Protein 1VYN (pdb70)

Secondary structure (DSSP, 8-state):
-EEHHHHIIIIIISS--SSSS-HHHHHHHSHHHHTTEEEEE---TTS----EEEEEEEEEEEETTT-EEESSS-EEEHHHHHHHTT---SSTTSEEEEEE-SSSEEEEEGGGEEE--

Solvent-accessible surface area: 7132 Å² total; per-residue (Å²): 94,56,70,1,24,72,44,0,36,139,95,25,36,158,67,125,12,59,37,125,30,103,0,24,145,14,1,132,123,7,55,89,118,2,113,39,35,75,0,20,19,62,19,16,173,48,49,168,65,78,86,156,89,55,135,0,81,0,11,9,232,19,32,0,44,76,29,70,42,130,108,133,59,147,151,65,31,1,18,68,58,3,115,84,98,118,59,85,15,135,6,26,104,7,9,0,0,28,0,43,44,116,172,133,41,49,30,5,1,3,20,3,3,6,38,125,172

CATH classification: 2.170.260.10

InterPro domains:
  IPR003100 PAZ domain [PF02170] (621-733)
  IPR003100 PAZ domain [PS50821] (603-717)
  IPR003165 Piwi domain [PF02171] (890-1181)
  IPR003165 Piwi domain [PS50822] (885-1176)
  IPR003165 Piwi domain [SM00950] (885-1184)
  IPR012337 Ribonuclease H-like superfamily [SSF53098] (871-1182)
  IPR014811 Argonaute, linker 1 domain [PF08699] (551-598)
  IPR014811 Argonaute, linker 1 domain [SM01163] (549-601)
  IPR032472 Argonaute linker 2 domain [PF16488] (743-789)
  IPR032473 Protein argonaute, Mid domain [PF16487] (796-880)
  IPR032474 Protein argonaute, N-terminal [PF16486] (415-540)
  IPR036085 PAZ domain superfamily [SSF101690] (595-758)
  IPR036397 Ribonuclease H superfamily [G3DSA:3.30.420.10] (954-1214)
  IPR045246 Argonaute-like, PIWI domain [cd04657] (761-1183)

Structure (mmCIF, N/CA/C/O backbone):
data_1VYN
#
_entry.id   1VYN
#
_cell.length_a   1.000
_cell.length_b   1.000
_cell.length_c   1.000
_cell.angle_alpha   90.00
_cell.angle_beta   90.00
_cell.angle_gamma   90.00
#
_symmetry.space_group_name_H-M   'P 1'
#
loop_
_atom_site.group_PDB
_atom_site.id
_atom_site.type_symbol
_atom_site.label_atom_id
_atom_site.label_alt_id
_atom_site.label_comp_id
_atom_site.label_asym_id
_atom_site.label_entity_id
_atom_site.label_seq_id
_atom_site.pdbx_PDB_ins_code
_atom_site.Cartn_x
_atom_site.Cartn_y
_atom_site.Cartn_z
_atom_site.occupancy
_atom_site.B_iso_or_equiv
_atom_site.auth_seq_id
_atom_site.auth_comp_id
_atom_site.auth_asym_id
_atom_site.auth_atom_id
_atom_site.pdbx_PDB_model_num
ATOM 1 N N . ALA A 1 4 ? 4.182 10.621 -8.237 1.00 0.61 4 ALA A N 1
ATOM 2 C CA . ALA A 1 4 ? 3.665 9.416 -7.609 1.00 0.53 4 ALA A CA 1
ATOM 3 C C . ALA A 1 4 ? 3.973 8.178 -8.442 1.00 0.44 4 ALA A C 1
ATOM 4 O O . ALA A 1 4 ? 3.521 8.052 -9.583 1.00 0.54 4 ALA A O 1
ATOM 11 N N . MET A 1 5 ? 4.759 7.277 -7.871 1.00 0.39 5 MET A N 1
ATOM 12 C CA . MET A 1 5 ? 5.081 6.019 -8.525 1.00 0.37 5 MET A CA 1
ATOM 13 C C . MET A 1 5 ? 4.122 4.947 -8.036 1.00 0.30 5 MET A C 1
ATOM 14 O O . MET A 1 5 ? 4.124 4.619 -6.855 1.00 0.29 5 MET A O 1
ATOM 28 N N . PRO A 1 6 ? 3.278 4.402 -8.922 1.00 0.30 6 PRO A N 1
ATOM 29 C CA . PRO A 1 6 ? 2.320 3.356 -8.556 1.00 0.28 6 PRO A CA 1
ATOM 30 C C . PRO A 1 6 ? 2.976 2.259 -7.726 1.00 0.27 6 PRO A C 1
ATOM 31 O O . PRO A 1 6 ? 3.972 1.669 -8.142 1.00 0.30 6 PRO A O 1
ATOM 42 N N . MET A 1 7 ? 2.432 2.012 -6.541 1.00 0.24 7 MET A N 1
ATOM 43 C CA . MET A 1 7 ? 3.006 1.029 -5.632 1.00 0.24 7 MET A CA 1
ATOM 44 C C . MET A 1 7 ? 2.922 -0.363 -6.248 1.00 0.28 7 MET A C 1
ATOM 45 O O . MET A 1 7 ? 3.741 -1.232 -5.966 1.00 0.32 7 MET A O 1
ATOM 59 N N . ILE A 1 8 ? 1.927 -0.553 -7.110 1.00 0.29 8 ILE A N 1
ATOM 60 C CA . ILE A 1 8 ? 1.790 -1.784 -7.881 1.00 0.33 8 ILE A CA 1
ATOM 61 C C . ILE A 1 8 ? 2.978 -1.957 -8.825 1.00 0.36 8 ILE A C 1
ATOM 62 O O . ILE A 1 8 ? 3.502 -3.060 -8.998 1.00 0.39 8 ILE A O 1
ATOM 78 N N . GLU A 1 9 ? 3.412 -0.849 -9.410 1.00 0.38 9 GLU A N 1
ATOM 79 C CA . GLU A 1 9 ? 4.570 -0.838 -10.292 1.00 0.42 9 GLU A CA 1
ATOM 80 C C . GLU A 1 9 ? 5.811 -1.253 -9.504 1.00 0.39 9 GLU A C 1
ATOM 81 O O . GLU A 1 9 ? 6.637 -2.035 -9.976 1.00 0.39 9 GLU A O 1
ATOM 93 N N . TYR A 1 10 ? 5.918 -0.726 -8.286 1.00 0.41 10 TYR A N 1
ATOM 94 C CA . TYR A 1 10 ? 7.014 -1.063 -7.385 1.00 0.42 10 TYR A CA 1
ATOM 95 C C . TYR A 1 10 ? 6.997 -2.555 -7.069 1.00 0.43 10 TYR A C 1
ATOM 96 O O . TYR A 1 10 ? 8.035 -3.218 -7.092 1.00 0.45 10 TYR A O 1
ATOM 114 N N . LEU A 1 11 ? 5.810 -3.079 -6.790 1.00 0.43 11 LEU A N 1
ATOM 115 C CA . LEU A 1 11 ? 5.654 -4.491 -6.471 1.00 0.46 11 LEU A CA 1
ATOM 116 C C . LEU A 1 11 ? 6.099 -5.368 -7.631 1.00 0.44 11 LEU A C 1
ATOM 117 O O . LEU A 1 11 ? 6.873 -6.301 -7.442 1.00 0.48 11 LEU A O 1
ATOM 133 N N . GLU A 1 12 ? 5.638 -5.052 -8.831 1.00 0.40 12 GLU A N 1
ATOM 134 C CA . GLU A 1 12 ? 5.971 -5.851 -10.001 1.00 0.40 12 GLU A CA 1
ATOM 135 C C . GLU A 1 12 ? 7.476 -5.874 -10.236 1.00 0.44 12 GLU A C 1
ATOM 136 O O . GLU A 1 12 ? 8.087 -6.943 -10.321 1.00 0.49 12 GLU A O 1
ATOM 148 N N . ARG A 1 13 ? 8.064 -4.690 -10.295 1.00 0.45 13 ARG A N 1
ATOM 149 C CA . ARG A 1 13 ? 9.477 -4.545 -10.608 1.00 0.52 13 ARG A CA 1
ATOM 150 C C . ARG A 1 13 ? 10.368 -5.088 -9.494 1.00 0.58 13 ARG A C 1
ATOM 151 O O . ARG A 1 13 ? 11.332 -5.803 -9.758 1.00 0.62 13 ARG A O 1
ATOM 172 N N . PHE A 1 14 ? 10.044 -4.758 -8.253 1.00 0.60 14 PHE A N 1
ATOM 173 C CA . PHE A 1 14 ? 10.952 -5.034 -7.147 1.00 0.69 14 PHE A CA 1
ATOM 174 C C . PHE A 1 14 ? 10.523 -6.229 -6.296 1.00 0.71 14 PHE A C 1
ATOM 175 O O . PHE A 1 14 ? 11.364 -7.026 -5.891 1.00 0.83 14 PHE A O 1
ATOM 192 N N . SER A 1 15 ? 9.232 -6.370 -6.033 1.00 0.63 15 SER A N 1
ATOM 193 C CA . SER A 1 15 ? 8.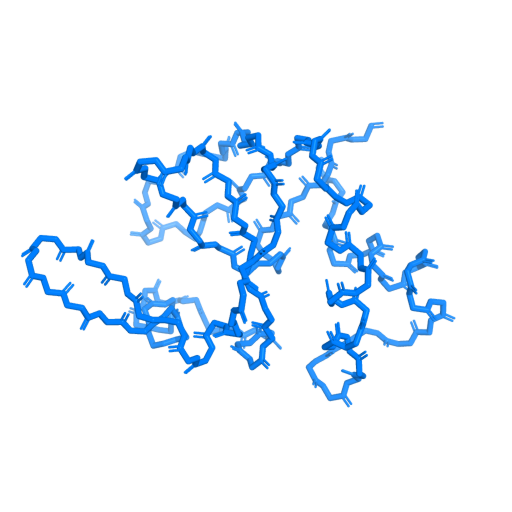776 -7.360 -5.064 1.00 0.67 15 SER A CA 1
ATOM 194 C C . SER A 1 15 ? 8.572 -8.733 -5.708 1.00 0.69 15 SER A C 1
ATOM 195 O O . SER A 1 15 ? 8.892 -9.757 -5.102 1.00 0.78 15 SER A O 1
ATOM 203 N N . LEU A 1 16 ? 8.020 -8.763 -6.916 1.00 0.63 16 LEU A N 1
ATOM 204 C CA . LEU A 1 16 ? 7.794 -10.029 -7.606 1.00 0.68 16 LEU A CA 1
ATOM 205 C C . LEU A 1 16 ? 8.947 -10.393 -8.535 1.00 0.79 16 LEU A C 1
ATOM 206 O O . LEU A 1 16 ? 9.291 -11.567 -8.673 1.00 0.89 16 LEU A O 1
ATOM 222 N N . LYS A 1 17 ? 9.522 -9.370 -9.178 1.00 0.83 17 LYS A N 1
ATOM 223 C CA . LYS A 1 17 ? 10.568 -9.551 -10.194 1.00 0.97 17 LYS A CA 1
ATOM 224 C C . LYS A 1 17 ? 9.985 -10.200 -11.449 1.00 1.01 17 LYS A C 1
ATOM 225 O O . LYS A 1 17 ? 10.717 -10.698 -12.306 1.00 1.15 17 LYS A O 1
ATOM 244 N N . ALA A 1 18 ? 8.663 -10.174 -11.559 1.00 0.95 18 ALA A N 1
ATOM 245 C CA . ALA A 1 18 ? 7.970 -10.846 -12.648 1.00 1.03 18 ALA A CA 1
ATOM 246 C C . ALA A 1 18 ? 6.725 -10.064 -13.058 1.00 1.02 18 ALA A C 1
ATOM 247 O O . ALA A 1 18 ? 6.721 -8.838 -13.013 1.00 1.34 18 ALA A O 1
ATOM 254 N N . LYS A 1 19 ? 5.680 -10.772 -13.467 1.00 0.80 19 LYS A N 1
ATOM 255 C CA . LYS A 1 19 ? 4.430 -10.137 -13.868 1.00 0.77 19 LYS A CA 1
ATOM 256 C C . LYS A 1 19 ? 3.564 -9.882 -12.643 1.00 0.64 19 LYS A C 1
ATOM 257 O O . LYS A 1 19 ? 3.476 -10.730 -11.759 1.00 0.74 19 LYS A O 1
ATOM 276 N N . ILE A 1 20 ? 2.953 -8.711 -12.574 1.00 0.57 20 ILE A N 1
ATOM 277 C CA . ILE A 1 20 ? 2.024 -8.416 -11.501 1.00 0.52 20 ILE A CA 1
ATOM 278 C C . ILE A 1 20 ? 0.578 -8.457 -12.007 1.00 0.54 20 ILE A C 1
ATOM 279 O O . ILE A 1 20 ? 0.288 -8.013 -13.127 1.00 0.64 20 ILE A O 1
ATOM 295 N N . ASN A 1 21 ? -0.294 -9.044 -11.189 1.00 0.58 21 ASN A N 1
ATOM 296 C CA . ASN A 1 21 ? -1.738 -9.081 -11.423 1.00 0.72 21 ASN A CA 1
ATOM 297 C C . ASN A 1 21 ? -2.380 -9.878 -10.288 1.00 0.78 21 ASN A C 1
ATOM 298 O O . ASN A 1 21 ? -1.671 -10.358 -9.404 1.00 0.77 21 ASN A O 1
ATOM 309 N N . ASN A 1 22 ? -3.693 -10.029 -10.282 1.00 0.97 22 ASN A N 1
ATOM 310 C CA . ASN A 1 22 ? -4.341 -10.834 -9.253 1.00 1.09 22 ASN A CA 1
ATOM 311 C C . ASN A 1 22 ? -4.161 -12.316 -9.584 1.00 1.03 22 ASN A C 1
ATOM 312 O O . ASN A 1 22 ? -4.265 -13.181 -8.715 1.00 1.07 22 ASN A O 1
ATOM 323 N N . THR A 1 23 ? -3.851 -12.596 -10.844 1.00 1.00 23 THR A N 1
ATOM 324 C CA . THR A 1 23 ? -3.628 -13.963 -11.289 1.00 1.05 23 THR A CA 1
ATOM 325 C C . THR A 1 23 ? -2.218 -14.417 -10.927 1.00 1.02 23 THR A C 1
ATOM 326 O O . THR A 1 23 ? -1.898 -15.607 -10.969 1.00 1.21 23 THR A O 1
ATOM 337 N N . THR A 1 24 ? -1.379 -13.454 -10.568 1.00 0.87 24 THR A N 1
ATOM 338 C CA . THR A 1 24 ? -0.052 -13.746 -10.067 1.00 0.91 24 THR A CA 1
ATOM 339 C C . THR A 1 24 ? -0.105 -13.835 -8.547 1.00 0.98 24 THR A C 1
ATOM 340 O O . THR A 1 24 ? -0.968 -13.219 -7.919 1.00 1.91 24 THR A O 1
ATOM 351 N N . ASN A 1 25 ? 0.806 -14.591 -7.955 1.00 0.72 25 ASN A N 1
ATOM 352 C CA . ASN A 1 25 ? 0.743 -14.865 -6.522 1.00 0.79 25 ASN A CA 1
ATOM 353 C C . ASN A 1 25 ? 1.301 -13.712 -5.704 1.00 0.73 25 ASN A C 1
ATOM 354 O O . ASN A 1 25 ? 2.257 -13.869 -4.946 1.00 0.72 25 ASN A O 1
ATOM 365 N N . LEU A 1 26 ? 0.670 -12.557 -5.851 1.00 0.82 26 LEU A N 1
ATOM 366 C CA . LEU A 1 26 ? 1.004 -11.383 -5.064 1.00 0.88 26 LEU A CA 1
ATOM 367 C C . LEU A 1 26 ? 0.499 -11.553 -3.633 1.00 0.83 26 LEU A C 1
ATOM 368 O O . LEU A 1 26 ? 0.881 -10.807 -2.738 1.00 0.86 26 LEU A O 1
ATOM 384 N N . ASP A 1 27 ? -0.364 -12.543 -3.437 1.00 0.81 27 ASP A N 1
ATOM 385 C CA . ASP A 1 27 ? -0.884 -12.881 -2.112 1.00 0.84 27 ASP A CA 1
ATOM 386 C C . ASP A 1 27 ? 0.255 -13.186 -1.145 1.00 0.70 27 ASP A C 1
ATOM 387 O O . ASP A 1 27 ? 0.337 -12.609 -0.062 1.00 0.67 27 ASP A O 1
ATOM 396 N N . TYR A 1 28 ? 1.154 -14.068 -1.561 1.00 0.69 28 TYR A N 1
ATOM 397 C CA . TYR A 1 28 ? 2.280 -14.455 -0.725 1.00 0.70 28 TYR A CA 1
ATOM 398 C C . TYR A 1 28 ? 3.254 -13.295 -0.579 1.00 0.63 28 TYR A C 1
ATOM 399 O O . TYR A 1 28 ? 3.885 -13.128 0.467 1.00 0.68 28 TYR A O 1
ATOM 417 N N . SER A 1 29 ? 3.367 -12.490 -1.629 1.00 0.59 29 SER A N 1
ATOM 418 C CA . SER A 1 29 ? 4.175 -11.284 -1.577 1.00 0.62 29 SER A CA 1
ATOM 419 C C . SER A 1 29 ? 3.580 -10.296 -0.582 1.00 0.51 29 SER A C 1
ATOM 420 O O . SER A 1 29 ? 4.299 -9.615 0.142 1.00 0.53 29 SER A O 1
ATOM 428 N N . ARG A 1 30 ? 2.257 -10.232 -0.555 1.00 0.48 30 ARG A N 1
ATOM 429 C CA . ARG A 1 30 ? 1.546 -9.350 0.351 1.00 0.45 30 ARG A CA 1
ATOM 430 C C . ARG A 1 30 ? 1.829 -9.740 1.800 1.00 0.46 30 ARG A C 1
ATOM 431 O O . ARG A 1 30 ? 2.129 -8.892 2.629 1.00 0.56 30 ARG A O 1
ATOM 452 N N . ARG A 1 31 ? 1.778 -11.032 2.083 1.00 0.45 31 ARG A N 1
ATOM 453 C CA . ARG A 1 31 ? 1.946 -11.517 3.449 1.00 0.47 31 ARG A CA 1
ATOM 454 C C . ARG A 1 31 ? 3.384 -11.335 3.946 1.00 0.45 31 ARG A C 1
ATOM 455 O O . ARG A 1 31 ? 3.605 -11.015 5.112 1.00 0.50 31 ARG A O 1
ATOM 476 N N . PHE A 1 32 ? 4.363 -11.522 3.065 1.00 0.45 32 PHE A N 1
ATOM 477 C CA . PHE A 1 32 ? 5.765 -11.447 3.473 1.00 0.53 32 PHE A CA 1
ATOM 478 C C . PHE A 1 32 ? 6.272 -10.003 3.457 1.00 0.53 32 PHE A C 1
ATOM 479 O O . PHE A 1 32 ? 7.263 -9.677 4.111 1.00 0.57 32 PHE A O 1
ATOM 496 N N . LEU A 1 33 ? 5.580 -9.141 2.725 1.00 0.51 33 LEU A N 1
ATOM 497 C CA . LEU A 1 33 ? 5.972 -7.741 2.612 1.00 0.53 33 LEU A CA 1
ATOM 498 C C . LEU A 1 33 ? 5.400 -6.926 3.766 1.00 0.45 33 LEU A C 1
ATOM 499 O O . LEU A 1 33 ? 5.698 -5.744 3.903 1.00 0.44 33 LEU A O 1
ATOM 515 N N . GLU A 1 34 ? 4.553 -7.564 4.572 1.00 0.39 34 GLU A N 1
ATOM 516 C CA . GLU A 1 34 ? 3.883 -6.892 5.687 1.00 0.35 34 GLU A CA 1
ATOM 517 C C . GLU A 1 34 ? 4.894 -6.156 6.586 1.00 0.35 34 GLU A C 1
ATOM 518 O O . GLU A 1 34 ? 4.763 -4.948 6.794 1.00 0.30 34 GLU A O 1
ATOM 530 N N . PRO A 1 35 ? 5.929 -6.852 7.122 1.00 0.43 35 PRO A N 1
ATOM 531 C CA . PRO A 1 35 ? 6.950 -6.206 7.960 1.00 0.48 35 PRO A CA 1
ATOM 532 C C . PRO A 1 35 ? 7.802 -5.214 7.171 1.00 0.45 35 PRO A C 1
ATOM 533 O O . PRO A 1 35 ? 8.370 -4.278 7.731 1.00 0.47 35 PRO A O 1
ATOM 544 N N . PHE A 1 36 ? 7.861 -5.423 5.866 1.00 0.44 36 PHE A N 1
ATOM 545 C CA . PHE A 1 36 ? 8.653 -4.585 4.977 1.00 0.49 36 PHE A CA 1
ATOM 546 C C . PHE A 1 36 ? 7.982 -3.231 4.786 1.00 0.39 36 PHE A C 1
ATOM 547 O O . PHE A 1 36 ? 8.647 -2.198 4.702 1.00 0.43 36 PHE A O 1
ATOM 564 N N . LEU A 1 37 ? 6.663 -3.250 4.728 1.00 0.30 37 LEU A N 1
ATOM 565 C CA . LEU A 1 37 ? 5.880 -2.042 4.527 1.00 0.29 37 LEU A CA 1
ATOM 566 C C . LEU A 1 37 ? 5.497 -1.401 5.858 1.00 0.24 37 LEU A C 1
ATOM 567 O O . LEU A 1 37 ? 5.119 -0.234 5.902 1.00 0.27 37 LEU A O 1
ATOM 583 N N . ARG A 1 38 ? 5.569 -2.181 6.932 1.00 0.24 38 ARG A N 1
ATOM 584 C CA . ARG A 1 38 ? 5.275 -1.685 8.271 1.00 0.31 38 ARG A CA 1
ATOM 585 C C . ARG A 1 38 ? 6.168 -0.496 8.630 1.00 0.30 38 ARG A C 1
ATOM 586 O O . ARG A 1 38 ? 7.327 -0.662 9.011 1.00 0.41 38 ARG A O 1
ATOM 607 N N . GLY A 1 39 ? 5.616 0.701 8.483 1.00 0.28 39 GLY A N 1
ATOM 608 C CA . GLY A 1 39 ? 6.350 1.911 8.789 1.00 0.31 39 GLY A CA 1
ATOM 609 C C . GLY A 1 39 ? 6.750 2.680 7.544 1.00 0.28 39 GLY A C 1
ATOM 610 O O . GLY A 1 39 ? 7.855 3.219 7.470 1.00 0.35 39 GLY A O 1
ATOM 614 N N . ILE A 1 40 ? 5.856 2.741 6.563 1.00 0.24 40 ILE A N 1
ATOM 615 C CA . ILE A 1 40 ? 6.126 3.498 5.333 1.00 0.22 40 ILE A CA 1
ATOM 616 C C . ILE A 1 40 ? 5.055 4.558 5.134 1.00 0.21 40 ILE A C 1
ATOM 617 O O . ILE A 1 40 ? 4.103 4.625 5.903 1.00 0.21 40 ILE A O 1
ATOM 633 N N . ASN A 1 41 ? 5.216 5.393 4.118 1.00 0.21 41 ASN A N 1
ATOM 634 C CA . ASN A 1 41 ? 4.193 6.377 3.781 1.00 0.20 41 ASN A CA 1
ATOM 635 C C . ASN A 1 41 ? 3.829 6.226 2.314 1.00 0.16 41 ASN A C 1
ATOM 636 O O . ASN A 1 41 ? 4.711 6.109 1.462 1.00 0.18 41 ASN A O 1
ATOM 647 N N . VAL A 1 42 ? 2.540 6.227 2.021 1.00 0.13 42 VAL A N 1
ATOM 648 C CA . VAL A 1 42 ? 2.069 6.076 0.652 1.00 0.14 42 VAL A CA 1
ATOM 649 C C . VAL A 1 42 ? 1.031 7.134 0.326 1.00 0.15 42 VAL A C 1
ATOM 650 O O . VAL A 1 42 ? 0.264 7.562 1.191 1.00 0.18 42 VAL A O 1
ATOM 663 N N . VAL A 1 43 ? 1.021 7.562 -0.918 1.00 0.18 43 VAL A N 1
ATOM 664 C CA . VAL A 1 43 ? 0.019 8.487 -1.400 1.00 0.22 43 VAL A CA 1
ATOM 665 C C . VAL A 1 43 ? -1.146 7.695 -1.974 1.00 0.20 43 VAL A C 1
ATOM 666 O O . VAL A 1 43 ? -0.993 6.981 -2.965 1.00 0.20 43 VAL A O 1
ATOM 679 N N . TYR A 1 44 ? -2.299 7.800 -1.346 1.00 0.21 44 TYR A N 1
ATOM 680 C CA . TYR A 1 44 ? -3.469 7.077 -1.801 1.00 0.22 44 TYR A CA 1
ATOM 681 C C . TYR A 1 44 ? -4.216 7.907 -2.826 1.00 0.22 44 TYR A C 1
ATOM 682 O O . TYR A 1 44 ? -4.699 9.001 -2.522 1.00 0.24 44 TYR A O 1
ATOM 700 N N . THR A 1 45 ? -4.274 7.398 -4.045 1.00 0.24 45 THR A N 1
ATOM 701 C CA . THR A 1 45 ? -5.000 8.055 -5.108 1.00 0.28 45 THR A CA 1
ATOM 702 C C . THR A 1 45 ? -6.443 7.573 -5.116 1.00 0.28 45 THR A C 1
ATOM 703 O O . THR A 1 45 ? -6.729 6.442 -5.517 1.00 0.30 45 THR A O 1
ATOM 714 N N . PRO A 1 46 ? -7.365 8.417 -4.649 1.00 0.31 46 PRO A N 1
ATOM 715 C CA . PRO A 1 46 ? -8.765 8.061 -4.507 1.00 0.35 46 PRO A CA 1
ATOM 716 C C . PRO A 1 46 ? -9.524 8.182 -5.816 1.00 0.38 46 PRO A C 1
ATOM 717 O O . PRO A 1 46 ? -9.339 9.141 -6.569 1.00 0.38 46 PRO A O 1
ATOM 728 N N . PRO A 1 47 ? -10.366 7.189 -6.117 1.00 0.45 47 PRO A N 1
ATOM 729 C CA . PRO A 1 47 ? -11.328 7.290 -7.208 1.00 0.56 47 PRO A CA 1
ATOM 730 C C . PRO A 1 47 ? -12.191 8.531 -7.026 1.00 0.59 47 PRO A C 1
ATOM 731 O O . PRO A 1 47 ? -12.601 8.845 -5.908 1.00 0.56 47 PRO A O 1
ATOM 742 N N . GLN A 1 48 ? -12.466 9.237 -8.110 1.00 0.70 48 GLN A N 1
ATOM 743 C CA . GLN A 1 48 ? -13.109 10.543 -8.024 1.00 0.79 48 GLN A CA 1
ATOM 744 C C . GLN A 1 48 ? -14.558 10.446 -7.543 1.00 0.77 48 GLN A C 1
ATOM 745 O O . GLN A 1 48 ? -15.189 11.462 -7.261 1.00 0.83 48 GLN A O 1
ATOM 759 N N . SER A 1 49 ? -15.073 9.226 -7.430 1.00 0.72 49 SER A N 1
ATOM 760 C CA . SER A 1 49 ? -16.372 8.999 -6.809 1.00 0.74 49 SER A CA 1
ATOM 761 C C . SER A 1 49 ? -16.288 9.289 -5.305 1.00 0.71 49 SER A C 1
ATOM 762 O O . SER A 1 49 ? -17.290 9.598 -4.659 1.00 0.78 49 SER A O 1
ATOM 770 N N . PHE A 1 50 ? -15.076 9.195 -4.760 1.00 0.65 50 PHE A N 1
ATOM 771 C CA . PHE A 1 50 ? -14.851 9.461 -3.344 1.00 0.64 50 PHE A CA 1
ATOM 772 C C . PHE A 1 50 ? -14.835 10.954 -3.056 1.00 0.71 50 PHE A C 1
ATOM 773 O O . PHE A 1 50 ? -15.148 11.376 -1.942 1.00 0.77 50 PHE A O 1
ATOM 790 N N . GLN A 1 51 ? -14.433 11.743 -4.057 1.00 0.72 51 GLN A N 1
ATOM 791 C CA . GLN A 1 51 ? -14.403 13.203 -3.947 1.00 0.79 51 GLN A CA 1
ATOM 792 C C . GLN A 1 51 ? -13.342 13.639 -2.945 1.00 0.66 51 GLN A C 1
ATOM 793 O O . GLN A 1 51 ? -13.487 14.653 -2.263 1.00 0.83 51 GLN A O 1
ATOM 807 N N . SER A 1 52 ? -12.264 12.872 -2.885 1.00 0.53 52 SER A N 1
ATOM 808 C CA . SER A 1 52 ? -11.206 13.106 -1.917 1.00 0.50 52 SER A CA 1
ATOM 809 C C . SER A 1 52 ? -9.886 13.385 -2.630 1.00 0.42 52 SER A C 1
ATOM 810 O O . SER A 1 52 ? -9.661 12.910 -3.746 1.00 0.44 52 SER A O 1
ATOM 818 N N . ALA A 1 53 ? -9.032 14.163 -1.986 1.00 0.48 53 ALA A N 1
ATOM 819 C CA . ALA A 1 53 ? -7.734 14.517 -2.542 1.00 0.52 53 ALA A CA 1
ATOM 820 C C . ALA A 1 53 ? -6.693 13.463 -2.180 1.00 0.41 53 ALA A C 1
ATOM 821 O O . ALA A 1 53 ? -6.742 12.905 -1.083 1.00 0.44 53 ALA A O 1
ATOM 828 N N . PRO A 1 54 ? -5.759 13.160 -3.112 1.00 0.39 54 PRO A N 1
ATOM 829 C CA . PRO A 1 54 ? -4.676 12.192 -2.884 1.00 0.32 54 PRO A CA 1
ATOM 830 C C . PRO A 1 54 ? -4.003 12.396 -1.531 1.00 0.29 54 PRO A C 1
ATOM 831 O O . PRO A 1 54 ? -3.260 13.359 -1.326 1.00 0.36 54 PRO A O 1
ATOM 842 N N . ARG A 1 55 ? -4.269 11.479 -0.614 1.00 0.26 55 ARG A N 1
ATOM 843 C CA . ARG A 1 55 ? -3.872 11.642 0.775 1.00 0.31 55 ARG A CA 1
ATOM 844 C C . ARG A 1 55 ? -2.699 10.732 1.114 1.00 0.24 55 ARG A C 1
ATOM 845 O O . ARG A 1 55 ? -2.692 9.560 0.745 1.00 0.20 55 ARG A O 1
ATOM 866 N N . VAL A 1 56 ? -1.711 11.276 1.810 1.00 0.26 56 VAL A N 1
ATOM 867 C CA . VAL A 1 56 ? -0.572 10.490 2.252 1.00 0.24 56 VAL A CA 1
ATOM 868 C C . VAL A 1 56 ? -0.891 9.801 3.571 1.00 0.22 56 VAL A C 1
ATOM 869 O O . VAL A 1 56 ? -1.092 10.457 4.596 1.00 0.25 56 VAL A O 1
ATOM 882 N N . TYR A 1 57 ? -0.948 8.481 3.533 1.00 0.22 57 TYR A N 1
ATOM 883 C CA . TYR A 1 57 ? -1.268 7.696 4.712 1.00 0.25 57 TYR A CA 1
ATOM 884 C C . TYR A 1 57 ? -0.031 6.978 5.232 1.00 0.25 57 TYR A C 1
ATOM 885 O O . TYR A 1 57 ? 0.805 6.505 4.455 1.00 0.27 57 TYR A O 1
ATOM 903 N N . ARG A 1 58 ? 0.080 6.911 6.547 1.00 0.27 58 ARG A N 1
ATOM 904 C CA . ARG A 1 58 ? 1.183 6.226 7.191 1.00 0.31 58 ARG A CA 1
ATOM 905 C C . ARG A 1 58 ? 0.832 4.758 7.386 1.00 0.27 58 ARG A C 1
ATOM 906 O O . ARG A 1 58 ? -0.130 4.415 8.079 1.00 0.31 58 ARG A O 1
ATOM 927 N N . VAL A 1 59 ? 1.615 3.909 6.751 1.00 0.25 59 VAL A N 1
ATOM 928 C CA . VAL A 1 59 ? 1.373 2.481 6.746 1.00 0.25 59 VAL A CA 1
ATOM 929 C C . VAL A 1 59 ? 1.890 1.820 8.010 1.00 0.25 59 VAL A C 1
ATOM 930 O O . VAL A 1 59 ? 3.107 1.772 8.244 1.00 0.26 59 VAL A O 1
ATOM 943 N N . ASN A 1 60 ? 0.953 1.322 8.813 1.00 0.28 60 ASN A N 1
ATOM 944 C CA . ASN A 1 60 ? 1.280 0.481 9.952 1.00 0.32 60 ASN A CA 1
ATOM 945 C C . ASN A 1 60 ? 1.625 -0.913 9.457 1.00 0.32 60 ASN A C 1
ATOM 946 O O . ASN A 1 60 ? 2.445 -1.609 10.047 1.00 0.37 60 ASN A O 1
ATOM 957 N N . GLY A 1 61 ? 0.995 -1.311 8.360 1.00 0.40 61 GLY A N 1
ATOM 958 C CA . GLY A 1 61 ? 1.290 -2.591 7.758 1.00 0.47 61 GLY A CA 1
ATOM 959 C C . GLY A 1 61 ? 0.204 -3.042 6.808 1.00 0.43 61 GLY A C 1
ATOM 960 O O . GLY A 1 61 ? -0.407 -2.223 6.122 1.00 0.43 61 GLY A O 1
ATOM 964 N N . LEU A 1 62 ? -0.046 -4.340 6.768 1.00 0.41 62 LEU A N 1
ATOM 965 C CA . LEU A 1 62 ? -1.048 -4.903 5.881 1.00 0.38 62 LEU A CA 1
ATOM 966 C C . LEU A 1 62 ? -2.086 -5.662 6.694 1.00 0.38 62 LEU A C 1
ATOM 967 O O . LEU A 1 62 ? -1.804 -6.107 7.808 1.00 0.42 62 LEU A O 1
ATOM 983 N N . SER A 1 63 ? -3.287 -5.787 6.145 1.00 0.36 63 SER A N 1
ATOM 984 C CA . SER A 1 63 ? -4.389 -6.411 6.859 1.00 0.40 63 SER A CA 1
ATOM 985 C C . SER A 1 63 ? -4.239 -7.929 6.916 1.00 0.46 63 SER A C 1
ATOM 986 O O . SER A 1 63 ? -3.749 -8.564 5.981 1.00 0.62 63 SER A O 1
ATOM 994 N N . ARG A 1 64 ? -4.665 -8.471 8.054 1.00 0.73 64 ARG A N 1
ATOM 995 C CA . ARG A 1 64 ? -4.654 -9.910 8.331 1.00 0.94 64 ARG A CA 1
ATOM 996 C C . ARG A 1 64 ? -5.501 -10.710 7.336 1.00 0.65 64 ARG A C 1
ATOM 997 O O . ARG A 1 64 ? -5.439 -11.943 7.310 1.00 0.72 64 ARG A O 1
ATOM 1018 N N . ALA A 1 65 ? -6.301 -10.020 6.540 1.00 0.45 65 ALA A N 1
ATOM 1019 C CA . ALA A 1 65 ? -7.180 -10.681 5.591 1.00 0.32 65 ALA A CA 1
ATOM 1020 C C . ALA A 1 65 ? -7.213 -9.934 4.262 1.00 0.30 65 ALA A C 1
ATOM 1021 O O . ALA A 1 65 ? -7.033 -8.716 4.217 1.00 0.33 65 ALA A O 1
ATOM 1028 N N . PRO A 1 66 ? -7.407 -10.670 3.157 1.00 0.27 66 PRO A N 1
ATOM 1029 C CA . PRO A 1 66 ? -7.579 -10.080 1.825 1.00 0.29 66 PRO A CA 1
ATOM 1030 C C . PRO A 1 66 ? -8.848 -9.235 1.740 1.00 0.27 66 PRO A C 1
ATOM 1031 O O . PRO A 1 66 ? -9.833 -9.506 2.428 1.00 0.26 66 PRO A O 1
ATOM 1042 N N . ALA A 1 67 ? -8.825 -8.229 0.866 1.00 0.29 67 ALA A N 1
ATOM 1043 C CA . ALA A 1 67 ? -9.925 -7.272 0.736 1.00 0.28 67 ALA A CA 1
ATOM 1044 C C . ALA A 1 67 ? -11.207 -7.943 0.250 1.00 0.26 67 ALA A C 1
ATOM 1045 O O . ALA A 1 67 ? -12.286 -7.350 0.294 1.00 0.27 67 ALA A O 1
ATOM 1052 N N . SER A 1 68 ? -11.074 -9.179 -0.215 1.00 0.30 68 SER A N 1
ATOM 1053 C CA . SER A 1 68 ? -12.214 -9.976 -0.639 1.00 0.35 68 SER A CA 1
ATOM 1054 C C . SER A 1 68 ? -12.964 -10.526 0.576 1.00 0.31 68 SER A C 1
ATOM 1055 O O . SER A 1 68 ? -14.138 -10.885 0.487 1.00 0.40 68 SER A O 1
ATOM 1063 N N . SER A 1 69 ? -12.284 -10.574 1.715 1.00 0.28 69 SER A N 1
ATOM 1064 C CA . SER A 1 69 ? -12.867 -11.135 2.923 1.00 0.37 69 SER A CA 1
ATOM 1065 C C . SER A 1 69 ? -13.003 -10.064 4.005 1.00 0.33 69 SER A C 1
ATOM 1066 O O . SER A 1 69 ? -13.733 -10.242 4.981 1.00 0.42 69 SER A O 1
ATOM 1074 N N . GLU A 1 70 ? -12.318 -8.944 3.818 1.00 0.28 70 GLU A N 1
ATOM 1075 C CA . GLU A 1 70 ? -12.268 -7.906 4.831 1.00 0.35 70 GLU A CA 1
ATOM 1076 C C . GLU A 1 70 ? -13.515 -7.038 4.819 1.00 0.37 70 GLU A C 1
ATOM 1077 O O . GLU A 1 70 ? -13.769 -6.295 3.866 1.00 0.37 70 GLU A O 1
ATOM 1089 N N . THR A 1 71 ? -14.291 -7.150 5.880 1.00 0.44 71 THR A N 1
ATOM 1090 C CA . THR A 1 71 ? -15.428 -6.283 6.093 1.00 0.48 71 THR A CA 1
ATOM 1091 C C . THR A 1 71 ? -15.032 -5.163 7.040 1.00 0.58 71 THR A C 1
ATOM 1092 O O . THR A 1 71 ? -14.130 -5.333 7.860 1.00 0.85 71 THR A O 1
ATOM 1103 N N . PHE A 1 72 ? -15.703 -4.033 6.945 1.00 0.51 72 PHE A N 1
ATOM 1104 C CA . PHE A 1 72 ? -15.374 -2.898 7.786 1.00 0.59 72 PHE A CA 1
ATOM 1105 C C . PHE A 1 72 ? -16.640 -2.150 8.154 1.00 0.68 72 PHE A C 1
ATOM 1106 O O . PHE A 1 72 ? -17.620 -2.161 7.398 1.00 0.64 72 PHE A O 1
ATOM 1123 N N . GLU A 1 73 ? -16.621 -1.527 9.320 1.00 0.83 73 GLU A N 1
ATOM 1124 C CA . GLU A 1 73 ? -17.772 -0.805 9.827 1.00 0.94 73 GLU A CA 1
ATOM 1125 C C . GLU A 1 73 ? -17.810 0.606 9.255 1.00 0.99 73 GLU A C 1
ATOM 1126 O O . GLU A 1 73 ? -16.920 1.423 9.509 1.00 1.09 73 GLU A O 1
ATOM 1138 N N . HIS A 1 74 ? -18.837 0.883 8.477 1.00 0.97 74 HIS A N 1
ATOM 1139 C CA . HIS A 1 74 ? -19.041 2.204 7.927 1.00 1.06 74 HIS A CA 1
ATOM 1140 C C . HIS A 1 74 ? -20.452 2.666 8.255 1.00 1.17 74 HIS A C 1
ATOM 1141 O O . HIS A 1 74 ? -21.408 2.285 7.579 1.00 1.05 74 HIS A O 1
ATOM 1155 N N . ASP A 1 75 ? -20.569 3.443 9.332 1.00 1.43 75 ASP A N 1
ATOM 1156 C CA . ASP A 1 75 ? -21.854 3.977 9.791 1.00 1.59 75 ASP A CA 1
ATOM 1157 C C . ASP A 1 75 ? -22.736 2.869 10.356 1.00 1.49 75 ASP A C 1
ATOM 1158 O O . ASP A 1 75 ? -23.945 2.831 10.121 1.00 1.50 75 ASP A O 1
ATOM 1167 N N . GLY A 1 76 ? -22.115 1.964 11.103 1.00 1.43 76 GLY A N 1
ATOM 1168 C CA . GLY A 1 76 ? -22.850 0.894 11.750 1.00 1.41 76 GLY A CA 1
ATOM 1169 C C . GLY A 1 76 ? -23.177 -0.249 10.809 1.00 1.19 76 GLY A C 1
ATOM 1170 O O . GLY A 1 76 ? -23.920 -1.163 11.166 1.00 1.18 76 GLY A O 1
ATOM 1174 N N . LYS A 1 77 ? -22.620 -0.205 9.609 1.00 1.06 77 LYS A N 1
ATOM 1175 C CA . LYS A 1 77 ? -22.869 -1.233 8.611 1.00 0.89 77 LYS A CA 1
ATOM 1176 C C . LYS A 1 77 ? -21.552 -1.809 8.126 1.00 0.77 77 LYS A C 1
ATOM 1177 O O . LYS A 1 77 ? -20.600 -1.068 7.888 1.00 0.74 77 LYS A O 1
ATOM 1196 N N . LYS A 1 78 ? -21.486 -3.120 8.004 1.00 0.76 78 LYS A N 1
ATOM 1197 C CA . LYS A 1 78 ? -20.282 -3.765 7.521 1.00 0.71 78 LYS A CA 1
ATOM 1198 C C . LYS A 1 78 ? -20.436 -4.179 6.070 1.00 0.61 78 LYS A C 1
ATOM 1199 O O . LYS A 1 78 ? -21.397 -4.855 5.702 1.00 0.70 78 LYS A O 1
ATOM 1218 N N . VAL A 1 79 ? -19.486 -3.768 5.252 1.00 0.51 79 VAL A N 1
ATOM 1219 C CA . VAL A 1 79 ? -19.436 -4.184 3.860 1.00 0.42 79 VAL A CA 1
ATOM 1220 C C . VAL A 1 79 ? -18.030 -4.676 3.546 1.00 0.37 79 VAL A C 1
ATOM 1221 O O . VAL A 1 79 ? -17.125 -4.512 4.365 1.00 0.38 79 VAL A O 1
ATOM 1234 N N . THR A 1 80 ? -17.837 -5.260 2.375 1.00 0.34 80 THR A N 1
ATOM 1235 C CA . THR A 1 80 ? -16.534 -5.787 2.007 1.00 0.30 80 THR A CA 1
ATOM 1236 C C . THR A 1 80 ? -15.878 -4.834 1.018 1.00 0.23 80 THR A C 1
ATOM 1237 O O . THR A 1 80 ? -16.542 -4.297 0.137 1.00 0.21 80 THR A O 1
ATOM 1248 N N . ILE A 1 81 ? -14.565 -4.657 1.160 1.00 0.24 81 ILE A N 1
ATOM 1249 C CA . ILE A 1 81 ? -13.819 -3.654 0.393 1.00 0.23 81 ILE A CA 1
ATOM 1250 C C . ILE A 1 81 ? -13.876 -3.920 -1.112 1.00 0.20 81 ILE A C 1
ATOM 1251 O O . ILE A 1 81 ? -13.861 -2.984 -1.913 1.00 0.22 81 ILE A O 1
ATOM 1267 N N . ALA A 1 82 ? -13.948 -5.190 -1.493 1.00 0.17 82 ALA A N 1
ATOM 1268 C CA . ALA A 1 82 ? -14.051 -5.558 -2.901 1.00 0.17 82 ALA A CA 1
ATOM 1269 C C . ALA A 1 82 ? -15.326 -4.991 -3.529 1.00 0.18 82 ALA A C 1
ATOM 1270 O O . ALA A 1 82 ? -15.281 -4.352 -4.581 1.00 0.21 82 ALA A O 1
ATOM 1277 N N . SER A 1 83 ? -16.458 -5.211 -2.867 1.00 0.18 83 SER A N 1
ATOM 1278 C CA . SER A 1 83 ? -17.742 -4.712 -3.347 1.00 0.20 83 SER A CA 1
ATOM 1279 C C . SER A 1 83 ? -17.818 -3.200 -3.149 1.00 0.21 83 SER A C 1
ATOM 1280 O O . SER A 1 83 ? -18.428 -2.474 -3.936 1.00 0.25 83 SER A O 1
ATOM 1288 N N . TYR A 1 84 ? -17.167 -2.756 -2.088 1.00 0.21 84 TYR A N 1
ATOM 1289 C CA . TYR A 1 84 ? -17.134 -1.360 -1.678 1.00 0.24 84 TYR A CA 1
ATOM 1290 C C . TYR A 1 84 ? -16.530 -0.466 -2.761 1.00 0.25 84 TYR A C 1
ATOM 1291 O O . TYR A 1 84 ? -17.101 0.568 -3.107 1.00 0.30 84 TYR A O 1
ATOM 1309 N N . PHE A 1 85 ? -15.392 -0.869 -3.308 1.00 0.22 85 PHE A N 1
ATOM 1310 C CA . PHE A 1 85 ? -14.774 -0.116 -4.392 1.00 0.23 85 PHE A CA 1
ATOM 1311 C C . PHE A 1 85 ? -15.523 -0.322 -5.702 1.00 0.25 85 PHE A C 1
ATOM 1312 O O . PHE A 1 85 ? -15.669 0.608 -6.495 1.00 0.28 85 PHE A O 1
ATOM 1329 N N . HIS A 1 86 ? -16.012 -1.539 -5.914 1.00 0.24 86 HIS A N 1
ATOM 1330 C CA . HIS A 1 86 ? -16.674 -1.895 -7.165 1.00 0.29 86 HIS A CA 1
ATOM 1331 C C . HIS A 1 86 ? -17.933 -1.052 -7.377 1.00 0.31 86 HIS A C 1
ATOM 1332 O O . HIS A 1 86 ? -18.208 -0.595 -8.489 1.00 0.36 86 HIS A O 1
ATOM 1346 N N . SER A 1 87 ? -18.689 -0.835 -6.304 1.00 0.33 87 SER A N 1
ATOM 1347 C CA . SER A 1 87 ? -19.898 -0.019 -6.369 1.00 0.37 87 SER A CA 1
ATOM 1348 C C . SER A 1 87 ? -19.529 1.465 -6.417 1.00 0.36 87 SER A C 1
ATOM 1349 O O . SER A 1 87 ? -20.299 2.300 -6.896 1.00 0.44 87 SER A O 1
ATOM 1357 N N . ARG A 1 88 ? -18.337 1.775 -5.923 1.00 0.32 88 ARG A N 1
ATOM 1358 C CA . ARG A 1 88 ? -17.827 3.142 -5.923 1.00 0.36 88 ARG A CA 1
ATOM 1359 C C . ARG A 1 88 ? -17.215 3.489 -7.286 1.00 0.38 88 ARG A C 1
ATOM 1360 O O . ARG A 1 88 ? -16.478 4.466 -7.422 1.00 0.47 88 ARG A O 1
ATOM 1381 N N . ASN A 1 89 ? -17.516 2.652 -8.280 1.00 0.37 89 ASN A N 1
ATOM 1382 C CA . ASN A 1 89 ? -17.098 2.866 -9.668 1.00 0.44 89 ASN A CA 1
ATOM 1383 C C . ASN A 1 89 ? -15.598 2.668 -9.841 1.00 0.48 89 ASN A C 1
ATOM 1384 O O . ASN A 1 89 ? -14.983 3.246 -10.738 1.00 0.66 89 ASN A O 1
ATOM 1395 N N . TYR A 1 90 ? -15.012 1.852 -8.983 1.00 0.36 90 TYR A N 1
ATOM 1396 C CA . TYR A 1 90 ? -13.617 1.480 -9.133 1.00 0.36 90 TYR A CA 1
ATOM 1397 C C . TYR A 1 90 ? -13.484 -0.034 -9.069 1.00 0.33 90 TYR A C 1
ATOM 1398 O O . TYR A 1 90 ? -13.299 -0.603 -7.994 1.00 0.30 90 TYR A O 1
ATOM 1416 N N . PRO A 1 91 ? -13.610 -0.714 -10.216 1.00 0.38 91 PRO A N 1
ATOM 1417 C CA . PRO A 1 91 ? -13.414 -2.157 -10.282 1.00 0.38 91 PRO A CA 1
ATOM 1418 C C . PRO A 1 91 ? -11.979 -2.519 -9.932 1.00 0.36 91 PRO A C 1
ATOM 1419 O O . PRO A 1 91 ? -11.036 -2.101 -10.611 1.00 0.45 91 PRO A O 1
ATOM 1430 N N . LEU A 1 92 ? -11.814 -3.276 -8.864 1.00 0.32 92 LEU A N 1
ATOM 1431 C CA . LEU A 1 92 ? -10.491 -3.602 -8.368 1.00 0.32 92 LEU A CA 1
ATOM 1432 C C . LEU A 1 92 ? -9.821 -4.633 -9.256 1.00 0.30 92 LEU A C 1
ATOM 1433 O O . LEU A 1 92 ? -10.447 -5.597 -9.707 1.00 0.30 92 LEU A O 1
ATOM 1449 N N . LYS A 1 93 ? -8.555 -4.400 -9.527 1.00 0.30 93 LYS A N 1
ATOM 1450 C CA . LYS A 1 93 ? -7.742 -5.345 -10.256 1.00 0.30 93 LYS A CA 1
ATOM 1451 C C . LYS A 1 93 ? -7.066 -6.313 -9.303 1.00 0.31 93 LYS A C 1
ATOM 1452 O O . LYS A 1 93 ? -6.616 -7.386 -9.705 1.00 0.36 93 LYS A O 1
ATOM 1471 N N . PHE A 1 94 ? -6.996 -5.927 -8.034 1.00 0.35 94 PHE A N 1
ATOM 1472 C CA . PHE A 1 94 ? -6.446 -6.793 -6.997 1.00 0.44 94 PHE A CA 1
ATOM 1473 C C . PHE A 1 94 ? -7.425 -6.930 -5.817 1.00 0.44 94 PHE A C 1
ATOM 1474 O O . PHE A 1 94 ? -7.053 -6.685 -4.667 1.00 0.48 94 PHE A O 1
ATOM 1491 N N . PRO A 1 95 ? -8.695 -7.332 -6.075 1.00 0.45 95 PRO A N 1
ATOM 1492 C CA . PRO A 1 95 ? -9.713 -7.443 -5.026 1.00 0.52 95 PRO A CA 1
ATOM 1493 C C . PRO A 1 95 ? -9.474 -8.637 -4.115 1.00 0.51 95 PRO A C 1
ATOM 1494 O O . PRO A 1 95 ? -9.818 -8.619 -2.935 1.00 0.55 95 PRO A O 1
ATOM 1505 N N . GLN A 1 96 ? -8.872 -9.673 -4.675 1.00 0.56 96 GLN A N 1
ATOM 1506 C CA . GLN A 1 96 ? -8.724 -10.942 -3.983 1.00 0.70 96 GLN A CA 1
ATOM 1507 C C . GLN A 1 96 ? -7.409 -10.996 -3.219 1.00 0.75 96 GLN A C 1
ATOM 1508 O O . GLN A 1 96 ? -6.924 -12.071 -2.879 1.00 0.96 96 GLN A O 1
ATOM 1522 N N . LEU A 1 97 ? -6.838 -9.831 -2.953 1.00 0.67 97 LEU A N 1
ATOM 1523 C CA . LEU A 1 97 ? -5.557 -9.752 -2.274 1.00 0.81 97 LEU A CA 1
ATOM 1524 C C . LEU A 1 97 ? -5.666 -8.878 -1.032 1.00 0.61 97 LEU A C 1
ATOM 1525 O O . LEU A 1 97 ? -6.675 -8.196 -0.831 1.00 0.55 97 LEU A O 1
ATOM 1541 N N . HIS A 1 98 ? -4.636 -8.919 -0.197 1.00 0.58 98 HIS A N 1
ATOM 1542 C CA . HIS A 1 98 ? -4.633 -8.206 1.077 1.00 0.51 98 HIS A CA 1
ATOM 1543 C C . HIS A 1 98 ? -4.697 -6.696 0.889 1.00 0.54 98 HIS A C 1
ATOM 1544 O O . HIS A 1 98 ? -4.199 -6.144 -0.098 1.00 0.68 98 HIS A O 1
ATOM 1558 N N . CYS A 1 99 ? -5.301 -6.039 1.860 1.00 0.46 99 CYS A N 1
ATOM 1559 C CA . CYS A 1 99 ? -5.464 -4.601 1.830 1.00 0.52 99 CYS A CA 1
ATOM 1560 C C . CYS A 1 99 ? -4.441 -3.929 2.735 1.00 0.45 99 CYS A C 1
ATOM 1561 O O . CYS A 1 99 ? -3.995 -4.502 3.733 1.00 0.53 99 CYS A O 1
ATOM 1569 N N . LEU A 1 100 ? -4.056 -2.727 2.356 1.00 0.34 100 LEU A N 1
ATOM 1570 C CA . LEU A 1 100 ? -3.123 -1.931 3.125 1.00 0.30 100 LEU A CA 1
ATOM 1571 C C . LEU A 1 100 ? -3.799 -1.406 4.378 1.00 0.29 100 LEU A C 1
ATOM 1572 O O . LEU A 1 100 ? -4.944 -0.954 4.324 1.00 0.28 100 LEU A O 1
ATOM 1588 N N . ASN A 1 101 ? -3.101 -1.478 5.499 1.00 0.30 101 ASN A N 1
ATOM 1589 C CA . ASN A 1 101 ? -3.640 -0.998 6.756 1.00 0.32 101 ASN A CA 1
ATOM 1590 C C . ASN A 1 101 ? -2.886 0.252 7.185 1.00 0.30 101 ASN A C 1
ATOM 1591 O O . ASN A 1 101 ? -1.732 0.182 7.624 1.00 0.35 101 ASN A O 1
ATOM 1602 N N . VAL A 1 102 ? -3.530 1.392 7.031 1.00 0.26 102 VAL A N 1
ATOM 1603 C CA . VAL A 1 102 ? -2.925 2.663 7.389 1.00 0.25 102 VAL A CA 1
ATOM 1604 C C . VAL A 1 102 ? -3.738 3.364 8.468 1.00 0.32 102 VAL A C 1
ATOM 1605 O O . VAL A 1 102 ? -4.883 3.000 8.732 1.00 0.36 102 VAL A O 1
ATOM 1618 N N . GLY A 1 103 ? -3.142 4.357 9.100 1.00 0.38 103 GLY A N 1
ATOM 1619 C CA . GLY A 1 103 ? -3.854 5.120 10.100 1.00 0.50 103 GLY A CA 1
ATOM 1620 C C . GLY A 1 103 ? -3.472 4.734 11.510 1.00 0.65 103 GLY A C 1
ATOM 1621 O O . GLY A 1 103 ? -2.385 5.070 11.981 1.00 0.90 103 GLY A O 1
ATOM 1625 N N . SER A 1 104 ? -4.355 4.015 12.186 1.00 0.67 104 SER A N 1
ATOM 1626 C CA . SER A 1 104 ? -4.139 3.681 13.581 1.00 0.79 104 SER A CA 1
ATOM 1627 C C . SER A 1 104 ? -4.709 2.308 13.917 1.00 0.79 104 SER A C 1
ATOM 1628 O O . SER A 1 104 ? -5.349 1.671 13.078 1.00 0.74 104 SER A O 1
ATOM 1636 N N . SER A 1 105 ? -4.470 1.851 15.139 1.00 0.95 105 SER A N 1
ATOM 1637 C CA . SER A 1 105 ? -5.044 0.598 15.599 1.00 1.05 105 SER A CA 1
ATOM 1638 C C . SER A 1 105 ? -6.520 0.792 15.939 1.00 1.13 105 SER A C 1
ATOM 1639 O O . SER A 1 105 ? -7.340 -0.106 15.736 1.00 1.21 105 SER A O 1
ATOM 1647 N N . ILE A 1 106 ? -6.853 1.976 16.445 1.00 1.17 106 ILE A N 1
ATOM 1648 C CA . ILE A 1 106 ? -8.224 2.281 16.843 1.00 1.29 106 ILE A CA 1
ATOM 1649 C C . ILE A 1 106 ? -9.123 2.444 15.623 1.00 1.21 106 ILE A C 1
ATOM 1650 O O . ILE A 1 106 ? -10.295 2.062 15.644 1.00 1.34 106 ILE A O 1
ATOM 1666 N N . LYS A 1 107 ? -8.567 3.013 14.564 1.00 1.03 107 LYS A N 1
ATOM 1667 C CA . LYS A 1 107 ? -9.255 3.089 13.291 1.00 0.98 107 LYS A CA 1
ATOM 1668 C C . LYS A 1 107 ? -8.269 2.744 12.188 1.00 0.82 107 LYS A C 1
ATOM 1669 O O . LYS A 1 107 ? -7.384 3.537 11.855 1.00 0.77 107 LYS A O 1
ATOM 1688 N N . SER A 1 108 ? -8.420 1.557 11.636 1.00 0.80 108 SER A N 1
ATOM 1689 C CA . SER A 1 108 ? -7.548 1.093 10.578 1.00 0.69 108 SER A CA 1
ATOM 1690 C C . SER A 1 108 ? -8.175 1.355 9.220 1.00 0.60 108 SER A C 1
ATOM 1691 O O . SER A 1 108 ? -9.252 0.840 8.908 1.00 0.74 108 SER A O 1
ATOM 1699 N N . ILE A 1 109 ? -7.514 2.180 8.432 1.00 0.44 109 ILE A N 1
ATOM 1700 C CA . ILE A 1 109 ? -7.951 2.456 7.079 1.00 0.39 109 ILE A CA 1
ATOM 1701 C C . ILE A 1 109 ? -7.461 1.339 6.182 1.00 0.35 109 ILE A C 1
ATOM 1702 O O . ILE A 1 109 ? -6.253 1.170 6.006 1.00 0.34 109 ILE A O 1
ATOM 1718 N N . LEU A 1 110 ? -8.375 0.566 5.635 1.00 0.36 110 LEU A N 1
ATOM 1719 C CA . LEU A 1 110 ? -7.991 -0.573 4.826 1.00 0.31 110 LEU A CA 1
ATOM 1720 C C . LEU A 1 110 ? -8.224 -0.292 3.349 1.00 0.31 110 LEU A C 1
ATOM 1721 O O . LEU A 1 110 ? -9.356 -0.088 2.911 1.00 0.37 110 LEU A O 1
ATOM 1737 N N . LEU A 1 111 ? -7.139 -0.284 2.594 1.00 0.28 111 LEU A N 1
ATOM 1738 C CA . LEU A 1 111 ? -7.188 0.034 1.168 1.00 0.30 111 LEU A CA 1
ATOM 1739 C C . LEU A 1 111 ? -6.195 -0.818 0.390 1.00 0.30 111 LEU A C 1
ATOM 1740 O O . LEU A 1 111 ? -5.014 -0.811 0.689 1.00 0.61 111 LEU A O 1
ATOM 1756 N N . PRO A 1 112 ? -6.663 -1.572 -0.615 1.00 0.34 112 PRO A N 1
ATOM 1757 C CA . PRO A 1 112 ? -5.783 -2.366 -1.481 1.00 0.33 112 PRO A CA 1
ATOM 1758 C C . PRO A 1 112 ? -4.641 -1.516 -2.030 1.00 0.32 112 PRO A C 1
ATOM 1759 O O . PRO A 1 112 ? -4.853 -0.377 -2.457 1.00 0.33 112 PRO A O 1
ATOM 1770 N N . ILE A 1 113 ? -3.435 -2.081 -2.024 1.00 0.33 113 ILE A N 1
ATOM 1771 C CA . ILE A 1 113 ? -2.232 -1.352 -2.433 1.00 0.29 113 ILE A CA 1
ATOM 1772 C C . ILE A 1 113 ? -2.313 -0.930 -3.912 1.00 0.30 113 ILE A C 1
ATOM 1773 O O . ILE A 1 113 ? -1.498 -0.146 -4.397 1.00 0.28 113 ILE A O 1
ATOM 1789 N N . GLU A 1 114 ? -3.324 -1.451 -4.608 1.00 0.36 114 GLU A N 1
ATOM 1790 C CA . GLU A 1 114 ? -3.594 -1.093 -5.996 1.00 0.42 114 GLU A CA 1
ATOM 1791 C C . GLU A 1 114 ? -3.800 0.416 -6.154 1.00 0.33 114 GLU A C 1
ATOM 1792 O O . GLU A 1 114 ? -3.405 1.005 -7.165 1.00 0.41 114 GLU A O 1
ATOM 1804 N N . LEU A 1 115 ? -4.373 1.043 -5.136 1.00 0.24 115 LEU A N 1
ATOM 1805 C CA . LEU A 1 115 ? -4.716 2.458 -5.216 1.00 0.24 115 LEU A CA 1
ATOM 1806 C C . LEU A 1 115 ? -3.678 3.316 -4.505 1.00 0.21 115 LEU A C 1
ATOM 1807 O O . LEU A 1 115 ? -3.908 4.497 -4.241 1.00 0.29 115 LEU A O 1
ATOM 1823 N N . CYS A 1 116 ? -2.537 2.727 -4.198 1.00 0.24 116 CYS A N 1
ATOM 1824 C CA . CYS A 1 116 ? -1.492 3.441 -3.489 1.00 0.23 116 CYS A CA 1
ATOM 1825 C C . CYS A 1 116 ? -0.326 3.730 -4.412 1.00 0.22 116 CYS A C 1
ATOM 1826 O O . CYS A 1 116 ? 0.011 2.934 -5.290 1.00 0.25 116 CYS A O 1
ATOM 1834 N N . SER A 1 117 ? 0.268 4.884 -4.222 1.00 0.24 117 SER A N 1
ATOM 1835 C CA . SER A 1 117 ? 1.463 5.248 -4.938 1.00 0.24 117 SER A CA 1
ATOM 1836 C C . SER A 1 117 ? 2.546 5.624 -3.947 1.00 0.24 117 SER A C 1
ATOM 1837 O O . SER A 1 117 ? 2.271 6.220 -2.912 1.00 0.25 117 SER A O 1
ATOM 1845 N N . ILE A 1 118 ? 3.763 5.254 -4.253 1.00 0.26 118 ILE A N 1
ATOM 1846 C CA . ILE A 1 118 ? 4.868 5.522 -3.371 1.00 0.28 118 ILE A CA 1
ATOM 1847 C C . ILE A 1 118 ? 5.578 6.799 -3.822 1.00 0.34 118 ILE A C 1
ATOM 1848 O O . ILE A 1 118 ? 5.838 6.998 -5.013 1.00 0.36 118 ILE A O 1
ATOM 1864 N N . GLU A 1 119 ? 5.828 7.688 -2.872 1.00 0.41 119 GLU A N 1
ATOM 1865 C CA . GLU A 1 119 ? 6.414 8.985 -3.173 1.00 0.50 119 GLU A CA 1
ATOM 1866 C C . GLU A 1 119 ? 7.897 8.809 -3.474 1.00 0.55 119 GLU A C 1
ATOM 1867 O O . GLU A 1 119 ? 8.674 8.399 -2.607 1.00 0.56 119 GLU A O 1
ATOM 1879 N N . GLU A 1 120 ? 8.279 9.115 -4.711 1.00 0.68 120 GLU A N 1
ATOM 1880 C CA . GLU A 1 120 ? 9.612 8.799 -5.221 1.00 0.84 120 GLU A CA 1
ATOM 1881 C C . GLU A 1 120 ? 10.719 9.496 -4.437 1.00 0.98 120 GLU A C 1
ATOM 1882 O O . GLU A 1 120 ? 11.854 9.023 -4.412 1.00 1.08 120 GLU A O 1
ATOM 1894 N N . ALA A 1 4 ? 5.161 10.551 -7.031 1.00 0.61 4 ALA A N 2
ATOM 1895 C CA . ALA A 1 4 ? 4.369 9.364 -6.776 1.00 0.53 4 ALA A CA 2
ATOM 1896 C C . ALA A 1 4 ? 4.575 8.302 -7.844 1.00 0.44 4 ALA A C 2
ATOM 1897 O O . ALA A 1 4 ? 4.168 8.464 -8.996 1.00 0.54 4 ALA A O 2
ATOM 1904 N N . MET A 1 5 ? 5.221 7.222 -7.450 1.00 0.39 5 MET A N 2
ATOM 1905 C CA . MET A 1 5 ? 5.374 6.053 -8.297 1.00 0.37 5 MET A CA 2
ATOM 1906 C C . MET A 1 5 ? 4.382 4.991 -7.866 1.00 0.30 5 MET A C 2
ATOM 1907 O O . MET A 1 5 ? 4.372 4.595 -6.709 1.00 0.29 5 MET A O 2
ATOM 1921 N N . PRO A 1 6 ? 3.540 4.509 -8.783 1.00 0.30 6 PRO A N 2
ATOM 1922 C CA . PRO A 1 6 ? 2.484 3.549 -8.449 1.00 0.28 6 PRO A CA 2
ATOM 1923 C C . PRO A 1 6 ? 3.046 2.334 -7.721 1.00 0.27 6 PRO A C 2
ATOM 1924 O O . PRO A 1 6 ? 3.974 1.687 -8.204 1.00 0.30 6 PRO A O 2
ATOM 1935 N N . MET A 1 7 ? 2.499 2.037 -6.545 1.00 0.24 7 MET A N 2
ATOM 1936 C CA . MET A 1 7 ? 3.018 0.948 -5.723 1.00 0.24 7 MET A CA 2
ATOM 1937 C C . MET A 1 7 ? 2.794 -0.403 -6.390 1.00 0.28 7 MET A C 2
ATOM 1938 O O . MET A 1 7 ? 3.495 -1.361 -6.092 1.00 0.32 7 MET A O 2
ATOM 1952 N N . ILE A 1 8 ? 1.820 -0.477 -7.292 1.00 0.29 8 ILE A N 2
ATOM 1953 C CA . ILE A 1 8 ? 1.627 -1.674 -8.106 1.00 0.33 8 ILE A CA 2
ATOM 1954 C C . ILE A 1 8 ? 2.799 -1.830 -9.071 1.00 0.36 8 ILE A C 2
ATOM 1955 O O . ILE A 1 8 ? 3.358 -2.917 -9.227 1.00 0.39 8 ILE A O 2
ATOM 1971 N N . GLU A 1 9 ? 3.170 -0.721 -9.700 1.00 0.38 9 GLU A N 2
ATOM 1972 C CA . GLU A 1 9 ? 4.354 -0.665 -10.543 1.00 0.42 9 GLU A CA 2
ATOM 1973 C C . GLU A 1 9 ? 5.593 -1.020 -9.715 1.00 0.39 9 GLU A C 2
ATOM 1974 O O . GLU A 1 9 ? 6.525 -1.666 -10.199 1.00 0.39 9 GLU A O 2
ATOM 1986 N N . TYR A 1 10 ? 5.581 -0.596 -8.455 1.00 0.41 10 TYR A N 2
ATOM 1987 C CA . TYR A 1 10 ? 6.645 -0.917 -7.513 1.00 0.42 10 TYR A CA 2
ATOM 1988 C C . TYR A 1 10 ? 6.671 -2.421 -7.231 1.00 0.43 10 TYR A C 2
ATOM 1989 O O . TYR A 1 10 ? 7.739 -3.030 -7.144 1.00 0.45 10 TYR A O 2
ATOM 2007 N N . LEU A 1 11 ? 5.487 -3.017 -7.102 1.00 0.43 11 LEU A N 2
ATOM 2008 C CA . LEU A 1 11 ? 5.369 -4.457 -6.886 1.00 0.46 11 LEU A CA 2
ATOM 2009 C C . LEU A 1 11 ? 5.967 -5.213 -8.060 1.00 0.44 11 LEU A C 2
ATOM 2010 O O . LEU A 1 11 ? 6.772 -6.127 -7.879 1.00 0.48 11 LEU A O 2
ATOM 2026 N N . GLU A 1 12 ? 5.584 -4.802 -9.259 1.00 0.40 12 GLU A N 2
ATOM 2027 C CA . GLU A 1 12 ? 6.008 -5.467 -10.479 1.00 0.40 12 GLU A CA 2
ATOM 2028 C C . GLU A 1 12 ? 7.526 -5.407 -10.641 1.00 0.44 12 GLU A C 2
ATOM 2029 O O . GLU A 1 12 ? 8.184 -6.436 -10.813 1.00 0.49 12 GLU A O 2
ATOM 2041 N N . ARG A 1 13 ? 8.082 -4.209 -10.548 1.00 0.45 13 ARG A N 2
ATOM 2042 C CA . ARG A 1 13 ? 9.506 -4.010 -10.800 1.00 0.52 13 ARG A CA 2
ATOM 2043 C C . ARG A 1 13 ? 10.365 -4.426 -9.611 1.00 0.58 13 ARG A C 2
ATOM 2044 O O . ARG A 1 13 ? 11.301 -5.207 -9.760 1.00 0.62 13 ARG A O 2
ATOM 2065 N N . PHE A 1 14 ? 10.033 -3.919 -8.432 1.00 0.60 14 PHE A N 2
ATOM 2066 C CA . PHE A 1 14 ? 10.936 -4.004 -7.290 1.00 0.69 14 PHE A CA 2
ATOM 2067 C C . PHE A 1 14 ? 10.674 -5.229 -6.419 1.00 0.71 14 PHE A C 2
ATOM 2068 O O . PHE A 1 14 ? 11.609 -5.803 -5.869 1.00 0.83 14 PHE A O 2
ATOM 2085 N N . SER A 1 15 ? 9.418 -5.628 -6.274 1.00 0.63 15 SER A N 2
ATOM 2086 C CA . SER A 1 15 ? 9.095 -6.709 -5.355 1.00 0.67 15 SER A CA 2
ATOM 2087 C C . SER A 1 15 ? 9.085 -8.071 -6.049 1.00 0.69 15 SER A C 2
ATOM 2088 O O . SER A 1 15 ? 9.579 -9.056 -5.502 1.00 0.78 15 SER A O 2
ATOM 2096 N N . LEU A 1 16 ? 8.527 -8.129 -7.247 1.00 0.63 16 LEU A N 2
ATOM 2097 C CA . LEU A 1 16 ? 8.454 -9.382 -7.984 1.00 0.68 16 LEU A CA 2
ATOM 2098 C C . LEU A 1 16 ? 9.631 -9.549 -8.933 1.00 0.79 16 LEU A C 2
ATOM 2099 O O . LEU A 1 16 ? 10.156 -10.651 -9.090 1.00 0.89 16 LEU A O 2
ATOM 2115 N N . LYS A 1 17 ? 10.040 -8.444 -9.559 1.00 0.83 17 LYS A N 2
ATOM 2116 C CA . LYS A 1 17 ? 10.981 -8.486 -10.678 1.00 0.97 17 LYS A CA 2
ATOM 2117 C C . LYS A 1 17 ? 10.391 -9.332 -11.801 1.00 1.01 17 LYS A C 2
ATOM 2118 O O . LYS A 1 17 ? 11.100 -10.039 -12.520 1.00 1.15 17 LYS A O 2
ATOM 2137 N N . ALA A 1 18 ? 9.076 -9.239 -11.941 1.00 0.95 18 ALA A N 2
ATOM 2138 C CA . ALA A 1 18 ? 8.329 -10.039 -12.898 1.00 1.03 18 ALA A CA 2
ATOM 2139 C C . ALA A 1 18 ? 7.115 -9.256 -13.379 1.00 1.02 18 ALA A C 2
ATOM 2140 O O . ALA A 1 18 ? 7.095 -8.032 -13.285 1.00 1.34 18 ALA A O 2
ATOM 2147 N N . LYS A 1 19 ? 6.120 -9.950 -13.905 1.00 0.80 19 LYS A N 2
ATOM 2148 C CA . LYS A 1 19 ? 4.880 -9.308 -14.317 1.00 0.77 19 LYS A CA 2
ATOM 2149 C C . LYS A 1 19 ? 3.852 -9.351 -13.189 1.00 0.64 19 LYS A C 2
ATOM 2150 O O . LYS A 1 19 ? 3.592 -10.404 -12.605 1.00 0.74 19 LYS A O 2
ATOM 2169 N N . ILE A 1 20 ? 3.283 -8.195 -12.879 1.00 0.57 20 ILE A N 2
ATOM 2170 C CA . ILE A 1 20 ? 2.260 -8.103 -11.851 1.00 0.52 20 ILE A CA 2
ATOM 2171 C C . ILE A 1 20 ? 0.875 -8.289 -12.471 1.00 0.54 20 ILE A C 2
ATOM 2172 O O . ILE A 1 20 ? 0.609 -7.811 -13.577 1.00 0.64 20 ILE A O 2
ATOM 2188 N N . ASN A 1 21 ? 0.010 -9.004 -11.761 1.00 0.58 21 ASN A N 2
ATOM 2189 C CA . ASN A 1 21 ? -1.354 -9.241 -12.214 1.00 0.72 21 ASN A CA 2
ATOM 2190 C C . ASN A 1 21 ? -2.152 -9.884 -11.083 1.00 0.78 21 ASN A C 2
ATOM 2191 O O . ASN A 1 21 ? -1.597 -10.183 -10.030 1.00 0.77 21 ASN A O 2
ATOM 2202 N N . ASN A 1 22 ? -3.438 -10.112 -11.301 1.00 0.97 22 ASN A N 2
ATOM 2203 C CA . ASN A 1 22 ? -4.290 -10.744 -10.297 1.00 1.09 22 ASN A CA 2
ATOM 2204 C C . ASN A 1 22 ? -3.962 -12.233 -10.187 1.00 1.03 22 ASN A C 2
ATOM 2205 O O . ASN A 1 22 ? -4.272 -12.886 -9.195 1.00 1.07 22 ASN A O 2
ATOM 2216 N N . THR A 1 23 ? -3.307 -12.754 -11.212 1.00 1.00 23 THR A N 2
ATOM 2217 C CA . THR A 1 23 ? -3.023 -14.177 -11.300 1.00 1.05 23 THR A CA 2
ATOM 2218 C C . THR A 1 23 ? -1.692 -14.544 -10.643 1.00 1.02 23 THR A C 2
ATOM 2219 O O . THR A 1 23 ? -1.270 -15.700 -10.679 1.00 1.21 23 THR A O 2
ATOM 2230 N N . THR A 1 24 ? -1.031 -13.562 -10.044 1.00 0.87 24 THR A N 2
ATOM 2231 C CA . THR A 1 24 ? 0.223 -13.812 -9.349 1.00 0.91 24 THR A CA 2
ATOM 2232 C C . THR A 1 24 ? -0.064 -14.197 -7.895 1.00 0.98 24 THR A C 2
ATOM 2233 O O . THR A 1 24 ? -1.206 -14.103 -7.436 1.00 1.91 24 THR A O 2
ATOM 2244 N N . ASN A 1 25 ? 0.962 -14.630 -7.171 1.00 0.72 25 ASN A N 2
ATOM 2245 C CA . ASN A 1 25 ? 0.800 -15.047 -5.778 1.00 0.79 25 ASN A CA 2
ATOM 2246 C C . ASN A 1 25 ? 0.731 -13.832 -4.854 1.00 0.73 25 ASN A C 2
ATOM 2247 O O . ASN A 1 25 ? 1.442 -13.758 -3.850 1.00 0.72 25 ASN A O 2
ATOM 2258 N N . LEU A 1 26 ? -0.163 -12.901 -5.189 1.00 0.82 26 LEU A N 2
ATOM 2259 C CA . LEU A 1 26 ? -0.297 -11.637 -4.466 1.00 0.88 26 LEU A CA 2
ATOM 2260 C C . LEU A 1 26 ? -0.689 -11.856 -3.007 1.00 0.83 26 LEU A C 2
ATOM 2261 O O . LEU A 1 26 ? -0.425 -11.005 -2.156 1.00 0.86 26 LEU A O 2
ATOM 2277 N N . ASP A 1 27 ? -1.309 -12.998 -2.729 1.00 0.81 27 ASP A N 2
ATOM 2278 C CA . ASP A 1 27 ? -1.668 -13.367 -1.364 1.00 0.84 27 ASP A CA 2
ATOM 2279 C C . ASP A 1 27 ? -0.413 -13.442 -0.506 1.00 0.70 27 ASP A C 2
ATOM 2280 O O . ASP A 1 27 ? -0.307 -12.789 0.533 1.00 0.67 27 ASP A O 2
ATOM 2289 N N . TYR A 1 28 ? 0.561 -14.200 -0.984 1.00 0.69 28 TYR A N 2
ATOM 2290 C CA . TYR A 1 28 ? 1.818 -14.369 -0.277 1.00 0.70 28 TYR A CA 2
ATOM 2291 C C . TYR A 1 28 ? 2.662 -13.108 -0.389 1.00 0.63 28 TYR A C 2
ATOM 2292 O O . TYR A 1 28 ? 3.409 -12.765 0.528 1.00 0.68 28 TYR A O 2
ATOM 2310 N N . SER A 1 29 ? 2.516 -12.406 -1.508 1.00 0.59 29 SER A N 2
ATOM 2311 C CA . SER A 1 29 ? 3.256 -11.175 -1.735 1.00 0.62 29 SER A CA 2
ATOM 2312 C C . SER A 1 29 ? 2.892 -10.122 -0.696 1.00 0.51 29 SER A C 2
ATOM 2313 O O . SER A 1 29 ? 3.738 -9.335 -0.291 1.00 0.53 29 SER A O 2
ATOM 2321 N N . ARG A 1 30 ? 1.627 -10.079 -0.287 1.00 0.48 30 ARG A N 2
ATOM 2322 C CA . ARG A 1 30 ? 1.218 -9.147 0.753 1.00 0.45 30 ARG A CA 2
ATOM 2323 C C . ARG A 1 30 ? 1.649 -9.647 2.114 1.00 0.46 30 ARG A C 2
ATOM 2324 O O . ARG A 1 30 ? 2.283 -8.923 2.873 1.00 0.56 30 ARG A O 2
ATOM 2345 N N . ARG A 1 31 ? 1.332 -10.897 2.402 1.00 0.45 31 ARG A N 2
ATOM 2346 C CA . ARG A 1 31 ? 1.580 -11.460 3.718 1.00 0.47 31 ARG A CA 2
ATOM 2347 C C . ARG A 1 31 ? 3.059 -11.364 4.107 1.00 0.45 31 ARG A C 2
ATOM 2348 O O . ARG A 1 31 ? 3.388 -11.061 5.256 1.00 0.50 31 ARG A O 2
ATOM 2369 N N . PHE A 1 32 ? 3.944 -11.601 3.142 1.00 0.45 32 PHE A N 2
ATOM 2370 C CA . PHE A 1 32 ? 5.383 -11.539 3.381 1.00 0.53 32 PHE A CA 2
ATOM 2371 C C . PHE A 1 32 ? 5.868 -10.086 3.411 1.00 0.53 32 PHE A C 2
ATOM 2372 O O . PHE A 1 32 ? 6.880 -9.763 4.037 1.00 0.57 32 PHE A O 2
ATOM 2389 N N . LEU A 1 33 ? 5.113 -9.217 2.762 1.00 0.51 33 LEU A N 2
ATOM 2390 C CA . LEU A 1 33 ? 5.488 -7.817 2.611 1.00 0.53 33 LEU A CA 2
ATOM 2391 C C . LEU A 1 33 ? 5.006 -6.998 3.805 1.00 0.45 33 LEU A C 2
ATOM 2392 O O . LEU A 1 33 ? 5.355 -5.827 3.945 1.00 0.44 33 LEU A O 2
ATOM 2408 N N . GLU A 1 34 ? 4.200 -7.630 4.658 1.00 0.39 34 GLU A N 2
ATOM 2409 C CA . GLU A 1 34 ? 3.563 -6.948 5.786 1.00 0.35 34 GLU A CA 2
ATOM 2410 C C . GLU A 1 34 ? 4.590 -6.194 6.652 1.00 0.35 34 GLU A C 2
ATOM 2411 O O . GLU A 1 34 ? 4.464 -4.983 6.833 1.00 0.30 34 GLU A O 2
ATOM 2423 N N . PRO A 1 35 ? 5.636 -6.877 7.181 1.00 0.43 35 PRO A N 2
ATOM 2424 C CA . PRO A 1 35 ? 6.658 -6.217 8.003 1.00 0.48 35 PRO A CA 2
ATOM 2425 C C . PRO A 1 35 ? 7.514 -5.240 7.199 1.00 0.45 35 PRO A C 2
ATOM 2426 O O . PRO A 1 35 ? 8.130 -4.335 7.758 1.00 0.47 35 PRO A O 2
ATOM 2437 N N . PHE A 1 36 ? 7.547 -5.430 5.886 1.00 0.44 36 PHE A N 2
ATOM 2438 C CA . PHE A 1 36 ? 8.333 -4.572 5.010 1.00 0.49 36 PHE A CA 2
ATOM 2439 C C . PHE A 1 36 ? 7.657 -3.221 4.835 1.00 0.39 36 PHE A C 2
ATOM 2440 O O . PHE A 1 36 ? 8.317 -2.187 4.745 1.00 0.43 36 PHE A O 2
ATOM 2457 N N . LEU A 1 37 ? 6.336 -3.243 4.807 1.00 0.30 37 LEU A N 2
ATOM 2458 C CA . LEU A 1 37 ? 5.553 -2.034 4.606 1.00 0.29 37 LEU A CA 2
ATOM 2459 C C . LEU A 1 37 ? 5.257 -1.351 5.932 1.00 0.24 37 LEU A C 2
ATOM 2460 O O . LEU A 1 37 ? 4.928 -0.167 5.974 1.00 0.27 37 LEU A O 2
ATOM 2476 N N . ARG A 1 38 ? 5.356 -2.111 7.009 1.00 0.24 38 ARG A N 2
ATOM 2477 C CA . ARG A 1 38 ? 5.143 -1.595 8.352 1.00 0.31 38 ARG A CA 2
ATOM 2478 C C . ARG A 1 38 ? 6.117 -0.457 8.669 1.00 0.30 38 ARG A C 2
ATOM 2479 O O . ARG A 1 38 ? 7.273 -0.696 9.019 1.00 0.41 38 ARG A O 2
ATOM 2500 N N . GLY A 1 39 ? 5.646 0.775 8.529 1.00 0.28 39 GLY A N 2
ATOM 2501 C CA . GLY A 1 39 ? 6.468 1.923 8.848 1.00 0.31 39 GLY A CA 2
ATOM 2502 C C . GLY A 1 39 ? 6.829 2.747 7.626 1.00 0.28 39 GLY A C 2
ATOM 2503 O O . GLY A 1 39 ? 7.839 3.455 7.626 1.00 0.35 39 GLY A O 2
ATOM 2507 N N . ILE A 1 40 ? 6.006 2.672 6.584 1.00 0.24 40 ILE A N 2
ATOM 2508 C CA . ILE A 1 40 ? 6.254 3.446 5.365 1.00 0.22 40 ILE A CA 2
ATOM 2509 C C . ILE A 1 40 ? 5.134 4.456 5.153 1.00 0.21 40 ILE A C 2
ATOM 2510 O O . ILE A 1 40 ? 4.191 4.509 5.933 1.00 0.21 40 ILE A O 2
ATOM 2526 N N . ASN A 1 41 ? 5.253 5.277 4.126 1.00 0.21 41 ASN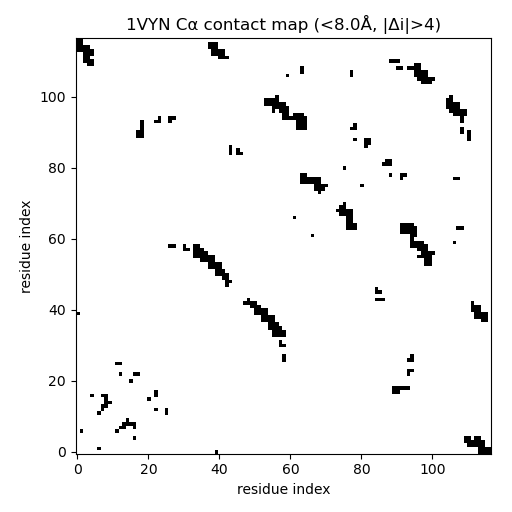 A N 2
ATOM 2527 C CA . ASN A 1 41 ? 4.203 6.228 3.786 1.00 0.20 41 ASN A CA 2
ATOM 2528 C C . ASN A 1 41 ? 3.940 6.210 2.282 1.00 0.16 41 ASN A C 2
ATOM 2529 O O . ASN A 1 41 ? 4.869 6.177 1.474 1.00 0.18 41 ASN A O 2
ATOM 2540 N N . VAL A 1 42 ? 2.666 6.222 1.919 1.00 0.13 42 VAL A N 2
ATOM 2541 C CA . VAL A 1 42 ? 2.259 6.134 0.521 1.00 0.14 42 VAL A CA 2
ATOM 2542 C C . VAL A 1 42 ? 1.178 7.163 0.217 1.00 0.15 42 VAL A C 2
ATOM 2543 O O . VAL A 1 42 ? 0.360 7.484 1.077 1.00 0.18 42 VAL A O 2
ATOM 2556 N N . VAL A 1 43 ? 1.186 7.687 -0.995 1.00 0.18 43 VAL A N 2
ATOM 2557 C CA . VAL A 1 43 ? 0.173 8.636 -1.416 1.00 0.22 43 VAL A CA 2
ATOM 2558 C C . VAL A 1 43 ? -0.982 7.917 -2.102 1.00 0.20 43 VAL A C 2
ATOM 2559 O O . VAL A 1 43 ? -0.822 7.311 -3.160 1.00 0.20 43 VAL A O 2
ATOM 2572 N N . TYR A 1 44 ? -2.141 7.981 -1.483 1.00 0.21 44 TYR A N 2
ATOM 2573 C CA . TYR A 1 44 ? -3.328 7.323 -1.993 1.00 0.22 44 TYR A CA 2
ATOM 2574 C C . TYR A 1 44 ? -4.074 8.253 -2.938 1.00 0.22 44 TYR A C 2
ATOM 2575 O O . TYR A 1 44 ? -4.573 9.304 -2.528 1.00 0.24 44 TYR A O 2
ATOM 2593 N N . THR A 1 45 ? -4.124 7.868 -4.201 1.00 0.24 45 THR A N 2
ATOM 2594 C CA . THR A 1 45 ? -4.824 8.639 -5.209 1.00 0.28 45 THR A CA 2
ATOM 2595 C C . THR A 1 45 ? -6.217 8.064 -5.439 1.00 0.28 45 THR A C 2
ATOM 2596 O O . THR A 1 45 ? -6.363 6.983 -6.014 1.00 0.30 45 THR A O 2
ATOM 2607 N N . PRO A 1 46 ? -7.253 8.765 -4.966 1.00 0.31 46 PRO A N 2
ATOM 2608 C CA . PRO A 1 46 ? -8.637 8.321 -5.098 1.00 0.35 46 PRO A CA 2
ATOM 2609 C C . PRO A 1 46 ? -9.141 8.433 -6.533 1.00 0.38 46 PRO A C 2
ATOM 2610 O O . PRO A 1 46 ? -8.972 9.468 -7.181 1.00 0.38 46 PRO A O 2
ATOM 2621 N N . PRO A 1 47 ? -9.748 7.348 -7.044 1.00 0.45 47 PRO A N 2
ATOM 2622 C CA . PRO A 1 47 ? -10.363 7.327 -8.373 1.00 0.56 47 PRO A CA 2
ATOM 2623 C C . PRO A 1 47 ? -11.409 8.427 -8.529 1.00 0.59 47 PRO A C 2
ATOM 2624 O O . PRO A 1 47 ? -11.926 8.960 -7.544 1.00 0.56 47 PRO A O 2
ATOM 2635 N N . GLN A 1 48 ? -11.718 8.746 -9.782 1.00 0.70 48 GLN A N 2
ATOM 2636 C CA . GLN A 1 48 ? -12.554 9.896 -10.124 1.00 0.79 48 GLN A CA 2
ATOM 2637 C C . GLN A 1 48 ? -13.959 9.765 -9.547 1.00 0.77 48 GLN A C 2
ATOM 2638 O O . GLN A 1 48 ? -14.693 10.748 -9.452 1.00 0.83 48 GLN A O 2
ATOM 2652 N N . SER A 1 49 ? -14.324 8.550 -9.169 1.00 0.72 49 SER A N 2
ATOM 2653 C CA . SER A 1 49 ? -15.620 8.283 -8.575 1.00 0.74 49 SER A CA 2
ATOM 2654 C C . SER A 1 49 ? -15.648 8.700 -7.104 1.00 0.71 49 SER A C 2
ATOM 2655 O O . SER A 1 49 ? -16.696 9.062 -6.568 1.00 0.78 49 SER A O 2
ATOM 2663 N N . PHE A 1 50 ? -14.488 8.663 -6.464 1.00 0.65 50 PHE A N 2
ATOM 2664 C CA . PHE A 1 50 ? -14.380 9.031 -5.059 1.00 0.64 50 PHE A CA 2
ATOM 2665 C C . PHE A 1 50 ? -14.209 10.531 -4.898 1.00 0.71 50 PHE A C 2
ATOM 2666 O O . PHE A 1 50 ? -14.664 11.087 -3.899 1.00 0.77 50 PHE A O 2
ATOM 2683 N N . GLN A 1 51 ? -13.543 11.175 -5.870 1.00 0.72 51 GLN A N 2
ATOM 2684 C CA . GLN A 1 51 ? -13.375 12.638 -5.905 1.00 0.79 51 GLN A CA 2
ATOM 2685 C C . GLN A 1 51 ? -13.014 13.215 -4.540 1.00 0.66 51 GLN A C 2
ATOM 2686 O O . GLN A 1 51 ? -13.652 14.147 -4.043 1.00 0.83 51 GLN A O 2
ATOM 2700 N N . SER A 1 52 ? -11.986 12.634 -3.946 1.00 0.53 52 SER A N 2
ATOM 2701 C CA . SER A 1 52 ? -11.448 13.111 -2.690 1.00 0.50 52 SER A CA 2
ATOM 2702 C C . SER A 1 52 ? -9.977 13.458 -2.886 1.00 0.42 52 SER A C 2
ATOM 2703 O O . SER A 1 52 ? -9.348 12.994 -3.842 1.00 0.44 52 SER A O 2
ATOM 2711 N N . ALA A 1 53 ? -9.439 14.280 -1.996 1.00 0.48 53 ALA A N 2
ATOM 2712 C CA . ALA A 1 53 ? -8.053 14.713 -2.088 1.00 0.52 53 ALA A CA 2
ATOM 2713 C C . ALA A 1 53 ? -7.100 13.547 -1.855 1.00 0.41 53 ALA A C 2
ATOM 2714 O O . ALA A 1 53 ? -7.326 12.722 -0.969 1.00 0.44 53 ALA A O 2
ATOM 2721 N N . PRO A 1 54 ? -6.031 13.459 -2.664 1.00 0.39 54 PRO A N 2
ATOM 2722 C CA . PRO A 1 54 ? -5.002 12.428 -2.506 1.00 0.32 54 PRO A CA 2
ATOM 2723 C C . PRO A 1 54 ? -4.342 12.517 -1.136 1.00 0.29 54 PRO A C 2
ATOM 2724 O O . PRO A 1 54 ? -3.699 13.518 -0.809 1.00 0.36 54 PRO A O 2
ATOM 2735 N N . ARG A 1 55 ? -4.497 11.474 -0.342 1.00 0.26 55 ARG A N 2
ATOM 2736 C CA . ARG A 1 55 ? -4.028 11.497 1.035 1.00 0.31 55 ARG A CA 2
ATOM 2737 C C . ARG A 1 55 ? -2.780 10.654 1.186 1.00 0.24 55 ARG A C 2
ATOM 2738 O O . ARG A 1 55 ? -2.724 9.531 0.696 1.00 0.20 55 ARG A O 2
ATOM 2759 N N . VAL A 1 56 ? -1.785 11.188 1.868 1.00 0.26 56 VAL A N 2
ATOM 2760 C CA . VAL A 1 56 ? -0.598 10.418 2.170 1.00 0.24 56 VAL A CA 2
ATOM 2761 C C . VAL A 1 56 ? -0.814 9.672 3.481 1.00 0.22 56 VAL A C 2
ATOM 2762 O O . VAL A 1 56 ? -0.952 10.272 4.549 1.00 0.25 56 VAL A O 2
ATOM 2775 N N . TYR A 1 57 ? -0.881 8.358 3.387 1.00 0.22 57 TYR A N 2
ATOM 2776 C CA . TYR A 1 57 ? -1.190 7.535 4.532 1.00 0.25 57 TYR A CA 2
ATOM 2777 C C . TYR A 1 57 ? 0.054 6.828 5.030 1.00 0.25 57 TYR A C 2
ATOM 2778 O O . TYR A 1 57 ? 0.866 6.335 4.243 1.00 0.27 57 TYR A O 2
ATOM 2796 N N . ARG A 1 58 ? 0.199 6.791 6.340 1.00 0.27 58 ARG A N 2
ATOM 2797 C CA . ARG A 1 58 ? 1.316 6.114 6.966 1.00 0.31 58 ARG A CA 2
ATOM 2798 C C . ARG A 1 58 ? 0.971 4.639 7.127 1.00 0.27 58 ARG A C 2
ATOM 2799 O O . ARG A 1 58 ? 0.096 4.278 7.913 1.00 0.31 58 ARG A O 2
ATOM 2820 N N . VAL A 1 59 ? 1.645 3.803 6.363 1.00 0.25 59 VAL A N 2
ATOM 2821 C CA . VAL A 1 59 ? 1.403 2.374 6.379 1.00 0.25 59 VAL A CA 2
ATOM 2822 C C . VAL A 1 59 ? 1.912 1.754 7.671 1.00 0.25 59 VAL A C 2
ATOM 2823 O O . VAL A 1 59 ? 3.120 1.749 7.942 1.00 0.26 59 VAL A O 2
ATOM 2836 N N . ASN A 1 60 ? 0.974 1.239 8.454 1.00 0.28 60 ASN A N 2
ATOM 2837 C CA . ASN A 1 60 ? 1.277 0.585 9.715 1.00 0.32 60 ASN A CA 2
ATOM 2838 C C . ASN A 1 60 ? 1.524 -0.899 9.472 1.00 0.32 60 ASN A C 2
ATOM 2839 O O . ASN A 1 60 ? 2.162 -1.578 10.272 1.00 0.37 60 ASN A O 2
ATOM 2850 N N . GLY A 1 61 ? 1.006 -1.391 8.354 1.00 0.40 61 GLY A N 2
ATOM 2851 C CA . GLY A 1 61 ? 1.202 -2.775 7.977 1.00 0.47 61 GLY A CA 2
ATOM 2852 C C . GLY A 1 61 ? 0.139 -3.238 7.006 1.00 0.43 61 GLY A C 2
ATOM 2853 O O . GLY A 1 61 ? -0.385 -2.438 6.228 1.00 0.43 61 GLY A O 2
ATOM 2857 N N . LEU A 1 62 ? -0.193 -4.519 7.051 1.00 0.41 62 LEU A N 2
ATOM 2858 C CA . LEU A 1 62 ? -1.213 -5.080 6.181 1.00 0.38 62 LEU A CA 2
ATOM 2859 C C . LEU A 1 62 ? -2.213 -5.880 6.999 1.00 0.38 62 LEU A C 2
ATOM 2860 O O . LEU A 1 62 ? -1.894 -6.357 8.089 1.00 0.42 62 LEU A O 2
ATOM 2876 N N . SER A 1 63 ? -3.425 -6.013 6.485 1.00 0.36 63 SER A N 2
ATOM 2877 C CA . SER A 1 63 ? -4.444 -6.780 7.168 1.00 0.40 63 SER A CA 2
ATOM 2878 C C . SER A 1 63 ? -4.403 -8.229 6.699 1.00 0.46 63 SER A C 2
ATOM 2879 O O . SER A 1 63 ? -4.363 -8.504 5.499 1.00 0.62 63 SER A O 2
ATOM 2887 N N . ARG A 1 64 ? -4.375 -9.133 7.671 1.00 0.73 64 ARG A N 2
ATOM 2888 C CA . ARG A 1 64 ? -4.311 -10.581 7.438 1.00 0.94 64 ARG A CA 2
ATOM 2889 C C . ARG A 1 64 ? -5.397 -11.105 6.491 1.00 0.65 64 ARG A C 2
ATOM 2890 O O . ARG A 1 64 ? -5.306 -12.240 6.017 1.00 0.72 64 ARG A O 2
ATOM 2911 N N . ALA A 1 65 ? -6.422 -10.307 6.230 1.00 0.45 65 ALA A N 2
ATOM 2912 C CA . ALA A 1 65 ? -7.509 -10.729 5.359 1.00 0.32 65 ALA A CA 2
ATOM 2913 C C . ALA A 1 65 ? -7.550 -9.903 4.075 1.00 0.30 65 ALA A C 2
ATOM 2914 O O . ALA A 1 65 ? -7.430 -8.675 4.104 1.00 0.33 65 ALA A O 2
ATOM 2921 N N . PRO A 1 66 ? -7.701 -10.584 2.926 1.00 0.27 66 PRO A N 2
ATOM 2922 C CA . PRO A 1 66 ? -7.854 -9.935 1.618 1.00 0.29 66 PRO A CA 2
ATOM 2923 C C . PRO A 1 66 ? -9.133 -9.110 1.539 1.00 0.27 66 PRO A C 2
ATOM 2924 O O . PRO A 1 66 ? -10.140 -9.439 2.164 1.00 0.26 66 PRO A O 2
ATOM 2935 N N . ALA A 1 67 ? -9.080 -8.047 0.740 1.00 0.29 67 ALA A N 2
ATOM 2936 C CA . ALA A 1 67 ? -10.167 -7.075 0.627 1.00 0.28 67 ALA A CA 2
ATOM 2937 C C . ALA A 1 67 ? -11.483 -7.707 0.178 1.00 0.26 67 ALA A C 2
ATOM 2938 O O . ALA A 1 67 ? -12.550 -7.110 0.335 1.00 0.27 67 ALA A O 2
ATOM 2945 N N . SER A 1 68 ? -11.405 -8.906 -0.382 1.00 0.30 68 SER A N 2
ATOM 2946 C CA . SER A 1 68 ? -12.592 -9.607 -0.845 1.00 0.35 68 SER A CA 2
ATOM 2947 C C . SER A 1 68 ? -13.400 -10.163 0.332 1.00 0.31 68 SER A C 2
ATOM 2948 O O . SER A 1 68 ? -14.621 -10.293 0.249 1.00 0.40 68 SER A O 2
ATOM 2956 N N . SER A 1 69 ? -12.729 -10.477 1.436 1.00 0.28 69 SER A N 2
ATOM 2957 C CA . SER A 1 69 ? -13.407 -11.059 2.586 1.00 0.37 69 SER A CA 2
ATOM 2958 C C . SER A 1 69 ? -13.224 -10.212 3.847 1.00 0.33 69 SER A C 2
ATOM 2959 O O . SER A 1 69 ? -13.862 -10.461 4.870 1.00 0.42 69 SER A O 2
ATOM 2967 N N . GLU A 1 70 ? -12.362 -9.206 3.770 1.00 0.28 70 GLU A N 2
ATOM 2968 C CA . GLU A 1 70 ? -12.095 -8.346 4.914 1.00 0.35 70 GLU A CA 2
ATOM 2969 C C . GLU A 1 70 ? -13.180 -7.288 5.056 1.00 0.37 70 GLU A C 2
ATOM 2970 O O . GLU A 1 70 ? -13.535 -6.614 4.086 1.00 0.37 70 GLU A O 2
ATOM 2982 N N . THR A 1 71 ? -13.707 -7.154 6.262 1.00 0.44 71 THR A N 2
ATOM 2983 C CA . THR A 1 71 ? -14.774 -6.205 6.522 1.00 0.48 71 THR A CA 2
ATOM 2984 C C . THR A 1 71 ? -14.260 -4.960 7.234 1.00 0.58 71 THR A C 2
ATOM 2985 O O . THR A 1 71 ? -13.311 -5.020 8.017 1.00 0.85 71 THR A O 2
ATOM 2996 N N . PHE A 1 72 ? -14.905 -3.840 6.960 1.00 0.51 72 PHE A N 2
ATOM 2997 C CA . PHE A 1 72 ? -14.589 -2.581 7.610 1.00 0.59 72 PHE A CA 2
ATOM 2998 C C . PHE A 1 72 ? -15.866 -1.758 7.693 1.00 0.68 72 PHE A C 2
ATOM 2999 O O . PHE A 1 72 ? -16.780 -1.948 6.885 1.00 0.64 72 PHE A O 2
ATOM 3016 N N . GLU A 1 73 ? -15.947 -0.877 8.673 1.00 0.83 73 GLU A N 2
ATOM 3017 C CA . GLU A 1 73 ? -17.158 -0.107 8.886 1.00 0.94 73 GLU A CA 2
ATOM 3018 C C . GLU A 1 73 ? -17.131 1.188 8.084 1.00 0.99 73 GLU A C 2
ATOM 3019 O O . GLU A 1 73 ? -16.273 2.051 8.288 1.00 1.09 73 GLU A O 2
ATOM 3031 N N . HIS A 1 74 ? -18.073 1.299 7.165 1.00 0.97 74 HIS A N 2
ATOM 3032 C CA . HIS A 1 74 ? -18.245 2.487 6.354 1.00 1.06 74 HIS A CA 2
ATOM 3033 C C . HIS A 1 74 ? -19.732 2.802 6.268 1.00 1.17 74 HIS A C 2
ATOM 3034 O O . HIS A 1 74 ? -20.534 1.922 5.954 1.00 1.05 74 HIS A O 2
ATOM 3048 N N . ASP A 1 75 ? -20.093 4.043 6.585 1.00 1.43 75 ASP A N 2
ATOM 3049 C CA . ASP A 1 75 ? -21.494 4.476 6.593 1.00 1.59 75 ASP A CA 2
ATOM 3050 C C . ASP A 1 75 ? -22.305 3.637 7.590 1.00 1.49 75 ASP A C 2
ATOM 3051 O O . ASP A 1 75 ? -23.477 3.330 7.377 1.00 1.50 75 ASP A O 2
ATOM 3060 N N . GLY A 1 76 ? -21.656 3.256 8.686 1.00 1.43 76 GLY A N 2
ATOM 3061 C CA . GLY A 1 76 ? -22.326 2.496 9.724 1.00 1.41 76 GLY A CA 2
ATOM 3062 C C . GLY A 1 76 ? -22.512 1.028 9.374 1.00 1.19 76 GLY A C 2
ATOM 3063 O O . GLY A 1 76 ? -23.136 0.279 10.125 1.00 1.18 76 GLY A O 2
ATOM 3067 N N . LYS A 1 77 ? -21.976 0.618 8.235 1.00 1.06 77 LYS A N 2
ATOM 3068 C CA . LYS A 1 77 ? -22.090 -0.763 7.786 1.00 0.89 77 LYS A CA 2
ATOM 3069 C C . LYS A 1 77 ? -20.714 -1.391 7.679 1.00 0.77 77 LYS A C 2
ATOM 3070 O O . LYS A 1 77 ? -19.767 -0.740 7.255 1.00 0.74 77 LYS A O 2
ATOM 3089 N N . LYS A 1 78 ? -20.599 -2.650 8.055 1.00 0.76 78 LYS A N 2
ATOM 3090 C CA . LYS A 1 78 ? -19.361 -3.372 7.843 1.00 0.71 78 LYS A CA 2
ATOM 3091 C C . LYS A 1 78 ? -19.464 -4.184 6.568 1.00 0.61 78 LYS A C 2
ATOM 3092 O O . LYS A 1 78 ? -20.213 -5.159 6.489 1.00 0.70 78 LYS A O 2
ATOM 3111 N N . VAL A 1 79 ? -18.710 -3.762 5.573 1.00 0.51 79 VAL A N 2
ATOM 3112 C CA . VAL A 1 79 ? -18.770 -4.339 4.242 1.00 0.42 79 VAL A CA 2
ATOM 3113 C C . VAL A 1 79 ? -17.382 -4.803 3.848 1.00 0.37 79 VAL A C 2
ATOM 3114 O O . VAL A 1 79 ? -16.446 -4.681 4.638 1.00 0.38 79 VAL A O 2
ATOM 3127 N N . THR A 1 80 ? -17.234 -5.313 2.642 1.00 0.34 80 THR A N 2
ATOM 3128 C CA . THR A 1 80 ? -15.939 -5.765 2.181 1.00 0.30 80 THR A CA 2
ATOM 3129 C C . THR A 1 80 ? -15.448 -4.822 1.093 1.00 0.23 80 THR A C 2
ATOM 3130 O O . THR A 1 80 ? -16.231 -4.351 0.267 1.00 0.21 80 THR A O 2
ATOM 3141 N N . ILE A 1 81 ? -14.147 -4.562 1.098 1.00 0.24 81 ILE A N 2
ATOM 3142 C CA . ILE A 1 81 ? -13.549 -3.538 0.248 1.00 0.23 81 ILE A CA 2
ATOM 3143 C C . ILE A 1 81 ? -13.698 -3.865 -1.240 1.00 0.20 81 ILE A C 2
ATOM 3144 O O . IL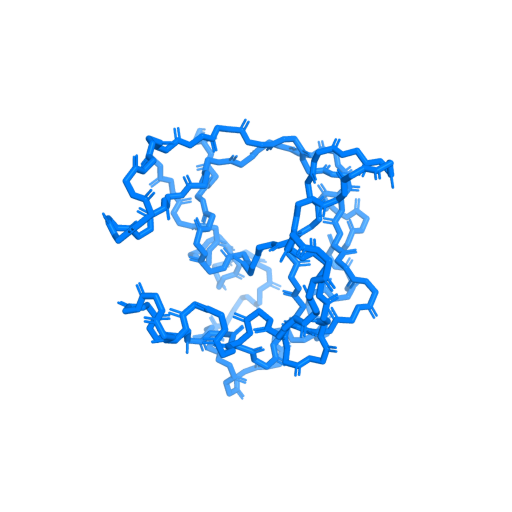E A 1 81 ? -13.796 -2.962 -2.069 1.00 0.22 81 ILE A O 2
ATOM 3160 N N . ALA A 1 82 ? -13.741 -5.149 -1.573 1.00 0.17 82 ALA A N 2
ATOM 3161 C CA . ALA A 1 82 ? -13.881 -5.560 -2.966 1.00 0.17 82 ALA A CA 2
ATOM 3162 C C . ALA A 1 82 ? -15.213 -5.092 -3.555 1.00 0.18 82 ALA A C 2
ATOM 3163 O O . ALA A 1 82 ? -15.246 -4.455 -4.607 1.00 0.21 82 ALA A O 2
ATOM 3170 N N . SER A 1 83 ? -16.304 -5.387 -2.860 1.00 0.18 83 SER A N 2
ATOM 3171 C CA . SER A 1 83 ? -17.629 -4.979 -3.312 1.00 0.20 83 SER A CA 2
ATOM 3172 C C . SER A 1 83 ? -17.823 -3.483 -3.093 1.00 0.21 83 SER A C 2
ATOM 3173 O O . SER A 1 83 ? -18.550 -2.812 -3.832 1.00 0.25 83 SER A O 2
ATOM 3181 N N . TYR A 1 84 ? -17.152 -2.977 -2.069 1.00 0.21 84 TYR A N 2
ATOM 3182 C CA . TYR A 1 84 ? -17.200 -1.571 -1.711 1.00 0.24 84 TYR A CA 2
ATOM 3183 C C . TYR A 1 84 ? -16.658 -0.690 -2.838 1.00 0.25 84 TYR A C 2
ATOM 3184 O O . TYR A 1 84 ? -17.309 0.274 -3.237 1.00 0.30 84 TYR A O 2
ATOM 3202 N N . PHE A 1 85 ? -15.490 -1.035 -3.373 1.00 0.22 85 PHE A N 2
ATOM 3203 C CA . PHE A 1 85 ? -14.928 -0.288 -4.493 1.00 0.23 85 PHE A CA 2
ATOM 3204 C C . PHE A 1 85 ? -15.676 -0.602 -5.779 1.00 0.25 85 PHE A C 2
ATOM 3205 O O . PHE A 1 85 ? -15.839 0.265 -6.634 1.00 0.28 85 PHE A O 2
ATOM 3222 N N . HIS A 1 86 ? -16.147 -1.836 -5.903 1.00 0.24 86 HIS A N 2
ATOM 3223 C CA . HIS A 1 86 ? -16.894 -2.259 -7.083 1.00 0.29 86 HIS A CA 2
ATOM 3224 C C . HIS A 1 86 ? -18.141 -1.394 -7.269 1.00 0.31 86 HIS A C 2
ATOM 3225 O O . HIS A 1 86 ? -18.425 -0.922 -8.371 1.00 0.36 86 HIS A O 2
ATOM 3239 N N . SER A 1 87 ? -18.867 -1.163 -6.184 1.00 0.33 87 SER A N 2
ATOM 3240 C CA . SER A 1 87 ? -20.051 -0.318 -6.230 1.00 0.37 87 SER A CA 2
ATOM 3241 C C . SER A 1 87 ? -19.647 1.146 -6.394 1.00 0.36 87 SER A C 2
ATOM 3242 O O . SER A 1 87 ? -20.346 1.936 -7.027 1.00 0.44 87 SER A O 2
ATOM 3250 N N . ARG A 1 88 ? -18.488 1.480 -5.839 1.00 0.32 88 ARG A N 2
ATOM 3251 C CA . ARG A 1 88 ? -17.952 2.838 -5.899 1.00 0.36 88 ARG A CA 2
ATOM 3252 C C . ARG A 1 88 ? -17.251 3.110 -7.232 1.00 0.38 88 ARG A C 2
ATOM 3253 O O . ARG A 1 88 ? -16.469 4.054 -7.345 1.00 0.47 88 ARG A O 2
ATOM 3274 N N . ASN A 1 89 ? -17.502 2.242 -8.213 1.00 0.37 89 ASN A N 2
ATOM 3275 C CA . ASN A 1 89 ? -17.079 2.454 -9.603 1.00 0.44 89 ASN A CA 2
ATOM 3276 C C . ASN A 1 89 ? -15.590 2.222 -9.813 1.00 0.48 89 ASN A C 2
ATOM 3277 O O . ASN A 1 89 ? -14.990 2.806 -10.716 1.00 0.66 89 ASN A O 2
ATOM 3288 N N . TYR A 1 90 ? -14.987 1.378 -8.995 1.00 0.36 90 TYR A N 2
ATOM 3289 C CA . TYR A 1 90 ? -13.622 0.958 -9.248 1.00 0.36 90 TYR A CA 2
ATOM 3290 C C . TYR A 1 90 ? -13.472 -0.540 -9.029 1.00 0.33 90 TYR A C 2
ATOM 3291 O O . TYR A 1 90 ? -13.274 -1.002 -7.907 1.00 0.30 90 TYR A O 2
ATOM 3309 N N . PRO A 1 91 ? -13.577 -1.321 -10.107 1.00 0.38 91 PRO A N 2
ATOM 3310 C CA . PRO A 1 91 ? -13.347 -2.760 -10.052 1.00 0.38 91 PRO A CA 2
ATOM 3311 C C . PRO A 1 91 ? -11.861 -3.074 -9.879 1.00 0.36 91 PRO A C 2
ATOM 3312 O O . PRO A 1 91 ? -11.062 -2.889 -10.801 1.00 0.45 91 PRO A O 2
ATOM 3323 N N . LEU A 1 92 ? -11.500 -3.515 -8.680 1.00 0.32 92 LEU A N 2
ATOM 3324 C CA . LEU A 1 92 ? -10.108 -3.788 -8.330 1.00 0.32 92 LEU A CA 2
ATOM 3325 C C . LEU A 1 92 ? -9.474 -4.792 -9.285 1.00 0.30 92 LEU A C 2
ATOM 3326 O O . LEU A 1 92 ? -10.083 -5.801 -9.640 1.00 0.30 92 LEU A O 2
ATOM 3342 N N . LYS A 1 93 ? -8.246 -4.494 -9.701 1.00 0.30 93 LYS A N 2
ATOM 3343 C CA . LYS A 1 93 ? -7.482 -5.397 -10.552 1.00 0.30 93 LYS A CA 2
ATOM 3344 C C . LYS A 1 93 ? -7.077 -6.632 -9.761 1.00 0.31 93 LYS A C 2
ATOM 3345 O O . LYS A 1 93 ? -6.884 -7.710 -10.315 1.00 0.36 93 LYS A O 2
ATOM 3364 N N . PHE A 1 94 ? -6.958 -6.447 -8.454 1.00 0.35 94 PHE A N 2
ATOM 3365 C CA . PHE A 1 94 ? -6.555 -7.504 -7.543 1.00 0.44 94 PHE A CA 2
ATOM 3366 C C . PHE A 1 94 ? -7.566 -7.582 -6.398 1.00 0.44 94 PHE A C 2
ATOM 3367 O O . PHE A 1 94 ? -7.267 -7.173 -5.275 1.00 0.48 94 PHE A O 2
ATOM 3384 N N . PRO A 1 95 ? -8.787 -8.071 -6.674 1.00 0.45 95 PRO A N 2
ATOM 3385 C CA . PRO A 1 95 ? -9.849 -8.193 -5.666 1.00 0.52 95 PRO A CA 2
ATOM 3386 C C . PRO A 1 95 ? -9.411 -8.950 -4.413 1.00 0.51 95 PRO A C 2
ATOM 3387 O O . PRO A 1 95 ? -9.986 -8.779 -3.337 1.00 0.55 95 PRO A O 2
ATOM 3398 N N . GLN A 1 96 ? -8.383 -9.774 -4.552 1.00 0.56 96 GLN A N 2
ATOM 3399 C CA . GLN A 1 96 ? -7.942 -10.628 -3.461 1.00 0.70 96 GLN A CA 2
ATOM 3400 C C . GLN A 1 96 ? -6.683 -10.085 -2.784 1.00 0.75 96 GLN A C 2
ATOM 3401 O O . GLN A 1 96 ? -5.979 -10.818 -2.093 1.00 0.96 96 GLN A O 2
ATOM 3415 N N . LEU A 1 97 ? -6.403 -8.799 -2.979 1.00 0.67 97 LEU A N 2
ATOM 3416 C CA . LEU A 1 97 ? -5.291 -8.154 -2.286 1.00 0.81 97 LEU A CA 2
ATOM 3417 C C . LEU A 1 97 ? -5.616 -7.954 -0.819 1.00 0.61 97 LEU A C 2
ATOM 3418 O O . LEU A 1 97 ? -6.715 -7.519 -0.472 1.00 0.55 97 LEU A O 2
ATOM 3434 N N . HIS A 1 98 ? -4.662 -8.288 0.035 1.00 0.58 98 HIS A N 2
ATOM 3435 C CA . HIS A 1 98 ? -4.769 -7.991 1.452 1.00 0.51 98 HIS A CA 2
ATOM 3436 C C . HIS A 1 98 ? -4.880 -6.492 1.659 1.00 0.54 98 HIS A C 2
ATOM 3437 O O . HIS A 1 98 ? -4.188 -5.705 1.007 1.00 0.68 98 HIS A O 2
ATOM 3451 N N . CYS A 1 99 ? -5.761 -6.111 2.563 1.00 0.46 99 CYS A N 2
ATOM 3452 C CA . CYS A 1 99 ? -6.049 -4.710 2.809 1.00 0.52 99 CYS A CA 2
ATOM 3453 C C . CYS A 1 99 ? -4.847 -4.012 3.424 1.00 0.45 99 CYS A C 2
ATOM 3454 O O . CYS A 1 99 ? -4.314 -4.460 4.440 1.00 0.53 99 CYS A O 2
ATOM 3462 N N . LEU A 1 100 ? -4.417 -2.931 2.795 1.00 0.34 100 LEU A N 2
ATOM 3463 C CA . LEU A 1 100 ? -3.346 -2.116 3.337 1.00 0.30 100 LEU A CA 2
ATOM 3464 C C . LEU A 1 100 ? -3.839 -1.431 4.591 1.00 0.29 100 LEU A C 2
ATOM 3465 O O . LEU A 1 100 ? -4.919 -0.841 4.602 1.00 0.28 100 LEU A O 2
ATOM 3481 N N . ASN A 1 101 ? -3.057 -1.522 5.647 1.00 0.30 101 ASN A N 2
ATOM 3482 C CA . ASN A 1 101 ? -3.456 -0.971 6.921 1.00 0.32 101 ASN A CA 2
ATOM 3483 C C . ASN A 1 101 ? -2.664 0.292 7.187 1.00 0.30 101 ASN A C 2
ATOM 3484 O O . ASN A 1 101 ? -1.481 0.243 7.531 1.00 0.35 101 ASN A O 2
ATOM 3495 N N . VAL A 1 102 ? -3.306 1.421 6.991 1.00 0.26 102 VAL A N 2
ATOM 3496 C CA . VAL A 1 102 ? -2.640 2.698 7.150 1.00 0.25 102 VAL A CA 2
ATOM 3497 C C . VAL A 1 102 ? -3.249 3.502 8.286 1.00 0.32 102 VAL A C 2
ATOM 3498 O O . VAL A 1 102 ? -4.347 3.205 8.752 1.00 0.36 102 VAL A O 2
ATOM 3511 N N . GLY A 1 103 ? -2.520 4.506 8.735 1.00 0.38 103 GLY A N 2
ATOM 3512 C CA . GLY A 1 103 ? -2.992 5.344 9.810 1.00 0.50 103 GLY A CA 2
ATOM 3513 C C . GLY A 1 103 ? -2.259 5.062 11.098 1.00 0.65 103 GLY A C 2
ATOM 3514 O O . GLY A 1 103 ? -1.041 5.231 11.177 1.00 0.90 103 GLY A O 2
ATOM 3518 N N . SER A 1 104 ? -2.995 4.618 12.101 1.00 0.67 104 SER A N 2
ATOM 3519 C CA . SER A 1 104 ? -2.417 4.322 13.396 1.00 0.79 104 SER A CA 2
ATOM 3520 C C . SER A 1 104 ? -3.181 3.202 14.091 1.00 0.79 104 SER A C 2
ATOM 3521 O O . SER A 1 104 ? -4.171 2.697 13.560 1.00 0.74 104 SER A O 2
ATOM 3529 N N . SER A 1 105 ? -2.712 2.798 15.260 1.00 0.95 105 SER A N 2
ATOM 3530 C CA . SER A 1 105 ? -3.402 1.787 16.047 1.00 1.05 105 SER A CA 2
ATOM 3531 C C . SER A 1 105 ? -4.807 2.261 16.435 1.00 1.13 105 SER A C 2
ATOM 3532 O O . SER A 1 105 ? -5.748 1.467 16.497 1.00 1.21 105 SER A O 2
ATOM 3540 N N . ILE A 1 106 ? -4.949 3.565 16.670 1.00 1.17 106 ILE A N 2
ATOM 3541 C CA . ILE A 1 106 ? -6.217 4.124 17.128 1.00 1.29 106 ILE A CA 2
ATOM 3542 C C . ILE A 1 106 ? -7.225 4.230 15.987 1.00 1.21 106 ILE A C 2
ATOM 3543 O O . ILE A 1 106 ? -8.433 4.124 16.205 1.00 1.34 106 ILE A O 2
ATOM 3559 N N . LYS A 1 107 ? -6.732 4.437 14.774 1.00 1.03 107 LYS A N 2
ATOM 3560 C CA . LYS A 1 107 ? -7.589 4.432 13.599 1.00 0.98 107 LYS A CA 2
ATOM 3561 C C . LYS A 1 107 ? -6.898 3.676 12.476 1.00 0.82 107 LYS A C 2
ATOM 3562 O O . LYS A 1 107 ? -5.948 4.171 11.867 1.00 0.77 107 LYS A O 2
ATOM 3581 N N . SER A 1 108 ? -7.382 2.479 12.206 1.00 0.80 108 SER A N 2
ATOM 3582 C CA . SER A 1 108 ? -6.779 1.622 11.203 1.00 0.69 108 SER A CA 2
ATOM 3583 C C . SER A 1 108 ? -7.554 1.694 9.894 1.00 0.60 108 SER A C 2
ATOM 3584 O O . SER A 1 108 ? -8.647 1.140 9.774 1.00 0.74 108 SER A O 2
ATOM 3592 N N . ILE A 1 109 ? -6.988 2.394 8.926 1.00 0.44 109 ILE A N 2
ATOM 3593 C CA . ILE A 1 109 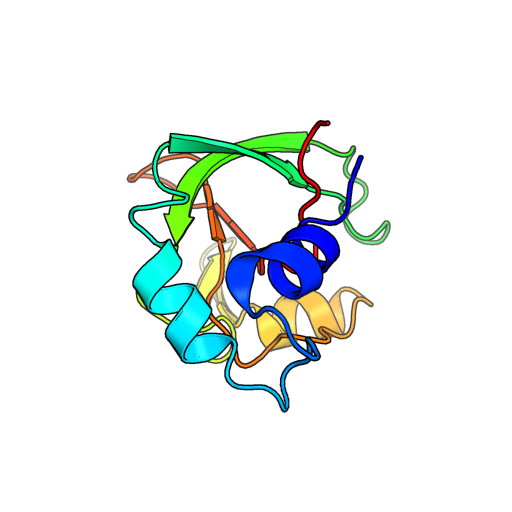? -7.599 2.527 7.615 1.00 0.39 109 ILE A CA 2
ATOM 3594 C C . ILE A 1 109 ? -7.248 1.312 6.772 1.00 0.35 109 ILE A C 2
ATOM 3595 O O . ILE A 1 109 ? -6.082 0.923 6.701 1.00 0.34 109 ILE A O 2
ATOM 3611 N N . LEU A 1 110 ? -8.242 0.710 6.146 1.00 0.36 110 LEU A N 2
ATOM 3612 C CA . LEU A 1 110 ? -8.000 -0.428 5.281 1.00 0.31 110 LEU A CA 2
ATOM 3613 C C . LEU A 1 110 ? -8.336 -0.079 3.840 1.00 0.31 110 LEU A C 2
ATOM 3614 O O . LEU A 1 110 ? -9.482 0.230 3.516 1.00 0.37 110 LEU A O 2
ATOM 3630 N N . LEU A 1 111 ? -7.323 -0.108 2.991 1.00 0.28 111 LEU A N 2
ATOM 3631 C CA . LEU A 1 111 ? -7.510 0.133 1.557 1.00 0.30 111 LEU A CA 2
ATOM 3632 C C . LEU A 1 111 ? -6.471 -0.632 0.743 1.00 0.30 111 LEU A C 2
ATOM 3633 O O . LEU A 1 111 ? -5.378 -0.861 1.212 1.00 0.61 111 LEU A O 2
ATOM 3649 N N . PRO A 1 112 ? -6.812 -1.072 -0.481 1.00 0.34 112 PRO A N 2
ATOM 3650 C CA . PRO A 1 112 ? -5.889 -1.847 -1.325 1.00 0.33 112 PRO A CA 2
ATOM 3651 C C . PRO A 1 112 ? -4.731 -0.991 -1.838 1.00 0.32 112 PRO A C 2
ATOM 3652 O O . PRO A 1 112 ? -4.919 0.168 -2.216 1.00 0.33 112 PRO A O 2
ATOM 3663 N N . ILE A 1 113 ? -3.538 -1.584 -1.869 1.00 0.33 113 ILE A N 2
ATOM 3664 C CA . ILE A 1 113 ? -2.314 -0.875 -2.244 1.00 0.29 113 ILE A CA 2
ATOM 3665 C C . ILE A 1 113 ? -2.323 -0.462 -3.729 1.00 0.30 113 ILE A C 2
ATOM 3666 O O . ILE A 1 113 ? -1.483 0.321 -4.171 1.00 0.28 113 ILE A O 2
ATOM 3682 N N . GLU A 1 114 ? -3.291 -0.982 -4.485 1.00 0.36 114 GLU A N 2
ATOM 3683 C CA . GLU A 1 114 ? -3.461 -0.635 -5.901 1.00 0.42 114 GLU A CA 2
ATOM 3684 C C . GLU A 1 114 ? -3.549 0.881 -6.094 1.00 0.33 114 GLU A C 2
ATOM 3685 O O . GLU A 1 114 ? -2.961 1.439 -7.016 1.00 0.41 114 GLU A O 2
ATOM 3697 N N . LEU A 1 115 ? -4.247 1.544 -5.189 1.00 0.24 115 LEU A N 2
ATOM 3698 C CA . LEU A 1 115 ? -4.534 2.963 -5.349 1.00 0.24 115 LEU A CA 2
ATOM 3699 C C . LEU A 1 115 ? -3.553 3.819 -4.558 1.00 0.21 115 LEU A C 2
ATOM 3700 O O . LEU A 1 115 ? -3.797 5.000 -4.310 1.00 0.29 115 LEU A O 2
ATOM 3716 N N . CYS A 1 116 ? -2.437 3.220 -4.182 1.00 0.24 116 CYS A N 2
ATOM 3717 C CA . CYS A 1 116 ? -1.414 3.921 -3.432 1.00 0.23 116 CYS A CA 2
ATOM 3718 C C . CYS A 1 116 ? -0.142 4.017 -4.256 1.00 0.22 116 CYS A C 2
ATOM 3719 O O . CYS A 1 116 ? 0.208 3.097 -4.995 1.00 0.25 116 CYS A O 2
ATOM 3727 N N . SER A 1 117 ? 0.529 5.143 -4.155 1.00 0.24 117 SER A N 2
ATOM 3728 C CA . SER A 1 117 ? 1.788 5.338 -4.837 1.00 0.24 117 SER A CA 2
ATOM 3729 C C . SER A 1 117 ? 2.886 5.619 -3.821 1.00 0.24 117 SER A C 2
ATOM 3730 O O . SER A 1 117 ? 2.646 6.230 -2.786 1.00 0.25 117 SER A O 2
ATOM 3738 N N . ILE A 1 118 ? 4.075 5.145 -4.109 1.00 0.26 118 ILE A N 2
ATOM 3739 C CA . ILE A 1 118 ? 5.215 5.351 -3.244 1.00 0.28 118 ILE A CA 2
ATOM 3740 C C . ILE A 1 118 ? 6.065 6.509 -3.777 1.00 0.34 118 ILE A C 2
ATOM 3741 O O . ILE A 1 118 ? 6.285 6.624 -4.984 1.00 0.36 118 ILE A O 2
ATOM 3757 N N . GLU A 1 119 ? 6.508 7.386 -2.887 1.00 0.41 119 GLU A N 2
ATOM 3758 C CA . GLU A 1 119 ? 7.315 8.533 -3.287 1.00 0.50 119 GLU A CA 2
ATOM 3759 C C . GLU A 1 119 ? 8.702 8.082 -3.730 1.00 0.55 119 GLU A C 2
ATOM 3760 O O . GLU A 1 119 ? 9.469 7.531 -2.938 1.00 0.56 119 GLU A O 2
ATOM 3772 N N . GLU A 1 120 ? 9.018 8.331 -5.000 1.00 0.68 120 GLU A N 2
ATOM 3773 C CA . GLU A 1 120 ? 10.284 7.905 -5.583 1.00 0.84 120 GLU A CA 2
ATOM 3774 C C . GLU A 1 120 ? 11.465 8.592 -4.901 1.00 0.98 120 GLU A C 2
ATOM 3775 O O . GLU A 1 120 ? 12.580 8.081 -4.908 1.00 1.08 120 GLU A O 2
ATOM 3787 N N . ALA A 1 4 ? 5.346 10.815 -7.569 1.00 0.61 4 ALA A N 3
ATOM 3788 C CA . ALA A 1 4 ? 4.813 9.608 -6.964 1.00 0.53 4 ALA A CA 3
ATOM 3789 C C . ALA A 1 4 ? 4.847 8.457 -7.964 1.00 0.44 4 ALA A C 3
ATOM 3790 O O . ALA A 1 4 ? 4.388 8.587 -9.103 1.00 0.54 4 ALA A O 3
ATOM 3797 N N . MET A 1 5 ? 5.394 7.338 -7.528 1.00 0.39 5 MET A N 3
ATOM 3798 C CA . MET A 1 5 ? 5.596 6.180 -8.382 1.00 0.37 5 MET A CA 3
ATOM 3799 C C . MET A 1 5 ? 4.672 5.044 -7.946 1.00 0.30 5 MET A C 3
ATOM 3800 O O . MET A 1 5 ? 4.782 4.568 -6.826 1.00 0.29 5 MET A O 3
ATOM 3814 N N . PRO A 1 6 ? 3.753 4.602 -8.823 1.00 0.30 6 PRO A N 3
ATOM 3815 C CA . PRO A 1 6 ? 2.770 3.552 -8.498 1.00 0.28 6 PRO A CA 3
ATOM 3816 C C . PRO A 1 6 ? 3.373 2.390 -7.712 1.00 0.27 6 PRO A C 3
ATOM 3817 O O . PRO A 1 6 ? 4.357 1.779 -8.137 1.00 0.30 6 PRO A O 3
ATOM 3828 N N . MET A 1 7 ? 2.774 2.084 -6.563 1.00 0.24 7 MET A N 3
ATOM 3829 C CA . MET A 1 7 ? 3.314 1.072 -5.662 1.00 0.24 7 MET A CA 3
ATOM 3830 C C . MET A 1 7 ? 3.271 -0.320 -6.284 1.00 0.28 7 MET A C 3
ATOM 3831 O O . MET A 1 7 ? 4.122 -1.152 -5.991 1.00 0.32 7 MET A O 3
ATOM 3845 N N . ILE A 1 8 ? 2.284 -0.575 -7.138 1.00 0.29 8 ILE A N 3
ATOM 3846 C CA . ILE A 1 8 ? 2.214 -1.849 -7.848 1.00 0.33 8 ILE A CA 3
ATOM 3847 C C . ILE A 1 8 ? 3.378 -1.967 -8.828 1.00 0.36 8 ILE A C 3
ATOM 3848 O O . ILE A 1 8 ? 3.967 -3.034 -8.978 1.00 0.39 8 ILE A O 3
ATOM 3864 N N . GLU A 1 9 ? 3.722 -0.850 -9.461 1.00 0.38 9 GLU A N 3
ATOM 3865 C CA . GLU A 1 9 ? 4.887 -0.781 -10.339 1.00 0.42 9 GLU A CA 3
ATOM 3866 C C . GLU A 1 9 ? 6.151 -1.088 -9.535 1.00 0.39 9 GLU A C 3
ATOM 3867 O O . GLU A 1 9 ? 7.046 -1.800 -9.993 1.00 0.39 9 GLU A O 3
ATOM 3879 N N . TYR A 1 10 ? 6.200 -0.554 -8.320 1.00 0.41 10 TYR A N 3
ATOM 3880 C CA . TYR A 1 10 ? 7.309 -0.798 -7.408 1.00 0.42 10 TYR A CA 3
ATOM 3881 C C . TYR A 1 10 ? 7.379 -2.277 -7.034 1.00 0.43 10 TYR A C 3
ATOM 3882 O O . TYR A 1 10 ? 8.442 -2.894 -7.095 1.00 0.45 10 TYR A O 3
ATOM 3900 N N . LEU A 1 11 ? 6.239 -2.839 -6.659 1.00 0.43 11 LEU A N 3
ATOM 3901 C CA . LEU A 1 11 ? 6.156 -4.246 -6.282 1.00 0.46 11 LEU A CA 3
ATOM 3902 C C . LEU A 1 11 ? 6.552 -5.138 -7.450 1.00 0.44 11 LEU A C 3
ATOM 3903 O O . LEU A 1 11 ? 7.270 -6.122 -7.281 1.00 0.48 11 LEU A O 3
ATOM 3919 N N . GLU A 1 12 ? 6.087 -4.776 -8.634 1.00 0.40 12 GLU A N 3
ATOM 3920 C CA . GLU A 1 12 ? 6.374 -5.528 -9.845 1.00 0.40 12 GLU A CA 3
ATOM 3921 C C . GLU A 1 12 ? 7.874 -5.533 -10.142 1.00 0.44 12 GLU A C 3
ATOM 3922 O O . GLU A 1 12 ? 8.487 -6.592 -10.288 1.00 0.49 12 GLU A O 3
ATOM 3934 N N . ARG A 1 13 ? 8.458 -4.345 -10.187 1.00 0.45 13 ARG A N 3
ATOM 3935 C CA . ARG A 1 13 ? 9.858 -4.187 -10.568 1.00 0.52 13 ARG A CA 3
ATOM 3936 C C . ARG A 1 13 ? 10.814 -4.648 -9.473 1.00 0.58 13 ARG A C 3
ATOM 3937 O O . ARG A 1 13 ? 11.756 -5.394 -9.735 1.00 0.62 13 ARG A O 3
ATOM 3958 N N . PHE A 1 14 ? 10.563 -4.217 -8.246 1.00 0.60 14 PHE A N 3
ATOM 3959 C CA . PHE A 1 14 ? 11.545 -4.367 -7.182 1.00 0.69 14 PHE A CA 3
ATOM 3960 C C . PHE A 1 14 ? 11.255 -5.562 -6.278 1.00 0.71 14 PHE A C 3
ATOM 3961 O O . PHE A 1 14 ? 12.170 -6.285 -5.896 1.00 0.83 14 PHE A O 3
ATOM 3978 N N . SER A 1 15 ? 9.993 -5.779 -5.932 1.00 0.63 15 SER A N 3
ATOM 3979 C CA . SER A 1 15 ? 9.661 -6.812 -4.959 1.00 0.67 15 SER A CA 3
ATOM 3980 C C . SER A 1 15 ? 9.570 -8.190 -5.611 1.00 0.69 15 SER A C 3
ATOM 3981 O O . SER A 1 15 ? 10.051 -9.181 -5.059 1.00 0.78 15 SER A O 3
ATOM 3989 N N . LEU A 1 16 ? 8.970 -8.250 -6.789 1.00 0.63 16 LEU A N 3
ATOM 3990 C CA . LEU A 1 16 ? 8.823 -9.512 -7.500 1.00 0.68 16 LEU A CA 3
ATOM 3991 C C . LEU A 1 16 ? 9.970 -9.755 -8.467 1.00 0.79 16 LEU A C 3
ATOM 3992 O O . LEU A 1 16 ? 10.299 -10.904 -8.776 1.00 0.89 16 LEU A O 3
ATOM 4008 N N . LYS A 1 17 ? 10.565 -8.658 -8.945 1.00 0.83 17 LYS A N 3
ATOM 4009 C CA . LYS A 1 17 ? 11.618 -8.709 -9.962 1.00 0.97 17 LYS A CA 3
ATOM 4010 C C . LYS A 1 17 ? 11.070 -9.313 -11.253 1.00 1.01 17 LYS A C 3
ATOM 4011 O O . LYS A 1 17 ? 11.815 -9.869 -12.062 1.00 1.15 17 LYS A O 3
ATOM 4030 N N . ALA A 1 18 ? 9.763 -9.174 -11.441 1.00 0.95 18 ALA A N 3
ATOM 4031 C CA . ALA A 1 18 ? 9.069 -9.780 -12.569 1.00 1.03 18 ALA A CA 3
ATOM 4032 C C . ALA A 1 18 ? 7.875 -8.918 -12.971 1.00 1.02 18 ALA A C 3
ATOM 4033 O O . ALA A 1 18 ? 7.945 -7.695 -12.902 1.00 1.34 18 ALA A O 3
ATOM 4040 N N . LYS A 1 19 ? 6.798 -9.553 -13.415 1.00 0.80 19 LYS A N 3
ATOM 4041 C CA . LYS A 1 19 ? 5.577 -8.839 -13.762 1.00 0.77 19 LYS A CA 3
ATOM 4042 C C . LYS A 1 19 ? 4.451 -9.186 -12.790 1.00 0.64 19 LYS A C 3
ATOM 4043 O O . LYS A 1 19 ? 4.289 -10.342 -12.401 1.00 0.74 19 LYS A O 3
ATOM 4062 N N . ILE A 1 20 ? 3.681 -8.174 -12.410 1.00 0.57 20 ILE A N 3
ATOM 4063 C CA . ILE A 1 20 ? 2.577 -8.342 -11.474 1.00 0.52 20 ILE A CA 3
ATOM 4064 C C . ILE A 1 20 ? 1.317 -8.792 -12.198 1.00 0.54 20 ILE A C 3
ATOM 4065 O O . ILE A 1 20 ? 0.987 -8.276 -13.271 1.00 0.64 20 ILE A O 3
ATOM 4081 N N . ASN A 1 21 ? 0.636 -9.770 -11.618 1.00 0.58 21 ASN A N 3
ATOM 4082 C CA . ASN A 1 21 ? -0.650 -10.218 -12.124 1.00 0.72 21 ASN A CA 3
ATOM 4083 C C . ASN A 1 21 ? -1.282 -11.149 -11.103 1.00 0.78 21 ASN A C 3
ATOM 4084 O O . ASN A 1 21 ? -0.597 -11.618 -10.197 1.00 0.77 21 ASN A O 3
ATOM 4095 N N . ASN A 1 22 ? -2.565 -11.452 -11.249 1.00 0.97 22 ASN A N 3
ATOM 4096 C CA . ASN A 1 22 ? -3.256 -12.300 -10.277 1.00 1.09 22 ASN A CA 3
ATOM 4097 C C . ASN A 1 22 ? -2.686 -13.720 -10.287 1.00 1.03 22 ASN A C 3
ATOM 4098 O O . ASN A 1 22 ? -2.882 -14.486 -9.343 1.00 1.07 22 ASN A O 3
ATOM 4109 N N . THR A 1 23 ? -1.941 -14.040 -11.336 1.00 1.00 23 THR A N 3
ATOM 4110 C CA . THR A 1 23 ? -1.329 -15.349 -11.485 1.00 1.05 23 THR A CA 3
ATOM 4111 C C . THR A 1 23 ? -0.031 -15.449 -10.688 1.00 1.02 23 THR A C 3
ATOM 4112 O O . THR A 1 23 ? 0.537 -16.533 -10.552 1.00 1.21 23 THR A O 3
ATOM 4123 N N . THR A 1 24 ? 0.435 -14.318 -10.159 1.00 0.87 24 THR A N 3
ATOM 4124 C CA . THR A 1 24 ? 1.652 -14.307 -9.355 1.00 0.91 24 THR A CA 3
ATOM 4125 C C . THR A 1 24 ? 1.324 -14.459 -7.871 1.00 0.98 24 THR A C 3
ATOM 4126 O O . THR A 1 24 ? 2.217 -14.527 -7.024 1.00 1.91 24 THR A O 3
ATOM 4137 N N . ASN A 1 25 ? 0.017 -14.516 -7.587 1.00 0.72 25 ASN A N 3
ATOM 4138 C CA . ASN A 1 25 ? -0.505 -14.712 -6.236 1.00 0.79 25 ASN A CA 3
ATOM 4139 C C . ASN A 1 25 ? -0.142 -13.535 -5.337 1.00 0.73 25 ASN A C 3
ATOM 4140 O O . ASN A 1 25 ? 0.691 -13.662 -4.438 1.00 0.72 25 ASN A O 3
ATOM 4151 N N . LEU A 1 26 ? -0.791 -12.395 -5.567 1.00 0.82 26 LEU A N 3
ATOM 4152 C CA . LEU A 1 26 ? -0.526 -11.187 -4.781 1.00 0.88 26 LEU A CA 3
ATOM 4153 C C . LEU A 1 26 ? -0.877 -11.419 -3.323 1.00 0.83 26 LEU A C 3
ATOM 4154 O O . LEU A 1 26 ? -0.398 -10.714 -2.439 1.00 0.86 26 LEU A O 3
ATOM 4170 N N . ASP A 1 27 ? -1.725 -12.409 -3.097 1.00 0.81 27 ASP A N 3
ATOM 4171 C CA . ASP A 1 27 ? -2.107 -12.833 -1.760 1.00 0.84 27 ASP A CA 3
ATOM 4172 C C . ASP A 1 27 ? -0.867 -13.171 -0.954 1.00 0.70 27 ASP A C 3
ATOM 4173 O O . ASP A 1 27 ? -0.683 -12.700 0.169 1.00 0.67 27 ASP A O 3
ATOM 4182 N N . TYR A 1 28 ? 0.003 -13.966 -1.561 1.00 0.69 28 TYR A N 3
ATOM 4183 C CA . TYR A 1 28 ? 1.225 -14.393 -0.912 1.00 0.70 28 TYR A CA 3
ATOM 4184 C C . TYR A 1 28 ? 2.177 -13.216 -0.765 1.00 0.63 28 TYR A C 3
ATOM 4185 O O . TYR A 1 28 ? 2.841 -13.066 0.261 1.00 0.68 28 TYR A O 3
ATOM 4203 N N . SER A 1 29 ? 2.228 -12.372 -1.790 1.00 0.59 29 SER A N 3
ATOM 4204 C CA . SER A 1 29 ? 3.109 -11.218 -1.768 1.00 0.62 29 SER A CA 3
ATOM 4205 C C . SER A 1 29 ? 2.674 -10.227 -0.694 1.00 0.51 29 SER A C 3
ATOM 4206 O O . SER A 1 29 ? 3.505 -9.589 -0.074 1.00 0.53 29 SER A O 3
ATOM 4214 N N . ARG A 1 30 ? 1.367 -10.096 -0.477 1.00 0.48 30 ARG A N 3
ATOM 4215 C CA . ARG A 1 30 ? 0.857 -9.194 0.555 1.00 0.45 30 ARG A CA 3
ATOM 4216 C C . ARG A 1 30 ? 1.295 -9.666 1.938 1.00 0.46 30 ARG A C 3
ATOM 4217 O O . ARG A 1 30 ? 1.652 -8.860 2.791 1.00 0.56 30 ARG A O 3
ATOM 4238 N N . ARG A 1 31 ? 1.296 -10.977 2.144 1.00 0.45 31 ARG A N 3
ATOM 4239 C CA . ARG A 1 31 ? 1.747 -11.550 3.409 1.00 0.47 31 ARG A CA 3
ATOM 4240 C C . ARG A 1 31 ? 3.236 -11.264 3.621 1.00 0.45 31 ARG A C 3
ATOM 4241 O O . ARG A 1 31 ? 3.677 -10.974 4.730 1.00 0.50 31 ARG A O 3
ATOM 4262 N N . PHE A 1 32 ? 3.995 -11.348 2.537 1.00 0.45 32 PHE A N 3
ATOM 4263 C CA . PHE A 1 32 ? 5.440 -11.143 2.569 1.00 0.53 32 PHE A CA 3
ATOM 4264 C C . PHE A 1 32 ? 5.799 -9.648 2.578 1.00 0.53 32 PHE A C 3
ATOM 4265 O O . PHE A 1 32 ? 6.830 -9.247 3.116 1.00 0.57 32 PHE A O 3
ATOM 4282 N N . LEU A 1 33 ? 4.929 -8.831 2.001 1.00 0.51 33 LEU A N 3
ATOM 4283 C CA . LEU A 1 33 ? 5.137 -7.385 1.932 1.00 0.53 33 LEU A CA 3
ATOM 4284 C C . LEU A 1 33 ? 4.760 -6.700 3.244 1.00 0.45 33 LEU A C 3
ATOM 4285 O O . LEU A 1 33 ? 5.051 -5.520 3.436 1.00 0.44 33 LEU A O 3
ATOM 4301 N N . GLU A 1 34 ? 4.120 -7.447 4.139 1.00 0.39 34 GLU A N 3
ATOM 4302 C CA . GLU A 1 34 ? 3.596 -6.886 5.385 1.00 0.35 34 GLU A CA 3
ATOM 4303 C C . GLU A 1 34 ? 4.704 -6.207 6.215 1.00 0.35 34 GLU A C 3
ATOM 4304 O O . GLU A 1 34 ? 4.596 -5.019 6.535 1.00 0.30 34 GLU A O 3
ATOM 4316 N N . PRO A 1 35 ? 5.799 -6.928 6.558 1.00 0.43 35 PRO A N 3
ATOM 4317 C CA . PRO A 1 35 ? 6.887 -6.356 7.362 1.00 0.48 35 PRO A CA 3
ATOM 4318 C C . PRO A 1 35 ? 7.648 -5.261 6.619 1.00 0.45 35 PRO A C 3
ATOM 4319 O O . PRO A 1 35 ? 8.251 -4.383 7.237 1.00 0.47 35 PRO A O 3
ATOM 4330 N N . PHE A 1 36 ? 7.614 -5.319 5.294 1.00 0.44 36 PHE A N 3
ATOM 4331 C CA . PHE A 1 36 ? 8.300 -4.340 4.464 1.00 0.49 36 PHE A CA 3
ATOM 4332 C C . PHE A 1 36 ? 7.558 -3.010 4.483 1.00 0.39 36 PHE A C 3
ATOM 4333 O O . PHE A 1 36 ? 8.171 -1.942 4.493 1.00 0.43 36 PHE A O 3
ATOM 4350 N N . LEU A 1 37 ? 6.236 -3.090 4.508 1.00 0.30 37 LEU A N 3
ATOM 4351 C CA . LEU A 1 37 ? 5.391 -1.905 4.476 1.00 0.29 37 LEU A CA 3
ATOM 4352 C C . LEU A 1 37 ? 5.247 -1.286 5.862 1.00 0.24 37 LEU A C 3
ATOM 4353 O O . LEU A 1 37 ? 4.833 -0.135 5.993 1.00 0.27 37 LEU A O 3
ATOM 4369 N N . ARG A 1 38 ? 5.567 -2.062 6.891 1.00 0.24 38 ARG A N 3
ATOM 4370 C CA . ARG A 1 38 ? 5.553 -1.571 8.266 1.00 0.31 38 ARG A CA 3
ATOM 4371 C C . ARG A 1 38 ? 6.361 -0.279 8.417 1.00 0.30 38 ARG A C 3
ATOM 4372 O O . ARG A 1 38 ? 7.591 -0.293 8.357 1.00 0.41 38 ARG A O 3
ATOM 4393 N N . GLY A 1 39 ? 5.655 0.831 8.597 1.00 0.28 39 GLY A N 3
ATOM 4394 C CA . GLY A 1 39 ? 6.304 2.094 8.885 1.00 0.31 39 GLY A CA 3
ATOM 4395 C C . GLY A 1 39 ? 6.692 2.866 7.641 1.00 0.28 39 GLY A C 3
ATOM 4396 O O . GLY A 1 39 ? 7.692 3.584 7.643 1.00 0.35 39 GLY A O 3
ATOM 4400 N N . ILE A 1 40 ? 5.904 2.742 6.580 1.00 0.24 40 ILE A N 3
ATOM 4401 C CA . ILE A 1 40 ? 6.202 3.473 5.347 1.00 0.22 40 ILE A CA 3
ATOM 4402 C C . ILE A 1 40 ? 5.146 4.538 5.098 1.00 0.21 40 ILE A C 3
ATOM 4403 O O . ILE A 1 40 ? 4.161 4.621 5.823 1.00 0.21 40 ILE A O 3
ATOM 4419 N N . ASN A 1 41 ? 5.356 5.356 4.080 1.00 0.21 41 ASN A N 3
ATOM 4420 C CA . ASN A 1 41 ? 4.376 6.365 3.707 1.00 0.20 41 ASN A CA 3
ATOM 4421 C C . ASN A 1 41 ? 4.062 6.234 2.231 1.00 0.16 41 ASN A C 3
ATOM 4422 O O . ASN A 1 41 ? 4.970 6.119 1.406 1.00 0.18 41 ASN A O 3
ATOM 4433 N N . VAL A 1 42 ? 2.785 6.256 1.900 1.00 0.13 42 VAL A N 3
ATOM 4434 C CA . VAL A 1 42 ? 2.358 6.130 0.519 1.00 0.14 42 VAL A CA 3
ATOM 4435 C C . VAL A 1 42 ? 1.325 7.192 0.181 1.00 0.15 42 VAL A C 3
ATOM 4436 O O . VAL A 1 42 ? 0.545 7.616 1.032 1.00 0.18 42 VAL A O 3
ATOM 4449 N N . VAL A 1 43 ? 1.337 7.620 -1.062 1.00 0.18 43 VAL A N 3
ATOM 4450 C CA . VAL A 1 43 ? 0.370 8.575 -1.551 1.00 0.22 43 VAL A CA 3
ATOM 4451 C C . VAL A 1 43 ? -0.841 7.825 -2.083 1.00 0.20 43 VAL A C 3
ATOM 4452 O O . VAL A 1 43 ? -0.779 7.205 -3.146 1.00 0.20 43 VAL A O 3
ATOM 4465 N N . TYR A 1 44 ? -1.931 7.868 -1.338 1.00 0.21 44 TYR A N 3
ATOM 4466 C CA . TYR A 1 44 ? -3.139 7.162 -1.726 1.00 0.22 44 TYR A CA 3
ATOM 4467 C C . TYR A 1 44 ? -4.000 8.044 -2.607 1.00 0.22 44 TYR A C 3
ATOM 4468 O O . TYR A 1 44 ? -4.462 9.104 -2.186 1.00 0.24 44 TYR A O 3
ATOM 4486 N N . THR A 1 45 ? -4.189 7.610 -3.838 1.00 0.24 45 THR A N 3
ATOM 4487 C CA . THR A 1 45 ? -5.020 8.331 -4.773 1.00 0.28 45 THR A CA 3
ATOM 4488 C C . THR A 1 45 ? -6.384 7.662 -4.862 1.00 0.28 45 THR A C 3
ATOM 4489 O O . THR A 1 45 ? -6.519 6.586 -5.444 1.00 0.30 45 THR A O 3
ATOM 4500 N N . PRO A 1 46 ? -7.406 8.276 -4.259 1.00 0.31 46 PRO A N 3
ATOM 4501 C CA . PRO A 1 46 ? -8.766 7.753 -4.301 1.00 0.35 46 PRO A CA 3
ATOM 4502 C C . PRO A 1 46 ? -9.346 7.862 -5.701 1.00 0.38 46 PRO A C 3
ATOM 4503 O O . PRO A 1 46 ? -9.239 8.913 -6.336 1.00 0.38 46 PRO A O 3
ATOM 4514 N N . PRO A 1 47 ? -9.940 6.765 -6.205 1.00 0.45 47 PRO A N 3
ATOM 4515 C CA . PRO A 1 47 ? -10.595 6.742 -7.514 1.00 0.56 47 PRO A CA 3
ATOM 4516 C C . PRO A 1 47 ? -11.503 7.949 -7.707 1.00 0.59 47 PRO A C 3
ATOM 4517 O O . PRO A 1 47 ? -12.118 8.433 -6.757 1.00 0.56 47 PRO A O 3
ATOM 4528 N N . GLN A 1 48 ? -11.571 8.427 -8.943 1.00 0.70 48 GLN A N 3
ATOM 4529 C CA . GLN A 1 48 ? -12.258 9.675 -9.269 1.00 0.79 48 GLN A CA 3
ATOM 4530 C C . GLN A 1 48 ? -13.726 9.674 -8.843 1.00 0.77 48 GLN A C 3
ATOM 4531 O O . GLN A 1 48 ? -14.320 10.734 -8.668 1.00 0.83 48 GLN A O 3
ATOM 4545 N N . SER A 1 49 ? -14.309 8.493 -8.681 1.00 0.72 49 SER A N 3
ATOM 4546 C CA . SER A 1 49 ? -15.694 8.385 -8.243 1.00 0.74 49 SER A CA 3
ATOM 4547 C C . SER A 1 49 ? -15.812 8.652 -6.738 1.00 0.71 49 SER A C 3
ATOM 4548 O O . SER A 1 49 ? -16.893 8.945 -6.228 1.00 0.78 49 SER A O 3
ATOM 4556 N N . PHE A 1 50 ? -14.689 8.561 -6.031 1.00 0.65 50 PHE A N 3
ATOM 4557 C CA . PHE A 1 50 ? -14.653 8.872 -4.608 1.00 0.64 50 PHE A CA 3
ATOM 4558 C C . PHE A 1 50 ? -14.756 10.371 -4.388 1.00 0.71 50 PHE A C 3
ATOM 4559 O O . PHE A 1 50 ? -15.357 10.818 -3.412 1.00 0.77 50 PHE A O 3
ATOM 4576 N N . GLN A 1 51 ? -14.152 11.136 -5.298 1.00 0.72 51 GLN A N 3
ATOM 4577 C CA . GLN A 1 51 ? -14.104 12.590 -5.189 1.00 0.79 51 GLN A CA 3
ATOM 4578 C C . GLN A 1 51 ? -13.412 12.994 -3.894 1.00 0.66 51 GLN A C 3
ATOM 4579 O O . GLN A 1 51 ? -13.860 13.888 -3.174 1.00 0.83 51 GLN A O 3
ATOM 4593 N N . SER A 1 52 ? -12.319 12.300 -3.607 1.00 0.53 52 SER A N 3
ATOM 4594 C CA . SER A 1 52 ? -11.521 12.559 -2.425 1.00 0.50 52 SER A CA 3
ATOM 4595 C C . SER A 1 52 ? -10.094 12.903 -2.842 1.00 0.42 52 SER A C 3
ATOM 4596 O O . SER A 1 52 ? -9.596 12.394 -3.851 1.00 0.44 52 SER A O 3
ATOM 4604 N N . ALA A 1 53 ? -9.450 13.769 -2.072 1.00 0.48 53 ALA A N 3
ATOM 4605 C CA . ALA A 1 53 ? -8.109 14.240 -2.392 1.00 0.52 53 ALA A CA 3
ATOM 4606 C C . ALA A 1 53 ? -7.059 13.187 -2.047 1.00 0.41 53 ALA A C 3
ATOM 4607 O O . ALA A 1 53 ? -7.128 12.557 -0.991 1.00 0.44 53 ALA A O 3
ATOM 4614 N N . PRO A 1 54 ? -6.084 12.976 -2.946 1.00 0.39 54 PRO A N 3
ATOM 4615 C CA . PRO A 1 54 ? -4.970 12.059 -2.704 1.00 0.32 54 PRO A CA 3
ATOM 4616 C C . PRO A 1 54 ? -4.188 12.443 -1.453 1.00 0.29 54 PRO A C 3
ATOM 4617 O O . PRO A 1 54 ? -3.569 13.508 -1.390 1.00 0.36 54 PRO A O 3
ATOM 4628 N N . ARG A 1 55 ? -4.222 11.571 -0.460 1.00 0.26 55 ARG A N 3
ATOM 4629 C CA . ARG A 1 55 ? -3.613 11.853 0.829 1.00 0.31 55 ARG A CA 3
ATOM 4630 C C . ARG A 1 55 ? -2.452 10.899 1.086 1.00 0.24 55 ARG A C 3
ATOM 4631 O O . ARG A 1 55 ? -2.520 9.720 0.737 1.00 0.20 55 ARG A O 3
ATOM 4652 N N . VAL A 1 56 ? -1.390 11.407 1.691 1.00 0.26 56 VAL A N 3
ATOM 4653 C CA . VAL A 1 56 ? -0.271 10.571 2.081 1.00 0.24 56 VAL A CA 3
ATOM 4654 C C . VAL A 1 56 ? -0.582 9.885 3.400 1.00 0.22 56 VAL A C 3
ATOM 4655 O O . VAL A 1 56 ? -0.828 10.540 4.415 1.00 0.25 56 VAL A O 3
ATOM 4668 N N . TYR A 1 57 ? -0.593 8.568 3.377 1.00 0.22 57 TYR A N 3
ATOM 4669 C CA . TYR A 1 57 ? -0.905 7.790 4.557 1.00 0.25 57 TYR A CA 3
ATOM 4670 C C . TYR A 1 57 ? 0.299 6.978 5.001 1.00 0.25 57 TYR A C 3
ATOM 4671 O O . TYR A 1 57 ? 1.109 6.547 4.178 1.00 0.27 57 TYR A O 3
ATOM 4689 N N . ARG A 1 58 ? 0.415 6.777 6.305 1.00 0.27 58 ARG A N 3
ATOM 4690 C CA . ARG A 1 58 ? 1.493 5.974 6.848 1.00 0.31 58 ARG A CA 3
ATOM 4691 C C . ARG A 1 58 ? 1.015 4.548 7.065 1.00 0.27 58 ARG A C 3
ATOM 4692 O O . ARG A 1 58 ? 0.037 4.307 7.778 1.00 0.31 58 ARG A O 3
ATOM 4713 N N . VAL A 1 59 ? 1.694 3.618 6.424 1.00 0.25 59 VAL A N 3
ATOM 4714 C CA . VAL A 1 59 ? 1.367 2.213 6.536 1.00 0.25 59 VAL A CA 3
ATOM 4715 C C . VAL A 1 59 ? 1.901 1.642 7.832 1.00 0.25 59 VAL A C 3
ATOM 4716 O O . VAL A 1 59 ? 3.119 1.624 8.053 1.00 0.26 59 VAL A O 3
ATOM 4729 N N . ASN A 1 60 ? 0.988 1.200 8.687 1.00 0.28 60 ASN A N 3
ATOM 4730 C CA . ASN A 1 60 ? 1.358 0.449 9.872 1.00 0.32 60 ASN A CA 3
ATOM 4731 C C . ASN A 1 60 ? 1.539 -1.007 9.483 1.00 0.32 60 ASN A C 3
ATOM 4732 O O . ASN A 1 60 ? 2.373 -1.718 10.045 1.00 0.37 60 ASN A O 3
ATOM 4743 N N . GLY A 1 61 ? 0.755 -1.439 8.498 1.00 0.40 61 GLY A N 3
ATOM 4744 C CA . GLY A 1 61 ? 0.921 -2.771 7.956 1.00 0.47 61 GLY A CA 3
ATOM 4745 C C . GLY A 1 61 ? -0.197 -3.161 7.015 1.00 0.43 61 GLY A C 3
ATOM 4746 O O . GLY A 1 61 ? -0.872 -2.298 6.450 1.00 0.43 61 GLY A O 3
ATOM 4750 N N . LEU A 1 62 ? -0.398 -4.461 6.856 1.00 0.41 62 LEU A N 3
ATOM 4751 C CA . LEU A 1 62 ? -1.430 -4.988 5.977 1.00 0.38 62 LEU A CA 3
ATOM 4752 C C . LEU A 1 62 ? -2.412 -5.827 6.781 1.00 0.38 62 LEU A C 3
ATOM 4753 O O . LEU A 1 62 ? -2.036 -6.462 7.764 1.00 0.42 62 LEU A O 3
ATOM 4769 N N . SER A 1 63 ? -3.664 -5.813 6.371 1.00 0.36 63 SER A N 3
ATOM 4770 C CA . SER A 1 63 ? -4.668 -6.643 6.994 1.00 0.40 63 SER A CA 3
ATOM 4771 C C . SER A 1 63 ? -4.542 -8.058 6.460 1.00 0.46 63 SER A C 3
ATOM 4772 O O . SER A 1 63 ? -4.600 -8.283 5.252 1.00 0.62 63 SER A O 3
ATOM 4780 N N . ARG A 1 64 ? -4.343 -8.995 7.370 1.00 0.73 64 ARG A N 3
ATOM 4781 C CA . ARG A 1 64 ? -4.154 -10.396 7.021 1.00 0.94 64 ARG A CA 3
ATOM 4782 C C . ARG A 1 64 ? -5.392 -10.996 6.348 1.00 0.65 64 ARG A C 3
ATOM 4783 O O . ARG A 1 64 ? -5.345 -12.110 5.832 1.00 0.72 64 ARG A O 3
ATOM 4804 N N . ALA A 1 65 ? -6.496 -10.265 6.371 1.00 0.45 65 ALA A N 3
ATOM 4805 C CA . ALA A 1 65 ? -7.682 -10.658 5.628 1.00 0.32 65 ALA A CA 3
ATOM 4806 C C . ALA A 1 65 ? -7.793 -9.853 4.332 1.00 0.30 65 ALA A C 3
ATOM 4807 O O . ALA A 1 65 ? -7.727 -8.618 4.346 1.00 0.33 65 ALA A O 3
ATOM 4814 N N . PRO A 1 66 ? -7.941 -10.549 3.195 1.00 0.27 66 PRO A N 3
ATOM 4815 C CA . PRO A 1 66 ? -8.090 -9.914 1.878 1.00 0.29 66 PRO A CA 3
ATOM 4816 C C . PRO A 1 66 ? -9.370 -9.088 1.788 1.00 0.27 66 PRO A C 3
ATOM 4817 O O . PRO A 1 66 ? -10.365 -9.387 2.450 1.00 0.26 66 PRO A O 3
ATOM 4828 N N . ALA A 1 67 ? -9.333 -8.056 0.945 1.00 0.29 67 ALA A N 3
ATOM 4829 C CA . ALA A 1 67 ? -10.442 -7.117 0.795 1.00 0.28 67 ALA A CA 3
ATOM 4830 C C . ALA A 1 67 ? -11.717 -7.813 0.336 1.00 0.26 67 ALA A C 3
ATOM 4831 O O . ALA A 1 67 ? -12.817 -7.275 0.477 1.00 0.27 67 ALA A O 3
ATOM 4838 N N . SER A 1 68 ? -11.557 -9.003 -0.216 1.00 0.30 68 SER A N 3
ATOM 4839 C CA . SER A 1 68 ? -12.677 -9.791 -0.691 1.00 0.35 68 SER A CA 3
ATOM 4840 C C . SER A 1 68 ? -13.451 -10.420 0.468 1.00 0.31 68 SER A C 3
ATOM 4841 O O . SER A 1 68 ? -14.661 -10.624 0.375 1.00 0.40 68 SER A O 3
ATOM 4849 N N . SER A 1 69 ? -12.760 -10.707 1.567 1.00 0.28 69 SER A N 3
ATOM 4850 C CA . SER A 1 69 ? -13.363 -11.451 2.665 1.00 0.37 69 SER A CA 3
ATOM 4851 C C . SER A 1 69 ? -13.389 -10.658 3.977 1.00 0.33 69 SER A C 3
ATOM 4852 O O . SER A 1 69 ? -14.026 -11.077 4.945 1.00 0.42 69 SER A O 3
ATOM 4860 N N . GLU A 1 70 ? -12.709 -9.520 4.015 1.00 0.28 70 GLU A N 3
ATOM 4861 C CA . GLU A 1 70 ? -12.674 -8.704 5.226 1.00 0.35 70 GLU A CA 3
ATOM 4862 C C . GLU A 1 70 ? -13.824 -7.703 5.225 1.00 0.37 70 GLU A C 3
ATOM 4863 O O . GLU A 1 70 ? -14.042 -6.992 4.241 1.00 0.37 70 GLU A O 3
ATOM 4875 N N . THR A 1 71 ? -14.567 -7.667 6.321 1.00 0.44 71 THR A N 3
ATOM 4876 C CA . THR A 1 71 ? -15.695 -6.758 6.431 1.00 0.48 71 THR A CA 3
ATOM 4877 C C . THR A 1 71 ? -15.474 -5.685 7.489 1.00 0.58 71 THR A C 3
ATOM 4878 O O . THR A 1 71 ? -15.253 -5.982 8.663 1.00 0.85 71 THR A O 3
ATOM 4889 N N . PHE A 1 72 ? -15.543 -4.435 7.064 1.00 0.51 72 PHE A N 3
ATOM 4890 C CA . PHE A 1 72 ? -15.555 -3.316 7.991 1.00 0.59 72 PHE A CA 3
ATOM 4891 C C . PHE A 1 72 ? -16.968 -2.760 8.090 1.00 0.68 72 PHE A C 3
ATOM 4892 O O . PHE A 1 72 ? -17.769 -2.912 7.164 1.00 0.64 72 PHE A O 3
ATOM 4909 N N . GLU A 1 73 ? -17.279 -2.135 9.212 1.00 0.83 73 GLU A N 3
ATOM 4910 C CA . GLU A 1 73 ? -18.611 -1.614 9.436 1.00 0.94 73 GLU A CA 3
ATOM 4911 C C . GLU A 1 73 ? -18.687 -0.136 9.069 1.00 0.99 73 GLU A C 3
ATOM 4912 O O . GLU A 1 73 ? -17.873 0.670 9.518 1.00 1.09 73 GLU A O 3
ATOM 4924 N N . HIS A 1 74 ? -19.663 0.202 8.244 1.00 0.97 74 HIS A N 3
ATOM 4925 C CA . HIS A 1 74 ? -19.877 1.565 7.795 1.00 1.06 74 HIS A CA 3
ATOM 4926 C C . HIS A 1 74 ? -21.370 1.875 7.849 1.00 1.17 74 HIS A C 3
ATOM 4927 O O . HIS A 1 74 ? -22.166 1.215 7.182 1.00 1.05 74 HIS A O 3
ATOM 4941 N N . ASP A 1 75 ? -21.739 2.855 8.671 1.00 1.43 75 ASP A N 3
ATOM 4942 C CA . ASP A 1 75 ? -23.148 3.228 8.871 1.00 1.59 75 ASP A CA 3
ATOM 4943 C C . ASP A 1 75 ? -23.920 2.067 9.516 1.00 1.49 75 ASP A C 3
ATOM 4944 O O . ASP A 1 75 ? -25.128 1.915 9.340 1.00 1.50 75 ASP A O 3
ATOM 4953 N N . GLY A 1 76 ? -23.207 1.245 10.275 1.00 1.43 76 GLY A N 3
ATOM 4954 C CA . GLY A 1 76 ? -23.826 0.088 10.898 1.00 1.41 76 GLY A CA 3
ATOM 4955 C C . GLY A 1 76 ? -24.029 -1.047 9.914 1.00 1.19 76 GLY A C 3
ATOM 4956 O O . GLY A 1 76 ? -24.794 -1.976 10.171 1.00 1.18 76 GLY A O 3
ATOM 4960 N N . LYS A 1 77 ? -23.341 -0.969 8.785 1.00 1.06 77 LYS A N 3
ATOM 4961 C CA . LYS A 1 77 ? -23.426 -1.997 7.760 1.00 0.89 77 LYS A CA 3
ATOM 4962 C C . LYS A 1 77 ? -22.026 -2.535 7.499 1.00 0.77 77 LYS A C 3
ATOM 4963 O O . LYS A 1 77 ? -21.119 -1.760 7.207 1.00 0.74 77 LYS A O 3
ATOM 4982 N N . LYS A 1 78 ? -21.832 -3.839 7.605 1.00 0.76 78 LYS A N 3
ATOM 4983 C CA . LYS A 1 78 ? -20.519 -4.411 7.343 1.00 0.71 78 LYS A CA 3
ATOM 4984 C C . LYS A 1 78 ? -20.432 -4.880 5.903 1.00 0.61 78 LYS A C 3
ATOM 4985 O O . LYS A 1 78 ? -21.278 -5.644 5.433 1.00 0.70 78 LYS A O 3
ATOM 5004 N N . VAL A 1 79 ? -19.405 -4.420 5.210 1.00 0.51 79 VAL A N 3
ATOM 5005 C CA . VAL A 1 79 ? -19.218 -4.719 3.801 1.00 0.42 79 VAL A CA 3
ATOM 5006 C C . VAL A 1 79 ? -17.781 -5.158 3.566 1.00 0.37 79 VAL A C 3
ATOM 5007 O O . VAL A 1 79 ? -16.922 -4.958 4.425 1.00 0.38 79 VAL A O 3
ATOM 5020 N N . THR A 1 80 ? -17.511 -5.735 2.408 1.00 0.34 80 THR A N 3
ATOM 5021 C CA . THR A 1 80 ? -16.162 -6.144 2.067 1.00 0.30 80 THR A CA 3
ATOM 5022 C C . THR A 1 80 ? -15.536 -5.065 1.205 1.00 0.23 80 THR A C 3
ATOM 5023 O O . THR A 1 80 ? -16.217 -4.464 0.377 1.00 0.21 80 THR A O 3
ATOM 5034 N N . ILE A 1 81 ? -14.244 -4.829 1.395 1.00 0.24 81 ILE A N 3
ATOM 5035 C CA . ILE A 1 81 ? -13.555 -3.731 0.728 1.00 0.23 81 ILE A CA 3
ATOM 5036 C C . ILE A 1 81 ? -13.581 -3.920 -0.792 1.00 0.20 81 ILE A C 3
ATOM 5037 O O . ILE A 1 81 ? -13.575 -2.948 -1.546 1.00 0.22 81 ILE A O 3
ATOM 5053 N N . ALA A 1 82 ? -13.655 -5.171 -1.236 1.00 0.17 82 ALA A N 3
ATOM 5054 C CA . ALA A 1 82 ? -13.726 -5.471 -2.664 1.00 0.17 82 ALA A CA 3
ATOM 5055 C C . ALA A 1 82 ? -15.025 -4.945 -3.278 1.00 0.18 82 ALA A C 3
ATOM 5056 O O . ALA A 1 82 ? -15.000 -4.233 -4.280 1.00 0.21 82 ALA A O 3
ATOM 5063 N N . SER A 1 83 ? -16.155 -5.279 -2.659 1.00 0.18 83 SER A N 3
ATOM 5064 C CA . SER A 1 83 ? -17.457 -4.826 -3.142 1.00 0.20 83 SER A CA 3
ATOM 5065 C C . SER A 1 83 ? -17.639 -3.342 -2.839 1.00 0.21 83 SER A C 3
ATOM 5066 O O . SER A 1 83 ? -18.324 -2.614 -3.559 1.00 0.25 83 SER A O 3
ATOM 5074 N N . TYR A 1 84 ? -17.003 -2.916 -1.762 1.00 0.21 84 TYR A N 3
ATOM 5075 C CA . TYR A 1 84 ? -17.019 -1.531 -1.322 1.00 0.24 84 TYR A CA 3
ATOM 5076 C C . TYR A 1 84 ? -16.434 -0.606 -2.387 1.00 0.25 84 TYR A C 3
ATOM 5077 O O . TYR A 1 84 ? -17.029 0.420 -2.717 1.00 0.30 84 TYR A O 3
ATOM 5095 N N . PHE A 1 85 ? -15.281 -0.971 -2.937 1.00 0.22 85 PHE A N 3
ATOM 5096 C CA . PHE A 1 85 ? -14.687 -0.197 -4.022 1.00 0.23 85 PHE A CA 3
ATOM 5097 C C . PHE A 1 85 ? -15.438 -0.426 -5.326 1.00 0.25 85 PHE A C 3
ATOM 5098 O O . PHE A 1 85 ? -15.597 0.494 -6.129 1.00 0.28 85 PHE A O 3
ATOM 5115 N N . HIS A 1 86 ? -15.917 -1.648 -5.527 1.00 0.24 86 HIS A N 3
ATOM 5116 C CA . HIS A 1 86 ? -16.614 -2.002 -6.757 1.00 0.29 86 HIS A CA 3
ATOM 5117 C C . HIS A 1 86 ? -17.869 -1.148 -6.943 1.00 0.31 86 HIS A C 3
ATOM 5118 O O . HIS A 1 86 ? -18.096 -0.594 -8.020 1.00 0.36 86 HIS A O 3
ATOM 5132 N N . SER A 1 87 ? -18.671 -1.019 -5.892 1.00 0.33 87 SER A N 3
ATOM 5133 C CA . SER A 1 87 ? -19.884 -0.209 -5.961 1.00 0.37 87 SER A CA 3
ATOM 5134 C C . SER A 1 87 ? -19.534 1.278 -5.965 1.00 0.36 87 SER A C 3
ATOM 5135 O O . SER A 1 87 ? -20.331 2.120 -6.377 1.00 0.44 87 SER A O 3
ATOM 5143 N N . ARG A 1 88 ? -18.325 1.580 -5.515 1.00 0.32 88 ARG A N 3
ATOM 5144 C CA . ARG A 1 88 ? -17.818 2.946 -5.535 1.00 0.36 88 ARG A CA 3
ATOM 5145 C C . ARG A 1 88 ? -17.217 3.265 -6.908 1.00 0.38 88 ARG A C 3
ATOM 5146 O O . ARG A 1 88 ? -16.502 4.250 -7.073 1.00 0.47 88 ARG A O 3
ATOM 5167 N N . ASN A 1 89 ? -17.508 2.394 -7.877 1.00 0.37 89 ASN A N 3
ATOM 5168 C CA . ASN A 1 89 ? -17.109 2.580 -9.275 1.00 0.44 89 ASN A CA 3
ATOM 5169 C C . ASN A 1 89 ? -15.616 2.357 -9.482 1.00 0.48 89 ASN A C 3
ATOM 5170 O O . ASN A 1 89 ? -14.984 3.011 -10.313 1.00 0.66 89 ASN A O 3
ATOM 5181 N N . TYR A 1 90 ? -15.054 1.430 -8.725 1.00 0.36 90 TYR A N 3
ATOM 5182 C CA . TYR A 1 90 ? -13.690 0.992 -8.960 1.00 0.36 90 TYR A CA 3
ATOM 5183 C C . TYR A 1 90 ? -13.594 -0.522 -8.803 1.00 0.33 90 TYR A C 3
ATOM 5184 O O . TYR A 1 90 ? -13.367 -1.031 -7.706 1.00 0.30 90 TYR A O 3
ATOM 5202 N N . PRO A 1 91 ? -13.803 -1.262 -9.896 1.00 0.38 91 PRO A N 3
ATOM 5203 C CA . PRO A 1 91 ? -13.614 -2.707 -9.902 1.00 0.38 91 PRO A CA 3
ATOM 5204 C C . PRO A 1 91 ? -12.140 -3.057 -9.719 1.00 0.36 91 PRO A C 3
ATOM 5205 O O . PRO A 1 91 ? -11.320 -2.799 -10.601 1.00 0.45 91 PRO A O 3
ATOM 5216 N N . LEU A 1 92 ? -11.808 -3.625 -8.566 1.00 0.32 92 LEU A N 3
ATOM 5217 C CA . LEU A 1 92 ? -10.421 -3.905 -8.213 1.00 0.32 92 LEU A CA 3
ATOM 5218 C C . LEU A 1 92 ? -9.729 -4.753 -9.274 1.00 0.30 92 LEU A C 3
ATOM 5219 O O . LEU A 1 92 ? -10.291 -5.726 -9.783 1.00 0.30 92 LEU A O 3
ATOM 5235 N N . LYS A 1 93 ? -8.505 -4.351 -9.609 1.00 0.30 93 LYS A N 3
ATOM 5236 C CA . LYS A 1 93 ? -7.690 -5.084 -10.561 1.00 0.30 93 LYS A CA 3
ATOM 5237 C C . LYS A 1 93 ? -7.300 -6.432 -9.974 1.00 0.31 93 LYS A C 3
ATOM 5238 O O . LYS A 1 93 ? -7.046 -7.396 -10.695 1.00 0.36 93 LYS A O 3
ATOM 5257 N N . PHE A 1 94 ? -7.260 -6.470 -8.650 1.00 0.35 94 PHE A N 3
ATOM 5258 C CA . PHE A 1 94 ? -6.960 -7.674 -7.899 1.00 0.44 94 PHE A CA 3
ATOM 5259 C C . PHE A 1 94 ? -7.837 -7.693 -6.648 1.00 0.44 94 PHE A C 3
ATOM 5260 O O . PHE A 1 94 ? -7.389 -7.341 -5.560 1.00 0.48 94 PHE A O 3
ATOM 5277 N N . PRO A 1 95 ? -9.119 -8.059 -6.809 1.00 0.45 95 PRO A N 3
ATOM 5278 C CA . PRO A 1 95 ? -10.105 -8.102 -5.711 1.00 0.52 95 PRO A CA 3
ATOM 5279 C C . PRO A 1 95 ? -9.644 -8.887 -4.478 1.00 0.51 95 PRO A C 3
ATOM 5280 O O . PRO A 1 95 ? -10.208 -8.740 -3.394 1.00 0.55 95 PRO A O 3
ATOM 5291 N N . GLN A 1 96 ? -8.619 -9.709 -4.644 1.00 0.56 96 GLN A N 3
ATOM 5292 C CA . GLN A 1 96 ? -8.145 -10.569 -3.568 1.00 0.70 96 GLN A CA 3
ATOM 5293 C C . GLN A 1 96 ? -6.983 -9.921 -2.814 1.00 0.75 96 GLN A C 3
ATOM 5294 O O . GLN A 1 96 ? -6.308 -10.570 -2.016 1.00 0.96 96 GLN A O 3
ATOM 5308 N N . LEU A 1 97 ? -6.751 -8.640 -3.077 1.00 0.67 97 LEU A N 3
ATOM 5309 C CA . LEU A 1 97 ? -5.702 -7.890 -2.391 1.00 0.81 97 LEU A CA 3
ATOM 5310 C C . LEU A 1 97 ? -6.012 -7.737 -0.910 1.00 0.61 97 LEU A C 3
ATOM 5311 O O . LEU A 1 97 ? -7.115 -7.340 -0.533 1.00 0.55 97 LEU A O 3
ATOM 5327 N N . HIS A 1 98 ? -5.038 -8.078 -0.078 1.00 0.58 98 HIS A N 3
ATOM 5328 C CA . HIS A 1 98 ? -5.132 -7.829 1.351 1.00 0.51 98 HIS A CA 3
ATOM 5329 C C . HIS A 1 98 ? -5.212 -6.335 1.614 1.00 0.54 98 HIS A C 3
ATOM 5330 O O . HIS A 1 98 ? -4.544 -5.538 0.949 1.00 0.68 98 HIS A O 3
ATOM 5344 N N . CYS A 1 99 ? -6.032 -5.971 2.579 1.00 0.46 99 CYS A N 3
ATOM 5345 C CA . CYS A 1 99 ? -6.327 -4.574 2.845 1.00 0.52 99 CYS A CA 3
ATOM 5346 C C . CYS A 1 99 ? -5.139 -3.884 3.499 1.00 0.45 99 CYS A C 3
ATOM 5347 O O . CYS A 1 99 ? -4.714 -4.270 4.580 1.00 0.53 99 CYS A O 3
ATOM 5355 N N . LEU A 1 100 ? -4.601 -2.869 2.847 1.00 0.34 100 LEU A N 3
ATOM 5356 C CA . LEU A 1 100 ? -3.567 -2.053 3.457 1.00 0.30 100 LEU A CA 3
ATOM 5357 C C . LEU A 1 100 ? -4.166 -1.317 4.634 1.00 0.29 100 LEU A C 3
ATOM 5358 O O . LEU A 1 100 ? -5.265 -0.777 4.535 1.00 0.28 100 LEU A O 3
ATOM 5374 N N . ASN A 1 101 ? -3.456 -1.304 5.743 1.00 0.30 101 ASN A N 3
ATOM 5375 C CA . ASN A 1 101 ? -3.982 -0.694 6.940 1.00 0.32 101 ASN A CA 3
ATOM 5376 C C . ASN A 1 101 ? -3.126 0.496 7.316 1.00 0.30 101 ASN A C 3
ATOM 5377 O O . ASN A 1 101 ? -1.994 0.350 7.807 1.00 0.35 101 ASN A O 3
ATOM 5388 N N . VAL A 1 102 ? -3.661 1.667 7.041 1.00 0.26 102 VAL A N 3
ATOM 5389 C CA . VAL A 1 102 ? -2.965 2.909 7.317 1.00 0.25 102 VAL A CA 3
ATOM 5390 C C . VAL A 1 102 ? -3.770 3.767 8.278 1.00 0.32 102 VAL A C 3
ATOM 5391 O O . VAL A 1 102 ? -4.952 3.510 8.508 1.00 0.36 102 VAL A O 3
ATOM 5404 N N . GLY A 1 103 ? -3.128 4.766 8.854 1.00 0.38 103 GLY A N 3
ATOM 5405 C CA . GLY A 1 103 ? -3.825 5.671 9.740 1.00 0.50 103 GLY A CA 3
ATOM 5406 C C . GLY A 1 103 ? -3.447 5.466 11.187 1.00 0.65 103 GLY A C 3
ATOM 5407 O O . GLY A 1 103 ? -2.325 5.772 11.588 1.00 0.90 103 GLY A O 3
ATOM 5411 N N . SER A 1 104 ? -4.376 4.944 11.971 1.00 0.67 104 SER A N 3
ATOM 5412 C CA . SER A 1 104 ? -4.153 4.745 13.393 1.00 0.79 104 SER A CA 3
ATOM 5413 C C . SER A 1 104 ? -4.922 3.529 13.895 1.00 0.79 104 SER A C 3
ATOM 5414 O O . SER A 1 104 ? -5.665 2.900 13.139 1.00 0.74 104 SER A O 3
ATOM 5422 N N . SER A 1 105 ? -4.732 3.188 15.158 1.00 0.95 105 SER A N 3
ATOM 5423 C CA . SER A 1 105 ? -5.475 2.096 15.767 1.00 1.05 105 SER A CA 3
ATOM 5424 C C . SER A 1 105 ? -6.947 2.476 15.937 1.00 1.13 105 SER A C 3
ATOM 5425 O O . SER A 1 105 ? -7.841 1.687 15.628 1.00 1.21 105 SER A O 3
ATOM 5433 N N . ILE A 1 106 ? -7.190 3.699 16.404 1.00 1.17 106 ILE A N 3
ATOM 5434 C CA . ILE A 1 106 ? -8.555 4.177 16.627 1.00 1.29 106 ILE A CA 3
ATOM 5435 C C . ILE A 1 106 ? -9.299 4.395 15.310 1.00 1.21 106 ILE A C 3
ATOM 5436 O O . ILE A 1 106 ? -10.524 4.278 15.252 1.00 1.34 106 ILE A O 3
ATOM 5452 N N . LYS A 1 107 ? -8.556 4.713 14.258 1.00 1.03 107 LYS A N 3
ATOM 5453 C CA . LYS A 1 107 ? -9.140 4.920 12.941 1.00 0.98 107 LYS A CA 3
ATOM 5454 C C . LYS A 1 107 ? -8.296 4.189 11.907 1.00 0.82 107 LYS A C 3
ATOM 5455 O O . LYS A 1 107 ? -7.194 4.626 11.568 1.00 0.77 107 LYS A O 3
ATOM 5474 N N . SER A 1 108 ? -8.821 3.087 11.405 1.00 0.80 108 SER A N 3
ATOM 5475 C CA . SER A 1 108 ? -8.080 2.236 10.495 1.00 0.69 108 SER A CA 3
ATOM 5476 C C . SER A 1 108 ? -8.582 2.418 9.071 1.00 0.60 108 SER A C 3
ATOM 5477 O O . SER A 1 108 ? -9.752 2.172 8.774 1.00 0.74 108 SER A O 3
ATOM 5485 N N . ILE A 1 109 ? -7.699 2.874 8.203 1.00 0.44 109 ILE A N 3
ATOM 5486 C CA . ILE A 1 109 ? -8.039 3.079 6.809 1.00 0.39 109 ILE A CA 3
ATOM 5487 C C . ILE A 1 109 ? -7.602 1.866 6.011 1.00 0.35 109 ILE A C 3
ATOM 5488 O O . ILE A 1 109 ? -6.408 1.573 5.935 1.00 0.34 109 ILE A O 3
ATOM 5504 N N . LEU A 1 110 ? -8.553 1.158 5.429 1.00 0.36 110 LEU A N 3
ATOM 5505 C CA . LEU A 1 110 ? -8.237 -0.055 4.698 1.00 0.31 110 LEU A CA 3
ATOM 5506 C C . LEU A 1 110 ? -8.367 0.166 3.192 1.00 0.31 110 LEU A C 3
ATOM 5507 O O . LEU A 1 110 ? -9.456 0.431 2.681 1.00 0.37 110 LEU A O 3
ATOM 5523 N N . LEU A 1 111 ? -7.246 0.057 2.493 1.00 0.28 111 LEU A N 3
ATOM 5524 C CA . LEU A 1 111 ? -7.205 0.308 1.047 1.00 0.30 111 LEU A CA 3
ATOM 5525 C C . LEU A 1 111 ? -6.265 -0.673 0.345 1.00 0.30 111 LEU A C 3
ATOM 5526 O O . LEU A 1 111 ? -5.265 -1.067 0.901 1.00 0.61 111 LEU A O 3
ATOM 5542 N N . P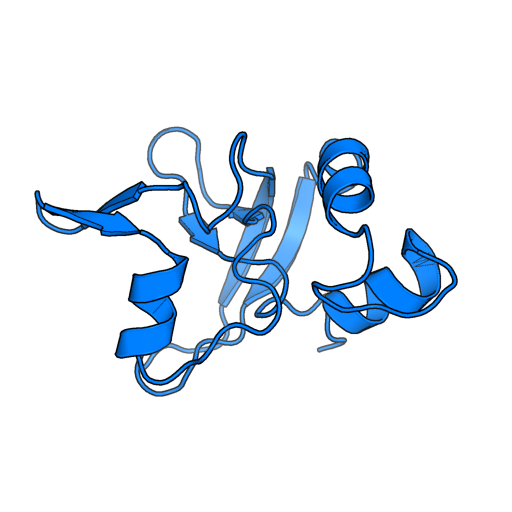RO A 1 112 ? -6.588 -1.107 -0.878 1.00 0.34 112 PRO A N 3
ATOM 5543 C CA . PRO A 1 112 ? -5.684 -1.937 -1.684 1.00 0.33 112 PRO A CA 3
ATOM 5544 C C . PRO A 1 112 ? -4.513 -1.114 -2.219 1.00 0.32 112 PRO A C 3
ATOM 5545 O O . PRO A 1 112 ? -4.692 0.024 -2.658 1.00 0.33 112 PRO A O 3
ATOM 5556 N N . ILE A 1 113 ? -3.327 -1.710 -2.203 1.00 0.33 113 ILE A N 3
ATOM 5557 C CA . ILE A 1 113 ? -2.088 -1.001 -2.523 1.00 0.29 113 ILE A CA 3
ATOM 5558 C C . ILE A 1 113 ? -2.038 -0.526 -3.990 1.00 0.30 113 ILE A C 3
ATOM 5559 O O . ILE A 1 113 ? -1.207 0.309 -4.350 1.00 0.28 113 ILE A O 3
ATOM 5575 N N . GLU A 1 114 ? -2.939 -1.036 -4.827 1.00 0.36 114 GLU A N 3
ATOM 5576 C CA . GLU A 1 114 ? -3.005 -0.610 -6.228 1.00 0.42 114 GLU A CA 3
ATOM 5577 C C . GLU A 1 114 ? -3.383 0.871 -6.325 1.00 0.33 114 GLU A C 3
ATOM 5578 O O . GLU A 1 114 ? -3.056 1.551 -7.297 1.00 0.41 114 GLU A O 3
ATOM 5590 N N . LEU A 1 115 ? -4.036 1.382 -5.297 1.00 0.24 115 LEU A N 3
ATOM 5591 C CA . LEU A 1 115 ? -4.476 2.771 -5.292 1.00 0.24 115 LEU A CA 3
ATOM 5592 C C . LEU A 1 115 ? -3.457 3.659 -4.591 1.00 0.21 115 LEU A C 3
ATOM 5593 O O . LEU A 1 115 ? -3.725 4.819 -4.281 1.00 0.29 115 LEU A O 3
ATOM 5609 N N . CYS A 1 116 ? -2.281 3.111 -4.351 1.00 0.24 116 CYS A N 3
ATOM 5610 C CA . CYS A 1 116 ? -1.233 3.839 -3.667 1.00 0.23 116 CYS A CA 3
ATOM 5611 C C . CYS A 1 116 ? -0.019 4.010 -4.570 1.00 0.22 116 CYS A C 3
ATOM 5612 O O . CYS A 1 116 ? 0.321 3.122 -5.356 1.00 0.25 116 CYS A O 3
ATOM 5620 N N . SER A 1 117 ? 0.614 5.162 -4.478 1.00 0.24 117 SER A N 3
ATOM 5621 C CA . SER A 1 117 ? 1.882 5.385 -5.144 1.00 0.24 117 SER A CA 3
ATOM 5622 C C . SER A 1 117 ? 2.932 5.729 -4.100 1.00 0.24 117 SER A C 3
ATOM 5623 O O . SER A 1 117 ? 2.630 6.366 -3.096 1.00 0.25 117 SER A O 3
ATOM 5631 N N . ILE A 1 118 ? 4.151 5.304 -4.327 1.00 0.26 118 ILE A N 3
ATOM 5632 C CA . ILE A 1 118 ? 5.221 5.542 -3.387 1.00 0.28 118 ILE A CA 3
ATOM 5633 C C . ILE A 1 118 ? 6.021 6.765 -3.823 1.00 0.34 118 ILE A C 3
ATOM 5634 O O . ILE A 1 118 ? 6.222 6.990 -5.015 1.00 0.36 118 ILE A O 3
ATOM 5650 N N . GLU A 1 119 ? 6.441 7.573 -2.867 1.00 0.41 119 GLU A N 3
ATOM 5651 C CA . GLU A 1 119 ? 7.240 8.743 -3.180 1.00 0.50 119 GLU A CA 3
ATOM 5652 C C . GLU A 1 119 ? 8.680 8.311 -3.431 1.00 0.55 119 GLU A C 3
ATOM 5653 O O . GLU A 1 119 ? 9.371 7.872 -2.511 1.00 0.56 119 GLU A O 3
ATOM 5665 N N . GLU A 1 120 ? 9.137 8.438 -4.670 1.00 0.68 120 GLU A N 3
ATOM 5666 C CA . GLU A 1 120 ? 10.469 7.970 -5.014 1.00 0.84 120 GLU A CA 3
ATOM 5667 C C . GLU A 1 120 ? 11.506 9.035 -4.694 1.00 0.98 120 GLU A C 3
ATOM 5668 O O . GLU A 1 120 ? 12.706 8.764 -4.705 1.00 1.08 120 GLU A O 3
ATOM 5680 N N . ALA A 1 4 ? 5.272 10.425 -7.308 1.00 0.61 4 ALA A N 4
ATOM 5681 C CA . ALA A 1 4 ? 4.473 9.299 -6.860 1.00 0.53 4 ALA A CA 4
ATOM 5682 C C . ALA A 1 4 ? 4.644 8.114 -7.801 1.00 0.44 4 ALA A C 4
ATOM 5683 O O . ALA A 1 4 ? 4.222 8.156 -8.959 1.00 0.54 4 ALA A O 4
ATOM 5690 N N . MET A 1 5 ? 5.274 7.070 -7.298 1.00 0.39 5 MET A N 4
ATOM 5691 C CA . MET A 1 5 ? 5.550 5.871 -8.076 1.00 0.37 5 MET A CA 4
ATOM 5692 C C . MET A 1 5 ? 4.497 4.806 -7.774 1.00 0.30 5 MET A C 4
ATOM 5693 O O . MET A 1 5 ? 4.342 4.408 -6.628 1.00 0.29 5 MET A O 4
ATOM 5707 N N . PRO A 1 6 ? 3.751 4.340 -8.788 1.00 0.30 6 PRO A N 4
ATOM 5708 C CA . PRO A 1 6 ? 2.706 3.320 -8.600 1.00 0.28 6 PRO A CA 4
ATOM 5709 C C . PRO A 1 6 ? 3.238 2.091 -7.863 1.00 0.27 6 PRO A C 4
ATOM 5710 O O . PRO A 1 6 ? 4.115 1.393 -8.369 1.00 0.30 6 PRO A O 4
ATOM 5721 N N . MET A 1 7 ? 2.692 1.820 -6.680 1.00 0.24 7 MET A N 4
ATOM 5722 C CA . MET A 1 7 ? 3.226 0.769 -5.813 1.00 0.24 7 MET A CA 4
ATOM 5723 C C . MET A 1 7 ? 3.099 -0.610 -6.451 1.00 0.28 7 MET A C 4
ATOM 5724 O O . MET A 1 7 ? 3.937 -1.475 -6.224 1.00 0.32 7 MET A O 4
ATOM 5738 N N . ILE A 1 8 ? 2.057 -0.819 -7.249 1.00 0.29 8 ILE A N 4
ATOM 5739 C CA . ILE A 1 8 ? 1.901 -2.084 -7.959 1.00 0.33 8 ILE A CA 4
ATOM 5740 C C . ILE A 1 8 ? 3.021 -2.244 -8.987 1.00 0.36 8 ILE A C 4
ATOM 5741 O O . ILE A 1 8 ? 3.570 -3.335 -9.161 1.00 0.39 8 ILE A O 4
ATOM 5757 N N . GLU A 1 9 ? 3.381 -1.143 -9.641 1.00 0.38 9 GLU A N 4
ATOM 5758 C CA . GLU A 1 9 ? 4.486 -1.148 -10.591 1.00 0.42 9 GLU A CA 4
ATOM 5759 C C . GLU A 1 9 ? 5.798 -1.362 -9.839 1.00 0.39 9 GLU A C 4
ATOM 5760 O O . GLU A 1 9 ? 6.683 -2.077 -10.301 1.00 0.39 9 GLU A O 4
ATOM 5772 N N . TYR A 1 10 ? 5.900 -0.732 -8.670 1.00 0.41 10 TYR A N 4
ATOM 5773 C CA . TYR A 1 10 ? 7.041 -0.914 -7.775 1.00 0.42 10 TYR A CA 4
ATOM 5774 C C . TYR A 1 10 ? 7.206 -2.394 -7.436 1.00 0.43 10 TYR A C 4
ATOM 5775 O O . TYR A 1 10 ? 8.316 -2.933 -7.447 1.00 0.45 10 TYR A O 4
ATOM 5793 N N . LEU A 1 11 ? 6.083 -3.048 -7.162 1.00 0.43 11 LEU A N 4
ATOM 5794 C CA . LEU A 1 11 ? 6.074 -4.471 -6.868 1.00 0.46 11 LEU A CA 4
ATOM 5795 C C . LEU A 1 11 ? 6.487 -5.277 -8.094 1.00 0.44 11 LEU A C 4
ATOM 5796 O O . LEU A 1 11 ? 7.369 -6.126 -8.012 1.00 0.48 11 LEU A O 4
ATOM 5812 N N . GLU A 1 12 ? 5.881 -4.976 -9.233 1.00 0.40 12 GLU A N 4
ATOM 5813 C CA . GLU A 1 12 ? 6.148 -5.712 -10.463 1.00 0.40 12 GLU A CA 4
ATOM 5814 C C . GLU A 1 12 ? 7.609 -5.572 -10.880 1.00 0.44 12 GLU A C 4
ATOM 5815 O O . GLU A 1 12 ? 8.282 -6.562 -11.175 1.00 0.49 12 GLU A O 4
ATOM 5827 N N . ARG A 1 13 ? 8.096 -4.341 -10.877 1.00 0.45 13 ARG A N 4
ATOM 5828 C CA . ARG A 1 13 ? 9.437 -4.039 -11.363 1.00 0.52 13 ARG A CA 4
ATOM 5829 C C . ARG A 1 13 ? 10.531 -4.548 -10.429 1.00 0.58 13 ARG A C 4
ATOM 5830 O O . ARG A 1 13 ? 11.474 -5.188 -10.882 1.00 0.62 13 ARG A O 4
ATOM 5851 N N . PHE A 1 14 ? 10.418 -4.261 -9.136 1.00 0.60 14 PHE A N 4
ATOM 5852 C CA . PHE A 1 14 ? 11.511 -4.549 -8.205 1.00 0.69 14 PHE A CA 4
ATOM 5853 C C . PHE A 1 14 ? 11.269 -5.798 -7.356 1.00 0.71 14 PHE A C 4
ATOM 5854 O O . PHE A 1 14 ? 12.134 -6.668 -7.273 1.00 0.83 14 PHE A O 4
ATOM 5871 N N . SER A 1 15 ? 10.108 -5.885 -6.722 1.00 0.63 15 SER A N 4
ATOM 5872 C CA . SER A 1 15 ? 9.871 -6.923 -5.722 1.00 0.67 15 SER A CA 4
ATOM 5873 C C . SER A 1 15 ? 9.565 -8.278 -6.363 1.00 0.69 15 SER A C 4
ATOM 5874 O O . SER A 1 15 ? 10.029 -9.316 -5.892 1.00 0.78 15 SER A O 4
ATOM 5882 N N . LEU A 1 16 ? 8.784 -8.266 -7.427 1.00 0.63 16 LEU A N 4
ATOM 5883 C CA . LEU A 1 16 ? 8.393 -9.497 -8.094 1.00 0.68 16 LEU A CA 4
ATOM 5884 C C . LEU A 1 16 ? 9.352 -9.865 -9.214 1.00 0.79 16 LEU A C 4
ATOM 5885 O O . LEU A 1 16 ? 9.670 -11.039 -9.409 1.00 0.89 16 LEU A O 4
ATOM 5901 N N . LYS A 1 17 ? 9.801 -8.841 -9.944 1.00 0.83 17 LYS A N 4
ATOM 5902 C CA . LYS A 1 17 ? 10.593 -9.020 -11.163 1.00 0.97 17 LYS A CA 4
ATOM 5903 C C . LYS A 1 17 ? 9.779 -9.788 -12.201 1.00 1.01 17 LYS A C 4
ATOM 5904 O O . LYS A 1 17 ? 10.324 -10.390 -13.127 1.00 1.15 17 LYS A O 4
ATOM 5923 N N . ALA A 1 18 ? 8.466 -9.738 -12.039 1.00 0.95 18 ALA A N 4
ATOM 5924 C CA . ALA A 1 18 ? 7.535 -10.439 -12.903 1.00 1.03 18 ALA A CA 4
ATOM 5925 C C . ALA A 1 18 ? 6.233 -9.661 -12.953 1.00 1.02 18 ALA A C 4
ATOM 5926 O O . ALA A 1 18 ? 5.936 -8.897 -12.033 1.00 1.34 18 ALA A O 4
ATOM 5933 N N . LYS A 1 19 ? 5.461 -9.856 -14.013 1.00 0.80 19 LYS A N 4
ATOM 5934 C CA . LYS A 1 19 ? 4.257 -9.065 -14.228 1.00 0.77 19 LYS A CA 4
ATOM 5935 C C . LYS A 1 19 ? 3.177 -9.428 -13.217 1.00 0.64 19 LYS A C 4
ATOM 5936 O O . LYS A 1 19 ? 2.842 -10.603 -13.043 1.00 0.74 19 LYS A O 4
ATOM 5955 N N . ILE A 1 20 ? 2.637 -8.407 -12.561 1.00 0.57 20 ILE A N 4
ATOM 5956 C CA . ILE A 1 20 ? 1.667 -8.596 -11.490 1.00 0.52 20 ILE A CA 4
ATOM 5957 C C . ILE A 1 20 ? 0.318 -9.021 -12.021 1.00 0.54 20 ILE A C 4
ATOM 5958 O O . ILE A 1 20 ? -0.314 -8.310 -12.805 1.00 0.64 20 ILE A O 4
ATOM 5974 N N . ASN A 1 21 ? -0.105 -10.192 -11.594 1.00 0.58 21 ASN A N 4
ATOM 5975 C CA . ASN A 1 21 ? -1.460 -10.630 -11.819 1.00 0.72 21 ASN A CA 4
ATOM 5976 C C . ASN A 1 21 ? -1.938 -11.394 -10.594 1.00 0.78 21 ASN A C 4
ATOM 5977 O O . ASN A 1 21 ? -1.168 -11.599 -9.663 1.00 0.77 21 ASN A O 4
ATOM 5988 N N . ASN A 1 22 ? -3.184 -11.842 -10.581 1.00 0.97 22 ASN A N 4
ATOM 5989 C CA . ASN A 1 22 ? -3.686 -12.584 -9.424 1.00 1.09 22 ASN A CA 4
ATOM 5990 C C . ASN A 1 22 ? -3.140 -14.008 -9.450 1.00 1.03 22 ASN A C 4
ATOM 5991 O O . ASN A 1 22 ? -3.307 -14.773 -8.500 1.00 1.07 22 ASN A O 4
ATOM 6002 N N . THR A 1 23 ? -2.449 -14.333 -10.533 1.00 1.00 23 THR A N 4
ATOM 6003 C CA . THR A 1 23 ? -1.860 -15.645 -10.711 1.00 1.05 23 THR A CA 4
ATOM 6004 C C . THR A 1 23 ? -0.528 -15.760 -9.972 1.00 1.02 23 THR A C 4
ATOM 6005 O O . THR A 1 23 ? -0.058 -16.862 -9.688 1.00 1.21 23 THR A O 4
ATOM 6016 N N . THR A 1 24 ? 0.077 -14.617 -9.653 1.00 0.87 24 THR A N 4
ATOM 6017 C CA . THR A 1 24 ? 1.314 -14.608 -8.885 1.00 0.91 24 THR A CA 4
ATOM 6018 C C . THR A 1 24 ? 1.011 -14.696 -7.395 1.00 0.98 24 THR A C 4
ATOM 6019 O O . THR A 1 24 ? 1.914 -14.757 -6.560 1.00 1.91 24 THR A O 4
ATOM 6030 N N . ASN A 1 25 ? -0.289 -14.711 -7.091 1.00 0.72 25 ASN A N 4
ATOM 6031 C CA . ASN A 1 25 ? -0.794 -14.795 -5.724 1.00 0.79 25 ASN A CA 4
ATOM 6032 C C . ASN A 1 25 ? -0.439 -13.551 -4.925 1.00 0.73 25 ASN A C 4
ATOM 6033 O O . ASN A 1 25 ? 0.511 -13.551 -4.144 1.00 0.72 25 ASN A O 4
ATOM 6044 N N . LEU A 1 26 ? -1.236 -12.498 -5.098 1.00 0.82 26 LEU A N 4
ATOM 6045 C CA . LEU A 1 26 ? -1.033 -11.256 -4.357 1.00 0.88 26 LEU A CA 4
ATOM 6046 C C . LEU A 1 26 ? -1.249 -11.487 -2.868 1.00 0.83 26 LEU A C 4
ATOM 6047 O O . LEU A 1 26 ? -0.811 -10.693 -2.041 1.00 0.86 26 LEU A O 4
ATOM 6063 N N . ASP A 1 27 ? -1.929 -12.585 -2.544 1.00 0.81 27 ASP A N 4
ATOM 6064 C CA . ASP A 1 27 ? -2.095 -13.016 -1.161 1.00 0.84 27 ASP A CA 4
ATOM 6065 C C . ASP A 1 27 ? -0.722 -13.189 -0.520 1.00 0.70 27 ASP A C 4
ATOM 6066 O O . ASP A 1 27 ? -0.425 -12.611 0.521 1.00 0.67 27 ASP A O 4
ATOM 6075 N N . TYR A 1 28 ? 0.131 -13.951 -1.190 1.00 0.69 28 TYR A N 4
ATOM 6076 C CA . TYR A 1 28 ? 1.475 -14.212 -0.700 1.00 0.70 28 TYR A CA 4
ATOM 6077 C C . TYR A 1 28 ? 2.363 -12.989 -0.882 1.00 0.63 28 TYR A C 4
ATOM 6078 O O . TYR A 1 28 ? 3.202 -12.690 -0.033 1.00 0.68 28 TYR A O 4
ATOM 6096 N N . SER A 1 29 ? 2.164 -12.278 -1.989 1.00 0.59 29 SER A N 4
ATOM 6097 C CA . SER A 1 29 ? 2.947 -11.083 -2.277 1.00 0.62 29 SER A CA 4
ATOM 6098 C C . SER A 1 29 ? 2.729 -10.012 -1.217 1.00 0.51 29 SER A C 4
ATOM 6099 O O . SER A 1 29 ? 3.668 -9.342 -0.811 1.00 0.53 29 SER A O 4
ATOM 6107 N N . ARG A 1 30 ? 1.489 -9.844 -0.767 1.00 0.48 30 ARG A N 4
ATOM 6108 C CA . ARG A 1 30 ? 1.209 -8.884 0.292 1.00 0.45 30 ARG A CA 4
ATOM 6109 C C . ARG A 1 30 ? 1.687 -9.422 1.618 1.00 0.46 30 ARG A C 4
ATOM 6110 O O . ARG A 1 30 ? 2.258 -8.697 2.424 1.00 0.56 30 ARG A O 4
ATOM 6131 N N . ARG A 1 31 ? 1.446 -10.702 1.833 1.00 0.45 31 ARG A N 4
ATOM 6132 C CA . ARG A 1 31 ? 1.764 -11.339 3.094 1.00 0.47 31 ARG A CA 4
ATOM 6133 C C . ARG A 1 31 ? 3.253 -11.187 3.421 1.00 0.45 31 ARG A C 4
ATOM 6134 O O . ARG A 1 31 ? 3.629 -10.923 4.563 1.00 0.50 31 ARG A O 4
ATOM 6155 N N . PHE A 1 32 ? 4.093 -11.332 2.400 1.00 0.45 32 PHE A N 4
ATOM 6156 C CA . PHE A 1 32 ? 5.536 -11.191 2.566 1.00 0.53 32 PHE A CA 4
ATOM 6157 C C . PHE A 1 32 ? 5.939 -9.712 2.524 1.00 0.53 32 PHE A C 4
ATOM 6158 O O . PHE A 1 32 ? 7.038 -9.337 2.931 1.00 0.57 32 PHE A O 4
ATOM 6175 N N . LEU A 1 33 ? 5.015 -8.882 2.063 1.00 0.51 33 LEU A N 4
ATOM 6176 C CA . LEU A 1 33 ? 5.253 -7.454 1.881 1.00 0.53 33 LEU A CA 4
ATOM 6177 C C . LEU A 1 33 ? 4.981 -6.683 3.173 1.00 0.45 33 LEU A C 4
ATOM 6178 O O . LEU A 1 33 ? 5.307 -5.499 3.281 1.00 0.44 33 LEU A O 4
ATOM 6194 N N . GLU A 1 34 ? 4.386 -7.358 4.152 1.00 0.39 34 GLU A N 4
ATOM 6195 C CA . GLU A 1 34 ? 3.968 -6.711 5.394 1.00 0.35 34 GLU A CA 4
ATOM 6196 C C . GLU A 1 34 ? 5.159 -6.052 6.114 1.00 0.35 34 GLU A C 4
ATOM 6197 O O . GLU A 1 34 ? 5.082 -4.876 6.468 1.00 0.30 34 GLU A O 4
ATOM 6209 N N . PRO A 1 35 ? 6.280 -6.785 6.342 1.00 0.43 35 PRO A N 4
ATOM 6210 C CA . PRO A 1 35 ? 7.479 -6.215 6.978 1.00 0.48 35 PRO A CA 4
ATOM 6211 C C . PRO A 1 35 ? 8.023 -5.005 6.224 1.00 0.45 35 PRO A C 4
ATOM 6212 O O . PRO A 1 35 ? 8.618 -4.108 6.818 1.00 0.47 35 PRO A O 4
ATOM 6223 N N . PHE A 1 36 ? 7.805 -4.980 4.915 1.00 0.44 36 PHE A N 4
ATOM 6224 C CA . PHE A 1 36 ? 8.253 -3.866 4.090 1.00 0.49 36 PHE A CA 4
ATOM 6225 C C . PHE A 1 36 ? 7.389 -2.639 4.333 1.00 0.39 36 PHE A C 4
ATOM 6226 O O . PHE A 1 36 ? 7.891 -1.521 4.431 1.00 0.43 36 PHE A O 4
ATOM 6243 N N . LEU A 1 37 ? 6.091 -2.870 4.456 1.00 0.30 37 LEU A N 4
ATOM 6244 C CA . LEU A 1 37 ? 5.114 -1.791 4.550 1.00 0.29 37 LEU A CA 4
ATOM 6245 C C . LEU A 1 37 ? 5.026 -1.213 5.955 1.00 0.24 37 LEU A C 4
ATOM 6246 O O . LEU A 1 37 ? 4.635 -0.061 6.126 1.00 0.27 37 LEU A O 4
ATOM 6262 N N . ARG A 1 38 ? 5.352 -2.015 6.958 1.00 0.24 38 ARG A N 4
ATOM 6263 C CA . ARG A 1 38 ? 5.372 -1.538 8.336 1.00 0.31 38 ARG A CA 4
ATOM 6264 C C . ARG A 1 38 ? 6.262 -0.318 8.498 1.00 0.30 38 ARG A C 4
ATOM 6265 O O . ARG A 1 38 ? 7.490 -0.420 8.482 1.00 0.41 38 ARG A O 4
ATOM 6286 N N . GLY A 1 39 ? 5.630 0.832 8.633 1.00 0.28 39 GLY A N 4
ATOM 6287 C CA . GLY A 1 39 ? 6.349 2.047 8.914 1.00 0.31 39 GLY A CA 4
ATOM 6288 C C . GLY A 1 39 ? 6.660 2.857 7.673 1.00 0.28 39 GLY A C 4
ATOM 6289 O O . GLY A 1 39 ? 7.674 3.554 7.625 1.00 0.35 39 GLY A O 4
ATOM 6293 N N . ILE A 1 40 ? 5.790 2.790 6.672 1.00 0.24 40 ILE A N 4
ATOM 6294 C CA . ILE A 1 40 ? 6.030 3.534 5.430 1.00 0.22 40 ILE A CA 4
ATOM 6295 C C . ILE A 1 40 ? 4.972 4.607 5.231 1.00 0.21 40 ILE A C 4
ATOM 6296 O O . ILE A 1 40 ? 4.036 4.719 6.016 1.00 0.21 40 ILE A O 4
ATOM 6312 N N . ASN A 1 41 ? 5.140 5.405 4.192 1.00 0.21 41 ASN A N 4
ATOM 6313 C CA . ASN A 1 41 ? 4.140 6.390 3.821 1.00 0.20 41 ASN A CA 4
ATOM 6314 C C . ASN A 1 41 ? 3.849 6.267 2.335 1.00 0.16 41 ASN A C 4
ATOM 6315 O O . ASN A 1 41 ? 4.763 6.126 1.521 1.00 0.18 41 ASN A O 4
ATOM 6326 N N . VAL A 1 42 ? 2.574 6.280 1.995 1.00 0.13 42 VAL A N 4
ATOM 6327 C CA . VAL A 1 42 ? 2.149 6.138 0.613 1.00 0.14 42 VAL A CA 4
ATOM 6328 C C . VAL A 1 42 ? 1.151 7.224 0.244 1.00 0.15 42 VAL A C 4
ATOM 6329 O O . VAL A 1 42 ? 0.347 7.656 1.071 1.00 0.18 42 VAL A O 4
ATOM 6342 N N . VAL A 1 43 ? 1.221 7.671 -0.993 1.00 0.18 43 VAL A N 4
ATOM 6343 C CA . VAL A 1 43 ? 0.270 8.627 -1.514 1.00 0.22 43 VAL A CA 4
ATOM 6344 C C . VAL A 1 43 ? -0.902 7.876 -2.121 1.00 0.20 43 VAL A C 4
ATOM 6345 O O . VAL A 1 43 ? -0.781 7.275 -3.188 1.00 0.20 43 VAL A O 4
ATOM 6358 N N . TYR A 1 44 ? -2.021 7.890 -1.423 1.00 0.21 44 TYR A N 4
ATOM 6359 C CA . TYR A 1 44 ? -3.205 7.174 -1.856 1.00 0.22 44 TYR A CA 4
ATOM 6360 C C . TYR A 1 44 ? -4.051 8.064 -2.749 1.00 0.22 44 TYR A C 4
ATOM 6361 O O . TYR A 1 44 ? -4.615 9.062 -2.296 1.00 0.24 44 TYR A O 4
ATOM 6379 N N . THR A 1 45 ? -4.111 7.708 -4.020 1.00 0.24 45 THR A N 4
ATOM 6380 C CA . THR A 1 45 ? -4.883 8.454 -4.989 1.00 0.28 45 THR A CA 4
ATOM 6381 C C . THR A 1 45 ? -6.273 7.848 -5.140 1.00 0.28 45 THR A C 4
ATOM 6382 O O . THR A 1 45 ? -6.430 6.773 -5.722 1.00 0.30 45 THR A O 4
ATOM 6393 N N . PRO A 1 46 ? -7.295 8.523 -4.597 1.00 0.31 46 PRO A N 4
ATOM 6394 C CA . PRO A 1 46 ? -8.672 8.056 -4.655 1.00 0.35 46 PRO A CA 4
ATOM 6395 C C . PRO A 1 46 ? -9.287 8.300 -6.025 1.00 0.38 46 PRO A C 4
ATOM 6396 O O . PRO A 1 46 ? -9.210 9.413 -6.559 1.00 0.38 46 PRO A O 4
ATOM 6407 N N . PRO A 1 47 ? -9.886 7.253 -6.616 1.00 0.45 47 PRO A N 4
ATOM 6408 C CA . PRO A 1 47 ? -10.578 7.352 -7.901 1.00 0.56 47 PRO A CA 4
ATOM 6409 C C . PRO A 1 47 ? -11.561 8.515 -7.921 1.00 0.59 47 PRO A C 4
ATOM 6410 O O . PRO A 1 47 ? -12.190 8.833 -6.909 1.00 0.56 47 PRO A O 4
ATOM 6421 N N . GLN A 1 48 ? -11.679 9.138 -9.090 1.00 0.70 48 GLN A N 4
ATOM 6422 C CA . GLN A 1 48 ? -12.470 10.353 -9.276 1.00 0.79 48 GLN A CA 4
ATOM 6423 C C . GLN A 1 48 ? -13.904 10.211 -8.768 1.00 0.77 48 GLN A C 4
ATOM 6424 O O . GLN A 1 48 ? -14.549 11.206 -8.443 1.00 0.83 48 GLN A O 4
ATOM 6438 N N . SER A 1 49 ? -14.388 8.977 -8.693 1.00 0.72 49 SER A N 4
ATOM 6439 C CA . SER A 1 49 ? -15.737 8.699 -8.222 1.00 0.74 49 SER A CA 4
ATOM 6440 C C . SER A 1 49 ? -15.901 9.065 -6.742 1.00 0.71 49 SER A C 4
ATOM 6441 O O . SER A 1 49 ? -17.017 9.248 -6.260 1.00 0.78 49 SER A O 4
ATOM 6449 N N . PHE A 1 50 ? -14.783 9.167 -6.030 1.00 0.65 50 PHE A N 4
ATOM 6450 C CA . PHE A 1 50 ? -14.808 9.520 -4.614 1.00 0.64 50 PHE A CA 4
ATOM 6451 C C . PHE A 1 50 ? -14.884 11.027 -4.417 1.00 0.71 50 PHE A C 4
ATOM 6452 O O . PHE A 1 50 ? -15.496 11.501 -3.459 1.00 0.77 50 PHE A O 4
ATOM 6469 N N . GLN A 1 51 ? -14.238 11.769 -5.323 1.00 0.72 51 GLN A N 4
ATOM 6470 C CA . GLN A 1 51 ? -14.119 13.224 -5.211 1.00 0.79 51 GLN A CA 4
ATOM 6471 C C . GLN A 1 51 ? -13.298 13.582 -3.976 1.00 0.66 51 GLN A C 4
ATOM 6472 O O . GLN A 1 51 ? -13.562 14.570 -3.295 1.00 0.83 51 GLN A O 4
ATOM 6486 N N . SER A 1 52 ? -12.289 12.768 -3.708 1.00 0.53 52 SER A N 4
ATOM 6487 C CA . SER A 1 52 ? -11.451 12.949 -2.539 1.00 0.50 52 SER A CA 4
ATOM 6488 C C . SER A 1 52 ? -10.019 13.252 -2.964 1.00 0.42 52 SER A C 4
ATOM 6489 O O . SER A 1 52 ? -9.536 12.733 -3.975 1.00 0.44 52 SER A O 4
ATOM 6497 N N . ALA A 1 53 ? -9.358 14.108 -2.203 1.00 0.48 53 ALA A N 4
ATOM 6498 C CA . ALA A 1 53 ? -7.980 14.491 -2.486 1.00 0.52 53 ALA A CA 4
ATOM 6499 C C . ALA A 1 53 ? -7.013 13.399 -2.038 1.00 0.41 53 ALA A C 4
ATOM 6500 O O . ALA A 1 53 ? -7.231 12.756 -1.009 1.00 0.44 53 ALA A O 4
ATOM 6507 N N . PRO A 1 54 ? -5.942 13.165 -2.826 1.00 0.39 54 PRO A N 4
ATOM 6508 C CA . PRO A 1 54 ? -4.918 12.162 -2.510 1.00 0.32 54 PRO A CA 4
ATOM 6509 C C . PRO A 1 54 ? -4.359 12.329 -1.104 1.00 0.29 54 PRO A C 4
ATOM 6510 O O . PRO A 1 54 ? -3.809 13.380 -0.762 1.00 0.36 54 PRO A O 4
ATOM 6521 N N . ARG A 1 55 ? -4.489 11.284 -0.302 1.00 0.26 55 ARG A N 4
ATOM 6522 C CA . ARG A 1 55 ? -4.068 11.334 1.086 1.00 0.31 55 ARG A CA 4
ATOM 6523 C C . ARG A 1 55 ? -2.780 10.551 1.272 1.00 0.24 55 ARG A C 4
ATOM 6524 O O . ARG A 1 55 ? -2.643 9.443 0.759 1.00 0.20 55 ARG A O 4
ATOM 6545 N N . VAL A 1 56 ? -1.843 11.123 2.001 1.00 0.26 56 VAL A N 4
ATOM 6546 C CA . VAL A 1 56 ? -0.632 10.410 2.364 1.00 0.24 56 VAL A CA 4
ATOM 6547 C C . VAL A 1 56 ? -0.892 9.600 3.622 1.00 0.22 56 VAL A C 4
ATOM 6548 O O . VAL A 1 56 ? -1.112 10.160 4.696 1.00 0.25 56 VAL A O 4
ATOM 6561 N N . TYR A 1 57 ? -0.891 8.288 3.486 1.00 0.22 57 TYR A N 4
ATOM 6562 C CA . TYR A 1 57 ? -1.176 7.415 4.604 1.00 0.25 57 TYR A CA 4
ATOM 6563 C C . TYR A 1 57 ? 0.091 6.744 5.101 1.00 0.25 57 TYR A C 4
ATOM 6564 O O . TYR A 1 57 ? 0.908 6.263 4.314 1.00 0.27 57 TYR A O 4
ATOM 6582 N N . ARG A 1 58 ? 0.249 6.727 6.413 1.00 0.27 58 ARG A N 4
ATOM 6583 C CA . ARG A 1 58 ? 1.389 6.080 7.035 1.00 0.31 58 ARG A CA 4
ATOM 6584 C C . ARG A 1 58 ? 1.002 4.657 7.409 1.00 0.27 58 ARG A C 4
ATOM 6585 O O . ARG A 1 58 ? 0.162 4.437 8.287 1.00 0.31 58 ARG A O 4
ATOM 6606 N N . VAL A 1 59 ? 1.600 3.701 6.721 1.00 0.25 59 VAL A N 4
ATOM 6607 C CA . VAL A 1 59 ? 1.271 2.304 6.908 1.00 0.25 59 VAL A CA 4
ATOM 6608 C C . VAL A 1 59 ? 1.874 1.762 8.183 1.00 0.25 59 VAL A C 4
ATOM 6609 O O . VAL A 1 59 ? 3.094 1.834 8.388 1.00 0.26 59 VAL A O 4
ATOM 6622 N N . ASN A 1 60 ? 1.007 1.227 9.030 1.00 0.28 60 ASN A N 4
ATOM 6623 C CA . ASN A 1 60 ? 1.428 0.496 10.209 1.00 0.32 60 ASN A CA 4
ATOM 6624 C C . ASN A 1 60 ? 1.661 -0.957 9.816 1.00 0.32 60 ASN A C 4
ATOM 6625 O O . ASN A 1 60 ? 2.572 -1.609 10.319 1.00 0.37 60 ASN A O 4
ATOM 6636 N N . GLY A 1 61 ? 0.848 -1.449 8.886 1.00 0.40 61 GLY A N 4
ATOM 6637 C CA . GLY A 1 61 ? 1.040 -2.794 8.387 1.00 0.47 61 GLY A CA 4
ATOM 6638 C C . GLY A 1 61 ? -0.090 -3.268 7.499 1.00 0.43 61 GLY A C 4
ATOM 6639 O O . GLY A 1 61 ? -0.694 -2.475 6.771 1.00 0.43 61 GLY A O 4
ATOM 6643 N N . LEU A 1 62 ? -0.383 -4.561 7.558 1.00 0.41 62 LEU A N 4
ATOM 6644 C CA . LEU A 1 62 ? -1.362 -5.170 6.671 1.00 0.38 62 LEU A CA 4
ATOM 6645 C C . LEU A 1 62 ? -2.421 -5.938 7.448 1.00 0.38 62 LEU A C 4
ATOM 6646 O O . LEU A 1 62 ? -2.199 -6.367 8.579 1.00 0.42 62 LEU A O 4
ATOM 6662 N N . SER A 1 63 ? -3.580 -6.094 6.826 1.00 0.36 63 SER A N 4
ATOM 6663 C CA . SER A 1 63 ? -4.699 -6.793 7.436 1.00 0.40 63 SER A CA 4
ATOM 6664 C C . SER A 1 63 ? -4.554 -8.301 7.294 1.00 0.46 63 SER A C 4
ATOM 6665 O O . SER A 1 63 ? -4.164 -8.812 6.246 1.00 0.62 63 SER A O 4
ATOM 6673 N N . ARG A 1 64 ? -4.862 -8.982 8.394 1.00 0.73 64 ARG A N 4
ATOM 6674 C CA . ARG A 1 64 ? -4.834 -10.443 8.477 1.00 0.94 64 ARG A CA 4
ATOM 6675 C C . ARG A 1 64 ? -5.589 -11.118 7.332 1.00 0.65 64 ARG A C 4
ATOM 6676 O O . ARG A 1 64 ? -5.262 -12.241 6.949 1.00 0.72 64 ARG A O 4
ATOM 6697 N N . ALA A 1 65 ? -6.599 -10.442 6.798 1.00 0.45 65 ALA A N 4
ATOM 6698 C CA . ALA A 1 65 ? -7.419 -11.008 5.739 1.00 0.32 65 ALA A CA 4
ATOM 6699 C C . ALA A 1 65 ? -7.436 -10.105 4.504 1.00 0.30 65 ALA A C 4
ATOM 6700 O O . ALA A 1 65 ? -7.303 -8.881 4.611 1.00 0.33 65 ALA A O 4
ATOM 6707 N N . PRO A 1 66 ? -7.567 -10.716 3.314 1.00 0.27 66 PRO A N 4
ATOM 6708 C CA . PRO A 1 66 ? -7.662 -10.002 2.031 1.00 0.29 66 PRO A CA 4
ATOM 6709 C C . PRO A 1 66 ? -8.941 -9.178 1.908 1.00 0.27 66 PRO A C 4
ATOM 6710 O O . PRO A 1 66 ? -9.951 -9.459 2.559 1.00 0.26 66 PRO A O 4
ATOM 6721 N N . ALA A 1 67 ? -8.887 -8.174 1.033 1.00 0.29 67 ALA A N 4
ATOM 6722 C CA . ALA A 1 67 ? -9.989 -7.230 0.838 1.00 0.28 67 ALA A CA 4
ATOM 6723 C C . ALA A 1 67 ? -11.240 -7.921 0.312 1.00 0.26 67 ALA A C 4
ATOM 6724 O O . ALA A 1 67 ? -12.332 -7.349 0.324 1.00 0.27 67 ALA A O 4
ATOM 6731 N N . SER A 1 68 ? -11.065 -9.146 -0.164 1.00 0.30 68 SER A N 4
ATOM 6732 C CA . SER A 1 68 ? -12.171 -9.950 -0.656 1.00 0.35 68 SER A CA 4
ATOM 6733 C C . SER A 1 68 ? -13.163 -10.296 0.461 1.00 0.31 68 SER A C 4
ATOM 6734 O O . SER A 1 68 ? -14.362 -10.419 0.212 1.00 0.40 68 SER A O 4
ATOM 6742 N N . SER A 1 69 ? -12.671 -10.445 1.690 1.00 0.28 69 SER A N 4
ATOM 6743 C CA . SER A 1 69 ? -13.521 -10.901 2.783 1.00 0.37 69 SER A CA 4
ATOM 6744 C C . SER A 1 69 ? -13.441 -9.975 4.003 1.00 0.33 69 SER A C 4
ATOM 6745 O O . SER A 1 69 ? -14.073 -10.234 5.028 1.00 0.42 69 SER A O 4
ATOM 6753 N N . GLU A 1 70 ? -12.677 -8.894 3.897 1.00 0.28 70 GLU A N 4
ATOM 6754 C CA . GLU A 1 70 ? -12.547 -7.956 5.002 1.00 0.35 70 GLU A CA 4
ATOM 6755 C C . GLU A 1 70 ? -13.702 -6.967 5.037 1.00 0.37 70 GLU A C 4
ATOM 6756 O O . GLU A 1 70 ? -13.961 -6.261 4.060 1.00 0.37 70 GLU A O 4
ATOM 6768 N N . THR A 1 71 ? -14.394 -6.937 6.163 1.00 0.44 71 THR A N 4
ATOM 6769 C CA . THR A 1 71 ? -15.480 -6.000 6.374 1.00 0.48 71 THR A CA 4
ATOM 6770 C C . THR A 1 71 ? -14.975 -4.742 7.066 1.00 0.58 71 THR A C 4
ATOM 6771 O O . THR A 1 71 ? -14.058 -4.796 7.888 1.00 0.85 71 THR A O 4
ATOM 6782 N N . PHE A 1 72 ? -15.573 -3.615 6.730 1.00 0.51 72 PHE A N 4
ATOM 6783 C CA . PHE A 1 72 ? -15.265 -2.357 7.384 1.00 0.59 72 PHE A CA 4
ATOM 6784 C C . PHE A 1 72 ? -16.513 -1.489 7.352 1.00 0.68 72 PHE A C 4
ATOM 6785 O O . PHE A 1 72 ? -17.390 -1.700 6.511 1.00 0.64 72 PHE A O 4
ATOM 6802 N N . GLU A 1 73 ? -16.608 -0.538 8.262 1.00 0.83 73 GLU A N 4
ATOM 6803 C CA . GLU A 1 73 ? -17.811 0.265 8.377 1.00 0.94 73 GLU A CA 4
ATOM 6804 C C . GLU A 1 73 ? -17.700 1.546 7.560 1.00 0.99 73 GLU A C 4
ATOM 6805 O O . GLU A 1 73 ? -16.887 2.424 7.855 1.00 1.09 73 GLU A O 4
ATOM 6817 N N . HIS A 1 74 ? -18.534 1.639 6.542 1.00 0.97 74 HIS A N 4
ATOM 6818 C CA . HIS A 1 74 ? -18.605 2.812 5.691 1.00 1.06 74 HIS A CA 4
ATOM 6819 C C . HIS A 1 74 ? -20.066 3.166 5.482 1.00 1.17 74 HIS A C 4
ATOM 6820 O O . HIS A 1 74 ? -20.870 2.289 5.162 1.00 1.05 74 HIS A O 4
ATOM 6834 N N . ASP A 1 75 ? -20.414 4.430 5.710 1.00 1.43 75 ASP A N 4
ATOM 6835 C CA . ASP A 1 75 ? -21.791 4.897 5.540 1.00 1.59 75 ASP A CA 4
ATOM 6836 C C . ASP A 1 75 ? -22.705 4.238 6.579 1.00 1.49 75 ASP A C 4
ATOM 6837 O O . ASP A 1 75 ? -23.927 4.240 6.456 1.00 1.50 75 ASP A O 4
ATOM 6846 N N . GLY A 1 76 ? -22.102 3.686 7.624 1.00 1.43 76 GLY A N 4
ATOM 6847 C CA . GLY A 1 76 ? -22.868 2.969 8.622 1.00 1.41 76 GLY A CA 4
ATOM 6848 C C . GLY A 1 76 ? -23.053 1.511 8.259 1.00 1.19 76 GLY A C 4
ATOM 6849 O O . GLY A 1 76 ? -23.621 0.737 9.030 1.00 1.18 76 GLY A O 4
ATOM 6853 N N . LYS A 1 77 ? -22.565 1.133 7.086 1.00 1.06 77 LYS A N 4
ATOM 6854 C CA . LYS A 1 77 ? -22.718 -0.228 6.599 1.00 0.89 77 LYS A CA 4
ATOM 6855 C C . LYS A 1 77 ? -21.394 -0.978 6.700 1.00 0.77 77 LYS A C 4
ATOM 6856 O O . LYS A 1 77 ? -20.336 -0.418 6.422 1.00 0.74 77 LYS A O 4
ATOM 6875 N N . LYS A 1 78 ? -21.446 -2.237 7.103 1.00 0.76 78 LYS A N 4
ATOM 6876 C CA . LYS A 1 78 ? -20.261 -3.080 7.068 1.00 0.71 78 LYS A CA 4
ATOM 6877 C C . LYS A 1 78 ? -20.196 -3.801 5.735 1.00 0.61 78 LYS A C 4
ATOM 6878 O O . LYS A 1 78 ? -20.984 -4.710 5.469 1.00 0.70 78 LYS A O 4
ATOM 6897 N N . VAL A 1 79 ? -19.261 -3.387 4.903 1.00 0.51 79 VAL A N 4
ATOM 6898 C CA . VAL A 1 79 ? -19.125 -3.930 3.564 1.00 0.42 79 VAL A CA 4
ATOM 6899 C C . VAL A 1 79 ? -17.732 -4.510 3.406 1.00 0.37 79 VAL A C 4
ATOM 6900 O O . VAL A 1 79 ? -16.904 -4.380 4.307 1.00 0.38 79 VAL A O 4
ATOM 6913 N N . THR A 1 80 ? -17.464 -5.133 2.273 1.00 0.34 80 THR A N 4
ATOM 6914 C CA . THR A 1 80 ? -16.136 -5.632 1.997 1.00 0.30 80 THR A CA 4
ATOM 6915 C C . THR A 1 80 ? -15.466 -4.691 1.017 1.00 0.23 80 THR A C 4
ATOM 6916 O O . THR A 1 80 ? -16.136 -4.153 0.140 1.00 0.21 80 THR A O 4
ATOM 6927 N N . ILE A 1 81 ? -14.168 -4.480 1.161 1.00 0.24 81 ILE A N 4
ATOM 6928 C CA . ILE A 1 81 ? -13.457 -3.508 0.333 1.00 0.23 81 ILE A CA 4
ATOM 6929 C C . ILE A 1 81 ? -13.611 -3.820 -1.158 1.00 0.20 81 ILE A C 4
ATOM 6930 O O . ILE A 1 81 ? -13.716 -2.909 -1.985 1.00 0.22 81 ILE A O 4
ATOM 6946 N N . ALA A 1 82 ? -13.663 -5.106 -1.491 1.00 0.17 82 ALA A N 4
ATOM 6947 C CA . ALA A 1 82 ? -13.844 -5.540 -2.875 1.00 0.17 82 ALA A CA 4
ATOM 6948 C C . ALA A 1 82 ? -15.172 -5.034 -3.449 1.00 0.18 82 ALA A C 4
ATOM 6949 O O . ALA A 1 82 ? -15.211 -4.473 -4.545 1.00 0.21 82 ALA A O 4
ATOM 6956 N N . SER A 1 83 ? -16.252 -5.226 -2.700 1.00 0.18 83 SER A N 4
ATOM 6957 C CA . SER A 1 83 ? -17.579 -4.798 -3.131 1.00 0.20 83 SER A CA 4
ATOM 6958 C C . SER A 1 83 ? -17.717 -3.278 -3.020 1.00 0.21 83 SER A C 4
ATOM 6959 O O . SER A 1 83 ? -18.408 -2.632 -3.812 1.00 0.25 83 SER A O 4
ATOM 6967 N N . TYR A 1 84 ? -17.036 -2.730 -2.031 1.00 0.21 84 TYR A N 4
ATOM 6968 C CA . TYR A 1 84 ? -17.067 -1.308 -1.732 1.00 0.24 84 TYR A CA 4
ATOM 6969 C C . TYR A 1 84 ? -16.491 -0.475 -2.876 1.00 0.25 84 TYR A C 4
ATOM 6970 O O . TYR A 1 84 ? -17.090 0.517 -3.282 1.00 0.30 84 TYR A O 4
ATOM 6988 N N . PHE A 1 85 ? -15.340 -0.873 -3.404 1.00 0.22 85 PHE A N 4
ATOM 6989 C CA . PHE A 1 85 ? -14.774 -0.174 -4.550 1.00 0.23 85 PHE A CA 4
ATOM 6990 C C . PHE A 1 85 ? -15.549 -0.513 -5.819 1.00 0.25 85 PHE A C 4
ATOM 6991 O O . PHE A 1 85 ? -15.706 0.327 -6.703 1.00 0.28 85 PHE A O 4
ATOM 7008 N N . HIS A 1 86 ? -16.056 -1.739 -5.884 1.00 0.24 86 HIS A N 4
ATOM 7009 C CA . HIS A 1 86 ? -16.819 -2.203 -7.040 1.00 0.29 86 HIS A CA 4
ATOM 7010 C C . HIS A 1 86 ? -18.055 -1.328 -7.263 1.00 0.31 86 HIS A C 4
ATOM 7011 O O . HIS A 1 86 ? -18.290 -0.839 -8.373 1.00 0.36 86 HIS A O 4
ATOM 7025 N N . SER A 1 87 ? -18.827 -1.110 -6.204 1.00 0.33 87 SER A N 4
ATOM 7026 C CA . SER A 1 87 ? -20.023 -0.281 -6.287 1.00 0.37 87 SER A CA 4
ATOM 7027 C C . SER A 1 87 ? -19.649 1.195 -6.416 1.00 0.36 87 SER A C 4
ATOM 7028 O O . SER A 1 87 ? -20.420 2.014 -6.916 1.00 0.44 87 SER A O 4
ATOM 7036 N N . ARG A 1 88 ? -18.446 1.515 -5.968 1.00 0.32 88 ARG A N 4
ATOM 7037 C CA . ARG A 1 88 ? -17.923 2.870 -6.062 1.00 0.36 88 ARG A CA 4
ATOM 7038 C C . ARG A 1 88 ? -17.389 3.138 -7.470 1.00 0.38 88 ARG A C 4
ATOM 7039 O O . ARG A 1 88 ? -16.777 4.175 -7.728 1.00 0.47 88 ARG A O 4
ATOM 7060 N N . ASN A 1 89 ? -17.634 2.179 -8.366 1.00 0.37 89 ASN A N 4
ATOM 7061 C CA . ASN A 1 89 ? -17.287 2.296 -9.784 1.00 0.44 89 ASN A CA 4
ATOM 7062 C C . ASN A 1 89 ? -15.786 2.176 -10.001 1.00 0.48 89 ASN A C 4
ATOM 7063 O O . ASN A 1 89 ? -15.215 2.823 -10.885 1.00 0.66 89 ASN A O 4
ATOM 7074 N N . TYR A 1 90 ? -15.147 1.352 -9.185 1.00 0.36 90 TYR A N 4
ATOM 7075 C CA . TYR A 1 90 ? -13.756 0.990 -9.401 1.00 0.36 90 TYR A CA 4
ATOM 7076 C C . TYR A 1 90 ? -13.548 -0.491 -9.110 1.00 0.33 90 TYR A C 4
ATOM 7077 O O . TYR A 1 90 ? -13.217 -0.869 -7.988 1.00 0.30 90 TYR A O 4
ATOM 7095 N N . PRO A 1 91 ? -13.764 -1.352 -10.113 1.00 0.38 91 PRO A N 4
ATOM 7096 C CA . PRO A 1 91 ? -13.506 -2.783 -9.977 1.00 0.38 91 PRO A CA 4
ATOM 7097 C C . PRO A 1 91 ? -12.027 -3.045 -9.728 1.00 0.36 91 PRO A C 4
ATOM 7098 O O . PRO A 1 91 ? -11.175 -2.711 -10.560 1.00 0.45 91 PRO A O 4
ATOM 7109 N N . LEU A 1 92 ? -11.726 -3.614 -8.570 1.00 0.32 92 LEU A N 4
ATOM 7110 C CA . LEU A 1 92 ? -10.352 -3.871 -8.175 1.00 0.32 92 LEU A CA 4
ATOM 7111 C C . LEU A 1 92 ? -9.655 -4.788 -9.160 1.00 0.30 92 LEU A C 4
ATOM 7112 O O . LEU A 1 92 ? -10.184 -5.828 -9.556 1.00 0.30 92 LEU A O 4
ATOM 7128 N N . LYS A 1 93 ? -8.456 -4.386 -9.547 1.00 0.30 93 LYS A N 4
ATOM 7129 C CA . LYS A 1 93 ? -7.654 -5.158 -10.465 1.00 0.30 93 LYS A CA 4
ATOM 7130 C C . LYS A 1 93 ? -7.111 -6.387 -9.762 1.00 0.31 93 LYS A C 4
ATOM 7131 O O . LYS A 1 93 ? -6.874 -7.420 -10.382 1.00 0.36 93 LYS A O 4
ATOM 7150 N N . PHE A 1 94 ? -6.920 -6.262 -8.454 1.00 0.35 94 PHE A N 4
ATOM 7151 C CA . PHE A 1 94 ? -6.419 -7.353 -7.633 1.00 0.44 94 PHE A CA 4
ATOM 7152 C C . PHE A 1 94 ? -7.145 -7.363 -6.286 1.00 0.44 94 PHE A C 4
ATOM 7153 O O . PHE A 1 94 ? -6.577 -6.996 -5.265 1.00 0.48 94 PHE A O 4
ATOM 7170 N N . PRO A 1 95 ? -8.423 -7.777 -6.268 1.00 0.45 95 PRO A N 4
ATOM 7171 C CA . PRO A 1 95 ? -9.249 -7.761 -5.053 1.00 0.52 95 PRO A CA 4
ATOM 7172 C C . PRO A 1 95 ? -8.800 -8.785 -4.013 1.00 0.51 95 PRO A C 4
ATOM 7173 O O . PRO A 1 95 ? -9.234 -8.745 -2.861 1.00 0.55 95 PRO A O 4
ATOM 7184 N N . GLN A 1 96 ? -7.920 -9.690 -4.423 1.00 0.56 96 GLN A N 4
ATOM 7185 C CA . GLN A 1 96 ? -7.495 -10.796 -3.571 1.00 0.70 96 GLN A CA 4
ATOM 7186 C C . GLN A 1 96 ? -6.338 -10.404 -2.654 1.00 0.75 96 GLN A C 4
ATOM 7187 O O . GLN A 1 96 ? -5.857 -11.230 -1.879 1.00 0.96 96 GLN A O 4
ATOM 7201 N N . LEU A 1 97 ? -5.884 -9.161 -2.742 1.00 0.67 97 LEU A N 4
ATOM 7202 C CA . LEU A 1 97 ? -4.763 -8.716 -1.925 1.00 0.81 97 LEU A CA 4
ATOM 7203 C C . LEU A 1 97 ? -5.215 -8.373 -0.508 1.00 0.61 97 LEU A C 4
ATOM 7204 O O . LEU A 1 97 ? -6.376 -8.025 -0.278 1.00 0.55 97 LEU A O 4
ATOM 7220 N N . HIS A 1 98 ? -4.294 -8.503 0.437 1.00 0.58 98 HIS A N 4
ATOM 7221 C CA . HIS A 1 98 ? -4.547 -8.124 1.817 1.00 0.51 98 HIS A CA 4
ATOM 7222 C C . HIS A 1 98 ? -4.736 -6.623 1.929 1.00 0.54 98 HIS A C 4
ATOM 7223 O O . HIS A 1 98 ? -4.074 -5.841 1.238 1.00 0.68 98 HIS A O 4
ATOM 7237 N N . CYS A 1 99 ? -5.640 -6.235 2.807 1.00 0.46 99 CYS A N 4
ATOM 7238 C CA . CYS A 1 99 ? -5.982 -4.838 2.986 1.00 0.52 99 CYS A CA 4
ATOM 7239 C C . CYS A 1 99 ? -4.831 -4.092 3.638 1.00 0.45 99 CYS A C 4
ATOM 7240 O O . CYS A 1 99 ? -4.306 -4.520 4.667 1.00 0.53 99 CYS A O 4
ATOM 7248 N N . LEU A 1 100 ? -4.427 -2.993 3.028 1.00 0.34 100 LEU A N 4
ATOM 7249 C CA . LEU A 1 100 ? -3.419 -2.134 3.614 1.00 0.30 100 LEU A CA 4
ATOM 7250 C C . LEU A 1 100 ? -4.011 -1.460 4.832 1.00 0.29 100 LEU A C 4
ATOM 7251 O O . LEU A 1 100 ? -5.101 -0.895 4.760 1.00 0.28 100 LEU A O 4
ATOM 7267 N N . ASN A 1 101 ? -3.309 -1.530 5.943 1.00 0.30 101 ASN A N 4
ATOM 7268 C CA . ASN A 1 101 ? -3.824 -0.992 7.181 1.00 0.32 101 ASN A CA 4
ATOM 7269 C C . ASN A 1 101 ? -3.032 0.243 7.569 1.00 0.30 101 ASN A C 4
ATOM 7270 O O . ASN A 1 101 ? -1.910 0.152 8.085 1.00 0.35 101 ASN A O 4
ATOM 7281 N N . VAL A 1 102 ? -3.605 1.393 7.289 1.00 0.26 102 VAL A N 4
ATOM 7282 C CA . VAL A 1 102 ? -2.945 2.657 7.560 1.00 0.25 102 VAL A CA 4
ATOM 7283 C C . VAL A 1 102 ? -3.673 3.425 8.654 1.00 0.32 102 VAL A C 4
ATOM 7284 O O . VAL A 1 102 ? -4.807 3.098 9.002 1.00 0.36 102 VAL A O 4
ATOM 7297 N N . GLY A 1 103 ? -3.005 4.422 9.210 1.00 0.38 103 GLY A N 4
ATOM 7298 C CA . GLY A 1 103 ? -3.622 5.252 10.223 1.00 0.50 103 GLY A CA 4
ATOM 7299 C C . GLY A 1 103 ? -3.010 5.037 11.587 1.00 0.65 103 GLY A C 4
ATOM 7300 O O . GLY A 1 103 ? -1.875 5.447 11.838 1.00 0.90 103 GLY A O 4
ATOM 7304 N N . SER A 1 104 ? -3.751 4.382 12.464 1.00 0.67 104 SER A N 4
ATOM 7305 C CA . SER A 1 104 ? -3.299 4.142 13.821 1.00 0.79 104 SER A CA 4
ATOM 7306 C C . SER A 1 104 ? -3.883 2.834 14.350 1.00 0.79 104 SER A C 4
ATOM 7307 O O . SER A 1 104 ? -4.706 2.210 13.685 1.00 0.74 104 SER A O 4
ATOM 7315 N N . SER A 1 105 ? -3.460 2.422 15.533 1.00 0.95 105 SER A N 4
ATOM 7316 C CA . SER A 1 105 ? -4.004 1.230 16.162 1.00 1.05 105 SER A CA 4
ATOM 7317 C C . SER A 1 105 ? -5.497 1.411 16.446 1.00 1.13 105 SER A C 4
ATOM 7318 O O . SER A 1 105 ? -6.279 0.459 16.387 1.00 1.21 105 SER A O 4
ATOM 7326 N N . ILE A 1 106 ? -5.886 2.651 16.738 1.00 1.17 106 ILE A N 4
ATOM 7327 C CA . ILE A 1 106 ? -7.276 2.968 17.052 1.00 1.29 106 ILE A CA 4
ATOM 7328 C C . ILE A 1 106 ? -8.100 3.191 15.784 1.00 1.21 106 ILE A C 4
ATOM 7329 O O . ILE A 1 106 ? -9.279 2.841 15.732 1.00 1.34 106 ILE A O 4
ATOM 7345 N N . LYS A 1 107 ? -7.485 3.773 14.763 1.00 1.03 107 LYS A N 4
ATOM 7346 C CA . LYS A 1 107 ? -8.166 3.996 13.500 1.00 0.98 107 LYS A CA 4
ATOM 7347 C C . LYS A 1 107 ? -7.516 3.180 12.396 1.00 0.82 107 LYS A C 4
ATOM 7348 O O . LYS A 1 107 ? -6.431 3.508 11.920 1.00 0.77 107 LYS A O 4
ATOM 7367 N N . SER A 1 108 ? -8.202 2.132 11.983 1.00 0.80 108 SER A N 4
ATOM 7368 C CA . SER A 1 108 ? -7.686 1.220 10.980 1.00 0.69 108 SER A CA 4
ATOM 7369 C C . SER A 1 108 ? -8.291 1.543 9.619 1.00 0.60 108 SER A C 4
ATOM 7370 O O . SER A 1 108 ? -9.436 1.188 9.336 1.00 0.74 108 SER A O 4
ATOM 7378 N N . ILE A 1 109 ? -7.535 2.247 8.792 1.00 0.44 109 ILE A N 4
ATOM 7379 C CA . ILE A 1 109 ? -7.978 2.562 7.447 1.00 0.39 109 ILE A CA 4
ATOM 7380 C C . ILE A 1 109 ? -7.535 1.453 6.514 1.00 0.35 109 ILE A C 4
ATOM 7381 O O . ILE A 1 109 ? -6.339 1.283 6.268 1.00 0.34 109 ILE A O 4
ATOM 7397 N N . LEU A 1 110 ? -8.484 0.693 6.008 1.00 0.36 110 LEU A N 4
ATOM 7398 C CA . LEU A 1 110 ? -8.158 -0.438 5.163 1.00 0.31 110 LEU A CA 4
ATOM 7399 C C . LEU A 1 110 ? -8.379 -0.098 3.695 1.00 0.31 110 LEU A C 4
ATOM 7400 O O . LEU A 1 110 ? -9.484 0.267 3.288 1.00 0.37 110 LEU A O 4
ATOM 7416 N N . LEU A 1 111 ? -7.319 -0.209 2.908 1.00 0.28 111 LEU A N 4
ATOM 7417 C CA . LEU A 1 111 ? -7.383 0.119 1.479 1.00 0.30 111 LEU A CA 4
ATOM 7418 C C . LEU A 1 111 ? -6.398 -0.734 0.666 1.00 0.30 111 LEU A C 4
ATOM 7419 O O . LEU A 1 111 ? -5.411 -1.217 1.194 1.00 0.61 111 LEU A O 4
ATOM 7435 N N . PRO A 1 112 ? -6.678 -0.966 -0.626 1.00 0.34 112 PRO A N 4
ATOM 7436 C CA . PRO A 1 112 ? -5.806 -1.750 -1.506 1.00 0.33 112 PRO A CA 4
ATOM 7437 C C . PRO A 1 112 ? -4.619 -0.932 -2.011 1.00 0.32 112 PRO A C 4
ATOM 7438 O O . PRO A 1 112 ? -4.743 0.262 -2.285 1.00 0.33 112 PRO A O 4
ATOM 7449 N N . ILE A 1 113 ? -3.479 -1.599 -2.169 1.00 0.33 113 ILE A N 4
ATOM 7450 C CA . ILE A 1 113 ? -2.235 -0.927 -2.537 1.00 0.29 113 ILE A CA 4
ATOM 7451 C C . ILE A 1 113 ? -2.242 -0.506 -4.013 1.00 0.30 113 ILE A C 4
ATOM 7452 O O . ILE A 1 113 ? -1.399 0.277 -4.448 1.00 0.28 113 ILE A O 4
ATOM 7468 N N . GLU A 1 114 ? -3.211 -1.021 -4.770 1.00 0.36 114 GLU A N 4
ATOM 7469 C CA . GLU A 1 114 ? -3.384 -0.654 -6.178 1.00 0.42 114 GLU A CA 4
ATOM 7470 C C . GLU A 1 114 ? -3.526 0.864 -6.330 1.00 0.33 114 GLU A C 4
ATOM 7471 O O . GLU A 1 114 ? -3.016 1.463 -7.279 1.00 0.41 114 GLU A O 4
ATOM 7483 N N . LEU A 1 115 ? -4.173 1.485 -5.357 1.00 0.24 115 LEU A N 4
ATOM 7484 C CA . LEU A 1 115 ? -4.469 2.909 -5.424 1.00 0.24 115 LEU A CA 4
ATOM 7485 C C . LEU A 1 115 ? -3.461 3.711 -4.612 1.00 0.21 115 LEU A C 4
ATOM 7486 O O . LEU A 1 115 ? -3.651 4.902 -4.360 1.00 0.29 115 LEU A O 4
ATOM 7502 N N . CYS A 1 116 ? -2.389 3.058 -4.201 1.00 0.24 116 CYS A N 4
ATOM 7503 C CA . CYS A 1 116 ? -1.366 3.714 -3.416 1.00 0.23 116 CYS A CA 4
ATOM 7504 C C . CYS A 1 116 ? -0.098 3.868 -4.239 1.00 0.22 116 CYS A C 4
ATOM 7505 O O . CYS A 1 116 ? 0.299 2.956 -4.965 1.00 0.25 116 CYS A O 4
ATOM 7513 N N . SER A 1 117 ? 0.517 5.028 -4.153 1.00 0.24 117 SER A N 4
ATOM 7514 C CA . SER A 1 117 ? 1.777 5.262 -4.820 1.00 0.24 117 SER A CA 4
ATOM 7515 C C . SER A 1 117 ? 2.853 5.545 -3.787 1.00 0.24 117 SER A C 4
ATOM 7516 O O . SER A 1 117 ? 2.594 6.171 -2.766 1.00 0.25 117 SER A O 4
ATOM 7524 N N . ILE A 1 118 ? 4.048 5.079 -4.049 1.00 0.26 118 ILE A N 4
ATOM 7525 C CA . ILE A 1 118 ? 5.150 5.262 -3.137 1.00 0.28 118 ILE A CA 4
ATOM 7526 C C . ILE A 1 118 ? 5.973 6.468 -3.580 1.00 0.34 118 ILE A C 4
ATOM 7527 O O . ILE A 1 118 ? 6.214 6.660 -4.773 1.00 0.36 118 ILE A O 4
ATOM 7543 N N . GLU A 1 119 ? 6.357 7.306 -2.631 1.00 0.41 119 GLU A N 4
ATOM 7544 C CA . GLU A 1 119 ? 7.123 8.497 -2.948 1.00 0.50 119 GLU A CA 4
ATOM 7545 C C . GLU A 1 119 ? 8.547 8.081 -3.301 1.00 0.55 119 GLU A C 4
ATOM 7546 O O . GLU A 1 119 ? 9.312 7.641 -2.439 1.00 0.56 119 GLU A O 4
ATOM 7558 N N . GLU A 1 120 ? 8.900 8.231 -4.573 1.00 0.68 120 GLU A N 4
ATOM 7559 C CA . GLU A 1 120 ? 10.127 7.641 -5.091 1.00 0.84 120 GLU A CA 4
ATOM 7560 C C . GLU A 1 120 ? 11.343 8.516 -4.813 1.00 0.98 120 GLU A C 4
ATOM 7561 O O . GLU A 1 120 ? 12.480 8.039 -4.855 1.00 1.08 120 GLU A O 4
ATOM 7573 N N . ALA A 1 4 ? 5.526 10.298 -7.605 1.00 0.61 4 ALA A N 5
ATOM 7574 C CA . ALA A 1 4 ? 4.779 9.249 -6.940 1.00 0.53 4 ALA A CA 5
ATOM 7575 C C . ALA A 1 4 ? 4.796 7.988 -7.786 1.00 0.44 4 ALA A C 5
ATOM 7576 O O . ALA A 1 4 ? 4.058 7.875 -8.767 1.00 0.54 4 ALA A O 5
ATOM 7583 N N . MET A 1 5 ? 5.653 7.055 -7.413 1.00 0.39 5 MET A N 5
ATOM 7584 C CA . MET A 1 5 ? 5.806 5.810 -8.146 1.00 0.37 5 MET A CA 5
ATOM 7585 C C . MET A 1 5 ? 4.712 4.833 -7.768 1.00 0.30 5 MET A C 5
ATOM 7586 O O . MET A 1 5 ? 4.671 4.374 -6.635 1.00 0.29 5 MET A O 5
ATOM 7600 N N . PRO A 1 6 ? 3.811 4.496 -8.702 1.00 0.30 6 PRO A N 5
ATOM 7601 C CA . PRO A 1 6 ? 2.739 3.535 -8.449 1.00 0.28 6 PRO A CA 5
ATOM 7602 C C . PRO A 1 6 ? 3.274 2.285 -7.758 1.00 0.27 6 PRO A C 5
ATOM 7603 O O . PRO A 1 6 ? 4.189 1.632 -8.259 1.00 0.30 6 PRO A O 5
ATOM 7614 N N . MET A 1 7 ? 2.704 1.963 -6.599 1.00 0.24 7 MET A N 5
ATOM 7615 C CA . MET A 1 7 ? 3.231 0.898 -5.755 1.00 0.24 7 MET A CA 5
ATOM 7616 C C . MET A 1 7 ? 3.128 -0.449 -6.456 1.00 0.28 7 MET A C 5
ATOM 7617 O O . MET A 1 7 ? 3.940 -1.338 -6.229 1.00 0.32 7 MET A O 5
ATOM 7631 N N . ILE A 1 8 ? 2.137 -0.580 -7.325 1.00 0.29 8 ILE A N 5
ATOM 7632 C CA . ILE A 1 8 ? 1.961 -1.793 -8.113 1.00 0.33 8 ILE A CA 5
ATOM 7633 C C . ILE A 1 8 ? 3.104 -1.938 -9.122 1.00 0.36 8 ILE A C 5
ATOM 7634 O O . ILE A 1 8 ? 3.576 -3.043 -9.394 1.00 0.39 8 ILE A O 5
ATOM 7650 N N . GLU A 1 9 ? 3.567 -0.803 -9.645 1.00 0.38 9 GLU A N 5
ATOM 7651 C CA . GLU A 1 9 ? 4.725 -0.768 -10.536 1.00 0.42 9 GLU A CA 5
ATOM 7652 C C . GLU A 1 9 ? 5.977 -1.163 -9.756 1.00 0.39 9 GLU A C 5
ATOM 7653 O O . GLU A 1 9 ? 6.803 -1.948 -10.224 1.00 0.39 9 GLU A O 5
ATOM 7665 N N . TYR A 1 10 ? 6.091 -0.607 -8.551 1.00 0.41 10 TYR A N 5
ATOM 7666 C CA . TYR A 1 10 ? 7.189 -0.916 -7.639 1.00 0.42 10 TYR A CA 5
ATOM 7667 C C . TYR A 1 10 ? 7.243 -2.417 -7.365 1.00 0.43 10 TYR A C 5
ATOM 7668 O O . TYR A 1 10 ? 8.306 -3.036 -7.420 1.00 0.45 10 TYR A O 5
ATOM 7686 N N . LEU A 1 11 ? 6.083 -2.993 -7.090 1.00 0.43 11 LEU A N 5
ATOM 7687 C CA . LEU A 1 11 ? 5.974 -4.425 -6.848 1.00 0.46 11 LEU A CA 5
ATOM 7688 C C . LEU A 1 11 ? 6.398 -5.219 -8.075 1.00 0.44 11 LEU A C 5
ATOM 7689 O O . LEU A 1 11 ? 7.184 -6.159 -7.975 1.00 0.48 11 LEU A O 5
ATOM 7705 N N . GLU A 1 12 ? 5.885 -4.822 -9.230 1.00 0.40 12 GLU A N 5
ATOM 7706 C CA . GLU A 1 12 ? 6.144 -5.536 -10.472 1.00 0.40 12 GLU A CA 5
ATOM 7707 C C . GLU A 1 12 ? 7.633 -5.537 -10.822 1.00 0.44 12 GLU A C 5
ATOM 7708 O O . GLU A 1 12 ? 8.221 -6.590 -11.072 1.00 0.49 12 GLU A O 5
ATOM 7720 N N . ARG A 1 13 ? 8.235 -4.358 -10.827 1.00 0.45 13 ARG A N 5
ATOM 7721 C CA . ARG A 1 13 ? 9.615 -4.206 -11.273 1.00 0.52 13 ARG A CA 5
ATOM 7722 C C . ARG A 1 13 ? 10.627 -4.626 -10.208 1.00 0.58 13 ARG A C 5
ATOM 7723 O O . ARG A 1 13 ? 11.598 -5.315 -10.510 1.00 0.62 13 ARG A O 5
ATOM 7744 N N . PHE A 1 14 ? 10.400 -4.221 -8.968 1.00 0.60 14 PHE A N 5
ATOM 7745 C CA . PHE A 1 14 ? 11.410 -4.386 -7.929 1.00 0.69 14 PHE A CA 5
ATOM 7746 C C . PHE A 1 14 ? 11.188 -5.641 -7.089 1.00 0.71 14 PHE A C 5
ATOM 7747 O O . PHE A 1 14 ? 12.134 -6.369 -6.801 1.00 0.83 14 PHE A O 5
ATOM 7764 N N . SER A 1 15 ? 9.949 -5.900 -6.697 1.00 0.63 15 SER A N 5
ATOM 7765 C CA . SER A 1 15 ? 9.671 -7.006 -5.790 1.00 0.67 15 SER A CA 5
ATOM 7766 C C . SER A 1 15 ? 9.536 -8.324 -6.554 1.00 0.69 15 SER A C 5
ATOM 7767 O O . SER A 1 15 ? 10.043 -9.358 -6.116 1.00 0.78 15 SER A O 5
ATOM 7775 N N . LEU A 1 16 ? 8.865 -8.281 -7.696 1.00 0.63 16 LEU A N 5
ATOM 7776 C CA . LEU A 1 16 ? 8.694 -9.469 -8.521 1.00 0.68 16 LEU A CA 5
ATOM 7777 C C . LEU A 1 16 ? 9.802 -9.585 -9.558 1.00 0.79 16 LEU A C 5
ATOM 7778 O O . LEU A 1 16 ? 10.291 -10.683 -9.836 1.00 0.89 16 LEU A O 5
ATOM 7794 N N . LYS A 1 17 ? 10.184 -8.441 -10.122 1.00 0.83 17 LYS A N 5
ATOM 7795 C CA . LYS A 1 17 ? 11.188 -8.378 -11.179 1.00 0.97 17 LYS A CA 5
ATOM 7796 C C . LYS A 1 17 ? 10.676 -9.090 -12.429 1.00 1.01 17 LYS A C 5
ATOM 7797 O O . LYS A 1 17 ? 11.424 -9.763 -13.140 1.00 1.15 17 LYS A O 5
ATOM 7816 N N . ALA A 1 18 ? 9.383 -8.917 -12.684 1.00 0.95 18 ALA A N 5
ATOM 7817 C CA . ALA A 1 18 ? 8.708 -9.554 -13.807 1.00 1.03 18 ALA A CA 5
ATOM 7818 C C . ALA A 1 18 ? 7.473 -8.741 -14.198 1.00 1.02 18 ALA A C 5
ATOM 7819 O O . ALA A 1 18 ? 7.527 -7.513 -14.226 1.00 1.34 18 ALA A O 5
ATOM 7826 N N . LYS A 1 19 ? 6.372 -9.420 -14.507 1.00 0.80 19 LYS A N 5
ATOM 7827 C CA . LYS A 1 19 ? 5.116 -8.752 -14.818 1.00 0.77 19 LYS A CA 5
ATOM 7828 C C . LYS A 1 19 ? 4.114 -8.983 -13.687 1.00 0.64 19 LYS A C 5
ATOM 7829 O O . LYS A 1 19 ? 4.082 -10.061 -13.091 1.00 0.74 19 LYS A O 5
ATOM 7848 N N . ILE A 1 20 ? 3.314 -7.976 -13.374 1.00 0.57 20 ILE A N 5
ATOM 7849 C CA . ILE A 1 20 ? 2.381 -8.077 -12.265 1.00 0.52 20 ILE A CA 5
ATOM 7850 C C . ILE A 1 20 ? 0.979 -8.444 -12.760 1.00 0.54 20 ILE A C 5
ATOM 7851 O O . ILE A 1 20 ? 0.468 -7.869 -13.728 1.00 0.64 20 ILE A O 5
ATOM 7867 N N . ASN A 1 21 ? 0.391 -9.438 -12.111 1.00 0.58 21 ASN A N 5
ATOM 7868 C CA . ASN A 1 21 ? -0.964 -9.880 -12.412 1.00 0.72 21 ASN A CA 5
ATOM 7869 C C . ASN A 1 21 ? -1.615 -10.338 -11.115 1.00 0.78 21 ASN A C 5
ATOM 7870 O O . ASN A 1 21 ? -0.918 -10.741 -10.183 1.00 0.77 21 ASN A O 5
ATOM 7881 N N . ASN A 1 22 ? -2.940 -10.285 -11.051 1.00 0.97 22 ASN A N 5
ATOM 7882 C CA . ASN A 1 22 ? -3.660 -10.816 -9.893 1.00 1.09 22 ASN A CA 5
ATOM 7883 C C . ASN A 1 22 ? -3.507 -12.334 -9.854 1.00 1.03 22 ASN A C 5
ATOM 7884 O O . ASN A 1 22 ? -3.674 -12.972 -8.818 1.00 1.07 22 ASN A O 5
ATOM 7895 N N . THR A 1 23 ? -3.152 -12.900 -10.998 1.00 1.00 23 THR A N 5
ATOM 7896 C CA . THR A 1 23 ? -2.946 -14.330 -11.118 1.00 1.05 23 THR A CA 5
ATOM 7897 C C . THR A 1 23 ? -1.474 -14.707 -10.930 1.00 1.02 23 THR A C 5
ATOM 7898 O O . THR A 1 23 ? -1.055 -15.809 -11.280 1.00 1.21 23 THR A O 5
ATOM 7909 N N . THR A 1 24 ? -0.684 -13.784 -10.383 1.00 0.87 24 THR A N 5
ATOM 7910 C CA . THR A 1 24 ? 0.719 -14.059 -10.083 1.00 0.91 24 THR A CA 5
ATOM 7911 C C . THR A 1 24 ? 0.910 -14.268 -8.577 1.00 0.98 24 THR A C 5
ATOM 7912 O O . THR A 1 24 ? 2.006 -14.113 -8.035 1.00 1.91 24 THR A O 5
ATOM 7923 N N . ASN A 1 25 ? -0.186 -14.638 -7.914 1.00 0.72 25 ASN A N 5
ATOM 7924 C CA . ASN A 1 25 ? -0.190 -14.901 -6.475 1.00 0.79 25 ASN A CA 5
ATOM 7925 C C . ASN A 1 25 ? 0.342 -13.713 -5.702 1.00 0.73 25 ASN A C 5
ATOM 7926 O O . ASN A 1 25 ? 1.231 -13.834 -4.857 1.00 0.72 25 ASN A O 5
ATOM 7937 N N . LEU A 1 26 ? -0.242 -12.567 -5.990 1.00 0.82 26 LEU A N 5
ATOM 7938 C CA . LEU A 1 26 ? 0.163 -11.316 -5.387 1.00 0.88 26 LEU A CA 5
ATOM 7939 C C . LEU A 1 26 ? -0.259 -11.259 -3.920 1.00 0.83 26 LEU A C 5
ATOM 7940 O O . LEU A 1 26 ? 0.174 -10.383 -3.170 1.00 0.86 26 LEU A O 5
ATOM 7956 N N . ASP A 1 27 ? -1.096 -12.205 -3.512 1.00 0.81 27 ASP A N 5
ATOM 7957 C CA . ASP A 1 27 ? -1.522 -12.296 -2.122 1.00 0.84 27 ASP A CA 5
ATOM 7958 C C . ASP A 1 27 ? -0.368 -12.799 -1.258 1.00 0.70 27 ASP A C 5
ATOM 7959 O O . ASP A 1 27 ? -0.216 -12.394 -0.105 1.00 0.67 27 ASP A O 5
ATOM 7968 N N . TYR A 1 28 ? 0.461 -13.667 -1.826 1.00 0.69 28 TYR A N 5
ATOM 7969 C CA . TYR A 1 28 ? 1.644 -14.147 -1.129 1.00 0.70 28 TYR A CA 5
ATOM 7970 C C . TYR A 1 28 ? 2.691 -13.046 -1.071 1.00 0.63 28 TYR A C 5
ATOM 7971 O O . TYR A 1 28 ? 3.409 -12.908 -0.082 1.00 0.68 28 TYR A O 5
ATOM 7989 N N . SER A 1 29 ? 2.756 -12.253 -2.132 1.00 0.59 29 SER A N 5
ATOM 7990 C CA . SER A 1 29 ? 3.615 -11.082 -2.159 1.00 0.62 29 SER A CA 5
ATOM 7991 C C . SER A 1 29 ? 3.176 -10.105 -1.088 1.00 0.51 29 SER A C 5
ATOM 7992 O O . SER A 1 29 ? 3.984 -9.562 -0.352 1.00 0.53 29 SER A O 5
ATOM 8000 N N . ARG A 1 30 ? 1.868 -9.900 -1.020 1.00 0.48 30 ARG A N 5
ATOM 8001 C CA . ARG A 1 30 ? 1.268 -8.935 -0.117 1.00 0.45 30 ARG A CA 5
ATOM 8002 C C . ARG A 1 30 ? 1.631 -9.245 1.334 1.00 0.46 30 ARG A C 5
ATOM 8003 O O . ARG A 1 30 ? 2.113 -8.376 2.051 1.00 0.56 30 ARG A O 5
ATOM 8024 N N . ARG A 1 31 ? 1.433 -10.492 1.748 1.00 0.45 31 ARG A N 5
ATOM 8025 C CA . ARG A 1 31 ? 1.719 -10.896 3.126 1.00 0.47 31 ARG A CA 5
ATOM 8026 C C . ARG A 1 31 ? 3.228 -10.843 3.418 1.00 0.45 31 ARG A C 5
ATOM 8027 O O . ARG A 1 31 ? 3.646 -10.627 4.557 1.00 0.50 31 ARG A O 5
ATOM 8048 N N . PHE A 1 32 ? 4.032 -11.021 2.375 1.00 0.45 32 PHE A N 5
ATOM 8049 C CA . PHE A 1 32 ? 5.491 -10.953 2.481 1.00 0.53 32 PHE A CA 5
ATOM 8050 C C . PHE A 1 32 ? 5.969 -9.497 2.424 1.00 0.53 32 PHE A C 5
ATOM 8051 O O . PHE A 1 32 ? 7.031 -9.151 2.937 1.00 0.57 32 PHE A O 5
ATOM 8068 N N . LEU A 1 33 ? 5.149 -8.651 1.823 1.00 0.51 33 LEU A N 5
ATOM 8069 C CA . LEU A 1 33 ? 5.425 -7.226 1.704 1.00 0.53 33 LEU A CA 5
ATOM 8070 C C . LEU A 1 33 ? 5.017 -6.487 2.974 1.00 0.45 33 LEU A C 5
ATOM 8071 O O . LEU A 1 33 ? 5.326 -5.311 3.144 1.00 0.44 33 LEU A O 5
ATOM 8087 N N . GLU A 1 34 ? 4.316 -7.189 3.857 1.00 0.39 34 GLU A N 5
ATOM 8088 C CA . GLU A 1 34 ? 3.797 -6.590 5.086 1.00 0.35 34 GLU A CA 5
ATOM 8089 C C . GLU A 1 34 ? 4.935 -6.005 5.944 1.00 0.35 34 GLU A C 5
ATOM 8090 O O . GLU A 1 34 ? 4.849 -4.850 6.355 1.00 0.30 34 GLU A O 5
ATOM 8102 N N . PRO A 1 35 ? 6.021 -6.773 6.219 1.00 0.43 35 PRO A N 5
ATOM 8103 C CA . PRO A 1 35 ? 7.178 -6.257 6.971 1.00 0.48 35 PRO A CA 5
ATOM 8104 C C . PRO A 1 35 ? 7.822 -5.047 6.298 1.00 0.45 35 PRO A C 5
ATOM 8105 O O . PRO A 1 35 ? 8.413 -4.196 6.963 1.00 0.47 35 PRO A O 5
ATOM 8116 N N . PHE A 1 36 ? 7.691 -4.973 4.978 1.00 0.44 36 PHE A N 5
ATOM 8117 C CA . PHE A 1 36 ? 8.230 -3.851 4.218 1.00 0.49 36 PHE A CA 5
ATOM 8118 C C . PHE A 1 36 ? 7.364 -2.619 4.414 1.00 0.39 36 PHE A C 5
ATOM 8119 O O . PHE A 1 36 ? 7.862 -1.504 4.547 1.00 0.43 36 PHE A O 5
ATOM 8136 N N . LEU A 1 37 ? 6.063 -2.840 4.438 1.00 0.30 37 LEU A N 5
ATOM 8137 C CA . LEU A 1 37 ? 5.096 -1.756 4.477 1.00 0.29 37 LEU A CA 5
ATOM 8138 C C . LEU A 1 37 ? 4.871 -1.258 5.898 1.00 0.24 37 LEU A C 5
ATOM 8139 O O . LEU A 1 37 ? 4.490 -0.110 6.103 1.00 0.27 37 LEU A O 5
ATOM 8155 N N . ARG A 1 38 ? 5.088 -2.131 6.870 1.00 0.24 38 ARG A N 5
ATOM 8156 C CA . ARG A 1 38 ? 4.949 -1.776 8.277 1.00 0.31 38 ARG A CA 5
ATOM 8157 C C . ARG A 1 38 ? 5.826 -0.572 8.635 1.00 0.30 38 ARG A C 5
ATOM 8158 O O . ARG A 1 38 ? 7.034 -0.711 8.847 1.00 0.41 38 ARG A O 5
ATOM 8179 N N . GLY A 1 39 ? 5.211 0.605 8.687 1.00 0.28 39 GLY A N 5
ATOM 8180 C CA . GLY A 1 39 ? 5.922 1.816 9.050 1.00 0.31 39 GLY A CA 5
ATOM 8181 C C . GLY A 1 39 ? 6.411 2.596 7.846 1.00 0.28 39 GLY A C 5
ATOM 8182 O O . GLY A 1 39 ? 7.529 3.114 7.847 1.00 0.35 39 GLY A O 5
ATOM 8186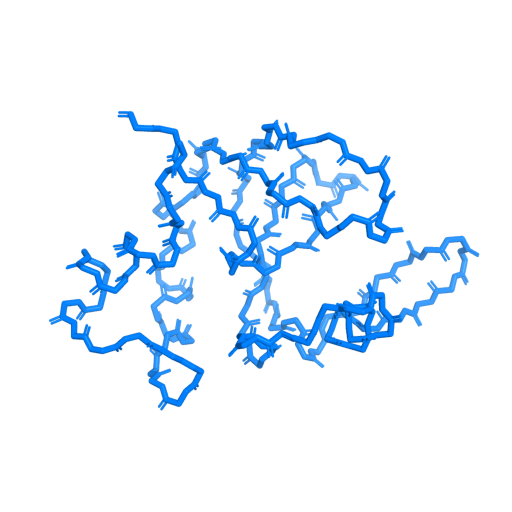 N N . ILE A 1 40 ? 5.574 2.689 6.822 1.00 0.24 40 ILE A N 5
ATOM 8187 C CA . ILE A 1 40 ? 5.900 3.497 5.640 1.00 0.22 40 ILE A CA 5
ATOM 8188 C C . ILE A 1 40 ? 4.815 4.534 5.415 1.00 0.21 40 ILE A C 5
ATOM 8189 O O . ILE A 1 40 ? 3.830 4.573 6.148 1.00 0.21 40 ILE A O 5
ATOM 8205 N N . ASN A 1 41 ? 5.003 5.393 4.430 1.00 0.21 41 ASN A N 5
ATOM 8206 C CA . ASN A 1 41 ? 3.944 6.291 4.004 1.00 0.20 41 ASN A CA 5
ATOM 8207 C C . ASN A 1 41 ? 3.768 6.205 2.494 1.00 0.16 41 ASN A C 5
ATOM 8208 O O . ASN A 1 41 ? 4.741 6.172 1.737 1.00 0.18 41 ASN A O 5
ATOM 8219 N N . VAL A 1 42 ? 2.519 6.153 2.065 1.00 0.13 42 VAL A N 5
ATOM 8220 C CA . VAL A 1 42 ? 2.191 5.988 0.657 1.00 0.14 42 VAL A CA 5
ATOM 8221 C C . VAL A 1 42 ? 1.179 7.034 0.223 1.00 0.15 42 VAL A C 5
ATOM 8222 O O . VAL A 1 42 ? 0.348 7.476 1.015 1.00 0.18 42 VAL A O 5
ATOM 8235 N N . VAL A 1 43 ? 1.260 7.427 -1.030 1.00 0.18 43 VAL A N 5
ATOM 8236 C CA . VAL A 1 43 ? 0.327 8.375 -1.597 1.00 0.22 43 VAL A CA 5
ATOM 8237 C C . VAL A 1 43 ? -0.863 7.625 -2.174 1.00 0.20 43 VAL A C 5
ATOM 8238 O O . VAL A 1 43 ? -0.755 6.981 -3.218 1.00 0.20 43 VAL A O 5
ATOM 8251 N N . TYR A 1 44 ? -1.989 7.701 -1.491 1.00 0.21 44 TYR A N 5
ATOM 8252 C CA . TYR A 1 44 ? -3.186 7.013 -1.933 1.00 0.22 44 TYR A CA 5
ATOM 8253 C C . TYR A 1 44 ? -3.972 7.906 -2.871 1.00 0.22 44 TYR A C 5
ATOM 8254 O O . TYR A 1 44 ? -4.401 8.997 -2.492 1.00 0.24 44 TYR A O 5
ATOM 8272 N N . THR A 1 45 ? -4.140 7.447 -4.099 1.00 0.24 45 THR A N 5
ATOM 8273 C CA . THR A 1 45 ? -4.872 8.197 -5.095 1.00 0.28 45 THR A CA 5
ATOM 8274 C C . THR A 1 45 ? -6.288 7.647 -5.222 1.00 0.28 45 THR A C 5
ATOM 8275 O O . THR A 1 45 ? -6.499 6.563 -5.766 1.00 0.30 45 THR A O 5
ATOM 8286 N N . PRO A 1 46 ? -7.275 8.383 -4.699 1.00 0.31 46 PRO A N 5
ATOM 8287 C CA . PRO A 1 46 ? -8.666 7.959 -4.718 1.00 0.35 46 PRO A CA 5
ATOM 8288 C C . PRO A 1 46 ? -9.327 8.214 -6.067 1.00 0.38 46 PRO A C 5
ATOM 8289 O O . PRO A 1 46 ? -9.142 9.276 -6.675 1.00 0.38 46 PRO A O 5
ATOM 8300 N N . PRO A 1 47 ? -10.068 7.217 -6.568 1.00 0.45 47 PRO A N 5
ATOM 8301 C CA . PRO A 1 47 ? -10.877 7.357 -7.779 1.00 0.56 47 PRO A CA 5
ATOM 8302 C C . PRO A 1 47 ? -11.862 8.518 -7.674 1.00 0.59 47 PRO A C 5
ATOM 8303 O O . PRO A 1 47 ? -12.288 8.905 -6.580 1.00 0.56 47 PRO A O 5
ATOM 8314 N N . GLN A 1 48 ? -12.216 9.051 -8.842 1.00 0.70 48 GLN A N 5
ATOM 8315 C CA . GLN A 1 48 ? -13.046 10.251 -8.972 1.00 0.79 48 GLN A CA 5
ATOM 8316 C C . GLN A 1 48 ? -14.355 10.144 -8.191 1.00 0.77 48 GLN A C 5
ATOM 8317 O O . GLN A 1 48 ? -14.916 11.155 -7.770 1.00 0.83 48 GLN A O 5
ATOM 8331 N N . SER A 1 49 ? -14.821 8.919 -7.998 1.00 0.72 49 SER A N 5
ATOM 8332 C CA . SER A 1 49 ? -16.083 8.656 -7.326 1.00 0.74 49 SER A CA 5
ATOM 8333 C C . SER A 1 49 ? -16.000 8.941 -5.828 1.00 0.71 49 SER A C 5
ATOM 8334 O O . SER A 1 49 ? -17.000 9.283 -5.191 1.00 0.78 49 SER A O 5
ATOM 8342 N N . PHE A 1 50 ? -14.805 8.793 -5.264 1.00 0.65 50 PHE A N 5
ATOM 8343 C CA . PHE A 1 50 ? -14.604 9.032 -3.843 1.00 0.64 50 PHE A CA 5
ATOM 8344 C C . PHE A 1 50 ? -14.665 10.519 -3.538 1.00 0.71 50 PHE A C 5
ATOM 8345 O O . PHE A 1 50 ? -15.072 10.925 -2.449 1.00 0.77 50 PHE A O 5
ATOM 8362 N N . GLN A 1 51 ? -14.244 11.325 -4.517 1.00 0.72 51 GLN A N 5
ATOM 8363 C CA . GLN A 1 51 ? -14.311 12.780 -4.420 1.00 0.79 51 GLN A CA 5
ATOM 8364 C C . GLN A 1 51 ? -13.397 13.280 -3.310 1.00 0.66 51 GLN A C 5
ATOM 8365 O O . GLN A 1 51 ? -13.762 14.146 -2.517 1.00 0.83 51 GLN A O 5
ATOM 8379 N N . SER A 1 52 ? -12.206 12.710 -3.261 1.00 0.53 52 SER A N 5
ATOM 8380 C CA . SER A 1 52 ? -11.212 13.072 -2.269 1.00 0.50 52 SER A CA 5
ATOM 8381 C C . SER A 1 52 ? -9.888 13.383 -2.958 1.00 0.42 52 SER A C 5
ATOM 8382 O O . SER A 1 52 ? -9.717 13.086 -4.144 1.00 0.44 52 SER A O 5
ATOM 8390 N N . ALA A 1 53 ? -8.974 14.005 -2.233 1.00 0.48 53 ALA A N 5
ATOM 8391 C CA . ALA A 1 53 ? -7.663 14.334 -2.768 1.00 0.52 53 ALA A CA 5
ATOM 8392 C C . ALA A 1 53 ? -6.643 13.288 -2.333 1.00 0.41 53 ALA A C 5
ATOM 8393 O O . ALA A 1 53 ? -6.724 12.770 -1.222 1.00 0.44 53 ALA A O 5
ATOM 8400 N N . PRO A 1 54 ? -5.699 12.934 -3.225 1.00 0.39 54 PRO A N 5
ATOM 8401 C CA . PRO A 1 54 ? -4.643 11.958 -2.927 1.00 0.32 54 PRO A CA 5
ATOM 8402 C C . PRO A 1 54 ? -3.882 12.305 -1.651 1.00 0.29 54 PRO A C 5
ATOM 8403 O O . PRO A 1 54 ? -3.208 13.332 -1.579 1.00 0.36 54 PRO A O 5
ATOM 8414 N N . ARG A 1 55 ? -3.994 11.445 -0.651 1.00 0.26 55 ARG A N 5
ATOM 8415 C CA . ARG A 1 55 ? -3.386 11.707 0.644 1.00 0.31 55 ARG A CA 5
ATOM 8416 C C . ARG A 1 55 ? -2.252 10.739 0.925 1.00 0.24 55 ARG A C 5
ATOM 8417 O O . ARG A 1 55 ? -2.307 9.573 0.535 1.00 0.20 55 ARG A O 5
ATOM 8438 N N . VAL A 1 56 ? -1.224 11.231 1.595 1.00 0.26 56 VAL A N 5
ATOM 8439 C CA . VAL A 1 56 ? -0.159 10.376 2.086 1.00 0.24 56 VAL A CA 5
ATOM 8440 C C . VAL A 1 56 ? -0.579 9.736 3.407 1.00 0.22 56 VAL A C 5
ATOM 8441 O O . VAL A 1 56 ? -0.866 10.424 4.388 1.00 0.25 56 VAL A O 5
ATOM 8454 N N . TYR A 1 57 ? -0.651 8.418 3.415 1.00 0.22 57 TYR A N 5
ATOM 8455 C CA . TYR A 1 57 ? -1.118 7.694 4.583 1.00 0.25 57 TYR A CA 5
ATOM 8456 C C . TYR A 1 57 ? 0.019 6.949 5.266 1.00 0.25 57 TYR A C 5
ATOM 8457 O O . TYR A 1 57 ? 0.927 6.437 4.610 1.00 0.27 57 TYR A O 5
ATOM 8475 N N . ARG A 1 58 ? -0.050 6.893 6.590 1.00 0.27 58 ARG A N 5
ATOM 8476 C CA . ARG A 1 58 ? 0.960 6.225 7.396 1.00 0.31 58 ARG A CA 5
ATOM 8477 C C . ARG A 1 58 ? 0.588 4.759 7.575 1.00 0.27 58 ARG A C 5
ATOM 8478 O O . ARG A 1 58 ? -0.353 4.425 8.300 1.00 0.31 58 ARG A O 5
ATOM 8499 N N . VAL A 1 59 ? 1.318 3.899 6.890 1.00 0.25 59 VAL A N 5
ATOM 8500 C CA . VAL A 1 59 ? 1.056 2.474 6.909 1.00 0.25 59 VAL A CA 5
ATOM 8501 C C . VAL A 1 59 ? 1.567 1.839 8.185 1.00 0.25 59 VAL A C 5
ATOM 8502 O O . VAL A 1 59 ? 2.776 1.835 8.449 1.00 0.26 59 VAL A O 5
ATOM 8515 N N . ASN A 1 60 ? 0.636 1.303 8.964 1.00 0.28 60 ASN A N 5
ATOM 8516 C CA . ASN A 1 60 ? 0.970 0.517 10.139 1.00 0.32 60 ASN A CA 5
ATOM 8517 C C . ASN A 1 60 ? 1.269 -0.912 9.714 1.00 0.32 60 ASN A C 5
ATOM 8518 O O . ASN A 1 60 ? 1.978 -1.643 10.399 1.00 0.37 60 ASN A O 5
ATOM 8529 N N . GLY A 1 61 ? 0.703 -1.307 8.578 1.00 0.40 61 GLY A N 5
ATOM 8530 C CA . GLY A 1 61 ? 0.976 -2.616 8.023 1.00 0.47 61 GLY A CA 5
ATOM 8531 C C . GLY A 1 61 ? -0.133 -3.091 7.108 1.00 0.43 61 GLY A C 5
ATOM 8532 O O . GLY A 1 61 ? -0.784 -2.282 6.448 1.00 0.43 61 GLY A O 5
ATOM 8536 N N . LEU A 1 62 ? -0.362 -4.399 7.078 1.00 0.41 62 LEU A N 5
ATOM 8537 C CA . LEU A 1 62 ? -1.383 -4.994 6.225 1.00 0.38 62 LEU A CA 5
ATOM 8538 C C . LEU A 1 62 ? -2.294 -5.881 7.063 1.00 0.38 62 LEU A C 5
ATOM 8539 O O . LEU A 1 62 ? -1.882 -6.384 8.110 1.00 0.42 62 LEU A O 5
ATOM 8555 N N . SER A 1 63 ? -3.527 -6.056 6.615 1.00 0.36 63 SER A N 5
ATOM 8556 C CA . SER A 1 63 ? -4.482 -6.895 7.318 1.00 0.40 63 SER A CA 5
ATOM 8557 C C . SER A 1 63 ? -4.303 -8.360 6.925 1.00 0.46 63 SER A C 5
ATOM 8558 O O . SER A 1 63 ? -4.162 -8.684 5.748 1.00 0.62 63 SER A O 5
ATOM 8566 N N . ARG A 1 64 ? -4.279 -9.228 7.933 1.00 0.73 64 ARG A N 5
ATOM 8567 C CA . ARG A 1 64 ? -4.157 -10.674 7.726 1.00 0.94 64 ARG A CA 5
ATOM 8568 C C . ARG A 1 64 ? -5.256 -11.237 6.821 1.00 0.65 64 ARG A C 5
ATOM 8569 O O . ARG A 1 64 ? -5.104 -12.322 6.255 1.00 0.72 64 ARG A O 5
ATOM 8590 N N . ALA A 1 65 ? -6.364 -10.518 6.705 1.00 0.45 65 ALA A N 5
ATOM 8591 C CA . ALA A 1 65 ? -7.440 -10.923 5.813 1.00 0.32 65 ALA A CA 5
ATOM 8592 C C . ALA A 1 65 ? -7.487 -10.018 4.584 1.00 0.30 65 ALA A C 5
ATOM 8593 O O . ALA A 1 65 ? -7.425 -8.792 4.702 1.00 0.33 65 ALA A O 5
ATOM 8600 N N . PRO A 1 66 ? -7.570 -10.618 3.386 1.00 0.27 66 PRO A N 5
ATOM 8601 C CA . PRO A 1 66 ? -7.637 -9.875 2.120 1.00 0.29 66 PRO A CA 5
ATOM 8602 C C . PRO A 1 66 ? -8.946 -9.107 1.964 1.00 0.27 66 PRO A C 5
ATOM 8603 O O . PRO A 1 66 ? -9.974 -9.473 2.537 1.00 0.26 66 PRO A O 5
ATOM 8614 N N . ALA A 1 67 ? -8.896 -8.047 1.157 1.00 0.29 67 ALA A N 5
ATOM 8615 C CA . ALA A 1 67 ? -10.030 -7.144 0.963 1.00 0.28 67 ALA A CA 5
ATOM 8616 C C . ALA A 1 67 ? -11.218 -7.851 0.324 1.00 0.26 67 ALA A C 5
ATOM 8617 O O . ALA A 1 67 ? -12.337 -7.333 0.324 1.00 0.27 67 ALA A O 5
ATOM 8624 N N . SER A 1 68 ? -10.961 -9.029 -0.224 1.00 0.30 68 SER A N 5
ATOM 8625 C CA . SER A 1 68 ? -11.997 -9.846 -0.828 1.00 0.35 68 SER A CA 5
ATOM 8626 C C . SER A 1 68 ? -12.906 -10.462 0.232 1.00 0.31 68 SER A C 5
ATOM 8627 O O . SER A 1 68 ? -14.072 -10.755 -0.030 1.00 0.40 68 SER A O 5
ATOM 8635 N N . SER A 1 69 ? -12.375 -10.644 1.434 1.00 0.28 69 SER A N 5
ATOM 8636 C CA . SER A 1 69 ? -13.106 -11.339 2.480 1.00 0.37 69 SER A CA 5
ATOM 8637 C C . SER A 1 69 ? -13.185 -10.526 3.774 1.00 0.33 69 SER A C 5
ATOM 8638 O O . SER A 1 69 ? -13.787 -10.966 4.754 1.00 0.42 69 SER A O 5
ATOM 8646 N N . GLU A 1 70 ? -12.590 -9.342 3.777 1.00 0.28 70 GLU A N 5
ATOM 8647 C CA . GLU A 1 70 ? -12.637 -8.480 4.951 1.00 0.35 70 GLU A CA 5
ATOM 8648 C C . GLU A 1 70 ? -13.910 -7.651 4.956 1.00 0.37 70 GLU A C 5
ATOM 8649 O O . GLU A 1 70 ? -14.128 -6.820 4.074 1.00 0.37 70 GLU A O 5
ATOM 8661 N N . THR A 1 71 ? -14.759 -7.894 5.943 1.00 0.44 71 THR A N 5
ATOM 8662 C CA . THR A 1 71 ? -15.941 -7.081 6.125 1.00 0.48 71 THR A CA 5
ATOM 8663 C C . THR A 1 71 ? -15.730 -6.103 7.267 1.00 0.58 71 THR A C 5
ATOM 8664 O O . THR A 1 71 ? -15.475 -6.507 8.402 1.00 0.85 71 THR A O 5
ATOM 8675 N N . PHE A 1 72 ? -15.822 -4.825 6.963 1.00 0.51 72 PHE A N 5
ATOM 8676 C CA . PHE A 1 72 ? -15.754 -3.804 7.992 1.00 0.59 72 PHE A CA 5
ATOM 8677 C C . PHE A 1 72 ? -17.128 -3.203 8.241 1.00 0.68 72 PHE A C 5
ATOM 8678 O O . PHE A 1 72 ? -17.975 -3.169 7.344 1.00 0.64 72 PHE A O 5
ATOM 8695 N N . GLU A 1 73 ? -17.348 -2.758 9.467 1.00 0.83 73 GLU A N 5
ATOM 8696 C CA . GLU A 1 73 ? -18.610 -2.153 9.844 1.00 0.94 73 GLU A CA 5
ATOM 8697 C C . GLU A 1 73 ? -18.539 -0.648 9.633 1.00 0.99 73 GLU A C 5
ATOM 8698 O O . GLU A 1 73 ? -17.759 0.049 10.283 1.00 1.09 73 GLU A O 5
ATOM 8710 N N . HIS A 1 74 ? -19.350 -0.159 8.715 1.00 0.97 74 HIS A N 5
ATOM 8711 C CA . HIS A 1 74 ? -19.333 1.242 8.339 1.00 1.06 74 HIS A CA 5
ATOM 8712 C C . HIS A 1 74 ? -20.717 1.833 8.563 1.00 1.17 74 HIS A C 5
ATOM 8713 O O . HIS A 1 74 ? -21.654 1.545 7.811 1.00 1.05 74 HIS A O 5
ATOM 8727 N N . ASP A 1 75 ? -20.843 2.619 9.628 1.00 1.43 75 ASP A N 5
ATOM 8728 C CA . ASP A 1 75 ? -22.123 3.206 10.034 1.00 1.59 75 ASP A CA 5
ATOM 8729 C C . ASP A 1 75 ? -23.118 2.118 10.420 1.00 1.49 75 ASP A C 5
ATOM 8730 O O . ASP A 1 75 ? -24.331 2.282 10.279 1.00 1.50 75 ASP A O 5
ATOM 8739 N N . GLY A 1 76 ? -22.584 1.004 10.902 1.00 1.43 76 GLY A N 5
ATOM 8740 C CA . GLY A 1 76 ? -23.414 -0.093 11.366 1.00 1.41 76 GLY A CA 5
ATOM 8741 C C . GLY A 1 76 ? -23.675 -1.138 10.298 1.00 1.19 76 GLY A C 5
ATOM 8742 O O . GLY A 1 76 ? -24.403 -2.102 10.534 1.00 1.18 76 GLY A O 5
ATOM 8746 N N . LYS A 1 77 ? -23.068 -0.967 9.130 1.00 1.06 77 LYS A N 5
ATOM 8747 C CA . LYS A 1 77 ? -23.276 -1.890 8.020 1.00 0.89 77 LYS A CA 5
ATOM 8748 C C . LYS A 1 77 ? -21.973 -2.590 7.659 1.00 0.77 77 LYS A C 5
ATOM 8749 O O . LYS A 1 77 ? -20.935 -1.947 7.534 1.00 0.74 77 LYS A O 5
ATOM 8768 N N . LYS A 1 78 ? -22.027 -3.902 7.498 1.00 0.76 78 LYS A N 5
ATOM 8769 C CA . LYS A 1 78 ? -20.843 -4.670 7.134 1.00 0.71 78 LYS A CA 5
ATOM 8770 C C . LYS A 1 78 ? -20.763 -4.847 5.627 1.00 0.61 78 LYS A C 5
ATOM 8771 O O . LYS A 1 78 ? -21.699 -5.341 5.001 1.00 0.70 78 LYS A O 5
ATOM 8790 N N . VAL A 1 79 ? -19.640 -4.455 5.049 1.00 0.51 79 VAL A N 5
ATOM 8791 C CA . VAL A 1 79 ? -19.412 -4.607 3.619 1.00 0.42 79 VAL A CA 5
ATOM 8792 C C . VAL A 1 79 ? -17.989 -5.093 3.387 1.00 0.37 79 VAL A C 5
ATOM 8793 O O . VAL A 1 79 ? -17.138 -4.977 4.272 1.00 0.38 79 VAL A O 5
ATOM 8806 N N . THR A 1 80 ? -17.725 -5.631 2.210 1.00 0.34 80 THR A N 5
ATOM 8807 C CA . THR A 1 80 ? -16.381 -6.038 1.849 1.00 0.30 80 THR A CA 5
ATOM 8808 C C . THR A 1 80 ? -15.739 -4.918 1.055 1.00 0.23 80 THR A C 5
ATOM 8809 O O . THR A 1 80 ? -16.414 -4.266 0.269 1.00 0.21 80 THR A O 5
ATOM 8820 N N . ILE A 1 81 ? -14.447 -4.694 1.250 1.00 0.24 81 ILE A N 5
ATOM 8821 C CA . ILE A 1 81 ? -13.747 -3.614 0.554 1.00 0.23 81 ILE A CA 5
ATOM 8822 C C . ILE A 1 81 ? -13.804 -3.805 -0.964 1.00 0.20 81 ILE A C 5
ATOM 8823 O O . ILE A 1 81 ? -13.838 -2.832 -1.718 1.00 0.22 81 ILE A O 5
ATOM 8839 N N . ALA A 1 82 ? -13.855 -5.058 -1.404 1.00 0.17 82 ALA A N 5
ATOM 8840 C CA . ALA A 1 82 ? -13.986 -5.360 -2.825 1.00 0.17 82 ALA A CA 5
ATOM 8841 C C . ALA A 1 82 ? -15.284 -4.777 -3.390 1.00 0.18 82 ALA A C 5
ATOM 8842 O O . ALA A 1 82 ? -15.269 -4.078 -4.405 1.00 0.21 82 ALA A O 5
ATOM 8849 N N . SER A 1 83 ? -16.396 -5.048 -2.717 1.00 0.18 83 SER A N 5
ATOM 8850 C CA . SER A 1 83 ? -17.699 -4.538 -3.139 1.00 0.20 83 SER A CA 5
ATOM 8851 C C . SER A 1 83 ? -17.815 -3.046 -2.824 1.00 0.21 83 SER A C 5
ATOM 8852 O O . SER A 1 83 ? -18.498 -2.294 -3.516 1.00 0.25 83 SER A O 5
ATOM 8860 N N . TYR A 1 84 ? -17.129 -2.641 -1.772 1.00 0.21 84 TYR A N 5
ATOM 8861 C CA . TYR A 1 84 ? -17.096 -1.257 -1.325 1.00 0.24 84 TYR A CA 5
ATOM 8862 C C . TYR A 1 84 ? -16.488 -0.349 -2.395 1.00 0.25 84 TYR A C 5
ATOM 8863 O O . TYR A 1 84 ? -17.021 0.726 -2.683 1.00 0.30 84 TYR A O 5
ATOM 8881 N N . PHE A 1 85 ? -15.387 -0.790 -2.994 1.00 0.22 85 PHE A N 5
ATOM 8882 C CA . PHE A 1 85 ? -14.797 -0.077 -4.122 1.00 0.23 85 PHE A CA 5
ATOM 8883 C C . PHE A 1 85 ? -15.635 -0.280 -5.378 1.00 0.25 85 PHE A C 5
ATOM 8884 O O . PHE A 1 85 ? -15.732 0.609 -6.222 1.00 0.28 85 PHE A O 5
ATOM 8901 N N . HIS A 1 86 ? -16.252 -1.450 -5.487 1.00 0.24 86 HIS A N 5
ATOM 8902 C CA . HIS A 1 86 ? -17.080 -1.778 -6.644 1.00 0.29 86 HIS A CA 5
ATOM 8903 C C . HIS A 1 86 ? -18.304 -0.861 -6.714 1.00 0.31 86 HIS A C 5
ATOM 8904 O O . HIS A 1 86 ? -18.743 -0.476 -7.797 1.00 0.36 86 HIS A O 5
ATOM 8918 N N . SER A 1 87 ? -18.840 -0.497 -5.553 1.00 0.33 87 SER A N 5
ATOM 8919 C CA . SER A 1 87 ? -19.970 0.427 -5.481 1.00 0.37 87 SER A CA 5
ATOM 8920 C C . SER A 1 87 ? -19.495 1.851 -5.786 1.00 0.36 87 SER A C 5
ATOM 8921 O O . SER A 1 87 ? -20.286 2.766 -6.004 1.00 0.44 87 SER A O 5
ATOM 8929 N N . ARG A 1 88 ? -18.183 2.006 -5.802 1.00 0.32 88 ARG A N 5
ATOM 8930 C CA . ARG A 1 88 ? -17.549 3.263 -6.166 1.00 0.36 88 ARG A CA 5
ATOM 8931 C C . ARG A 1 88 ? -17.117 3.234 -7.624 1.00 0.38 88 ARG A C 5
ATOM 8932 O O . ARG A 1 88 ? -16.302 4.047 -8.055 1.00 0.47 88 ARG A O 5
ATOM 8953 N N . ASN A 1 89 ? -17.647 2.264 -8.366 1.00 0.37 89 ASN A N 5
ATOM 8954 C CA . ASN A 1 89 ? -17.385 2.132 -9.802 1.00 0.44 89 ASN A CA 5
ATOM 8955 C C . ASN A 1 89 ? -15.936 1.755 -10.064 1.00 0.48 89 ASN A C 5
ATOM 8956 O O . ASN A 1 89 ? -15.416 1.981 -11.160 1.00 0.66 89 ASN A O 5
ATOM 8967 N N . TYR A 1 90 ? -15.277 1.188 -9.065 1.00 0.36 90 TYR A N 5
ATOM 8968 C CA . TYR A 1 90 ? -13.904 0.764 -9.238 1.00 0.36 90 TYR A CA 5
ATOM 8969 C C . TYR A 1 90 ? -13.752 -0.708 -8.889 1.00 0.33 90 TYR A C 5
ATOM 8970 O O . TYR A 1 90 ? -13.511 -1.060 -7.736 1.00 0.30 90 TYR A O 5
ATOM 8988 N N . PRO A 1 91 ? -13.926 -1.590 -9.880 1.00 0.38 91 PRO A N 5
ATOM 8989 C CA . PRO A 1 91 ? -13.684 -3.016 -9.702 1.00 0.38 91 PRO A CA 5
ATOM 8990 C C . PRO A 1 91 ? -12.193 -3.294 -9.542 1.00 0.36 91 PRO A C 5
ATOM 8991 O O . PRO A 1 91 ? -11.423 -3.161 -10.498 1.00 0.45 91 PRO A O 5
ATOM 9002 N N . LEU A 1 92 ? -11.804 -3.669 -8.331 1.00 0.32 92 LEU A N 5
ATOM 9003 C CA . LEU A 1 92 ? -10.399 -3.852 -7.985 1.00 0.32 92 LEU A CA 5
ATOM 9004 C C . LEU A 1 92 ? -9.716 -4.826 -8.932 1.00 0.30 92 LEU A C 5
ATOM 9005 O O . LEU A 1 92 ? -10.267 -5.879 -9.273 1.00 0.30 92 LEU A O 5
ATOM 9021 N N . LYS A 1 93 ? -8.526 -4.452 -9.373 1.00 0.30 93 LYS A N 5
ATOM 9022 C CA . LYS A 1 93 ? -7.750 -5.272 -10.273 1.00 0.30 93 LYS A CA 5
ATOM 9023 C C . LYS A 1 93 ? -7.066 -6.392 -9.508 1.00 0.31 93 LYS A C 5
ATOM 9024 O O . LYS A 1 93 ? -6.723 -7.428 -10.075 1.00 0.36 93 LYS A O 5
ATOM 9043 N N . PHE A 1 94 ? -6.885 -6.178 -8.212 1.00 0.35 94 PHE A N 5
ATOM 9044 C CA . PHE A 1 94 ? -6.267 -7.164 -7.343 1.00 0.44 94 PHE A CA 5
ATOM 9045 C C . PHE A 1 94 ? -7.077 -7.299 -6.052 1.00 0.44 94 PHE A C 5
ATOM 9046 O O . PHE A 1 94 ? -6.591 -6.981 -4.965 1.00 0.48 94 PHE A O 5
ATOM 9063 N N . PRO A 1 95 ? -8.330 -7.778 -6.156 1.00 0.45 95 PRO A N 5
ATOM 9064 C CA . PRO A 1 95 ? -9.238 -7.905 -5.007 1.00 0.52 95 PRO A CA 5
ATOM 9065 C C . PRO A 1 95 ? -8.726 -8.864 -3.936 1.00 0.51 95 PRO A C 5
ATOM 9066 O O . PRO A 1 95 ? -9.173 -8.823 -2.790 1.00 0.55 95 PRO A O 5
ATOM 9077 N N . GLN A 1 96 ? -7.785 -9.719 -4.307 1.00 0.56 96 GLN A N 5
ATOM 9078 C CA . GLN A 1 96 ? -7.278 -10.740 -3.399 1.00 0.70 96 GLN A CA 5
ATOM 9079 C C . GLN A 1 96 ? -6.133 -10.202 -2.553 1.00 0.75 96 GLN A C 5
ATOM 9080 O O . GLN A 1 96 ? -5.462 -10.956 -1.850 1.00 0.96 96 GLN A O 5
ATOM 9094 N N . LEU A 1 97 ? -5.910 -8.899 -2.625 1.00 0.67 97 LEU A N 5
ATOM 9095 C CA . LEU A 1 97 ? -4.861 -8.266 -1.845 1.00 0.81 97 LEU A CA 5
ATOM 9096 C C . LEU A 1 97 ? -5.297 -8.042 -0.411 1.00 0.61 97 LEU A C 5
ATOM 9097 O O . LEU A 1 97 ? -6.442 -7.665 -0.145 1.00 0.55 97 LEU A O 5
ATOM 9113 N N . HIS A 1 98 ? -4.380 -8.299 0.505 1.00 0.58 98 HIS A N 5
ATOM 9114 C CA . HIS A 1 98 ? -4.561 -7.930 1.895 1.00 0.51 98 HIS A CA 5
ATOM 9115 C C . HIS A 1 98 ? -4.688 -6.418 1.994 1.00 0.54 98 HIS A C 5
ATOM 9116 O O . HIS A 1 98 ? -4.049 -5.680 1.235 1.00 0.68 98 HIS A O 5
ATOM 9130 N N . CYS A 1 99 ? -5.505 -5.961 2.922 1.00 0.46 99 CYS A N 5
ATOM 9131 C CA . CYS A 1 99 ? -5.845 -4.555 3.005 1.00 0.52 99 CYS A CA 5
ATOM 9132 C C . CYS A 1 99 ? -4.708 -3.766 3.632 1.00 0.45 99 CYS A C 5
ATOM 9133 O O . CYS A 1 99 ? -4.177 -4.150 4.675 1.00 0.53 99 CYS A O 5
ATOM 9141 N N . LEU A 1 100 ? -4.324 -2.681 2.979 1.00 0.34 100 LEU A N 5
ATOM 9142 C CA . LEU A 1 100 ? -3.361 -1.759 3.545 1.00 0.30 100 LEU A CA 5
ATOM 9143 C C . LEU A 1 100 ? -3.982 -1.117 4.762 1.00 0.29 100 LEU A C 5
ATOM 9144 O O . LEU A 1 100 ? -5.068 -0.545 4.680 1.00 0.28 100 LEU A O 5
ATOM 9160 N N . ASN A 1 101 ? -3.300 -1.215 5.882 1.00 0.30 101 ASN A N 5
ATOM 9161 C CA . ASN A 1 101 ? -3.849 -0.725 7.120 1.00 0.32 101 ASN A CA 5
ATOM 9162 C C . ASN A 1 101 ? -3.095 0.521 7.538 1.00 0.30 101 ASN A C 5
ATOM 9163 O O . ASN A 1 101 ? -2.000 0.451 8.120 1.00 0.35 101 ASN A O 5
ATOM 9174 N N . VAL A 1 102 ? -3.667 1.658 7.196 1.00 0.26 102 VAL A N 5
ATOM 9175 C CA . VAL A 1 102 ? -3.045 2.942 7.455 1.00 0.25 102 VAL A CA 5
ATOM 9176 C C . VAL A 1 102 ? -3.810 3.710 8.523 1.00 0.32 102 VAL A C 5
ATOM 9177 O O . VAL A 1 102 ? -4.935 3.354 8.871 1.00 0.36 102 VAL A O 5
ATOM 9190 N N . GLY A 1 103 ? -3.182 4.737 9.068 1.00 0.38 103 GLY A N 5
ATOM 9191 C CA . GLY A 1 103 ? -3.849 5.573 10.039 1.00 0.50 103 GLY A CA 5
ATOM 9192 C C . GLY A 1 103 ? -3.403 5.283 11.452 1.00 0.65 103 GLY A C 5
ATOM 9193 O O . GLY A 1 103 ? -2.238 5.481 11.795 1.00 0.90 103 GLY A O 5
ATOM 9197 N N . SER A 1 104 ? -4.315 4.779 12.263 1.00 0.67 104 SER A N 5
ATOM 9198 C CA . SER A 1 104 ? -4.039 4.570 13.672 1.00 0.79 104 SER A CA 5
ATOM 9199 C C . SER A 1 104 ? -4.550 3.211 14.134 1.00 0.79 104 SER A C 5
ATOM 9200 O O . SER A 1 104 ? -5.224 2.504 13.380 1.00 0.74 104 SER A O 5
ATOM 9208 N N . SER A 1 105 ? -4.230 2.853 15.365 1.00 0.95 105 SER A N 5
ATOM 9209 C CA . SER A 1 105 ? -4.702 1.604 15.938 1.00 1.05 105 SER A CA 5
ATOM 9210 C C . SER A 1 105 ? -6.177 1.712 16.327 1.00 1.13 105 SER A C 5
ATOM 9211 O O . SER A 1 105 ? -6.935 0.751 16.199 1.00 1.21 105 SER A O 5
ATOM 9219 N N . ILE A 1 106 ? -6.581 2.893 16.791 1.00 1.17 106 ILE A N 5
ATOM 9220 C CA . ILE A 1 106 ? -7.958 3.120 17.222 1.00 1.29 106 ILE A CA 5
ATOM 9221 C C . ILE A 1 106 ? -8.884 3.333 16.026 1.00 1.21 106 ILE A C 5
ATOM 9222 O O . ILE A 1 106 ? -10.053 2.946 16.053 1.00 1.34 106 ILE A O 5
ATOM 9238 N N . LYS A 1 107 ? -8.358 3.952 14.981 1.00 1.03 107 LYS A N 5
ATOM 9239 C CA . LYS A 1 107 ? -9.090 4.096 13.735 1.00 0.98 107 LYS A CA 5
ATOM 9240 C C . LYS A 1 107 ? -8.219 3.631 12.582 1.00 0.82 107 LYS A C 5
ATOM 9241 O O . LYS A 1 107 ? -7.262 4.309 12.197 1.00 0.77 107 LYS A O 5
ATOM 9260 N N . SER A 1 108 ? -8.552 2.478 12.039 1.00 0.80 108 SER A N 5
ATOM 9261 C CA . SER A 1 108 ? -7.791 1.900 10.953 1.00 0.69 108 SER A CA 5
ATOM 9262 C C . SER A 1 108 ? -8.430 2.244 9.615 1.00 0.60 108 SER A C 5
ATOM 9263 O O . SER A 1 108 ? -9.657 2.265 9.489 1.00 0.74 108 SER A O 5
ATOM 9271 N N . ILE A 1 109 ? -7.596 2.560 8.639 1.00 0.44 109 ILE A N 5
ATOM 9272 C CA . ILE A 1 109 ? -8.057 2.802 7.285 1.00 0.39 109 ILE A CA 5
ATOM 9273 C C . ILE A 1 109 ? -7.592 1.654 6.406 1.00 0.35 109 ILE A C 5
ATOM 9274 O O . ILE A 1 109 ? -6.389 1.452 6.237 1.00 0.34 109 ILE A O 5
ATOM 9290 N N . LEU A 1 110 ? -8.528 0.896 5.868 1.00 0.36 110 LEU A N 5
ATOM 9291 C CA . LEU A 1 110 ? -8.178 -0.258 5.059 1.00 0.31 110 LEU A CA 5
ATOM 9292 C C . LEU A 1 110 ? -8.402 0.025 3.577 1.00 0.31 110 LEU A C 5
ATOM 9293 O O . LEU A 1 110 ? -9.523 0.300 3.144 1.00 0.37 110 LEU A O 5
ATOM 9309 N N . LEU A 1 111 ? -7.324 -0.034 2.810 1.00 0.28 111 LEU A N 5
ATOM 9310 C CA . LEU A 1 111 ? -7.381 0.209 1.362 1.00 0.30 111 LEU A CA 5
ATOM 9311 C C . LEU A 1 111 ? -6.401 -0.700 0.623 1.00 0.30 111 LEU A C 5
ATOM 9312 O O . LEU A 1 111 ? -5.317 -0.950 1.103 1.00 0.61 111 LEU A O 5
ATOM 9328 N N . PRO A 1 112 ? -6.773 -1.229 -0.547 1.00 0.34 112 PRO A N 5
ATOM 9329 C CA . PRO A 1 112 ? -5.858 -2.031 -1.367 1.00 0.33 112 PRO A CA 5
ATOM 9330 C C . PRO A 1 112 ? -4.704 -1.185 -1.903 1.00 0.32 112 PRO A C 5
ATOM 9331 O O . PRO A 1 112 ? -4.910 -0.060 -2.363 1.00 0.33 112 PRO A O 5
ATOM 9342 N N . ILE A 1 113 ? -3.494 -1.741 -1.850 1.00 0.33 113 ILE A N 5
ATOM 9343 C CA . ILE A 1 113 ? -2.285 -1.034 -2.286 1.00 0.29 113 ILE A CA 5
ATOM 9344 C C . ILE A 1 113 ? -2.329 -0.737 -3.794 1.00 0.30 113 ILE A C 5
ATOM 9345 O O . ILE A 1 113 ? -1.504 0.011 -4.321 1.00 0.28 113 ILE A O 5
ATOM 9361 N N . GLU A 1 114 ? -3.301 -1.345 -4.472 1.00 0.36 114 GLU A N 5
ATOM 9362 C CA . GLU A 1 114 ? -3.541 -1.139 -5.902 1.00 0.42 114 GLU A CA 5
ATOM 9363 C C . GLU A 1 114 ? -3.605 0.349 -6.270 1.00 0.33 114 GLU A C 5
ATOM 9364 O O . GLU A 1 114 ? -3.154 0.751 -7.346 1.00 0.41 114 GLU A O 5
ATOM 9376 N N . LEU A 1 115 ? -4.142 1.163 -5.369 1.00 0.24 115 LEU A N 5
ATOM 9377 C CA . LEU A 1 115 ? -4.350 2.582 -5.644 1.00 0.24 115 LEU A CA 5
ATOM 9378 C C . LEU A 1 115 ? -3.358 3.458 -4.886 1.00 0.21 115 LEU A C 5
ATOM 9379 O O . LEU A 1 115 ? -3.620 4.638 -4.639 1.00 0.29 115 LEU A O 5
ATOM 9395 N N . CYS A 1 116 ? -2.222 2.891 -4.517 1.00 0.24 116 CYS A N 5
ATOM 9396 C CA . CYS A 1 116 ? -1.222 3.641 -3.776 1.00 0.23 116 CYS A CA 5
ATOM 9397 C C . CYS A 1 116 ? 0.050 3.810 -4.589 1.00 0.22 116 CYS A C 5
ATOM 9398 O O . CYS A 1 116 ? 0.421 2.942 -5.381 1.00 0.25 116 CYS A O 5
ATOM 9406 N N . SER A 1 117 ? 0.692 4.949 -4.412 1.00 0.24 117 SER A N 5
ATOM 9407 C CA . SER A 1 117 ? 1.987 5.199 -5.006 1.00 0.24 117 SER A CA 5
ATOM 9408 C C . SER A 1 117 ? 3.000 5.455 -3.897 1.00 0.24 117 SER A C 5
ATOM 9409 O O . SER A 1 117 ? 2.684 6.089 -2.898 1.00 0.25 117 SER A O 5
ATOM 9417 N N . ILE A 1 118 ? 4.200 4.955 -4.061 1.00 0.26 118 ILE A N 5
ATOM 9418 C CA . ILE A 1 118 ? 5.231 5.115 -3.059 1.00 0.28 118 ILE A CA 5
ATOM 9419 C C . ILE A 1 118 ? 6.141 6.289 -3.430 1.00 0.34 118 ILE A C 5
ATOM 9420 O O . ILE A 1 118 ? 6.424 6.523 -4.607 1.00 0.36 118 ILE A O 5
ATOM 9436 N N . GLU A 1 119 ? 6.565 7.039 -2.423 1.00 0.41 119 GLU A N 5
ATOM 9437 C CA . GLU A 1 119 ? 7.363 8.238 -2.631 1.00 0.50 119 GLU A CA 5
ATOM 9438 C C . GLU A 1 119 ? 8.791 7.855 -3.006 1.00 0.55 119 GLU A C 5
ATOM 9439 O O . GLU A 1 119 ? 9.524 7.293 -2.187 1.00 0.56 119 GLU A O 5
ATOM 9451 N N . GLU A 1 120 ? 9.186 8.171 -4.239 1.00 0.68 120 GLU A N 5
ATOM 9452 C CA . GLU A 1 120 ? 10.481 7.738 -4.764 1.00 0.84 120 GLU A CA 5
ATOM 9453 C C . GLU A 1 120 ? 11.643 8.353 -3.990 1.00 0.98 120 GLU A C 5
ATOM 9454 O O . GLU A 1 120 ? 12.745 7.801 -3.977 1.00 1.08 120 GLU A O 5
ATOM 9466 N N . ALA A 1 4 ? 5.827 10.240 -7.686 1.00 0.61 4 ALA A N 6
ATOM 9467 C CA . ALA A 1 4 ? 4.865 9.336 -7.083 1.00 0.53 4 ALA A CA 6
ATOM 9468 C C . ALA A 1 4 ? 4.642 8.151 -8.006 1.00 0.44 4 ALA A C 6
ATOM 9469 O O . ALA A 1 4 ? 3.939 8.252 -9.012 1.00 0.54 4 ALA A O 6
ATOM 9476 N N . MET A 1 5 ? 5.260 7.038 -7.663 1.00 0.39 5 MET A N 6
ATOM 9477 C CA . MET A 1 5 ? 5.247 5.855 -8.506 1.00 0.37 5 MET A CA 6
ATOM 9478 C C . MET A 1 5 ? 4.190 4.876 -8.030 1.00 0.30 5 MET A C 6
ATOM 9479 O O . MET A 1 5 ? 4.177 4.522 -6.862 1.00 0.29 5 MET A O 6
ATOM 9493 N N . PRO A 1 6 ? 3.297 4.416 -8.915 1.00 0.30 6 PRO A N 6
ATOM 9494 C CA . PRO A 1 6 ? 2.306 3.397 -8.571 1.00 0.28 6 PRO A CA 6
ATOM 9495 C C . PRO A 1 6 ? 2.966 2.229 -7.847 1.00 0.27 6 PRO A C 6
ATOM 9496 O O . PRO A 1 6 ? 3.890 1.609 -8.371 1.00 0.30 6 PRO A O 6
ATOM 9507 N N . MET A 1 7 ? 2.508 1.957 -6.630 1.00 0.24 7 MET A N 6
ATOM 9508 C CA . MET A 1 7 ? 3.155 0.970 -5.771 1.00 0.24 7 MET A CA 6
ATOM 9509 C C . MET A 1 7 ? 3.182 -0.412 -6.405 1.00 0.28 7 MET A C 6
ATOM 9510 O O . MET A 1 7 ? 4.076 -1.199 -6.124 1.00 0.32 7 MET A O 6
ATOM 9524 N N . ILE A 1 8 ? 2.215 -0.701 -7.267 1.00 0.29 8 ILE A N 6
ATOM 9525 C CA . ILE A 1 8 ? 2.212 -1.957 -8.011 1.00 0.33 8 ILE A CA 6
ATOM 9526 C C . ILE A 1 8 ? 3.459 -2.059 -8.890 1.00 0.36 8 ILE A C 6
ATOM 9527 O O . ILE A 1 8 ? 4.082 -3.117 -8.976 1.00 0.39 8 ILE A O 6
ATOM 9543 N N . GLU A 1 9 ? 3.827 -0.945 -9.512 1.00 0.38 9 GLU A N 6
ATOM 9544 C CA . GLU A 1 9 ? 5.039 -0.865 -10.319 1.00 0.42 9 GLU A CA 6
ATOM 9545 C C . GLU A 1 9 ? 6.261 -1.165 -9.450 1.00 0.39 9 GLU A C 6
ATOM 9546 O O . GLU A 1 9 ? 7.146 -1.929 -9.837 1.00 0.39 9 GLU A O 6
ATOM 9558 N N . TYR A 1 10 ? 6.282 -0.569 -8.261 1.00 0.41 10 TYR A N 6
ATOM 9559 C CA . TYR A 1 10 ? 7.360 -0.784 -7.301 1.00 0.42 10 TYR A CA 6
ATOM 9560 C C . TYR A 1 10 ? 7.440 -2.256 -6.911 1.00 0.43 10 TYR A C 6
ATOM 9561 O O . TYR A 1 10 ? 8.513 -2.863 -6.929 1.00 0.45 10 TYR A O 6
ATOM 9579 N N . LEU A 1 11 ? 6.288 -2.827 -6.579 1.00 0.43 11 LEU A N 6
ATOM 9580 C CA . LEU A 1 11 ? 6.200 -4.222 -6.175 1.00 0.46 11 LEU A CA 6
ATOM 9581 C C . LEU A 1 11 ? 6.672 -5.135 -7.295 1.00 0.44 11 LEU A C 6
ATOM 9582 O O . LEU A 1 11 ? 7.466 -6.048 -7.073 1.00 0.48 11 LEU A O 6
ATOM 9598 N N . GLU A 1 12 ? 6.194 -4.861 -8.494 1.00 0.40 12 GLU A N 6
ATOM 9599 C CA . GLU A 1 12 ? 6.513 -5.663 -9.663 1.00 0.40 12 GLU A CA 6
ATOM 9600 C C . GLU A 1 12 ? 8.022 -5.708 -9.911 1.00 0.44 12 GLU A C 6
ATOM 9601 O O . GLU A 1 12 ? 8.607 -6.777 -10.082 1.00 0.49 12 GLU A O 6
ATOM 9613 N N . ARG A 1 13 ? 8.652 -4.544 -9.901 1.00 0.45 13 ARG A N 6
ATOM 9614 C CA . ARG A 1 13 ? 10.065 -4.438 -10.237 1.00 0.52 13 ARG A CA 6
ATOM 9615 C C . ARG A 1 13 ? 10.957 -4.867 -9.073 1.00 0.58 13 ARG A C 6
ATOM 9616 O O . ARG A 1 13 ? 11.935 -5.588 -9.266 1.00 0.62 13 ARG A O 6
ATOM 9637 N N . PHE A 1 14 ? 10.609 -4.450 -7.865 1.00 0.60 14 PHE A N 6
ATOM 9638 C CA . PHE A 1 14 ? 11.513 -4.594 -6.730 1.00 0.69 14 PHE A CA 6
ATOM 9639 C C . PHE A 1 14 ? 11.107 -5.718 -5.777 1.00 0.71 14 PHE A C 6
ATOM 9640 O O . PHE A 1 14 ? 11.962 -6.462 -5.303 1.00 0.83 14 PHE A O 6
ATOM 9657 N N . SER A 1 15 ? 9.819 -5.855 -5.497 1.00 0.63 15 SER A N 6
ATOM 9658 C CA . SER A 1 15 ? 9.383 -6.739 -4.422 1.00 0.67 15 SER A CA 6
ATOM 9659 C C . SER A 1 15 ? 9.172 -8.177 -4.899 1.00 0.69 15 SER A C 6
ATOM 9660 O O . SER A 1 15 ? 9.557 -9.124 -4.211 1.00 0.78 15 SER A O 6
ATOM 9668 N N . LEU A 1 16 ? 8.578 -8.345 -6.074 1.00 0.63 16 LEU A N 6
ATOM 9669 C CA . LEU A 1 16 ? 8.357 -9.682 -6.611 1.00 0.68 16 LEU A CA 6
ATOM 9670 C C . LEU A 1 16 ? 9.515 -10.115 -7.486 1.00 0.79 16 LEU A C 6
ATOM 9671 O O . LEU A 1 16 ? 9.788 -11.309 -7.623 1.00 0.89 16 LEU A O 6
ATOM 9687 N N . LYS A 1 17 ? 10.185 -9.122 -8.076 1.00 0.83 17 LYS A N 6
ATOM 9688 C CA . LYS A 1 17 ? 11.198 -9.362 -9.101 1.00 0.97 17 LYS A CA 6
ATOM 9689 C C . LYS A 1 17 ? 10.545 -10.059 -10.292 1.00 1.01 17 LYS A C 6
ATOM 9690 O O . LYS A 1 17 ? 11.196 -10.774 -11.050 1.00 1.15 17 LYS A O 6
ATOM 9709 N N . ALA A 1 18 ? 9.245 -9.821 -10.445 1.00 0.95 18 ALA A N 6
ATOM 9710 C CA . ALA A 1 18 ? 8.428 -10.492 -11.443 1.00 1.03 18 ALA A CA 6
ATOM 9711 C C . ALA A 1 18 ? 7.192 -9.652 -11.747 1.00 1.02 18 ALA A C 6
ATOM 9712 O O . ALA A 1 18 ? 6.809 -8.795 -10.950 1.00 1.34 18 ALA A O 6
ATOM 9719 N N . LYS A 1 19 ? 6.573 -9.917 -12.888 1.00 0.80 19 LYS A N 6
ATOM 9720 C CA . LYS A 1 19 ? 5.462 -9.106 -13.380 1.00 0.77 19 LYS A CA 6
ATOM 9721 C C . LYS A 1 19 ? 4.188 -9.341 -12.565 1.00 0.64 19 LYS A C 6
ATOM 9722 O O . LYS A 1 19 ? 3.896 -10.464 -12.153 1.00 0.74 19 LYS A O 6
ATOM 9741 N N . ILE A 1 20 ? 3.437 -8.270 -12.341 1.00 0.57 20 ILE A N 6
ATOM 9742 C CA . ILE A 1 20 ? 2.211 -8.330 -11.556 1.00 0.52 20 ILE A CA 6
ATOM 9743 C C . ILE A 1 20 ? 0.997 -8.594 -12.433 1.00 0.54 20 ILE A C 6
ATOM 9744 O O . ILE A 1 20 ? 0.862 -8.027 -13.522 1.00 0.64 20 ILE A O 6
ATOM 9760 N N . ASN A 1 21 ? 0.129 -9.473 -11.956 1.00 0.58 21 ASN A N 6
ATOM 9761 C CA . ASN A 1 21 ? -1.178 -9.646 -12.554 1.00 0.72 21 ASN A CA 6
ATOM 9762 C C . ASN A 1 21 ? -2.108 -10.329 -11.551 1.00 0.78 21 ASN A C 6
ATOM 9763 O O . ASN A 1 21 ? -1.666 -10.719 -10.472 1.00 0.77 21 ASN A O 6
ATOM 9774 N N . ASN A 1 22 ? -3.378 -10.482 -11.894 1.00 0.97 22 ASN A N 6
ATOM 9775 C CA . ASN A 1 22 ? -4.334 -11.145 -11.008 1.00 1.09 22 ASN A CA 6
ATOM 9776 C C . ASN A 1 22 ? -4.004 -12.635 -10.914 1.00 1.03 22 ASN A C 6
ATOM 9777 O O . ASN A 1 22 ? -4.112 -13.249 -9.855 1.00 1.07 22 ASN A O 6
ATOM 9788 N N . THR A 1 23 ? -3.523 -13.192 -12.015 1.00 1.00 23 THR A N 6
ATOM 9789 C CA . THR A 1 23 ? -3.249 -14.618 -12.104 1.00 1.05 23 THR A CA 6
ATOM 9790 C C . THR A 1 23 ? -1.868 -14.972 -11.556 1.00 1.02 23 THR A C 6
ATOM 9791 O O . THR A 1 23 ? -1.283 -15.995 -11.916 1.00 1.21 23 THR A O 6
ATOM 9802 N N . THR A 1 24 ? -1.346 -14.120 -10.688 1.00 0.87 24 THR A N 6
ATOM 9803 C CA . THR A 1 24 ? -0.070 -14.375 -10.044 1.00 0.91 24 THR A CA 6
ATOM 9804 C C . THR A 1 24 ? -0.295 -14.720 -8.576 1.00 0.98 24 THR A C 6
ATOM 9805 O O . THR A 1 24 ? -1.430 -14.676 -8.091 1.00 1.91 24 THR A O 6
ATOM 9816 N N . ASN A 1 25 ? 0.774 -15.061 -7.868 1.00 0.72 25 ASN A N 6
ATOM 9817 C CA . ASN A 1 25 ? 0.680 -15.387 -6.447 1.00 0.79 25 ASN A CA 6
ATOM 9818 C C . ASN A 1 25 ? 0.619 -14.106 -5.623 1.00 0.73 25 ASN A C 6
ATOM 9819 O O . ASN A 1 25 ? 1.434 -13.887 -4.723 1.00 0.72 25 ASN A O 6
ATOM 9830 N N . LEU A 1 26 ? -0.361 -13.264 -5.931 1.00 0.82 26 LEU A N 6
ATOM 9831 C CA . LEU A 1 26 ? -0.461 -11.948 -5.321 1.00 0.88 26 LEU A CA 6
ATOM 9832 C C . LEU A 1 26 ? -0.740 -12.024 -3.821 1.00 0.83 26 LEU A C 6
ATOM 9833 O O . LEU A 1 26 ? -0.304 -11.156 -3.066 1.00 0.86 26 LEU A O 6
ATOM 9849 N N . ASP A 1 27 ? -1.441 -13.066 -3.395 1.00 0.81 27 ASP A N 6
ATOM 9850 C CA . ASP A 1 27 ? -1.784 -13.228 -1.986 1.00 0.84 27 ASP A CA 6
ATOM 9851 C C . ASP A 1 27 ? -0.563 -13.669 -1.191 1.00 0.70 27 ASP A C 6
ATOM 9852 O O . ASP A 1 27 ? -0.404 -13.319 -0.024 1.00 0.67 27 ASP A O 6
ATOM 9861 N N . TYR A 1 28 ? 0.312 -14.431 -1.830 1.00 0.69 28 TYR A N 6
ATOM 9862 C CA . TYR A 1 28 ? 1.524 -14.894 -1.177 1.00 0.70 28 TYR A CA 6
ATOM 9863 C C . TYR A 1 28 ? 2.515 -13.748 -1.013 1.00 0.63 28 TYR A C 6
ATOM 9864 O O . TYR A 1 28 ? 3.236 -13.675 -0.017 1.00 0.68 28 TYR A O 6
ATOM 9882 N N . SER A 1 29 ? 2.542 -12.845 -1.987 1.00 0.59 29 SER A N 6
ATOM 9883 C CA . SER A 1 29 ? 3.434 -11.696 -1.927 1.00 0.62 29 SER A CA 6
ATOM 9884 C C . SER A 1 29 ? 2.921 -10.658 -0.939 1.00 0.51 29 SER A C 6
ATOM 9885 O O . SER A 1 29 ? 3.688 -10.102 -0.162 1.00 0.53 29 SER A O 6
ATOM 9893 N N . ARG A 1 30 ? 1.619 -10.407 -0.971 1.00 0.48 30 ARG A N 6
ATOM 9894 C CA . ARG A 1 30 ? 1.006 -9.440 -0.067 1.00 0.45 30 ARG A CA 6
ATOM 9895 C C . ARG A 1 30 ? 1.164 -9.899 1.380 1.00 0.46 30 ARG A C 6
ATOM 9896 O O . ARG A 1 30 ? 1.239 -9.085 2.290 1.00 0.56 30 ARG A O 6
ATOM 9917 N N . ARG A 1 31 ? 1.252 -11.206 1.583 1.00 0.45 31 ARG A N 6
ATOM 9918 C CA . ARG A 1 31 ? 1.376 -11.750 2.927 1.00 0.47 31 ARG A CA 6
ATOM 9919 C C . ARG A 1 31 ? 2.772 -11.490 3.510 1.00 0.45 31 ARG A C 6
ATOM 9920 O O . ARG A 1 31 ? 2.916 -11.281 4.716 1.00 0.50 31 ARG A O 6
ATOM 9941 N N . PHE A 1 32 ? 3.801 -11.485 2.658 1.00 0.45 32 PHE A N 6
ATOM 9942 C CA . PHE A 1 32 ? 5.167 -11.229 3.126 1.00 0.53 32 PHE A CA 6
ATOM 9943 C C . PHE A 1 32 ? 5.490 -9.741 3.001 1.00 0.53 32 PHE A C 6
ATOM 9944 O O . PHE A 1 32 ? 6.548 -9.273 3.417 1.00 0.57 32 PHE A O 6
ATOM 9961 N N . LEU A 1 33 ? 4.534 -9.007 2.460 1.00 0.51 33 LEU A N 6
ATOM 9962 C CA . LEU A 1 33 ? 4.687 -7.587 2.184 1.00 0.53 33 LEU A CA 6
ATOM 9963 C C . LEU A 1 33 ? 4.335 -6.770 3.428 1.00 0.45 33 LEU A C 6
ATOM 9964 O O . LEU A 1 33 ? 4.588 -5.568 3.492 1.00 0.44 33 LEU A O 6
ATOM 9980 N N . GLU A 1 34 ? 3.765 -7.455 4.416 1.00 0.39 34 GLU A N 6
ATOM 9981 C CA . GLU A 1 34 ? 3.306 -6.822 5.651 1.00 0.35 34 GLU A CA 6
ATOM 9982 C C . GLU A 1 34 ? 4.455 -6.085 6.363 1.00 0.35 34 GLU A C 6
ATOM 9983 O O . GLU A 1 34 ? 4.342 -4.888 6.642 1.00 0.30 34 GLU A O 6
ATOM 9995 N N . PRO A 1 35 ? 5.583 -6.774 6.662 1.00 0.43 35 PRO A N 6
ATOM 9996 C CA . PRO A 1 35 ? 6.724 -6.146 7.337 1.00 0.48 35 PRO A CA 6
ATOM 9997 C C . PRO A 1 35 ? 7.381 -5.084 6.464 1.00 0.45 35 PRO A C 6
ATOM 9998 O O . PRO A 1 35 ? 7.917 -4.094 6.962 1.00 0.47 35 PRO A O 6
ATOM 10009 N N . PHE A 1 36 ? 7.331 -5.305 5.157 1.00 0.44 36 PHE A N 6
ATOM 10010 C CA . PHE A 1 36 ? 7.940 -4.401 4.194 1.00 0.49 36 PHE A CA 6
ATOM 10011 C C . PHE A 1 36 ? 7.210 -3.064 4.165 1.00 0.39 36 PHE A C 6
ATOM 10012 O O . PHE A 1 36 ? 7.826 -2.013 4.007 1.00 0.43 36 PHE A O 6
ATOM 10029 N N . LEU A 1 37 ? 5.899 -3.113 4.326 1.00 0.30 37 LEU A N 6
ATOM 10030 C CA . LEU A 1 37 ? 5.074 -1.920 4.238 1.00 0.29 37 LEU A CA 6
ATOM 10031 C C . LEU A 1 37 ? 4.924 -1.214 5.579 1.00 0.24 37 LEU A C 6
ATOM 10032 O O . LEU A 1 37 ? 4.540 -0.049 5.627 1.00 0.27 37 LEU A O 6
ATOM 10048 N N . ARG A 1 38 ? 5.202 -1.905 6.673 1.00 0.24 38 ARG A N 6
ATOM 10049 C CA . ARG A 1 38 ? 5.091 -1.276 7.979 1.00 0.31 38 ARG A CA 6
ATOM 10050 C C . ARG A 1 38 ? 6.147 -0.190 8.159 1.00 0.30 38 ARG A C 6
ATOM 10051 O O . ARG A 1 38 ? 7.347 -0.456 8.103 1.00 0.41 38 ARG A O 6
ATOM 10072 N N . GLY A 1 39 ? 5.682 1.031 8.368 1.00 0.28 39 GLY A N 6
ATOM 10073 C CA . GLY A 1 39 ? 6.576 2.137 8.630 1.00 0.31 39 GLY A CA 6
ATOM 10074 C C . GLY A 1 39 ? 6.821 2.993 7.407 1.00 0.28 39 GLY A C 6
ATOM 10075 O O . GLY A 1 39 ? 7.768 3.781 7.374 1.00 0.35 39 GLY A O 6
ATOM 10079 N N . ILE A 1 40 ? 5.961 2.871 6.403 1.00 0.24 40 ILE A N 6
ATOM 10080 C CA . ILE A 1 40 ? 6.167 3.623 5.166 1.00 0.22 40 ILE A CA 6
ATOM 10081 C C . ILE A 1 40 ? 5.092 4.685 4.995 1.00 0.21 40 ILE A C 6
ATOM 10082 O O . ILE A 1 40 ? 4.103 4.699 5.721 1.00 0.21 40 ILE A O 6
ATOM 10098 N N . ASN A 1 41 ? 5.299 5.585 4.049 1.00 0.21 41 ASN A N 6
ATOM 10099 C CA . ASN A 1 41 ? 4.278 6.557 3.690 1.00 0.20 41 ASN A CA 6
ATOM 10100 C C . ASN A 1 41 ? 3.936 6.382 2.222 1.00 0.16 41 ASN A C 6
ATOM 10101 O O . ASN A 1 41 ? 4.825 6.218 1.382 1.00 0.18 41 ASN A O 6
ATOM 10112 N N . VAL A 1 42 ? 2.655 6.371 1.917 1.00 0.13 42 VAL A N 6
ATOM 10113 C CA . VAL A 1 42 ? 2.209 6.231 0.547 1.00 0.14 42 VAL A CA 6
ATOM 10114 C C . VAL A 1 42 ? 1.266 7.358 0.181 1.00 0.15 42 VAL A C 6
ATOM 10115 O O . VAL A 1 42 ? 0.524 7.875 1.022 1.00 0.18 42 VAL A O 6
ATOM 10128 N N . VAL A 1 43 ? 1.313 7.743 -1.074 1.00 0.18 43 VAL A N 6
ATOM 10129 C CA . VAL A 1 43 ? 0.400 8.719 -1.611 1.00 0.22 43 VAL A CA 6
ATOM 10130 C C . VAL A 1 43 ? -0.833 7.985 -2.118 1.00 0.20 43 VAL A C 6
ATOM 10131 O O . VAL A 1 43 ? -0.809 7.360 -3.181 1.00 0.20 43 VAL A O 6
ATOM 10144 N N . TYR A 1 44 ? -1.901 8.052 -1.346 1.00 0.21 44 TYR A N 6
ATOM 10145 C CA . TYR A 1 44 ? -3.119 7.327 -1.651 1.00 0.22 44 TYR A CA 6
ATOM 10146 C C . TYR A 1 44 ? -4.013 8.177 -2.527 1.00 0.22 44 TYR A C 6
ATOM 10147 O O . TYR A 1 44 ? -4.548 9.193 -2.087 1.00 0.24 44 TYR A O 6
ATOM 10165 N N . THR A 1 45 ? -4.152 7.768 -3.771 1.00 0.24 45 THR A N 6
ATOM 10166 C CA . THR A 1 45 ? -4.984 8.484 -4.708 1.00 0.28 45 THR A CA 6
ATOM 10167 C C . THR A 1 45 ? -6.322 7.775 -4.860 1.00 0.28 45 THR A C 6
ATOM 10168 O O . THR A 1 45 ? -6.405 6.718 -5.485 1.00 0.30 45 THR A O 6
ATOM 10179 N N . PRO A 1 46 ? -7.378 8.337 -4.269 1.00 0.31 46 PRO A N 6
ATOM 10180 C CA . PRO A 1 46 ? -8.723 7.794 -4.383 1.00 0.35 46 PRO A CA 6
ATOM 10181 C C . PRO A 1 46 ? -9.293 8.062 -5.764 1.00 0.38 46 PRO A C 6
ATOM 10182 O O . PRO A 1 46 ? -9.124 9.157 -6.304 1.00 0.38 46 PRO A O 6
ATOM 10193 N N . PRO A 1 47 ? -9.941 7.052 -6.367 1.00 0.45 47 PRO A N 6
ATOM 10194 C CA . PRO A 1 47 ? -10.593 7.199 -7.666 1.00 0.56 47 PRO A CA 6
ATOM 10195 C C . PRO A 1 47 ? -11.460 8.450 -7.721 1.00 0.59 47 PRO A C 6
ATOM 10196 O O . PRO A 1 47 ? -12.083 8.832 -6.727 1.00 0.56 47 PRO A O 6
ATOM 10207 N N . GLN A 1 48 ? -11.490 9.080 -8.888 1.00 0.70 48 GLN A N 6
ATOM 10208 C CA . GLN A 1 48 ? -12.146 10.374 -9.073 1.00 0.79 48 GLN A CA 6
ATOM 10209 C C . GLN A 1 48 ? -13.645 10.316 -8.763 1.00 0.77 48 GLN A C 6
ATOM 10210 O O . GLN A 1 48 ? -14.316 11.346 -8.703 1.00 0.83 48 GLN A O 6
ATOM 10224 N N . SER A 1 49 ? -14.160 9.113 -8.555 1.00 0.72 49 SER A N 6
ATOM 10225 C CA . SER A 1 49 ? -15.551 8.916 -8.183 1.00 0.74 49 SER A CA 6
ATOM 10226 C C . SER A 1 49 ? -15.761 9.161 -6.686 1.00 0.71 49 SER A C 6
ATOM 10227 O O . SER A 1 49 ? -16.892 9.296 -6.220 1.00 0.78 49 SER A O 6
ATOM 10235 N N . PHE A 1 50 ? -14.663 9.224 -5.940 1.00 0.65 50 PHE A N 6
ATOM 10236 C CA . PHE A 1 50 ? -14.729 9.424 -4.496 1.00 0.64 50 PHE A CA 6
ATOM 10237 C C . PHE A 1 50 ? -14.734 10.904 -4.133 1.00 0.71 50 PHE A C 6
ATOM 10238 O O . PHE A 1 50 ? -15.253 11.282 -3.084 1.00 0.77 50 PHE A O 6
ATOM 10255 N N . GLN A 1 51 ? -14.120 11.725 -4.993 1.00 0.72 51 GLN A N 6
ATOM 10256 C CA . GLN A 1 51 ? -13.993 13.173 -4.768 1.00 0.79 51 GLN A CA 6
ATOM 10257 C C . GLN A 1 51 ? -12.983 13.480 -3.667 1.00 0.66 51 GLN A C 6
ATOM 10258 O O . GLN A 1 51 ? -12.815 14.629 -3.257 1.00 0.83 51 GLN A O 6
ATOM 10272 N N . SER A 1 52 ? -12.313 12.441 -3.205 1.00 0.53 52 SER A N 6
ATOM 10273 C CA . SER A 1 52 ? -11.279 12.588 -2.199 1.00 0.50 52 SER A CA 6
ATOM 10274 C C . SER A 1 52 ? -9.937 12.893 -2.861 1.00 0.42 52 SER A C 6
ATOM 10275 O O . SER A 1 52 ? -9.572 12.286 -3.874 1.00 0.44 52 SER A O 6
ATOM 10283 N N . ALA A 1 53 ? -9.228 13.855 -2.296 1.00 0.48 53 ALA A N 6
ATOM 10284 C CA . ALA A 1 53 ? -7.924 14.261 -2.793 1.00 0.52 53 ALA A CA 6
ATOM 10285 C C . ALA A 1 53 ? -6.855 13.297 -2.301 1.00 0.41 53 ALA A C 6
ATOM 10286 O O . ALA A 1 53 ? -6.968 12.768 -1.203 1.00 0.44 53 ALA A O 6
ATOM 10293 N N . PRO A 1 54 ? -5.833 13.018 -3.130 1.00 0.39 54 PRO A N 6
ATOM 10294 C CA . PRO A 1 54 ? -4.715 12.146 -2.753 1.00 0.32 54 PRO A CA 6
ATOM 10295 C C . PRO A 1 54 ? -4.172 12.457 -1.357 1.00 0.29 54 PRO A C 6
ATOM 10296 O O . PRO A 1 54 ? -3.672 13.557 -1.100 1.00 0.36 54 PRO A O 6
ATOM 10307 N N . ARG A 1 55 ? -4.287 11.486 -0.463 1.00 0.26 55 ARG A N 6
ATOM 10308 C CA . ARG A 1 55 ? -3.874 11.658 0.924 1.00 0.31 55 ARG A CA 6
ATOM 10309 C C . ARG A 1 55 ? -2.585 10.891 1.189 1.00 0.24 55 ARG A C 6
ATOM 10310 O O . ARG A 1 55 ? -2.449 9.741 0.775 1.00 0.20 55 ARG A O 6
ATOM 10331 N N . VAL A 1 56 ? -1.645 11.513 1.875 1.00 0.26 56 VAL A N 6
ATOM 10332 C CA . VAL A 1 56 ? -0.444 10.811 2.296 1.00 0.24 56 VAL A CA 6
ATOM 10333 C C . VAL A 1 56 ? -0.706 10.085 3.606 1.00 0.22 56 VAL A C 6
ATOM 10334 O O . VAL A 1 56 ? -0.884 10.710 4.655 1.00 0.25 56 VAL A O 6
ATOM 10347 N N . TYR A 1 57 ? -0.758 8.767 3.534 1.00 0.22 57 TYR A N 6
ATOM 10348 C CA . TYR A 1 57 ? -1.021 7.950 4.704 1.00 0.25 57 TYR A CA 6
ATOM 10349 C C . TYR A 1 57 ? 0.230 7.201 5.129 1.00 0.25 57 TYR A C 6
ATOM 10350 O O . TYR A 1 57 ? 1.047 6.810 4.296 1.00 0.27 57 TYR A O 6
ATOM 103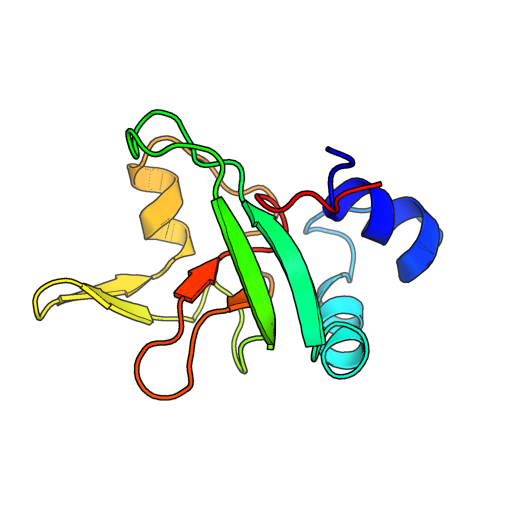68 N N . ARG A 1 58 ? 0.373 7.005 6.428 1.00 0.27 58 ARG A N 6
ATOM 10369 C CA . ARG A 1 58 ? 1.469 6.220 6.958 1.00 0.31 58 ARG A CA 6
ATOM 10370 C C . ARG A 1 58 ? 0.991 4.792 7.166 1.00 0.27 58 ARG A C 6
ATOM 10371 O O . ARG A 1 58 ? 0.038 4.548 7.910 1.00 0.31 58 ARG A O 6
ATOM 10392 N N . VAL A 1 59 ? 1.638 3.861 6.490 1.00 0.25 59 VAL A N 6
ATOM 10393 C CA . VAL A 1 59 ? 1.268 2.464 6.576 1.00 0.25 59 VAL A CA 6
ATOM 10394 C C . VAL A 1 59 ? 1.908 1.824 7.789 1.00 0.25 59 VAL A C 6
ATOM 10395 O O . VAL A 1 59 ? 3.141 1.785 7.903 1.00 0.26 59 VAL A O 6
ATOM 10408 N N . ASN A 1 60 ? 1.066 1.342 8.695 1.00 0.28 60 ASN A N 6
ATOM 10409 C CA . ASN A 1 60 ? 1.533 0.563 9.829 1.00 0.32 60 ASN A CA 6
ATOM 10410 C C . ASN A 1 60 ? 1.589 -0.904 9.426 1.00 0.32 60 ASN A C 6
ATOM 10411 O O . ASN A 1 60 ? 2.071 -1.756 10.168 1.00 0.37 60 ASN A O 6
ATOM 10422 N N . GLY A 1 61 ? 1.062 -1.202 8.245 1.00 0.40 61 GLY A N 6
ATOM 10423 C CA . GLY A 1 61 ? 1.269 -2.509 7.667 1.00 0.47 61 GLY A CA 6
ATOM 10424 C C . GLY A 1 61 ? 0.070 -3.017 6.900 1.00 0.43 61 GLY A C 6
ATOM 10425 O O . GLY A 1 61 ? -0.613 -2.248 6.225 1.00 0.43 61 GLY A O 6
ATOM 10429 N N . LEU A 1 62 ? -0.195 -4.309 7.009 1.00 0.41 62 LEU A N 6
ATOM 10430 C CA . LEU A 1 62 ? -1.262 -4.944 6.255 1.00 0.38 62 LEU A CA 6
ATOM 10431 C C . LEU A 1 62 ? -2.180 -5.721 7.186 1.00 0.38 62 LEU A C 6
ATOM 10432 O O . LEU A 1 62 ? -1.781 -6.103 8.288 1.00 0.42 62 LEU A O 6
ATOM 10448 N N . SER A 1 63 ? -3.413 -5.912 6.757 1.00 0.36 63 SER A N 6
ATOM 10449 C CA . SER A 1 63 ? -4.335 -6.782 7.455 1.00 0.40 63 SER A CA 6
ATOM 10450 C C . SER A 1 63 ? -4.290 -8.164 6.823 1.00 0.46 63 SER A C 6
ATOM 10451 O O . SER A 1 63 ? -4.492 -8.315 5.618 1.00 0.62 63 SER A O 6
ATOM 10459 N N . ARG A 1 64 ? -4.011 -9.154 7.649 1.00 0.73 64 ARG A N 6
ATOM 10460 C CA . ARG A 1 64 ? -3.764 -10.518 7.198 1.00 0.94 64 ARG A CA 6
ATOM 10461 C C . ARG A 1 64 ? -4.986 -11.172 6.550 1.00 0.65 64 ARG A C 6
ATOM 10462 O O . ARG A 1 64 ? -4.889 -12.263 5.986 1.00 0.72 64 ARG A O 6
ATOM 10483 N N . ALA A 1 65 ? -6.136 -10.523 6.643 1.00 0.45 65 ALA A N 6
ATOM 10484 C CA . ALA A 1 65 ? -7.311 -10.961 5.907 1.00 0.32 65 ALA A CA 6
ATOM 10485 C C . ALA A 1 65 ? -7.461 -10.143 4.621 1.00 0.30 65 ALA A C 6
ATOM 10486 O O . ALA A 1 65 ? -7.452 -8.911 4.655 1.00 0.33 65 ALA A O 6
ATOM 10493 N N . PRO A 1 66 ? -7.576 -10.827 3.468 1.00 0.27 66 PRO A N 6
ATOM 10494 C CA . PRO A 1 66 ? -7.712 -10.178 2.151 1.00 0.29 66 PRO A CA 6
ATOM 10495 C C . PRO A 1 66 ? -8.969 -9.312 2.042 1.00 0.27 66 PRO A C 6
ATOM 10496 O O . PRO A 1 66 ? -10.012 -9.629 2.617 1.00 0.26 66 PRO A O 6
ATOM 10507 N N . ALA A 1 67 ? -8.853 -8.233 1.269 1.00 0.29 67 ALA A N 6
ATOM 10508 C CA . ALA A 1 67 ? -9.910 -7.226 1.141 1.00 0.28 67 ALA A CA 6
ATOM 10509 C C . ALA A 1 67 ? -11.173 -7.786 0.496 1.00 0.26 67 ALA A C 6
ATOM 10510 O O . ALA A 1 67 ? -12.258 -7.226 0.652 1.00 0.27 67 ALA A O 6
ATOM 10517 N N . SER A 1 68 ? -11.029 -8.881 -0.236 1.00 0.30 68 SER A N 6
ATOM 10518 C CA . SER A 1 68 ? -12.169 -9.522 -0.876 1.00 0.35 68 SER A CA 6
ATOM 10519 C C . SER A 1 68 ? -13.042 -10.226 0.164 1.00 0.31 68 SER A C 6
ATOM 10520 O O . SER A 1 68 ? -14.240 -10.413 -0.038 1.00 0.40 68 SER A O 6
ATOM 10528 N N . SER A 1 69 ? -12.436 -10.588 1.285 1.00 0.28 69 SER A N 6
ATOM 10529 C CA . SER A 1 69 ? -13.123 -11.351 2.315 1.00 0.37 69 SER A CA 6
ATOM 10530 C C . SER A 1 69 ? -13.315 -10.532 3.593 1.00 0.33 69 SER A C 6
ATOM 10531 O O . SER A 1 69 ? -14.015 -10.958 4.510 1.00 0.42 69 SER A O 6
ATOM 10539 N N . GLU A 1 70 ? -12.697 -9.359 3.652 1.00 0.28 70 GLU A N 6
ATOM 10540 C CA . GLU A 1 70 ? -12.782 -8.518 4.838 1.00 0.35 70 GLU A CA 6
ATOM 10541 C C . GLU A 1 70 ? -14.057 -7.693 4.853 1.00 0.37 70 GLU A C 6
ATOM 10542 O O . GLU A 1 70 ? -14.423 -7.072 3.854 1.00 0.37 70 GLU A O 6
ATOM 10554 N N . THR A 1 71 ? -14.726 -7.695 5.995 1.00 0.44 71 THR A N 6
ATOM 10555 C CA . THR A 1 71 ? -15.915 -6.895 6.187 1.00 0.48 71 THR A CA 6
ATOM 10556 C C . THR A 1 71 ? -15.607 -5.718 7.106 1.00 0.58 71 THR A C 6
ATOM 10557 O O . THR A 1 71 ? -14.775 -5.822 8.015 1.00 0.85 71 THR A O 6
ATOM 10568 N N . PHE A 1 72 ? -16.281 -4.609 6.875 1.00 0.51 72 PHE A N 6
ATOM 10569 C CA . PHE A 1 72 ? -16.115 -3.420 7.693 1.00 0.59 72 PHE A CA 6
ATOM 10570 C C . PHE A 1 72 ? -17.414 -2.641 7.662 1.00 0.68 72 PHE A C 6
ATOM 10571 O O . PHE A 1 72 ? -18.216 -2.825 6.743 1.00 0.64 72 PHE A O 6
ATOM 10588 N N . GLU A 1 73 ? -17.645 -1.804 8.659 1.00 0.83 73 GLU A N 6
ATOM 10589 C CA . GLU A 1 73 ? -18.880 -1.049 8.708 1.00 0.94 73 GLU A CA 6
ATOM 10590 C C . GLU A 1 73 ? -18.741 0.259 7.944 1.00 0.99 73 GLU A C 6
ATOM 10591 O O . GLU A 1 73 ? -17.940 1.124 8.297 1.00 1.09 73 GLU A O 6
ATOM 10603 N N . HIS A 1 74 ? -19.525 0.376 6.894 1.00 0.97 74 HIS A N 6
ATOM 10604 C CA . HIS A 1 74 ? -19.596 1.579 6.095 1.00 1.06 74 HIS A CA 6
ATOM 10605 C C . HIS A 1 74 ? -21.056 1.948 5.918 1.00 1.17 74 HIS A C 6
ATOM 10606 O O . HIS A 1 74 ? -21.841 1.147 5.417 1.00 1.05 74 HIS A O 6
ATOM 10620 N N . ASP A 1 75 ? -21.421 3.136 6.384 1.00 1.43 75 ASP A N 6
ATOM 10621 C CA . ASP A 1 75 ? -22.797 3.627 6.280 1.00 1.59 75 ASP A CA 6
ATOM 10622 C C . ASP A 1 75 ? -23.737 2.764 7.124 1.00 1.49 75 ASP A C 6
ATOM 10623 O O . ASP A 1 75 ? -24.930 2.647 6.840 1.00 1.50 75 ASP A O 6
ATOM 10632 N N . GLY A 1 76 ? -23.184 2.160 8.167 1.00 1.43 76 GLY A N 6
ATOM 10633 C CA . GLY A 1 76 ? -23.960 1.282 9.020 1.00 1.41 76 GLY A CA 6
ATOM 10634 C C . GLY A 1 76 ? -24.077 -0.121 8.456 1.00 1.19 76 GLY A C 6
ATOM 10635 O O . GLY A 1 76 ? -24.736 -0.980 9.041 1.00 1.18 76 GLY A O 6
ATOM 10639 N N . LYS A 1 77 ? -23.434 -0.355 7.323 1.00 1.06 77 LYS A N 6
ATOM 10640 C CA . LYS A 1 77 ? -23.494 -1.646 6.656 1.00 0.89 77 LYS A CA 6
ATOM 10641 C C . LYS A 1 77 ? -22.155 -2.360 6.768 1.00 0.77 77 LYS A C 6
ATOM 10642 O O . LYS A 1 77 ? -21.109 -1.722 6.724 1.00 0.74 77 LYS A O 6
ATOM 10661 N N . LYS A 1 78 ? -22.178 -3.674 6.913 1.00 0.76 78 LYS A N 6
ATOM 10662 C CA . LYS A 1 78 ? -20.953 -4.452 6.807 1.00 0.71 78 LYS A CA 6
ATOM 10663 C C . LYS A 1 78 ? -20.782 -4.916 5.375 1.00 0.61 78 LYS A C 6
ATOM 10664 O O . LYS A 1 78 ? -21.544 -5.752 4.883 1.00 0.70 78 LYS A O 6
ATOM 10683 N N . VAL A 1 79 ? -19.789 -4.372 4.708 1.00 0.51 79 VAL A N 6
ATOM 10684 C CA . VAL A 1 79 ? -19.542 -4.692 3.317 1.00 0.42 79 VAL A CA 6
ATOM 10685 C C . VAL A 1 79 ? -18.142 -5.257 3.188 1.00 0.37 79 VAL A C 6
ATOM 10686 O O . VAL A 1 79 ? -17.354 -5.182 4.132 1.00 0.38 79 VAL A O 6
ATOM 10699 N N . THR A 1 80 ? -17.831 -5.819 2.036 1.00 0.34 80 THR A N 6
ATOM 10700 C CA . THR A 1 80 ? -16.483 -6.269 1.766 1.00 0.30 80 THR A CA 6
ATOM 10701 C C . THR A 1 80 ? -15.769 -5.175 0.995 1.00 0.23 80 THR A C 6
ATOM 10702 O O . THR A 1 80 ? -16.389 -4.507 0.172 1.00 0.21 80 THR A O 6
ATOM 10713 N N . ILE A 1 81 ? -14.485 -4.981 1.256 1.00 0.24 81 ILE A N 6
ATOM 10714 C CA . ILE A 1 81 ? -13.734 -3.902 0.620 1.00 0.23 81 ILE A CA 6
ATOM 10715 C C . ILE A 1 81 ? -13.745 -4.053 -0.903 1.00 0.20 81 ILE A C 6
ATOM 10716 O O . ILE A 1 81 ? -13.720 -3.063 -1.638 1.00 0.22 81 ILE A O 6
ATOM 10732 N N . ALA A 1 82 ? -13.825 -5.296 -1.370 1.00 0.17 82 ALA A N 6
ATOM 10733 C CA . ALA A 1 82 ? -13.897 -5.571 -2.800 1.00 0.17 82 ALA A CA 6
ATOM 10734 C C . ALA A 1 82 ? -15.182 -5.011 -3.411 1.00 0.18 82 ALA A C 6
ATOM 10735 O O . ALA A 1 82 ? -15.143 -4.295 -4.411 1.00 0.21 82 ALA A O 6
ATOM 10742 N N . SER A 1 83 ? -16.318 -5.323 -2.795 1.00 0.18 83 SER A N 6
ATOM 10743 C CA . SER A 1 83 ? -17.611 -4.866 -3.294 1.00 0.20 83 SER A CA 6
ATOM 10744 C C . SER A 1 83 ? -17.799 -3.378 -3.002 1.00 0.21 83 SER A C 6
ATOM 10745 O O . SER A 1 83 ? -18.470 -2.661 -3.747 1.00 0.25 83 SER A O 6
ATOM 10753 N N . TYR A 1 84 ? -17.190 -2.928 -1.916 1.00 0.21 84 TYR A N 6
ATOM 10754 C CA . TYR A 1 84 ? -17.253 -1.538 -1.499 1.00 0.24 84 TYR A CA 6
ATOM 10755 C C . TYR A 1 84 ? -16.640 -0.621 -2.552 1.00 0.25 84 TYR A C 6
ATOM 10756 O O . TYR A 1 84 ? -17.261 0.360 -2.958 1.00 0.30 84 TYR A O 6
ATOM 10774 N N . PHE A 1 85 ? -15.445 -0.957 -3.024 1.00 0.22 85 PHE A N 6
ATOM 10775 C CA . PHE A 1 85 ? -14.813 -0.169 -4.075 1.00 0.23 85 PHE A CA 6
ATOM 10776 C C . PHE A 1 85 ? -15.579 -0.323 -5.385 1.00 0.25 85 PHE A C 6
ATOM 10777 O O . PHE A 1 85 ? -15.715 0.632 -6.150 1.00 0.28 85 PHE A O 6
ATOM 10794 N N . HIS A 1 86 ? -16.114 -1.517 -5.614 1.00 0.24 86 HIS A N 6
ATOM 10795 C CA . HIS A 1 86 ? -16.861 -1.804 -6.833 1.00 0.29 86 HIS A CA 6
ATOM 10796 C C . HIS A 1 86 ? -18.139 -0.961 -6.901 1.00 0.31 86 HIS A C 6
ATOM 10797 O O . HIS A 1 86 ? -18.576 -0.562 -7.981 1.00 0.36 86 HIS A O 6
ATOM 10811 N N . SER A 1 87 ? -18.715 -0.663 -5.741 1.00 0.33 87 SER A N 6
ATOM 10812 C CA . SER A 1 87 ? -19.934 0.139 -5.680 1.00 0.37 87 SER A CA 6
ATOM 10813 C C . SER A 1 87 ? -19.580 1.617 -5.793 1.00 0.36 87 SER A C 6
ATOM 10814 O O . SER A 1 87 ? -20.393 2.445 -6.202 1.00 0.44 87 SER A O 6
ATOM 10822 N N . ARG A 1 88 ? -18.348 1.927 -5.424 1.00 0.32 88 ARG A N 6
ATOM 10823 C CA . ARG A 1 88 ? -17.830 3.286 -5.516 1.00 0.36 88 ARG A CA 6
ATOM 10824 C C . ARG A 1 88 ? -17.224 3.555 -6.894 1.00 0.38 88 ARG A C 6
ATOM 10825 O O . ARG A 1 88 ? -16.490 4.526 -7.076 1.00 0.47 88 ARG A O 6
ATOM 10846 N N . ASN A 1 89 ? -17.528 2.666 -7.847 1.00 0.37 89 ASN A N 6
ATOM 10847 C CA . ASN A 1 89 ? -17.130 2.828 -9.255 1.00 0.44 89 ASN A CA 6
ATOM 10848 C C . ASN A 1 89 ? -15.633 2.575 -9.445 1.00 0.48 89 ASN A C 6
ATOM 10849 O O . ASN A 1 89 ? -14.964 3.247 -10.230 1.00 0.66 89 ASN A O 6
ATOM 10860 N N . TYR A 1 90 ? -15.111 1.601 -8.720 1.00 0.36 90 TYR A N 6
ATOM 10861 C CA . TYR A 1 90 ? -13.745 1.153 -8.925 1.00 0.36 90 TYR A CA 6
ATOM 10862 C C . TYR A 1 90 ? -13.655 -0.362 -8.775 1.00 0.33 90 TYR A C 6
ATOM 10863 O O . TYR A 1 90 ? -13.538 -0.882 -7.665 1.00 0.30 90 TYR A O 6
ATOM 10881 N N . PRO A 1 91 ? -13.733 -1.094 -9.890 1.00 0.38 91 PRO A N 6
ATOM 10882 C CA . PRO A 1 91 ? -13.574 -2.547 -9.884 1.00 0.38 91 PRO A CA 6
ATOM 10883 C C . PRO A 1 91 ? -12.118 -2.942 -9.638 1.00 0.36 91 PRO A C 6
ATOM 10884 O O . PRO A 1 91 ? -11.242 -2.685 -10.468 1.00 0.45 91 PRO A O 6
ATOM 10895 N N . LEU A 1 92 ? -11.866 -3.548 -8.485 1.00 0.32 92 LEU A N 6
ATOM 10896 C CA . LEU A 1 92 ? -10.507 -3.886 -8.074 1.00 0.32 92 LEU A CA 6
ATOM 10897 C C . LEU A 1 92 ? -9.816 -4.801 -9.069 1.00 0.30 92 LEU A C 6
ATOM 10898 O O . LEU A 1 92 ? -10.366 -5.812 -9.500 1.00 0.30 92 LEU A O 6
ATOM 10914 N N . LYS A 1 93 ? -8.600 -4.419 -9.424 1.00 0.30 93 LYS A N 6
ATOM 10915 C CA . LYS A 1 93 ? -7.768 -5.231 -10.290 1.00 0.30 93 LYS A CA 6
ATOM 10916 C C . LYS A 1 93 ? -7.300 -6.466 -9.534 1.00 0.31 93 LYS A C 6
ATOM 10917 O O . LYS A 1 93 ? -7.122 -7.537 -10.107 1.00 0.36 93 LYS A O 6
ATOM 10936 N N . PHE A 1 94 ? -7.096 -6.291 -8.232 1.00 0.35 94 PHE A N 6
ATOM 10937 C CA . PHE A 1 94 ? -6.616 -7.363 -7.370 1.00 0.44 94 PHE A CA 6
ATOM 10938 C C . PHE A 1 94 ? -7.373 -7.334 -6.043 1.00 0.44 94 PHE A C 6
ATOM 10939 O O . PHE A 1 94 ? -6.863 -6.839 -5.039 1.00 0.48 94 PHE A O 6
ATOM 10956 N N . PRO A 1 95 ? -8.614 -7.839 -6.022 1.00 0.45 95 PRO A N 6
ATOM 10957 C CA . PRO A 1 95 ? -9.451 -7.841 -4.817 1.00 0.52 95 PRO A CA 6
ATOM 10958 C C . PRO A 1 95 ? -8.923 -8.783 -3.735 1.00 0.51 95 PRO A C 6
ATOM 10959 O O . PRO A 1 95 ? -9.234 -8.629 -2.556 1.00 0.55 95 PRO A O 6
ATOM 10970 N N . GLN A 1 96 ? -8.102 -9.740 -4.141 1.00 0.56 96 GLN A N 6
ATOM 10971 C CA . GLN A 1 96 ? -7.614 -10.769 -3.232 1.00 0.70 96 GLN A CA 6
ATOM 10972 C C . GLN A 1 96 ? -6.313 -10.349 -2.552 1.00 0.75 96 GLN A C 6
ATOM 10973 O O . GLN A 1 96 ? -5.508 -11.191 -2.159 1.00 0.96 96 GLN A O 6
ATOM 10987 N N . LEU A 1 97 ? -6.106 -9.048 -2.423 1.00 0.67 97 LEU A N 6
ATOM 10988 C CA . LEU A 1 97 ? -4.929 -8.532 -1.739 1.00 0.81 97 LEU A CA 6
ATOM 10989 C C . LEU A 1 97 ? -5.224 -8.322 -0.264 1.00 0.61 97 LEU A C 6
ATOM 10990 O O . LEU A 1 97 ? -6.347 -7.979 0.111 1.00 0.55 97 LEU A O 6
ATOM 11006 N N . HIS A 1 98 ? -4.215 -8.553 0.567 1.00 0.58 98 HIS A N 6
ATOM 11007 C CA . HIS A 1 98 ? -4.299 -8.244 1.985 1.00 0.51 98 HIS A CA 6
ATOM 11008 C C . HIS A 1 98 ? -4.505 -6.746 2.168 1.00 0.54 98 HIS A C 6
ATOM 11009 O O . HIS A 1 98 ? -3.811 -5.935 1.548 1.00 0.68 98 HIS A O 6
ATOM 11023 N N . CYS A 1 99 ? -5.465 -6.395 3.009 1.00 0.46 99 CYS A N 6
ATOM 11024 C CA . CYS A 1 99 ? -5.879 -5.009 3.173 1.00 0.52 99 CYS A CA 6
ATOM 11025 C C . CYS A 1 99 ? -4.734 -4.143 3.680 1.00 0.45 99 CYS A C 6
ATOM 11026 O O . CYS A 1 99 ? -4.158 -4.412 4.733 1.00 0.53 99 CYS A O 6
ATOM 11034 N N . LEU A 1 100 ? -4.417 -3.105 2.924 1.00 0.34 100 LEU A N 6
ATOM 11035 C CA . LEU A 1 100 ? -3.437 -2.119 3.333 1.00 0.30 100 LEU A CA 6
ATOM 11036 C C . LEU A 1 100 ? -3.969 -1.391 4.546 1.00 0.29 100 LEU A C 6
ATOM 11037 O O . LEU A 1 100 ? -5.048 -0.809 4.496 1.00 0.28 100 LEU A O 6
ATOM 11053 N N . ASN A 1 101 ? -3.222 -1.432 5.628 1.00 0.30 101 ASN A N 6
ATOM 11054 C CA . ASN A 1 101 ? -3.697 -0.888 6.880 1.00 0.32 101 ASN A CA 6
ATOM 11055 C C . ASN A 1 101 ? -2.896 0.352 7.240 1.00 0.30 101 ASN A C 6
ATOM 11056 O O . ASN A 1 101 ? -1.762 0.272 7.735 1.00 0.35 101 ASN A O 6
ATOM 11067 N N . VAL A 1 102 ? -3.483 1.497 6.947 1.00 0.26 102 VAL A N 6
ATOM 11068 C CA . VAL A 1 102 ? -2.852 2.777 7.210 1.00 0.25 102 VAL A CA 6
ATOM 11069 C C . VAL A 1 102 ? -3.622 3.538 8.282 1.00 0.32 102 VAL A C 6
ATOM 11070 O O . VAL A 1 102 ? -4.767 3.205 8.589 1.00 0.36 102 VAL A O 6
ATOM 11083 N N . GLY A 1 103 ? -2.990 4.548 8.855 1.00 0.38 103 GLY A N 6
ATOM 11084 C CA . GLY A 1 103 ? -3.640 5.338 9.878 1.00 0.50 103 GLY A CA 6
ATOM 11085 C C . GLY A 1 103 ? -3.192 4.957 11.272 1.00 0.65 103 GLY A C 6
ATOM 11086 O O . GLY A 1 103 ? -2.020 5.115 11.621 1.00 0.90 103 GLY A O 6
ATOM 11090 N N . SER A 1 104 ? -4.119 4.456 12.074 1.00 0.67 104 SER A N 6
ATOM 11091 C CA . SER A 1 104 ? -3.831 4.104 13.453 1.00 0.79 104 SER A CA 6
ATOM 11092 C C . SER A 1 104 ? -4.710 2.938 13.906 1.00 0.79 104 SER A C 6
ATOM 11093 O O . SER A 1 104 ? -5.541 2.455 13.139 1.00 0.74 104 SER A O 6
ATOM 11101 N N . SER A 1 105 ? -4.523 2.469 15.127 1.00 0.95 105 SER A N 6
ATOM 11102 C CA . SER A 1 105 ? -5.325 1.367 15.637 1.00 1.05 105 SER A CA 6
ATOM 11103 C C . SER A 1 105 ? -6.762 1.816 15.927 1.00 1.13 105 SER A C 6
ATOM 11104 O O . SER A 1 105 ? -7.714 1.073 15.684 1.00 1.21 105 SER A O 6
ATOM 11112 N N . ILE A 1 106 ? -6.917 3.042 16.425 1.00 1.17 106 ILE A N 6
ATOM 11113 C CA . ILE A 1 106 ? -8.242 3.578 16.733 1.00 1.29 106 ILE A CA 6
ATOM 11114 C C . ILE A 1 106 ? -8.998 3.951 15.458 1.00 1.21 106 ILE A C 6
ATOM 11115 O O . ILE A 1 106 ? -10.227 3.924 15.421 1.00 1.34 106 ILE A O 6
ATOM 11131 N N . LYS A 1 107 ? -8.258 4.300 14.418 1.00 1.03 107 LYS A N 6
ATOM 11132 C CA . LYS A 1 107 ? -8.856 4.609 13.130 1.00 0.98 107 LYS A CA 6
ATOM 11133 C C . LYS A 1 107 ? -8.064 3.905 12.040 1.00 0.82 107 LYS A C 6
ATOM 11134 O O . LYS A 1 107 ? -6.957 4.322 11.694 1.00 0.77 107 LYS A O 6
ATOM 11153 N N . SER A 1 108 ? -8.642 2.849 11.497 1.00 0.80 108 SER A N 6
ATOM 11154 C CA . SER A 1 108 ? -7.940 2.007 10.547 1.00 0.69 108 SER A CA 6
ATOM 11155 C C . SER A 1 108 ? -8.464 2.228 9.138 1.00 0.60 108 SER A C 6
ATOM 11156 O O . SER A 1 108 ? -9.657 2.067 8.869 1.00 0.74 108 SER A O 6
ATOM 11164 N N . ILE A 1 109 ? -7.573 2.614 8.245 1.00 0.44 109 ILE A N 6
ATOM 11165 C CA . ILE A 1 109 ? -7.927 2.825 6.855 1.00 0.39 109 ILE A CA 6
ATOM 11166 C C . ILE A 1 109 ? -7.438 1.644 6.029 1.00 0.35 109 ILE A C 6
ATOM 11167 O O . ILE A 1 109 ? -6.233 1.451 5.877 1.00 0.34 109 ILE A O 6
ATOM 11183 N N . LEU A 1 110 ? -8.360 0.846 5.516 1.00 0.36 110 LEU A N 6
ATOM 11184 C CA . LEU A 1 110 ? -7.988 -0.341 4.760 1.00 0.31 110 LEU A CA 6
ATOM 11185 C C . LEU A 1 110 ? -8.126 -0.105 3.260 1.00 0.31 110 LEU A C 6
ATOM 11186 O O . LEU A 1 110 ? -9.217 0.168 2.759 1.00 0.37 110 LEU A O 6
ATOM 11202 N N . LEU A 1 111 ? -7.005 -0.195 2.557 1.00 0.28 111 LEU A N 6
ATOM 11203 C CA . LEU A 1 111 ? -6.974 0.074 1.115 1.00 0.30 111 LEU A CA 6
ATOM 11204 C C . LEU A 1 111 ? -6.353 -1.095 0.347 1.00 0.30 111 LEU A C 6
ATOM 11205 O O . LEU A 1 111 ? -5.830 -2.023 0.940 1.00 0.61 111 LEU A O 6
ATOM 11221 N N . PRO A 1 112 ? -6.452 -1.090 -0.986 1.00 0.34 112 PRO A N 6
ATOM 11222 C CA . PRO A 1 112 ? -5.622 -1.918 -1.843 1.00 0.33 112 PRO A CA 6
ATOM 11223 C C . PRO A 1 112 ? -4.420 -1.118 -2.346 1.00 0.32 112 PRO A C 6
ATOM 11224 O O . PRO A 1 112 ? -4.539 0.067 -2.672 1.00 0.33 112 PRO A O 6
ATOM 11235 N N . ILE A 1 113 ? -3.267 -1.766 -2.416 1.00 0.33 113 ILE A N 6
ATOM 11236 C CA . ILE A 1 113 ? -2.020 -1.078 -2.737 1.00 0.29 113 ILE A CA 6
ATOM 11237 C C . ILE A 1 113 ? -2.006 -0.576 -4.191 1.00 0.30 113 ILE A C 6
ATOM 11238 O O . ILE A 1 113 ? -1.145 0.213 -4.578 1.00 0.28 113 ILE A O 6
ATOM 11254 N N . GLU A 1 114 ? -2.981 -1.020 -4.986 1.00 0.36 114 GLU A N 6
ATOM 11255 C CA . GLU A 1 114 ? -3.136 -0.552 -6.365 1.00 0.42 114 GLU A CA 6
ATOM 11256 C C . GLU A 1 114 ? -3.596 0.912 -6.392 1.00 0.33 114 GLU A C 6
ATOM 11257 O O . GLU A 1 114 ? -3.443 1.610 -7.393 1.00 0.41 114 GLU A O 6
ATOM 11269 N N . LEU A 1 115 ? -4.132 1.381 -5.273 1.00 0.24 115 LEU A N 6
ATOM 11270 C CA . LEU A 1 115 ? -4.622 2.754 -5.181 1.00 0.24 115 LEU A CA 6
ATOM 11271 C C . LEU A 1 115 ? -3.628 3.642 -4.448 1.00 0.21 115 LEU A C 6
ATOM 11272 O O . LEU A 1 115 ? -3.979 4.714 -3.954 1.00 0.29 115 LEU A O 6
ATOM 11288 N N . CYS A 1 116 ? -2.386 3.200 -4.380 1.00 0.24 116 CYS A N 6
ATOM 11289 C CA . CYS A 1 116 ? -1.366 3.944 -3.668 1.00 0.23 116 CYS A CA 6
ATOM 11290 C C . CYS A 1 116 ? -0.107 4.082 -4.510 1.00 0.22 116 CYS A C 6
ATOM 11291 O O . CYS A 1 116 ? 0.312 3.142 -5.187 1.00 0.25 116 CYS A O 6
ATOM 11299 N N . SER A 1 117 ? 0.479 5.264 -4.485 1.00 0.24 117 SER A N 6
ATOM 11300 C CA . SER A 1 117 ? 1.748 5.494 -5.144 1.00 0.24 117 SER A CA 6
ATOM 11301 C C . SER A 1 117 ? 2.808 5.807 -4.099 1.00 0.24 117 SER A C 6
ATOM 11302 O O . SER A 1 117 ? 2.532 6.455 -3.101 1.00 0.25 117 SER A O 6
ATOM 11310 N N . ILE A 1 118 ? 4.006 5.338 -4.330 1.00 0.26 118 ILE A N 6
ATOM 11311 C CA . ILE A 1 118 ? 5.089 5.508 -3.391 1.00 0.28 118 ILE A CA 6
ATOM 11312 C C . ILE A 1 118 ? 5.950 6.701 -3.801 1.00 0.34 118 ILE A C 6
ATOM 11313 O O . ILE A 1 118 ? 6.148 6.950 -4.994 1.00 0.36 118 ILE A O 6
ATOM 11329 N N . GLU A 1 119 ? 6.421 7.457 -2.824 1.00 0.41 119 GLU A N 6
ATOM 11330 C CA . GLU A 1 119 ? 7.370 8.518 -3.098 1.00 0.50 119 GLU A CA 6
ATOM 11331 C C . GLU A 1 119 ? 8.748 7.890 -3.253 1.00 0.55 119 GLU A C 6
ATOM 11332 O O . GLU A 1 119 ? 9.297 7.346 -2.292 1.00 0.56 119 GLU A O 6
ATOM 11344 N N . GLU A 1 120 ? 9.301 7.948 -4.458 1.00 0.68 120 GLU A N 6
ATOM 11345 C CA . GLU A 1 120 ? 10.534 7.226 -4.759 1.00 0.84 120 GLU A CA 6
ATOM 11346 C C . GLU A 1 120 ? 11.723 7.783 -3.980 1.00 0.98 120 GLU A C 6
ATOM 11347 O O . GLU A 1 120 ? 12.725 7.090 -3.782 1.00 1.08 120 GLU A O 6
ATOM 11359 N N . ALA A 1 4 ? 5.698 10.468 -8.213 1.00 0.61 4 ALA A N 7
ATOM 11360 C CA . ALA A 1 4 ? 4.944 9.393 -7.595 1.00 0.53 4 ALA A CA 7
ATOM 11361 C C . ALA A 1 4 ? 5.021 8.130 -8.435 1.00 0.44 4 ALA A C 7
ATOM 11362 O O . ALA A 1 4 ? 4.637 8.122 -9.607 1.00 0.54 4 ALA A O 7
ATOM 11369 N N . MET A 1 5 ? 5.535 7.075 -7.830 1.00 0.39 5 MET A N 7
ATOM 11370 C CA . MET A 1 5 ? 5.653 5.785 -8.490 1.00 0.37 5 MET A CA 7
ATOM 11371 C C . MET A 1 5 ? 4.528 4.864 -8.053 1.00 0.30 5 MET A C 7
ATOM 11372 O O . MET A 1 5 ? 4.424 4.532 -6.877 1.00 0.29 5 MET A O 7
ATOM 11386 N N . PRO A 1 6 ? 3.662 4.452 -8.987 1.00 0.30 6 PRO A N 7
ATOM 11387 C CA . PRO A 1 6 ? 2.596 3.488 -8.702 1.00 0.28 6 PRO A CA 7
ATOM 11388 C C . PRO A 1 6 ? 3.141 2.282 -7.942 1.00 0.27 6 PRO A C 7
ATOM 11389 O O . PRO A 1 6 ? 4.026 1.583 -8.435 1.00 0.30 6 PRO A O 7
ATOM 11400 N N . MET A 1 7 ? 2.616 2.047 -6.737 1.00 0.24 7 MET A N 7
ATOM 11401 C CA . MET A 1 7 ? 3.164 1.024 -5.848 1.00 0.24 7 MET A CA 7
ATOM 11402 C C . MET A 1 7 ? 3.062 -0.366 -6.466 1.00 0.28 7 MET A C 7
ATOM 11403 O O . MET A 1 7 ? 3.888 -1.230 -6.192 1.00 0.32 7 MET A O 7
ATOM 11417 N N . ILE A 1 8 ? 2.057 -0.574 -7.309 1.00 0.29 8 ILE A N 7
ATOM 11418 C CA . ILE A 1 8 ? 1.911 -1.845 -8.007 1.00 0.33 8 ILE A CA 7
ATOM 11419 C C . ILE A 1 8 ? 3.046 -2.039 -9.008 1.00 0.36 8 ILE A C 7
ATOM 11420 O O . ILE A 1 8 ? 3.642 -3.112 -9.080 1.00 0.39 8 ILE A O 7
ATOM 11436 N N . GLU A 1 9 ? 3.356 -0.993 -9.769 1.00 0.38 9 GLU A N 7
ATOM 11437 C CA . GLU A 1 9 ? 4.462 -1.052 -10.714 1.00 0.42 9 GLU A CA 7
ATOM 11438 C C . GLU A 1 9 ? 5.786 -1.147 -9.959 1.00 0.39 9 GLU A C 7
ATOM 11439 O O . GLU A 1 9 ? 6.725 -1.802 -10.408 1.00 0.39 9 GLU A O 7
ATOM 11451 N N . TYR A 1 10 ? 5.845 -0.482 -8.806 1.00 0.41 10 TYR A N 7
ATOM 11452 C CA . TYR A 1 10 ? 6.986 -0.587 -7.904 1.00 0.42 10 TYR A CA 7
ATOM 11453 C C . TYR A 1 10 ? 7.210 -2.049 -7.538 1.00 0.43 10 TYR A C 7
ATOM 11454 O O . TYR A 1 10 ? 8.335 -2.548 -7.566 1.00 0.45 10 TYR A O 7
ATOM 11472 N N . LEU A 1 11 ? 6.121 -2.732 -7.216 1.00 0.43 11 LEU A N 7
ATOM 11473 C CA . LEU A 1 11 ? 6.168 -4.154 -6.927 1.00 0.46 11 LEU A CA 7
ATOM 11474 C C . LEU A 1 11 ? 6.601 -4.932 -8.161 1.00 0.44 11 LEU A C 7
ATOM 11475 O O . LEU A 1 11 ? 7.522 -5.735 -8.095 1.00 0.48 11 LEU A O 7
ATOM 11491 N N . GLU A 1 12 ? 5.967 -4.647 -9.289 1.00 0.40 12 GLU A N 7
ATOM 11492 C CA . GLU A 1 12 ? 6.244 -5.357 -10.533 1.00 0.40 12 GLU A CA 7
ATOM 11493 C C . GLU A 1 12 ? 7.715 -5.238 -10.931 1.00 0.44 12 GLU A C 7
ATOM 11494 O O . GLU A 1 12 ? 8.371 -6.239 -11.212 1.00 0.49 12 GLU A O 7
ATOM 11506 N N . ARG A 1 13 ? 8.222 -4.014 -10.935 1.00 0.45 13 ARG A N 7
ATOM 11507 C CA . ARG A 1 13 ? 9.581 -3.738 -11.386 1.00 0.52 13 ARG A CA 7
ATOM 11508 C C . ARG A 1 13 ? 10.627 -4.072 -10.321 1.00 0.58 13 ARG A C 7
ATOM 11509 O O . ARG A 1 13 ? 11.578 -4.801 -10.587 1.00 0.62 13 ARG A O 7
ATOM 11530 N N . PHE A 1 14 ? 10.447 -3.553 -9.113 1.00 0.60 14 PHE A N 7
ATOM 11531 C CA . PHE A 1 14 ? 11.508 -3.595 -8.110 1.00 0.69 14 PHE A CA 7
ATOM 11532 C C . PHE A 1 14 ? 11.390 -4.778 -7.146 1.00 0.71 14 PHE A C 7
ATOM 11533 O O . PHE A 1 14 ? 12.402 -5.245 -6.621 1.00 0.83 14 PHE A O 7
ATOM 11550 N N . SER A 1 15 ? 10.181 -5.265 -6.902 1.00 0.63 15 SER A N 7
ATOM 11551 C CA . SER A 1 15 ? 10.003 -6.320 -5.909 1.00 0.67 15 SER A CA 7
ATOM 11552 C C . SER A 1 15 ? 9.844 -7.697 -6.561 1.00 0.69 15 SER A C 7
ATOM 11553 O O . SER A 1 15 ? 10.433 -8.675 -6.101 1.00 0.78 15 SER A O 7
ATOM 11561 N N . LEU A 1 16 ? 9.070 -7.769 -7.636 1.00 0.63 16 LEU A N 7
ATOM 11562 C CA . LEU A 1 16 ? 8.914 -9.015 -8.376 1.00 0.68 16 LEU A CA 7
ATOM 11563 C C . LEU A 1 16 ? 9.945 -9.092 -9.482 1.00 0.79 16 LEU A C 7
ATOM 11564 O O . LEU A 1 16 ? 10.430 -10.170 -9.829 1.00 0.89 16 LEU A O 7
ATOM 11580 N N . LYS A 1 17 ? 10.263 -7.919 -10.031 1.00 0.83 17 LYS A N 7
ATOM 11581 C CA . LYS A 1 17 ? 11.272 -7.771 -11.077 1.00 0.97 17 LYS A CA 7
ATOM 11582 C C . LYS A 1 17 ? 10.866 -8.548 -12.321 1.00 1.01 17 LYS A C 7
ATOM 11583 O O . LYS A 1 17 ? 11.706 -9.077 -13.052 1.00 1.15 17 LYS A O 7
ATOM 11602 N N . ALA A 1 18 ? 9.563 -8.578 -12.561 1.00 0.95 18 ALA A N 7
ATOM 11603 C CA . ALA A 1 18 ? 8.991 -9.339 -13.655 1.00 1.03 18 ALA A CA 7
ATOM 11604 C C . ALA A 1 18 ? 7.678 -8.711 -14.111 1.00 1.02 18 ALA A C 7
ATOM 11605 O O . ALA A 1 18 ? 7.623 -7.518 -14.410 1.00 1.34 18 ALA A O 7
ATOM 11612 N N . LYS A 1 19 ? 6.630 -9.512 -14.158 1.00 0.80 19 LYS A N 7
ATOM 11613 C CA . LYS A 1 19 ? 5.320 -9.047 -14.582 1.00 0.77 19 LYS A CA 7
ATOM 11614 C C . LYS A 1 19 ? 4.354 -9.083 -13.401 1.00 0.64 19 LYS A C 7
ATOM 11615 O O . LYS A 1 19 ? 4.479 -9.932 -12.520 1.00 0.74 19 LYS A O 7
ATOM 11634 N N . ILE A 1 20 ? 3.409 -8.157 -13.369 1.00 0.57 20 ILE A N 7
ATOM 11635 C CA . ILE A 1 20 ? 2.410 -8.131 -12.310 1.00 0.52 20 ILE A CA 7
ATOM 11636 C C . ILE A 1 20 ? 1.071 -8.676 -12.809 1.00 0.54 20 ILE A C 7
ATOM 11637 O O . ILE A 1 20 ? 0.683 -8.440 -13.958 1.00 0.64 20 ILE A O 7
ATOM 11653 N N . ASN A 1 21 ? 0.392 -9.432 -11.946 1.00 0.58 21 ASN A N 7
ATOM 11654 C CA . ASN A 1 21 ? -0.935 -9.964 -12.239 1.00 0.72 21 ASN A CA 7
ATOM 11655 C C . ASN A 1 21 ? -1.437 -10.750 -11.028 1.00 0.78 21 ASN A C 7
ATOM 11656 O O . ASN A 1 21 ? -0.718 -10.884 -10.041 1.00 0.77 21 ASN A O 7
ATOM 11667 N N . ASN A 1 22 ? -2.656 -11.262 -11.084 1.00 0.97 22 ASN A N 7
ATOM 11668 C CA . ASN A 1 22 ? -3.154 -12.127 -10.021 1.00 1.09 22 ASN A CA 7
ATOM 11669 C C . ASN A 1 22 ? -2.456 -13.477 -10.086 1.00 1.03 22 ASN A C 7
ATOM 11670 O O . ASN A 1 22 ? -2.257 -14.143 -9.072 1.00 1.07 22 ASN A O 7
ATOM 11681 N N . THR A 1 23 ? -2.030 -13.845 -11.287 1.00 1.00 23 THR A N 7
ATOM 11682 C CA . THR A 1 23 ? -1.412 -15.138 -11.516 1.00 1.05 23 THR A CA 7
ATOM 11683 C C . THR A 1 23 ? 0.064 -15.122 -11.108 1.00 1.02 23 THR A C 7
ATOM 11684 O O . THR A 1 23 ? 0.715 -16.161 -11.057 1.00 1.21 23 THR A O 7
ATOM 11695 N N . THR A 1 24 ? 0.587 -13.938 -10.793 1.00 0.87 24 THR A N 7
ATOM 11696 C CA . THR A 1 24 ? 1.978 -13.817 -10.377 1.00 0.91 24 THR A CA 7
ATOM 11697 C C . THR A 1 24 ? 2.087 -13.879 -8.854 1.00 0.98 24 THR A C 7
ATOM 11698 O O . THR A 1 24 ? 3.161 -13.686 -8.284 1.00 1.91 24 THR A O 7
ATOM 11709 N N . ASN A 1 25 ? 0.945 -14.143 -8.213 1.00 0.72 25 ASN A N 7
ATOM 11710 C CA . ASN A 1 25 ? 0.870 -14.349 -6.763 1.00 0.79 25 ASN A CA 7
ATOM 11711 C C . ASN A 1 25 ? 1.234 -13.092 -5.995 1.00 0.73 25 ASN A C 7
ATOM 11712 O O . ASN A 1 25 ? 1.960 -13.138 -5.001 1.00 0.72 25 ASN A O 7
ATOM 11723 N N . LEU A 1 26 ? 0.693 -11.977 -6.447 1.00 0.82 26 LEU A N 7
ATOM 11724 C CA . LEU A 1 26 ? 0.870 -10.706 -5.764 1.00 0.88 26 LEU A CA 7
ATOM 11725 C C . LEU A 1 26 ? 0.265 -10.761 -4.365 1.00 0.83 26 LEU A C 7
ATOM 11726 O O . LEU A 1 26 ? 0.729 -10.087 -3.439 1.00 0.86 26 LEU A O 7
ATOM 11742 N N . ASP A 1 27 ? -0.772 -11.572 -4.230 1.00 0.81 27 ASP A N 7
ATOM 11743 C CA . ASP A 1 27 ? -1.469 -11.756 -2.966 1.00 0.84 27 ASP A CA 7
ATOM 11744 C C . ASP A 1 27 ? -0.564 -12.447 -1.954 1.00 0.70 27 ASP A C 7
ATOM 11745 O O . ASP A 1 27 ? -0.508 -12.056 -0.791 1.00 0.67 27 ASP A O 7
ATOM 11754 N N . TYR A 1 28 ? 0.172 -13.452 -2.409 1.00 0.69 28 TYR A N 7
ATOM 11755 C CA . TYR A 1 28 ? 1.109 -14.152 -1.544 1.00 0.70 28 TYR A CA 7
ATOM 11756 C C . TYR A 1 28 ? 2.264 -13.243 -1.153 1.00 0.63 28 TYR A C 7
ATOM 11757 O O . TYR A 1 28 ? 2.785 -13.334 -0.038 1.00 0.68 28 TYR A O 7
ATOM 11775 N N . SER A 1 29 ? 2.658 -12.364 -2.066 1.00 0.59 29 SER A N 7
ATOM 11776 C CA . SER A 1 29 ? 3.700 -11.397 -1.772 1.00 0.62 29 SER A CA 7
ATOM 11777 C C . SER A 1 29 ? 3.221 -10.423 -0.710 1.00 0.51 29 SER A C 7
ATOM 11778 O O . SER A 1 29 ? 3.966 -10.066 0.197 1.00 0.53 29 SER A O 7
ATOM 11786 N N . ARG A 1 30 ? 1.963 -10.013 -0.828 1.00 0.48 30 ARG A N 7
ATOM 11787 C CA . ARG A 1 30 ? 1.381 -9.032 0.077 1.00 0.45 30 ARG A CA 7
ATOM 11788 C C . ARG A 1 30 ? 1.541 -9.475 1.527 1.00 0.46 30 ARG A C 7
ATOM 11789 O O . ARG A 1 30 ? 1.882 -8.673 2.392 1.00 0.56 30 ARG A O 7
ATOM 11810 N N . ARG A 1 31 ? 1.343 -10.763 1.774 1.00 0.45 31 ARG A N 7
ATOM 11811 C CA . ARG A 1 31 ? 1.415 -11.304 3.126 1.00 0.47 31 ARG A CA 7
ATOM 11812 C C . ARG A 1 31 ? 2.822 -11.162 3.711 1.00 0.45 31 ARG A C 7
ATOM 11813 O O . ARG A 1 31 ? 2.981 -10.729 4.851 1.00 0.50 31 ARG A O 7
ATOM 11834 N N . PHE A 1 32 ? 3.845 -11.502 2.928 1.00 0.45 32 PHE A N 7
ATOM 11835 C CA . PHE A 1 32 ? 5.214 -11.481 3.436 1.00 0.53 32 PHE A CA 7
ATOM 11836 C C . PHE A 1 32 ? 5.800 -10.069 3.341 1.00 0.53 32 PHE A C 7
ATOM 11837 O O . PHE A 1 32 ? 6.876 -9.786 3.868 1.00 0.57 32 PHE A O 7
ATOM 11854 N N . LEU A 1 33 ? 5.054 -9.188 2.691 1.00 0.51 33 LEU A N 7
ATOM 11855 C CA . LEU A 1 33 ? 5.438 -7.790 2.529 1.00 0.53 33 LEU A CA 7
ATOM 11856 C C . LEU A 1 33 ? 4.967 -6.948 3.710 1.00 0.45 33 LEU A C 7
ATOM 11857 O O . LEU A 1 33 ? 5.353 -5.787 3.845 1.00 0.44 33 LEU A O 7
ATOM 11873 N N . GLU A 1 34 ? 4.137 -7.540 4.562 1.00 0.39 34 GLU A N 7
ATOM 11874 C CA . GLU A 1 34 ? 3.522 -6.807 5.670 1.00 0.35 34 GLU A CA 7
ATOM 11875 C C . GLU A 1 34 ? 4.596 -6.210 6.597 1.00 0.35 34 GLU A C 7
ATOM 11876 O O . GLU A 1 34 ? 4.580 -5.008 6.856 1.00 0.30 34 GLU A O 7
ATOM 11888 N N . PRO A 1 35 ? 5.564 -7.024 7.086 1.00 0.43 35 PRO A N 7
ATOM 11889 C CA . PRO A 1 35 ? 6.637 -6.528 7.962 1.00 0.48 35 PRO A CA 7
ATOM 11890 C C . PRO A 1 35 ? 7.479 -5.436 7.304 1.00 0.45 35 PRO A C 7
ATOM 11891 O O . PRO A 1 35 ? 8.040 -4.575 7.983 1.00 0.47 35 PRO A O 7
ATOM 11902 N N . PHE A 1 36 ? 7.559 -5.472 5.980 1.00 0.44 36 PHE A N 7
ATOM 11903 C CA . PHE A 1 36 ? 8.359 -4.508 5.234 1.00 0.49 36 PHE A CA 7
ATOM 11904 C C . PHE A 1 36 ? 7.600 -3.194 5.075 1.00 0.39 36 PHE A C 7
ATOM 11905 O O . PHE A 1 36 ? 8.185 -2.110 5.136 1.00 0.43 36 PHE A O 7
ATOM 11922 N N . LEU A 1 37 ? 6.292 -3.304 4.903 1.00 0.30 37 LEU A N 7
ATOM 11923 C CA . LEU A 1 37 ? 5.434 -2.141 4.709 1.00 0.29 37 LEU A CA 7
ATOM 11924 C C . LEU A 1 37 ? 5.071 -1.499 6.040 1.00 0.24 37 LEU A C 7
ATOM 11925 O O . LEU A 1 37 ? 4.710 -0.327 6.095 1.00 0.27 37 LEU A O 7
ATOM 11941 N N . ARG A 1 38 ? 5.144 -2.284 7.104 1.00 0.24 38 ARG A N 7
ATOM 11942 C CA . ARG A 1 38 ? 4.884 -1.797 8.451 1.00 0.31 38 ARG A CA 7
ATOM 11943 C C . ARG A 1 38 ? 5.784 -0.606 8.787 1.00 0.30 38 ARG A C 7
ATOM 11944 O O . ARG A 1 38 ? 6.947 -0.777 9.156 1.00 0.41 38 ARG A O 7
ATOM 11965 N N . GLY A 1 39 ? 5.245 0.600 8.643 1.00 0.28 39 GLY A N 7
ATOM 11966 C CA . GLY A 1 39 ? 6.002 1.797 8.954 1.00 0.31 39 GLY A CA 7
ATOM 11967 C C . GLY A 1 39 ? 6.478 2.535 7.715 1.00 0.28 39 GLY A C 7
ATOM 11968 O O . GLY A 1 39 ? 7.608 3.023 7.678 1.00 0.35 39 GLY A O 7
ATOM 11972 N N . ILE A 1 40 ? 5.631 2.615 6.694 1.00 0.24 40 ILE A N 7
ATOM 11973 C CA . ILE A 1 40 ? 5.980 3.357 5.477 1.00 0.22 40 ILE A CA 7
ATOM 11974 C C . ILE A 1 40 ? 4.939 4.438 5.213 1.00 0.21 40 ILE A C 7
ATOM 11975 O O . ILE A 1 40 ? 3.969 4.548 5.951 1.00 0.21 40 ILE A O 7
ATOM 11991 N N . ASN A 1 41 ? 5.149 5.249 4.189 1.00 0.21 41 ASN A N 7
ATOM 11992 C CA . ASN A 1 41 ? 4.148 6.231 3.790 1.00 0.20 41 ASN A CA 7
ATOM 11993 C C . ASN A 1 41 ? 3.864 6.093 2.302 1.00 0.16 41 ASN A C 7
ATOM 11994 O O . ASN A 1 41 ? 4.779 5.908 1.498 1.00 0.18 41 ASN A O 7
ATOM 12005 N N . VAL A 1 42 ? 2.590 6.143 1.945 1.00 0.13 42 VAL A N 7
ATOM 12006 C CA . VAL A 1 42 ? 2.179 6.019 0.555 1.00 0.14 42 VAL A CA 7
ATOM 12007 C C . VAL A 1 42 ? 1.163 7.094 0.196 1.00 0.15 42 VAL A C 7
ATOM 12008 O O . VAL A 1 42 ? 0.366 7.522 1.033 1.00 0.18 42 VAL A O 7
ATOM 12021 N N . VAL A 1 43 ? 1.208 7.532 -1.048 1.00 0.18 43 VAL A N 7
ATOM 12022 C CA . VAL A 1 43 ? 0.268 8.514 -1.550 1.00 0.22 43 VAL A CA 7
ATOM 12023 C C . VAL A 1 43 ? -0.948 7.802 -2.131 1.00 0.20 43 VAL A C 7
ATOM 12024 O O . VAL A 1 43 ? -0.865 7.158 -3.176 1.00 0.20 43 VAL A O 7
ATOM 12037 N N . TYR A 1 44 ? -2.065 7.917 -1.440 1.00 0.21 44 TYR A N 7
ATOM 12038 C CA . TYR A 1 44 ? -3.293 7.256 -1.841 1.00 0.22 44 TYR A CA 7
ATOM 12039 C C . TYR A 1 44 ? -4.084 8.144 -2.786 1.00 0.22 44 TYR A C 7
ATOM 12040 O O . TYR A 1 44 ? -4.498 9.248 -2.425 1.00 0.24 44 TYR A O 7
ATOM 12058 N N . THR A 1 45 ? -4.270 7.662 -4.002 1.00 0.24 45 THR A N 7
ATOM 12059 C CA . THR A 1 45 ? -5.044 8.378 -4.993 1.00 0.28 45 THR A CA 7
ATOM 12060 C C . THR A 1 45 ? -6.463 7.818 -5.032 1.00 0.28 45 THR A C 7
ATOM 12061 O O . THR A 1 45 ? -6.692 6.721 -5.536 1.00 0.30 45 THR A O 7
ATOM 12072 N N . PRO A 1 46 ? -7.426 8.561 -4.481 1.00 0.31 46 PRO A N 7
ATOM 12073 C CA . PRO A 1 46 ? -8.811 8.114 -4.371 1.00 0.35 46 PRO A CA 7
ATOM 12074 C C . PRO A 1 46 ? -9.546 8.156 -5.704 1.00 0.38 46 PRO A C 7
ATOM 12075 O O . PRO A 1 46 ? -9.380 9.091 -6.491 1.00 0.38 46 PRO A O 7
ATOM 12086 N N . PRO A 1 47 ? -10.345 7.118 -5.989 1.00 0.45 47 PRO A N 7
ATOM 12087 C CA . PRO A 1 47 ? -11.241 7.110 -7.141 1.00 0.56 47 PRO A CA 7
ATOM 12088 C C . PRO A 1 47 ? -12.232 8.268 -7.066 1.00 0.59 47 PRO A C 7
ATOM 12089 O O . PRO A 1 47 ? -12.641 8.684 -5.981 1.00 0.56 47 PRO A O 7
ATOM 12100 N N . GLN A 1 48 ? -12.607 8.775 -8.234 1.00 0.70 48 GLN A N 7
ATOM 12101 C CA . GLN A 1 48 ? -13.359 10.024 -8.357 1.00 0.79 48 GLN A CA 7
ATOM 12102 C C . GLN A 1 48 ? -14.677 10.003 -7.583 1.00 0.77 48 GLN A C 7
ATOM 12103 O O . GLN A 1 48 ? -15.180 11.050 -7.187 1.00 0.83 48 GLN A O 7
ATOM 12117 N N . SER A 1 49 ? -15.219 8.814 -7.358 1.00 0.72 49 SER A N 7
ATOM 12118 C CA . SER A 1 49 ? -16.482 8.668 -6.643 1.00 0.74 49 SER A CA 7
ATOM 12119 C C . SER A 1 49 ? -16.307 8.916 -5.136 1.00 0.71 49 SER A C 7
ATOM 12120 O O . SER A 1 49 ? -17.286 9.018 -4.393 1.00 0.78 49 SER A O 7
ATOM 12128 N N . PHE A 1 50 ? -15.060 9.005 -4.685 1.00 0.65 50 PHE A N 7
ATOM 12129 C CA . PHE A 1 50 ? -14.782 9.271 -3.279 1.00 0.64 50 PHE A CA 7
ATOM 12130 C C . PHE A 1 50 ? -14.757 10.763 -2.990 1.00 0.71 50 PHE A C 7
ATOM 12131 O O . PHE A 1 50 ? -15.041 11.187 -1.870 1.00 0.77 50 PHE A O 7
ATOM 12148 N N . GLN A 1 51 ? -14.385 11.549 -4.009 1.00 0.72 51 GLN A N 7
ATOM 12149 C CA . GLN A 1 51 ? -14.400 13.011 -3.929 1.00 0.79 51 GLN A CA 7
ATOM 12150 C C . GLN A 1 51 ? -13.310 13.508 -2.986 1.00 0.66 51 GLN A C 7
ATOM 12151 O O . GLN A 1 51 ? -13.512 14.448 -2.221 1.00 0.83 51 GLN A O 7
ATOM 12165 N N . SER A 1 52 ? -12.149 12.874 -3.063 1.00 0.53 52 SER A N 7
ATOM 12166 C CA . SER A 1 52 ? -11.031 13.209 -2.198 1.00 0.50 52 SER A CA 7
ATOM 12167 C C . SER A 1 52 ? -9.758 13.380 -3.019 1.00 0.42 52 SER A C 7
ATOM 12168 O O . SER A 1 52 ? -9.522 12.639 -3.975 1.00 0.44 52 SER A O 7
ATOM 12176 N N . ALA A 1 53 ? -8.959 14.372 -2.657 1.00 0.48 53 ALA A N 7
ATOM 12177 C CA . ALA A 1 53 ? -7.666 14.593 -3.286 1.00 0.52 53 ALA A CA 7
ATOM 12178 C C . ALA A 1 53 ? -6.609 13.719 -2.620 1.00 0.41 53 ALA A C 7
ATOM 12179 O O . ALA A 1 53 ? -6.663 13.509 -1.408 1.00 0.44 53 ALA A O 7
ATOM 12186 N N . PRO A 1 54 ? -5.654 13.188 -3.418 1.00 0.39 54 PRO A N 7
ATOM 12187 C CA . PRO A 1 54 ? -4.595 12.275 -2.963 1.00 0.32 54 PRO A CA 7
ATOM 12188 C C . PRO A 1 54 ? -4.111 12.535 -1.536 1.00 0.29 54 PRO A C 7
ATOM 12189 O O . PRO A 1 54 ? -3.606 13.615 -1.218 1.00 0.36 54 PRO A O 7
ATOM 12200 N N . ARG A 1 55 ? -4.273 11.525 -0.686 1.00 0.26 55 ARG A N 7
ATOM 12201 C CA . ARG A 1 55 ? -3.924 11.632 0.726 1.00 0.31 55 ARG A CA 7
ATOM 12202 C C . ARG A 1 55 ? -2.674 10.814 1.020 1.00 0.24 55 ARG A C 7
ATOM 12203 O O . ARG A 1 55 ? -2.565 9.674 0.584 1.00 0.20 55 ARG A O 7
ATOM 12224 N N . VAL A 1 56 ? -1.741 11.379 1.762 1.00 0.26 56 VAL A N 7
ATOM 12225 C CA . VAL A 1 56 ? -0.566 10.629 2.178 1.00 0.24 56 VAL A CA 7
ATOM 12226 C C . VAL A 1 56 ? -0.867 9.865 3.469 1.00 0.22 56 VAL A C 7
ATOM 12227 O O . VAL A 1 56 ? -1.099 10.462 4.522 1.00 0.25 56 VAL A O 7
ATOM 12240 N N . TYR A 1 57 ? -0.908 8.545 3.378 1.00 0.22 57 TYR A N 7
ATOM 12241 C CA . TYR A 1 57 ? -1.233 7.717 4.525 1.00 0.25 57 TYR A CA 7
ATOM 12242 C C . TYR A 1 57 ? -0.002 6.995 5.047 1.00 0.25 57 TYR A C 7
ATOM 12243 O O . TYR A 1 57 ? 0.849 6.554 4.271 1.00 0.27 57 TYR A O 7
ATOM 12261 N N . ARG A 1 58 ? 0.092 6.882 6.363 1.00 0.27 58 ARG A N 7
ATOM 12262 C CA . ARG A 1 58 ? 1.178 6.152 6.989 1.00 0.31 58 ARG A CA 7
ATOM 12263 C C . ARG A 1 58 ? 0.759 4.701 7.184 1.00 0.27 58 ARG A C 7
ATOM 12264 O O . ARG A 1 58 ? -0.160 4.409 7.949 1.00 0.31 58 ARG A O 7
ATOM 12285 N N . VAL A 1 59 ? 1.426 3.809 6.478 1.00 0.25 59 VAL A N 7
ATOM 12286 C CA . VAL A 1 59 ? 1.129 2.390 6.546 1.00 0.25 59 VAL A CA 7
ATOM 12287 C C . VAL A 1 59 ? 1.559 1.803 7.878 1.00 0.25 59 VAL A C 7
ATOM 12288 O O . VAL A 1 59 ? 2.757 1.751 8.192 1.00 0.26 59 VAL A O 7
ATOM 12301 N N . ASN A 1 60 ? 0.565 1.380 8.651 1.00 0.28 60 ASN A N 7
ATOM 12302 C CA . ASN A 1 60 ? 0.787 0.668 9.900 1.00 0.32 60 ASN A CA 7
ATOM 12303 C C . ASN A 1 60 ? 1.143 -0.774 9.578 1.00 0.32 60 ASN A C 7
ATOM 12304 O O . ASN A 1 60 ? 1.853 -1.446 10.324 1.00 0.37 60 ASN A O 7
ATOM 12315 N N . GLY A 1 61 ? 0.636 -1.233 8.443 1.00 0.40 61 GLY A N 7
ATOM 12316 C CA . GLY A 1 61 ? 0.929 -2.562 7.968 1.00 0.47 61 GLY A CA 7
ATOM 12317 C C . GLY A 1 61 ? -0.147 -3.063 7.035 1.00 0.43 61 GLY A C 7
ATOM 12318 O O . GLY A 1 61 ? -0.731 -2.280 6.283 1.00 0.43 61 GLY A O 7
ATOM 12322 N N . LEU A 1 62 ? -0.426 -4.356 7.082 1.00 0.41 62 LEU A N 7
ATOM 12323 C CA . LEU A 1 62 ? -1.442 -4.953 6.231 1.00 0.38 62 LEU A CA 7
ATOM 12324 C C . LEU A 1 62 ? -2.378 -5.814 7.069 1.00 0.38 62 LEU A C 7
ATOM 12325 O O . LEU A 1 62 ? -2.013 -6.264 8.159 1.00 0.42 62 LEU A O 7
ATOM 12341 N N . SER A 1 63 ? -3.589 -6.006 6.582 1.00 0.36 63 SER A N 7
ATOM 12342 C CA . SER A 1 63 ? -4.540 -6.877 7.242 1.00 0.40 63 SER A CA 7
ATOM 12343 C C . SER A 1 63 ? -4.433 -8.280 6.663 1.00 0.46 63 SER A C 7
ATOM 12344 O O . SER A 1 63 ? -4.490 -8.466 5.448 1.00 0.62 63 SER A O 7
ATOM 12352 N N . ARG A 1 64 ? -4.241 -9.250 7.549 1.00 0.73 64 ARG A N 7
ATOM 12353 C CA . ARG A 1 64 ? -4.087 -10.659 7.177 1.00 0.94 64 ARG A CA 7
ATOM 12354 C C . ARG A 1 64 ? -5.258 -11.207 6.347 1.00 0.65 64 ARG A C 7
ATOM 12355 O O . ARG A 1 64 ? -5.170 -12.310 5.805 1.00 0.72 64 ARG A O 7
ATOM 12376 N N . ALA A 1 65 ? -6.348 -10.460 6.260 1.00 0.45 65 ALA A N 7
ATOM 12377 C CA . ALA A 1 65 ? -7.484 -10.875 5.453 1.00 0.32 65 ALA A CA 7
ATOM 12378 C C . ALA A 1 65 ? -7.546 -10.075 4.155 1.00 0.30 65 ALA A C 7
ATOM 12379 O O . ALA A 1 65 ? -7.476 -8.844 4.168 1.00 0.33 65 ALA A O 7
ATOM 12386 N N . PRO A 1 66 ? -7.655 -10.778 3.015 1.00 0.27 66 PRO A N 7
ATOM 12387 C CA . PRO A 1 66 ? -7.778 -10.153 1.691 1.00 0.29 66 PRO A CA 7
ATOM 12388 C C . PRO A 1 66 ? -9.022 -9.275 1.583 1.00 0.27 66 PRO A C 7
ATOM 12389 O O . PRO A 1 66 ? -10.059 -9.563 2.186 1.00 0.26 66 PRO A O 7
ATOM 12400 N N . ALA A 1 67 ? -8.906 -8.215 0.785 1.00 0.29 67 ALA A N 7
ATOM 12401 C CA . ALA A 1 67 ? -9.954 -7.201 0.653 1.00 0.28 67 ALA A CA 7
ATOM 12402 C C . ALA A 1 67 ? -11.276 -7.787 0.163 1.00 0.26 67 ALA A C 7
ATOM 12403 O O . ALA A 1 67 ? -12.338 -7.187 0.343 1.00 0.27 67 ALA A O 7
ATOM 12410 N N . SER A 1 68 ? -11.203 -8.953 -0.455 1.00 0.30 68 SER A N 7
ATOM 12411 C CA . SER A 1 68 ? -12.381 -9.626 -0.972 1.00 0.35 68 SER A CA 7
ATOM 12412 C C . SER A 1 68 ? -13.236 -10.211 0.153 1.00 0.31 68 SER A C 7
ATOM 12413 O O . SER A 1 68 ? -14.433 -10.445 -0.023 1.00 0.40 68 SER A O 7
ATOM 12421 N N . SER A 1 69 ? -12.628 -10.440 1.312 1.00 0.28 69 SER A N 7
ATOM 12422 C CA . SER A 1 69 ? -13.332 -11.081 2.411 1.00 0.37 69 SER A CA 7
ATOM 12423 C C . SER A 1 69 ? -13.255 -10.251 3.694 1.00 0.33 69 SER A C 7
ATOM 12424 O O . SER A 1 69 ? -13.892 -10.580 4.697 1.00 0.42 69 SER A O 7
ATOM 12432 N N . GLU A 1 70 ? -12.479 -9.178 3.665 1.00 0.28 70 GLU A N 7
ATOM 12433 C CA . GLU A 1 70 ? -12.324 -8.327 4.837 1.00 0.35 70 GLU A CA 7
ATOM 12434 C C . GLU A 1 70 ? -13.538 -7.418 4.997 1.00 0.37 70 GLU A C 7
ATOM 12435 O O . GLU A 1 70 ? -13.951 -6.747 4.048 1.00 0.37 70 GLU A O 7
ATOM 12447 N N . THR A 1 71 ? -14.109 -7.414 6.192 1.00 0.44 71 THR A N 7
ATOM 12448 C CA . THR A 1 71 ? -15.264 -6.588 6.486 1.00 0.48 71 THR A CA 7
ATOM 12449 C C . THR A 1 71 ? -14.881 -5.416 7.385 1.00 0.58 71 THR A C 7
ATOM 12450 O O . THR A 1 71 ? -13.991 -5.526 8.228 1.00 0.85 71 THR A O 7
ATOM 12461 N N . PHE A 1 72 ? -15.561 -4.302 7.192 1.00 0.51 72 PHE A N 7
ATOM 12462 C CA . PHE A 1 72 ? -15.323 -3.101 7.975 1.00 0.59 72 PHE A CA 7
ATOM 12463 C C . PHE A 1 72 ? -16.619 -2.312 8.062 1.00 0.68 72 PHE A C 7
ATOM 12464 O O . PHE A 1 72 ? -17.526 -2.525 7.254 1.00 0.64 72 PHE A O 7
ATOM 12481 N N . GLU A 1 73 ? -16.715 -1.417 9.029 1.00 0.83 73 GLU A N 7
ATOM 12482 C CA . GLU A 1 73 ? -17.943 -0.671 9.237 1.00 0.94 73 GLU A CA 7
ATOM 12483 C C . GLU A 1 73 ? -17.945 0.611 8.409 1.00 0.99 73 GLU A C 7
ATOM 12484 O O . GLU A 1 73 ? -17.094 1.487 8.578 1.00 1.09 73 GLU A O 7
ATOM 12496 N N . HIS A 1 74 ? -18.902 0.685 7.503 1.00 0.97 74 HIS A N 7
ATOM 12497 C CA . HIS A 1 74 ? -19.082 1.824 6.620 1.00 1.06 74 HIS A CA 7
ATOM 12498 C C . HIS A 1 74 ? -20.534 2.283 6.693 1.00 1.17 74 HIS A C 7
ATOM 12499 O O . HIS A 1 74 ? -21.431 1.591 6.209 1.00 1.05 74 HIS A O 7
ATOM 12513 N N . ASP A 1 75 ? -20.760 3.420 7.349 1.00 1.43 75 ASP A N 7
ATOM 12514 C CA . ASP A 1 75 ? -22.100 3.991 7.496 1.00 1.59 75 ASP A CA 7
ATOM 12515 C C . ASP A 1 75 ? -22.999 3.079 8.324 1.00 1.49 75 ASP A C 7
ATOM 12516 O O . ASP A 1 75 ? -24.200 2.976 8.074 1.00 1.50 75 ASP A O 7
ATOM 12525 N N . GLY A 1 76 ? -22.408 2.416 9.313 1.00 1.43 76 GLY A N 7
ATOM 12526 C CA . GLY A 1 76 ? -23.173 1.555 10.195 1.00 1.41 76 GLY A CA 7
ATOM 12527 C C . GLY A 1 76 ? -23.359 0.159 9.633 1.00 1.19 76 GLY A C 7
ATOM 12528 O O . GLY A 1 76 ? -24.054 -0.667 10.219 1.00 1.18 76 GLY A O 7
ATOM 12532 N N . LYS A 1 77 ? -22.745 -0.104 8.494 1.00 1.06 77 LYS A N 7
ATOM 12533 C CA . LYS A 1 77 ? -22.855 -1.406 7.851 1.00 0.89 77 LYS A CA 7
ATOM 12534 C C . LYS A 1 77 ? -21.484 -2.036 7.720 1.00 0.77 77 LYS A C 7
ATOM 12535 O O . LYS A 1 77 ? -20.518 -1.349 7.412 1.00 0.74 77 LYS A O 7
ATOM 12554 N N . LYS A 1 78 ? -21.387 -3.329 7.948 1.00 0.76 78 LYS A N 7
ATOM 12555 C CA . LYS A 1 78 ? -20.139 -4.021 7.691 1.00 0.71 78 LYS A CA 7
ATOM 12556 C C . LYS A 1 78 ? -20.169 -4.634 6.306 1.00 0.61 78 LYS A C 7
ATOM 12557 O O . LYS A 1 78 ? -20.963 -5.530 6.030 1.00 0.70 78 LYS A O 7
ATOM 12576 N N . VAL A 1 79 ? -19.298 -4.146 5.446 1.00 0.51 79 VAL A N 7
ATOM 12577 C CA . VAL A 1 79 ? -19.258 -4.578 4.063 1.00 0.42 79 VAL A CA 7
ATOM 12578 C C . VAL A 1 79 ? -17.873 -5.120 3.754 1.00 0.37 79 VAL A C 7
ATOM 12579 O O . VAL A 1 79 ? -16.988 -5.080 4.612 1.00 0.38 79 VAL A O 7
ATOM 12592 N N . THR A 1 80 ? -17.678 -5.614 2.546 1.00 0.34 80 THR A N 7
ATOM 12593 C CA . THR A 1 80 ? -16.379 -6.103 2.133 1.00 0.30 80 THR A CA 7
ATOM 12594 C C . THR A 1 80 ? -15.753 -5.094 1.182 1.00 0.23 80 THR A C 7
ATOM 12595 O O . THR A 1 80 ? -16.439 -4.505 0.350 1.00 0.21 80 THR A O 7
ATOM 12606 N N . ILE A 1 81 ? -14.443 -4.918 1.306 1.00 0.24 81 ILE A N 7
ATOM 12607 C CA . ILE A 1 81 ? -13.720 -3.884 0.573 1.00 0.23 81 ILE A CA 7
ATOM 12608 C C . ILE A 1 81 ? -13.822 -4.085 -0.942 1.00 0.20 81 ILE A C 7
ATOM 12609 O O . ILE A 1 81 ? -13.812 -3.118 -1.705 1.00 0.22 81 ILE A O 7
ATOM 12625 N N . ALA A 1 82 ? -13.943 -5.336 -1.371 1.00 0.17 82 ALA A N 7
ATOM 12626 C CA . ALA A 1 82 ? -14.061 -5.640 -2.793 1.00 0.17 82 ALA A CA 7
ATOM 12627 C C . ALA A 1 82 ? -15.346 -5.062 -3.385 1.00 0.18 82 ALA A C 7
ATOM 12628 O O . ALA A 1 82 ? -15.310 -4.360 -4.395 1.00 0.21 82 ALA A O 7
ATOM 12635 N N . SER A 1 83 ? -16.474 -5.343 -2.745 1.00 0.18 83 SER A N 7
ATOM 12636 C CA . SER A 1 83 ? -17.765 -4.845 -3.208 1.00 0.20 83 SER A CA 7
ATOM 12637 C C . SER A 1 83 ? -17.902 -3.356 -2.899 1.00 0.21 83 SER A C 7
ATOM 12638 O O . SER A 1 83 ? -18.573 -2.611 -3.618 1.00 0.25 83 SER A O 7
ATOM 12646 N N . TYR A 1 84 ? -17.244 -2.944 -1.826 1.00 0.21 84 TYR A N 7
ATOM 12647 C CA . TYR A 1 84 ? -17.227 -1.557 -1.386 1.00 0.24 84 TYR A CA 7
ATOM 12648 C C . TYR A 1 84 ? -16.612 -0.644 -2.448 1.00 0.25 84 TYR A C 7
ATOM 12649 O O . TYR A 1 84 ? -17.190 0.384 -2.795 1.00 0.30 84 TYR A O 7
ATOM 12667 N N . PHE A 1 85 ? -15.456 -1.026 -2.978 1.00 0.22 85 PHE A N 7
ATOM 12668 C CA . PHE A 1 85 ? -14.834 -0.258 -4.051 1.00 0.23 85 PHE A CA 7
ATOM 12669 C C . PHE A 1 85 ? -15.559 -0.473 -5.371 1.00 0.25 85 PHE A C 7
ATOM 12670 O O . PHE A 1 85 ? -15.696 0.454 -6.166 1.00 0.28 85 PHE A O 7
ATOM 12687 N N . HIS A 1 86 ? -16.031 -1.692 -5.594 1.00 0.24 86 HIS A N 7
ATOM 12688 C CA . HIS A 1 86 ? -16.714 -2.037 -6.839 1.00 0.29 86 HIS A CA 7
ATOM 12689 C C . HIS A 1 86 ? -17.935 -1.145 -7.051 1.00 0.31 86 HIS A C 7
ATOM 12690 O O . HIS A 1 86 ? -18.170 -0.650 -8.154 1.00 0.36 86 HIS A O 7
ATOM 12704 N N . SER A 1 87 ? -18.697 -0.922 -5.987 1.00 0.33 87 SER A N 7
ATOM 12705 C CA . SER A 1 87 ? -19.886 -0.079 -6.059 1.00 0.37 87 SER A CA 7
ATOM 12706 C C . SER A 1 87 ? -19.492 1.395 -6.081 1.00 0.36 87 SER A C 7
ATOM 12707 O O . SER A 1 87 ? -20.242 2.249 -6.553 1.00 0.44 87 SER A O 7
ATOM 12715 N N . ARG A 1 88 ? -18.305 1.677 -5.566 1.00 0.32 88 ARG A N 7
ATOM 12716 C CA . ARG A 1 88 ? -17.799 3.041 -5.498 1.00 0.36 88 ARG A CA 7
ATOM 12717 C C . ARG A 1 88 ? -17.029 3.406 -6.769 1.00 0.38 88 ARG A C 7
ATOM 12718 O O . ARG A 1 88 ? -16.236 4.349 -6.776 1.00 0.47 88 ARG A O 7
ATOM 12739 N N . ASN A 1 89 ? -17.235 2.616 -7.822 1.00 0.37 89 ASN A N 7
ATOM 12740 C CA . ASN A 1 89 ? -16.667 2.888 -9.145 1.00 0.44 89 ASN A CA 7
ATOM 12741 C C . ASN A 1 89 ? -15.159 2.654 -9.142 1.00 0.48 89 ASN A C 7
ATOM 12742 O O . ASN A 1 89 ? -14.383 3.472 -9.636 1.00 0.66 89 ASN A O 7
ATOM 12753 N N . TYR A 1 90 ? -14.748 1.545 -8.561 1.00 0.36 90 TYR A N 7
ATOM 12754 C CA . TYR A 1 90 ? -13.376 1.100 -8.689 1.00 0.36 90 TYR A CA 7
ATOM 12755 C C . TYR A 1 90 ? -13.299 -0.413 -8.566 1.00 0.33 90 TYR A C 7
ATOM 12756 O O . TYR A 1 90 ? -13.140 -0.953 -7.473 1.00 0.30 90 TYR A O 7
ATOM 12774 N N . PRO A 1 91 ? -13.435 -1.119 -9.690 1.00 0.38 91 PRO A N 7
ATOM 12775 C CA . PRO A 1 91 ? -13.279 -2.569 -9.723 1.00 0.38 91 PRO A CA 7
ATOM 12776 C C . PRO A 1 91 ? -11.833 -2.962 -9.432 1.00 0.36 91 PRO A C 7
ATOM 12777 O O . PRO A 1 91 ? -10.909 -2.539 -10.131 1.00 0.45 91 PRO A O 7
ATOM 12788 N N . LEU A 1 92 ? -11.638 -3.749 -8.384 1.00 0.32 92 LEU A N 7
ATOM 12789 C CA . LEU A 1 92 ? -10.298 -4.077 -7.923 1.00 0.32 92 LEU A CA 7
ATOM 12790 C C . LEU A 1 92 ? -9.585 -5.005 -8.893 1.00 0.30 92 LEU A C 7
ATOM 12791 O O . LEU A 1 92 ? -10.139 -6.010 -9.344 1.00 0.30 92 LEU A O 7
ATOM 12807 N N . LYS A 1 93 ? -8.350 -4.640 -9.205 1.00 0.30 93 LYS A N 7
ATOM 12808 C CA . LYS A 1 93 ? -7.511 -5.410 -10.107 1.00 0.30 93 LYS A CA 7
ATOM 12809 C C . LYS A 1 93 ? -7.040 -6.694 -9.431 1.00 0.31 93 LYS A C 7
ATOM 12810 O O . LYS A 1 93 ? -6.836 -7.718 -10.082 1.00 0.36 93 LYS A O 7
ATOM 12829 N N . PHE A 1 94 ? -6.865 -6.612 -8.116 1.00 0.35 94 PHE A N 7
ATOM 12830 C CA . PHE A 1 94 ? -6.414 -7.740 -7.311 1.00 0.44 94 PHE A CA 7
ATOM 12831 C C . PHE A 1 94 ? -7.212 -7.788 -6.007 1.00 0.44 94 PHE A C 7
ATOM 12832 O O . PHE A 1 94 ? -6.684 -7.492 -4.940 1.00 0.48 94 PHE A O 7
ATOM 12849 N N . PRO A 1 95 ? -8.508 -8.130 -6.085 1.00 0.45 95 PRO A N 7
ATOM 12850 C CA . PRO A 1 95 ? -9.397 -8.187 -4.913 1.00 0.52 95 PRO A CA 7
ATOM 12851 C C . PRO A 1 95 ? -8.843 -9.020 -3.755 1.00 0.51 95 PRO A C 7
ATOM 12852 O O . PRO A 1 95 ? -9.150 -8.756 -2.593 1.00 0.55 95 PRO A O 7
ATOM 12863 N N . GLN A 1 96 ? -8.023 -10.014 -4.070 1.00 0.56 96 GLN A N 7
ATOM 12864 C CA . GLN A 1 96 ? -7.524 -10.940 -3.057 1.00 0.70 96 GLN A CA 7
ATOM 12865 C C . GLN A 1 96 ? -6.216 -10.468 -2.422 1.00 0.75 96 GLN A C 7
ATOM 12866 O O . GLN A 1 96 ? -5.523 -11.254 -1.777 1.00 0.96 96 GLN A O 7
ATOM 12880 N N . LEU A 1 97 ? -5.870 -9.199 -2.595 1.00 0.67 97 LEU A N 7
ATOM 12881 C CA . LEU A 1 97 ? -4.681 -8.666 -1.944 1.00 0.81 97 LEU A CA 7
ATOM 12882 C C . LEU A 1 97 ? -4.974 -8.363 -0.479 1.00 0.61 97 LEU A C 7
ATOM 12883 O O . LEU A 1 97 ? -6.110 -8.043 -0.114 1.00 0.55 97 LEU A O 7
ATOM 12899 N N . HIS A 1 98 ? -3.957 -8.511 0.359 1.00 0.58 98 HIS A N 7
ATOM 12900 C CA . HIS A 1 98 ? -4.066 -8.169 1.769 1.00 0.51 98 HIS A CA 7
ATOM 12901 C C . HIS A 1 98 ? -4.327 -6.681 1.929 1.00 0.54 98 HIS A C 7
ATOM 12902 O O . HIS A 1 98 ? -3.614 -5.849 1.363 1.00 0.68 98 HIS A O 7
ATOM 12916 N N . CYS A 1 99 ? -5.361 -6.362 2.694 1.00 0.46 99 CYS A N 7
ATOM 12917 C CA . CYS A 1 99 ? -5.806 -4.989 2.871 1.00 0.52 99 CYS A CA 7
ATOM 12918 C C . CYS A 1 99 ? -4.706 -4.116 3.460 1.00 0.45 99 CYS A C 7
ATOM 12919 O O . CYS A 1 99 ? -4.147 -4.429 4.509 1.00 0.53 99 CYS A O 7
ATOM 12927 N N . LEU A 1 100 ? -4.394 -3.032 2.772 1.00 0.34 100 LEU A N 7
ATOM 12928 C CA . LEU A 1 100 ? -3.464 -2.050 3.289 1.00 0.30 100 LEU A CA 7
ATOM 12929 C C . LEU A 1 100 ? -4.078 -1.373 4.494 1.00 0.29 100 LEU A C 7
ATOM 12930 O O . LEU A 1 100 ? -5.190 -0.854 4.421 1.00 0.28 100 LEU A O 7
ATOM 12946 N N . ASN A 1 101 ? -3.361 -1.393 5.595 1.00 0.30 101 ASN A N 7
ATOM 12947 C CA . ASN A 1 101 ? -3.862 -0.822 6.825 1.00 0.32 101 ASN A CA 7
ATOM 12948 C C . ASN A 1 101 ? -3.031 0.392 7.195 1.00 0.30 101 ASN A C 7
ATOM 12949 O O . ASN A 1 101 ? -1.894 0.268 7.661 1.00 0.35 101 ASN A O 7
ATOM 12960 N N . VAL A 1 102 ? -3.586 1.561 6.961 1.00 0.26 102 VAL A N 7
ATOM 12961 C CA . VAL A 1 102 ? -2.880 2.803 7.218 1.00 0.25 102 VAL A CA 7
ATOM 12962 C C . VAL A 1 102 ? -3.560 3.595 8.325 1.00 0.32 102 VAL A C 7
ATOM 12963 O O . VAL A 1 102 ? -4.706 3.321 8.681 1.00 0.36 102 VAL A O 7
ATOM 12976 N N . GLY A 1 103 ? -2.847 4.562 8.871 1.00 0.38 103 GLY A N 7
ATOM 12977 C CA . GLY A 1 103 ? -3.396 5.383 9.925 1.00 0.50 103 GLY A CA 7
ATOM 12978 C C . GLY A 1 103 ? -2.880 4.980 11.286 1.00 0.65 103 GLY A C 7
ATOM 12979 O O . GLY A 1 103 ? -1.679 5.058 11.553 1.00 0.90 103 GLY A O 7
ATOM 12983 N N . SER A 1 104 ? -3.776 4.520 12.140 1.00 0.67 104 SER A N 7
ATOM 12984 C CA . SER A 1 104 ? -3.425 4.196 13.508 1.00 0.79 104 SER A CA 7
ATOM 12985 C C . SER A 1 104 ? -4.137 2.925 13.964 1.00 0.79 104 SER A C 7
ATOM 12986 O O . SER A 1 104 ? -4.950 2.366 13.230 1.00 0.74 104 SER A O 7
ATOM 12994 N N . SER A 1 105 ? -3.828 2.466 15.165 1.00 0.95 105 SER A N 7
ATOM 12995 C CA . SER A 1 105 ? -4.506 1.318 15.732 1.00 1.05 105 SER A CA 7
ATOM 12996 C C . SER A 1 105 ? -5.935 1.699 16.121 1.00 1.13 105 SER A C 7
ATOM 12997 O O . SER A 1 105 ? -6.868 0.912 15.956 1.00 1.21 105 SER A O 7
ATOM 13005 N N . ILE A 1 106 ? -6.096 2.928 16.610 1.00 1.17 106 ILE A N 7
ATOM 13006 C CA . ILE A 1 106 ? -7.401 3.417 17.048 1.00 1.29 106 ILE A CA 7
ATOM 13007 C C . ILE A 1 106 ? -8.298 3.726 15.851 1.00 1.21 106 ILE A C 7
ATOM 13008 O O . ILE A 1 106 ? -9.508 3.500 15.892 1.00 1.34 106 ILE A O 7
ATOM 13024 N N . LYS A 1 107 ? -7.694 4.228 14.783 1.00 1.03 107 LYS A N 7
ATOM 13025 C CA . LYS A 1 107 ? -8.400 4.466 13.537 1.00 0.98 107 LYS A CA 7
ATOM 13026 C C . LYS A 1 107 ? -7.651 3.803 12.398 1.00 0.82 107 LYS A C 7
ATOM 13027 O O . LYS A 1 107 ? -6.604 4.287 11.968 1.00 0.77 107 LYS A O 7
ATOM 13046 N N . SER A 1 108 ? -8.197 2.705 11.903 1.00 0.80 108 SER A N 7
ATOM 13047 C CA . SER A 1 108 ? -7.537 1.924 10.874 1.00 0.69 108 SER A CA 7
ATOM 13048 C C . SER A 1 108 ? -8.198 2.140 9.517 1.00 0.60 108 SER A C 7
ATOM 13049 O O . SER A 1 108 ? -9.408 1.957 9.366 1.00 0.74 108 SER A O 7
ATOM 13057 N N . ILE A 1 109 ? -7.403 2.547 8.542 1.00 0.44 109 ILE A N 7
ATOM 13058 C CA . ILE A 1 109 ? -7.890 2.757 7.192 1.00 0.39 109 ILE A CA 7
ATOM 13059 C C . ILE A 1 109 ? -7.489 1.578 6.323 1.00 0.35 109 ILE A C 7
ATOM 13060 O O . ILE A 1 109 ? -6.302 1.278 6.194 1.00 0.34 109 ILE A O 7
ATOM 13076 N N . LEU A 1 110 ? -8.462 0.911 5.728 1.00 0.36 110 LEU A N 7
ATOM 13077 C CA . LEU A 1 110 ? -8.169 -0.243 4.898 1.00 0.31 110 LEU A CA 7
ATOM 13078 C C . LEU A 1 110 ? -8.408 0.067 3.424 1.00 0.31 110 LEU A C 7
ATOM 13079 O O . LEU A 1 110 ? -9.514 0.435 3.027 1.00 0.37 110 LEU A O 7
ATOM 13095 N N . LEU A 1 111 ? -7.358 -0.075 2.627 1.00 0.28 111 LEU A N 7
ATOM 13096 C CA . LEU A 1 111 ? -7.425 0.195 1.187 1.00 0.30 111 LEU A CA 7
ATOM 13097 C C . LEU A 1 111 ? -6.530 -0.781 0.418 1.00 0.30 111 LEU A C 7
ATOM 13098 O O . LEU A 1 111 ? -5.702 -1.451 1.009 1.00 0.61 111 LEU A O 7
ATOM 13114 N N . PRO A 1 112 ? -6.713 -0.913 -0.903 1.00 0.34 112 PRO A N 7
ATOM 13115 C CA . PRO A 1 112 ? -5.822 -1.711 -1.742 1.00 0.33 112 PRO A CA 7
ATOM 13116 C C . PRO A 1 112 ? -4.615 -0.899 -2.210 1.00 0.32 112 PRO A C 7
ATOM 13117 O O . PRO A 1 112 ? -4.743 0.272 -2.573 1.00 0.33 112 PRO A O 7
ATOM 13128 N N . ILE A 1 113 ? -3.449 -1.535 -2.214 1.00 0.33 113 ILE A N 7
ATOM 13129 C CA . ILE A 1 113 ? -2.199 -0.860 -2.561 1.00 0.29 113 ILE A CA 7
ATOM 13130 C C . ILE A 1 113 ? -2.180 -0.428 -4.038 1.00 0.30 113 ILE A C 7
ATOM 13131 O O . ILE A 1 113 ? -1.314 0.337 -4.465 1.00 0.28 113 ILE A O 7
ATOM 13147 N N . GLU A 1 114 ? -3.153 -0.913 -4.805 1.00 0.36 114 GLU A N 7
ATOM 13148 C CA . GLU A 1 114 ? -3.317 -0.518 -6.205 1.00 0.42 114 GLU A CA 7
ATOM 13149 C C . GLU A 1 114 ? -3.620 0.981 -6.307 1.00 0.33 114 GLU A C 7
ATOM 13150 O O . GLU A 1 114 ? -3.314 1.627 -7.311 1.00 0.41 114 GLU A O 7
ATOM 13162 N N . LEU A 1 115 ? -4.187 1.536 -5.247 1.00 0.24 115 LEU A N 7
ATOM 13163 C CA . LEU A 1 115 ? -4.570 2.941 -5.233 1.00 0.24 115 LEU A CA 7
ATOM 13164 C C . LEU A 1 115 ? -3.515 3.786 -4.538 1.00 0.21 115 LEU A C 7
ATOM 13165 O O . LEU A 1 115 ? -3.780 4.914 -4.121 1.00 0.29 115 LEU A O 7
ATOM 13181 N N . CYS A 1 116 ? -2.317 3.245 -4.417 1.00 0.24 116 CYS A N 7
ATOM 13182 C CA . CYS A 1 116 ? -1.254 3.939 -3.722 1.00 0.23 116 CYS A CA 7
ATOM 13183 C C . CYS A 1 116 ? -0.024 4.078 -4.602 1.00 0.22 116 CYS A C 7
ATOM 13184 O O . CYS A 1 116 ? 0.330 3.170 -5.356 1.00 0.25 116 CYS A O 7
ATOM 13192 N N . SER A 1 117 ? 0.602 5.234 -4.526 1.00 0.24 117 SER A N 7
ATOM 13193 C CA . SER A 1 117 ? 1.872 5.459 -5.176 1.00 0.24 117 SER A CA 7
ATOM 13194 C C . SER A 1 117 ? 2.909 5.793 -4.116 1.00 0.24 117 SER A C 7
ATOM 13195 O O . SER A 1 117 ? 2.612 6.485 -3.148 1.00 0.25 117 SER A O 7
ATOM 13203 N N . ILE A 1 118 ? 4.109 5.294 -4.293 1.00 0.26 118 ILE A N 7
ATOM 13204 C CA . ILE A 1 118 ? 5.159 5.490 -3.321 1.00 0.28 118 ILE A CA 7
ATOM 13205 C C . ILE A 1 118 ? 6.040 6.664 -3.742 1.00 0.34 118 ILE A C 7
ATOM 13206 O O . ILE A 1 118 ? 6.337 6.840 -4.929 1.00 0.36 118 ILE A O 7
ATOM 13222 N N . GLU A 1 119 ? 6.419 7.488 -2.774 1.00 0.41 119 GLU A N 7
ATOM 13223 C CA . GLU A 1 119 ? 7.188 8.689 -3.055 1.00 0.50 119 GLU A CA 7
ATOM 13224 C C . GLU A 1 119 ? 8.660 8.338 -3.229 1.00 0.55 119 GLU A C 7
ATOM 13225 O O . GLU A 1 119 ? 9.251 7.663 -2.384 1.00 0.56 119 GLU A O 7
ATOM 13237 N N . GLU A 1 120 ? 9.249 8.800 -4.325 1.00 0.68 120 GLU A N 7
ATOM 13238 C CA . GLU A 1 120 ? 10.637 8.485 -4.637 1.00 0.84 120 GLU A CA 7
ATOM 13239 C C . GLU A 1 120 ? 11.599 9.178 -3.678 1.00 0.98 120 GLU A C 7
ATOM 13240 O O . GLU A 1 120 ? 12.774 8.834 -3.617 1.00 1.08 120 GLU A O 7
ATOM 13252 N N . ALA A 1 4 ? 5.123 10.602 -7.674 1.00 0.61 4 ALA A N 8
ATOM 13253 C CA . ALA A 1 4 ? 4.310 9.470 -7.272 1.00 0.53 4 ALA A CA 8
ATOM 13254 C C . ALA A 1 4 ? 4.580 8.267 -8.169 1.00 0.44 4 ALA A C 8
ATOM 13255 O O . ALA A 1 4 ? 4.131 8.221 -9.316 1.00 0.54 4 ALA A O 8
ATOM 13262 N N . MET A 1 5 ? 5.325 7.304 -7.656 1.00 0.39 5 MET A N 8
ATOM 13263 C CA . MET A 1 5 ? 5.587 6.075 -8.389 1.00 0.37 5 MET A CA 8
ATOM 13264 C C . MET A 1 5 ? 4.594 5.005 -7.977 1.00 0.30 5 MET A C 8
ATOM 13265 O O . MET A 1 5 ? 4.518 4.651 -6.810 1.00 0.29 5 MET A O 8
ATOM 13279 N N . PRO A 1 6 ? 3.812 4.483 -8.927 1.00 0.30 6 PRO A N 8
ATOM 13280 C CA . PRO A 1 6 ? 2.799 3.467 -8.639 1.00 0.28 6 PRO A CA 8
ATOM 13281 C C . PRO A 1 6 ? 3.393 2.290 -7.875 1.00 0.27 6 PRO A C 8
ATOM 13282 O O . PRO A 1 6 ? 4.363 1.675 -8.317 1.00 0.30 6 PRO A O 8
ATOM 13293 N N . MET A 1 7 ? 2.816 1.994 -6.715 1.00 0.24 7 MET A N 8
ATOM 13294 C CA . MET A 1 7 ? 3.362 0.977 -5.829 1.00 0.24 7 MET A CA 8
ATOM 13295 C C . MET A 1 7 ? 3.319 -0.404 -6.467 1.00 0.28 7 MET A C 8
ATOM 13296 O O . MET A 1 7 ? 4.172 -1.233 -6.186 1.00 0.32 7 MET A O 8
ATOM 13310 N N . ILE A 1 8 ? 2.337 -0.650 -7.328 1.00 0.29 8 ILE A N 8
ATOM 13311 C CA . ILE A 1 8 ? 2.275 -1.916 -8.053 1.00 0.33 8 ILE A CA 8
ATOM 13312 C C . ILE A 1 8 ? 3.442 -2.015 -9.042 1.00 0.36 8 ILE A C 8
ATOM 13313 O O . ILE A 1 8 ? 4.031 -3.084 -9.223 1.00 0.39 8 ILE A O 8
ATOM 13329 N N . GLU A 1 9 ? 3.783 -0.884 -9.655 1.00 0.38 9 GLU A N 8
ATOM 13330 C CA . GLU A 1 9 ? 4.951 -0.788 -10.529 1.00 0.42 9 GLU A CA 8
ATOM 13331 C C . GLU A 1 9 ? 6.209 -1.104 -9.726 1.00 0.39 9 GLU A C 8
ATOM 13332 O O . GLU A 1 9 ? 7.076 -1.869 -10.157 1.00 0.39 9 GLU A O 8
ATOM 13344 N N . TYR A 1 10 ? 6.284 -0.503 -8.544 1.00 0.41 10 TYR A N 8
ATOM 13345 C CA . TYR A 1 10 ? 7.381 -0.733 -7.617 1.00 0.42 10 TYR A CA 8
ATOM 13346 C C . TYR A 1 10 ? 7.462 -2.211 -7.248 1.00 0.43 10 TYR A C 8
ATOM 13347 O O . TYR A 1 10 ? 8.544 -2.805 -7.237 1.00 0.45 10 TYR A O 8
ATOM 13365 N N . LEU A 1 11 ? 6.310 -2.804 -6.965 1.00 0.43 11 LEU A N 8
ATOM 13366 C CA . LEU A 1 11 ? 6.241 -4.213 -6.613 1.00 0.46 11 LEU A CA 8
ATOM 13367 C C . LEU A 1 11 ? 6.734 -5.084 -7.760 1.00 0.44 11 LEU A C 8
ATOM 13368 O O . LEU A 1 11 ? 7.557 -5.967 -7.550 1.00 0.48 11 LEU A O 8
ATOM 13384 N N . GLU A 1 12 ? 6.259 -4.811 -8.969 1.00 0.40 12 GLU A N 8
ATOM 13385 C CA . GLU A 1 12 ? 6.636 -5.605 -10.136 1.00 0.40 12 GLU A CA 8
ATOM 13386 C C . GLU A 1 12 ? 8.146 -5.573 -10.358 1.00 0.44 12 GLU A C 8
ATOM 13387 O O . GLU A 1 12 ? 8.799 -6.619 -10.417 1.00 0.49 12 GLU A O 8
ATOM 13399 N N . ARG A 1 13 ? 8.698 -4.369 -10.430 1.00 0.45 13 ARG A N 8
ATOM 13400 C CA . ARG A 1 13 ? 10.101 -4.193 -10.785 1.00 0.52 13 ARG A CA 8
ATOM 13401 C C . ARG A 1 13 ? 11.037 -4.581 -9.643 1.00 0.58 13 ARG A C 8
ATOM 13402 O O . ARG A 1 13 ? 12.019 -5.293 -9.853 1.00 0.62 13 ARG A O 8
ATOM 13423 N N . PHE A 1 14 ? 10.732 -4.118 -8.438 1.00 0.60 14 PHE A N 8
ATOM 13424 C CA . PHE A 1 14 ? 11.684 -4.203 -7.336 1.00 0.69 14 PHE A CA 8
ATOM 13425 C C . PHE A 1 14 ? 11.366 -5.331 -6.357 1.00 0.71 14 PHE A C 8
ATOM 13426 O O . PHE A 1 14 ? 12.254 -6.091 -5.974 1.00 0.83 14 PHE A O 8
ATOM 13443 N N . SER A 1 15 ? 10.109 -5.446 -5.953 1.00 0.63 15 SER A N 8
ATOM 13444 C CA . SER A 1 15 ? 9.743 -6.383 -4.897 1.00 0.67 15 SER A CA 8
ATOM 13445 C C . SER A 1 15 ? 9.602 -7.809 -5.435 1.00 0.69 15 SER A C 8
ATOM 13446 O O . SER A 1 15 ? 10.018 -8.773 -4.789 1.00 0.78 15 SER A O 8
ATOM 13454 N N . LEU A 1 16 ? 9.022 -7.930 -6.618 1.00 0.63 16 LEU A N 8
ATOM 13455 C CA . LEU A 1 16 ? 8.821 -9.226 -7.247 1.00 0.68 16 LEU A CA 8
ATOM 13456 C C . LEU A 1 16 ? 10.009 -9.584 -8.123 1.00 0.79 16 LEU A C 8
ATOM 13457 O O . LEU A 1 16 ? 10.416 -10.746 -8.183 1.00 0.89 16 LEU A O 8
ATOM 13473 N N . LYS A 1 17 ? 10.565 -8.568 -8.789 1.00 0.83 17 LYS A N 8
ATOM 13474 C CA . LYS A 1 17 ? 11.649 -8.765 -9.748 1.00 0.97 17 LYS A CA 8
ATOM 13475 C C . LYS A 1 17 ? 11.169 -9.674 -10.873 1.00 1.01 17 LYS A C 8
ATOM 13476 O O . LYS A 1 17 ? 11.901 -10.535 -11.372 1.00 1.15 17 LYS A O 8
ATOM 13495 N N . ALA A 1 18 ? 9.919 -9.460 -11.255 1.00 0.95 18 ALA A N 8
ATOM 13496 C CA . ALA A 1 18 ? 9.239 -10.294 -12.225 1.00 1.03 18 ALA A CA 8
ATOM 13497 C C . ALA A 1 18 ? 8.142 -9.483 -12.902 1.00 1.02 18 ALA A C 8
ATOM 13498 O O . ALA A 1 18 ? 8.248 -8.262 -12.998 1.00 1.34 18 ALA A O 8
ATOM 13505 N N . LYS A 1 19 ? 7.095 -10.146 -13.369 1.00 0.80 19 LYS A N 8
ATOM 13506 C CA . LYS A 1 19 ? 5.999 -9.450 -14.019 1.00 0.77 19 LYS A CA 8
ATOM 13507 C C . LYS A 1 19 ? 4.737 -9.533 -13.167 1.00 0.64 19 LYS A C 8
ATOM 13508 O O . LYS A 1 19 ? 4.364 -10.611 -12.696 1.00 0.74 19 LYS A O 8
ATOM 13527 N N . ILE A 1 20 ? 4.085 -8.396 -12.971 1.00 0.57 20 ILE A N 8
ATOM 13528 C CA . ILE A 1 20 ? 2.910 -8.324 -12.120 1.00 0.52 20 ILE A CA 8
ATOM 13529 C C . ILE A 1 20 ? 1.661 -8.750 -12.903 1.00 0.54 20 ILE A C 8
ATOM 13530 O O . ILE A 1 20 ? 1.502 -8.417 -14.078 1.00 0.64 20 ILE A O 8
ATOM 13546 N N . ASN A 1 21 ? 0.798 -9.510 -12.257 1.00 0.58 21 ASN A N 8
ATOM 13547 C CA . ASN A 1 21 ? -0.454 -9.952 -12.856 1.00 0.72 21 ASN A CA 8
ATOM 13548 C C . ASN A 1 21 ? -1.433 -10.312 -11.758 1.00 0.78 21 ASN A C 8
ATOM 13549 O O . ASN A 1 21 ? -1.092 -10.231 -10.581 1.00 0.77 21 ASN A O 8
ATOM 13560 N N . ASN A 1 22 ? -2.637 -10.710 -12.126 1.00 0.97 22 ASN A N 8
ATOM 13561 C CA . ASN A 1 22 ? -3.589 -11.213 -11.146 1.00 1.09 22 ASN A CA 8
ATOM 13562 C C . ASN A 1 22 ? -3.237 -12.658 -10.807 1.00 1.03 22 ASN A C 8
ATOM 13563 O O . ASN A 1 22 ? -3.516 -13.151 -9.716 1.00 1.07 22 ASN A O 8
ATOM 13574 N N . THR A 1 23 ? -2.572 -13.311 -11.754 1.00 1.00 23 THR A N 8
ATOM 13575 C CA . THR A 1 23 ? -2.234 -14.719 -11.644 1.00 1.05 23 THR A CA 8
ATOM 13576 C C . THR A 1 23 ? -0.967 -14.957 -10.820 1.00 1.02 23 THR A C 8
ATOM 13577 O O . THR A 1 23 ? -0.661 -16.095 -10.462 1.00 1.21 23 THR A O 8
ATOM 13588 N N . THR A 1 24 ? -0.224 -13.897 -10.523 1.00 0.87 24 THR A N 8
ATOM 13589 C CA . THR A 1 24 ? 0.983 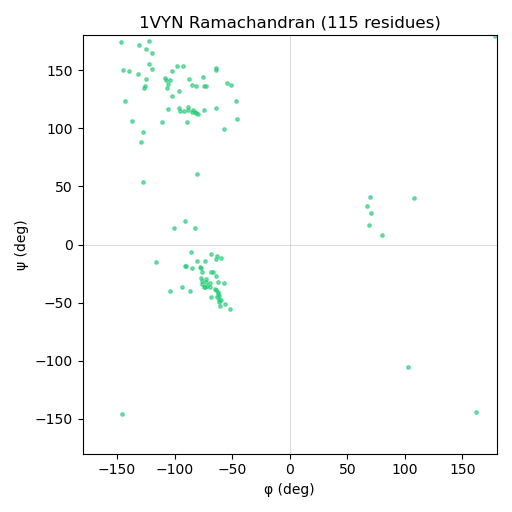-14.036 -9.720 1.00 0.91 24 THR A CA 8
ATOM 13590 C C . THR A 1 24 ? 0.599 -14.143 -8.243 1.00 0.98 24 THR A C 8
ATOM 13591 O O . THR A 1 24 ? -0.565 -13.941 -7.887 1.00 1.91 24 THR A O 8
ATOM 13602 N N . ASN A 1 25 ? 1.567 -14.462 -7.391 1.00 0.72 25 ASN A N 8
ATOM 13603 C CA . ASN A 1 25 ? 1.302 -14.687 -5.969 1.00 0.79 25 ASN A CA 8
ATOM 13604 C C . ASN A 1 25 ? 1.157 -13.357 -5.230 1.00 0.73 25 ASN A C 8
ATOM 13605 O O . ASN A 1 25 ? 1.721 -13.144 -4.161 1.00 0.72 25 ASN A O 8
ATOM 13616 N N . LEU A 1 26 ? 0.327 -12.491 -5.796 1.00 0.82 26 LEU A N 8
ATOM 13617 C CA . LEU A 1 26 ? 0.184 -11.117 -5.340 1.00 0.88 26 LEU A CA 8
ATOM 13618 C C . LEU A 1 26 ? -0.194 -11.051 -3.856 1.00 0.83 26 LEU A C 8
ATOM 13619 O O . LEU A 1 26 ? 0.373 -10.251 -3.107 1.00 0.86 26 LEU A O 8
ATOM 13635 N N . ASP A 1 27 ? -1.130 -11.892 -3.429 1.00 0.81 27 ASP A N 8
ATOM 13636 C CA . ASP A 1 27 ? -1.556 -11.907 -2.028 1.00 0.84 27 ASP A CA 8
ATOM 13637 C C . ASP A 1 27 ? -0.489 -12.542 -1.146 1.00 0.70 27 ASP A C 8
ATOM 13638 O O . ASP A 1 27 ? -0.257 -12.101 -0.020 1.00 0.67 27 ASP A O 8
ATOM 13647 N N . TYR A 1 28 ? 0.179 -13.557 -1.674 1.00 0.69 28 TYR A N 8
ATOM 13648 C CA . TYR A 1 28 ? 1.245 -14.224 -0.945 1.00 0.70 28 TYR A CA 8
ATOM 13649 C C . TYR A 1 28 ? 2.400 -13.260 -0.701 1.00 0.63 28 TYR A C 8
ATOM 13650 O O . TYR A 1 28 ? 3.058 -13.315 0.338 1.00 0.68 28 TYR A O 8
ATOM 13668 N N . SER A 1 29 ? 2.632 -12.362 -1.655 1.00 0.59 29 SER A N 8
ATOM 13669 C CA . SER A 1 29 ? 3.655 -11.346 -1.491 1.00 0.62 29 SER A CA 8
ATOM 13670 C C . SER A 1 29 ? 3.172 -10.251 -0.550 1.00 0.51 29 SER A C 8
ATOM 13671 O O . SER A 1 29 ? 3.978 -9.607 0.100 1.00 0.53 29 SER A O 8
ATOM 13679 N N . ARG A 1 30 ? 1.859 -10.030 -0.486 1.00 0.48 30 ARG A N 8
ATOM 13680 C CA . ARG A 1 30 ? 1.306 -9.018 0.417 1.00 0.45 30 ARG A CA 8
ATOM 13681 C C . ARG A 1 30 ? 1.720 -9.332 1.849 1.00 0.46 30 ARG A C 8
ATOM 13682 O O . ARG A 1 30 ? 2.345 -8.515 2.509 1.00 0.56 30 ARG A O 8
ATOM 13703 N N . ARG A 1 31 ? 1.438 -10.548 2.287 1.00 0.45 31 ARG A N 8
ATOM 13704 C CA . ARG A 1 31 ? 1.765 -10.966 3.650 1.00 0.47 31 ARG A CA 8
ATOM 13705 C C . ARG A 1 31 ? 3.284 -11.000 3.859 1.00 0.45 31 ARG A C 8
ATOM 13706 O O . ARG A 1 31 ? 3.778 -10.797 4.966 1.00 0.50 31 ARG A O 8
ATOM 13727 N N . PHE A 1 32 ? 4.015 -11.234 2.777 1.00 0.45 32 PHE A N 8
ATOM 13728 C CA . PHE A 1 32 ? 5.476 -11.257 2.812 1.00 0.53 32 PHE A CA 8
ATOM 13729 C C . PHE A 1 32 ? 6.038 -9.829 2.833 1.00 0.53 32 PHE A C 8
ATOM 13730 O O . PHE A 1 32 ? 7.122 -9.574 3.362 1.00 0.57 32 PHE A O 8
ATOM 13747 N N . LEU A 1 33 ? 5.274 -8.905 2.274 1.00 0.51 33 LEU A N 8
ATOM 13748 C CA . LEU A 1 33 ? 5.639 -7.494 2.219 1.00 0.53 33 LEU A CA 8
ATOM 13749 C C . LEU A 1 33 ? 5.191 -6.761 3.479 1.00 0.45 33 LEU A C 8
ATOM 13750 O O . LEU A 1 33 ? 5.537 -5.599 3.687 1.00 0.44 33 LEU A O 8
ATOM 13766 N N . GLU A 1 34 ? 4.413 -7.454 4.304 1.00 0.39 34 GLU A N 8
ATOM 13767 C CA . GLU A 1 34 ? 3.811 -6.866 5.501 1.00 0.35 34 GLU A CA 8
ATOM 13768 C C . GLU A 1 34 ? 4.856 -6.159 6.385 1.00 0.35 34 GLU A C 8
ATOM 13769 O O . GLU A 1 34 ? 4.680 -4.987 6.721 1.00 0.30 34 GLU A O 8
ATOM 13781 N N . PRO A 1 35 ? 5.965 -6.841 6.772 1.00 0.43 35 PRO A N 8
ATOM 13782 C CA . PRO A 1 35 ? 7.006 -6.229 7.614 1.00 0.48 35 PRO A CA 8
ATOM 13783 C C . PRO A 1 35 ? 7.747 -5.091 6.912 1.00 0.45 35 PRO A C 8
ATOM 13784 O O . PRO A 1 35 ? 8.346 -4.237 7.562 1.00 0.47 35 PRO A O 8
ATOM 13795 N N . PHE A 1 36 ? 7.703 -5.084 5.585 1.00 0.44 36 PHE A N 8
ATOM 13796 C CA . PHE A 1 36 ? 8.391 -4.063 4.804 1.00 0.49 36 PHE A CA 8
ATOM 13797 C C . PHE A 1 36 ? 7.533 -2.808 4.698 1.00 0.39 36 PHE A C 8
ATOM 13798 O O . PHE A 1 36 ? 8.042 -1.689 4.713 1.00 0.43 36 PHE A O 8
ATOM 13815 N N . LEU A 1 37 ? 6.229 -3.010 4.598 1.00 0.30 37 LEU A N 8
ATOM 13816 C CA . LEU A 1 37 ? 5.279 -1.907 4.513 1.00 0.29 37 LEU A CA 8
ATOM 13817 C C . LEU A 1 37 ? 5.009 -1.339 5.896 1.00 0.24 37 LEU A C 8
ATOM 13818 O O . LEU A 1 37 ? 4.606 -0.189 6.042 1.00 0.27 37 LEU A O 8
ATOM 13834 N N . ARG A 1 38 ? 5.209 -2.177 6.901 1.00 0.24 38 ARG A N 8
ATOM 13835 C CA . ARG A 1 38 ? 5.083 -1.790 8.300 1.00 0.31 38 ARG A CA 8
ATOM 13836 C C . ARG A 1 38 ? 5.969 -0.585 8.636 1.00 0.30 38 ARG A C 8
ATOM 13837 O O . ARG A 1 38 ? 7.150 -0.733 8.954 1.00 0.41 38 ARG A O 8
ATOM 13858 N N . GLY A 1 39 ? 5.387 0.607 8.556 1.00 0.28 39 GLY A N 8
ATOM 13859 C CA . GLY A 1 39 ? 6.105 1.818 8.894 1.00 0.31 39 GLY A CA 8
ATOM 13860 C C . GLY A 1 39 ? 6.527 2.622 7.674 1.00 0.28 39 GLY A C 8
ATOM 13861 O O . GLY A 1 39 ? 7.625 3.185 7.646 1.00 0.35 39 GLY A O 8
ATOM 13865 N N . ILE A 1 40 ? 5.659 2.694 6.669 1.00 0.24 40 ILE A N 8
ATOM 13866 C CA . ILE A 1 40 ? 5.962 3.466 5.455 1.00 0.22 40 ILE A CA 8
ATOM 13867 C C . ILE A 1 40 ? 4.894 4.526 5.212 1.00 0.21 40 ILE A C 8
ATOM 13868 O O . ILE A 1 40 ? 3.920 4.609 5.952 1.00 0.21 40 ILE A O 8
ATOM 13884 N N . ASN A 1 41 ? 5.085 5.352 4.191 1.00 0.21 41 ASN A N 8
ATOM 13885 C CA . ASN A 1 41 ? 4.058 6.307 3.794 1.00 0.20 41 ASN A CA 8
ATOM 13886 C C . ASN A 1 41 ? 3.792 6.170 2.301 1.00 0.16 41 ASN A C 8
ATOM 13887 O O . ASN A 1 41 ? 4.723 6.033 1.502 1.00 0.18 41 ASN A O 8
ATOM 13898 N N . VAL A 1 42 ? 2.523 6.173 1.933 1.00 0.13 42 VAL A N 8
ATOM 13899 C CA . VAL A 1 42 ? 2.126 6.025 0.540 1.00 0.14 42 VAL A CA 8
ATOM 13900 C C . VAL A 1 42 ? 1.085 7.069 0.167 1.00 0.15 42 VAL A C 8
ATOM 13901 O O . VAL A 1 42 ? 0.267 7.470 0.993 1.00 0.18 42 VAL A O 8
ATOM 13914 N N . VAL A 1 43 ? 1.126 7.508 -1.073 1.00 0.18 43 VAL A N 8
ATOM 13915 C CA . VAL A 1 43 ? 0.157 8.455 -1.578 1.00 0.22 43 VAL A CA 8
ATOM 13916 C C . VAL A 1 43 ? -1.027 7.700 -2.154 1.00 0.20 43 VAL A C 8
ATOM 13917 O O . VAL A 1 43 ? -0.916 7.045 -3.189 1.00 0.20 43 VAL A O 8
ATOM 13930 N N . TYR A 1 44 ? -2.151 7.783 -1.472 1.00 0.21 44 TYR A N 8
ATOM 13931 C CA . TYR A 1 44 ? -3.360 7.124 -1.918 1.00 0.22 44 TYR A CA 8
ATOM 13932 C C . TYR A 1 44 ? -4.135 8.051 -2.839 1.00 0.22 44 TYR A C 8
ATOM 13933 O O . TYR A 1 44 ? -4.688 9.063 -2.399 1.00 0.24 44 TYR A O 8
ATOM 13951 N N . THR A 1 45 ? -4.143 7.723 -4.120 1.00 0.24 45 THR A N 8
ATOM 13952 C CA . THR A 1 45 ? -4.882 8.499 -5.090 1.00 0.28 45 THR A CA 8
ATOM 13953 C C . THR A 1 45 ? -6.271 7.897 -5.270 1.00 0.28 45 THR A C 8
ATOM 13954 O O . THR A 1 45 ? -6.430 6.845 -5.893 1.00 0.30 45 THR A O 8
ATOM 13965 N N . PRO A 1 46 ? -7.291 8.554 -4.710 1.00 0.31 46 PRO A N 8
ATOM 13966 C CA . PRO A 1 46 ? -8.664 8.076 -4.751 1.00 0.35 46 PRO A CA 8
ATOM 13967 C C . PRO A 1 46 ? -9.352 8.422 -6.062 1.00 0.38 46 PRO A C 8
ATOM 13968 O O . PRO A 1 46 ? -9.204 9.535 -6.581 1.00 0.38 46 PRO A O 8
ATOM 13979 N N . PRO A 1 47 ? -10.090 7.458 -6.633 1.00 0.45 47 PRO A N 8
ATOM 13980 C CA . PRO A 1 47 ? -10.939 7.708 -7.793 1.00 0.56 47 PRO A CA 8
ATOM 13981 C C . PRO A 1 47 ? -11.930 8.830 -7.501 1.00 0.59 47 PRO A C 8
ATOM 13982 O O . PRO A 1 47 ? -12.386 8.993 -6.368 1.00 0.56 47 PRO A O 8
ATOM 13993 N N . GLN A 1 48 ? -12.255 9.600 -8.532 1.00 0.70 48 GLN A N 8
ATOM 13994 C CA . GLN A 1 48 ? -13.053 10.816 -8.387 1.00 0.79 48 GLN A CA 8
ATOM 13995 C C . GLN A 1 48 ? -14.457 10.527 -7.855 1.00 0.77 48 GLN A C 8
ATOM 13996 O O . GLN A 1 48 ? -15.159 11.432 -7.409 1.00 0.83 48 GLN A O 8
ATOM 14010 N N . SER A 1 49 ? -14.849 9.261 -7.881 1.00 0.72 49 SER A N 8
ATOM 14011 C CA . SER A 1 49 ? -16.139 8.846 -7.354 1.00 0.74 49 SER A CA 8
ATOM 14012 C C . SER A 1 49 ? -16.132 8.816 -5.823 1.00 0.71 49 SER A C 8
ATOM 14013 O O . SER A 1 49 ? -17.178 8.672 -5.189 1.00 0.78 49 SER A O 8
ATOM 14021 N N . PHE A 1 50 ? -14.948 8.952 -5.232 1.00 0.65 50 PHE A N 8
ATOM 14022 C CA . PHE A 1 50 ? -14.810 8.980 -3.780 1.00 0.64 50 PHE A CA 8
ATOM 14023 C C . PHE A 1 50 ? -14.881 10.405 -3.243 1.00 0.71 50 PHE A C 8
ATOM 14024 O O . PHE A 1 50 ? -15.172 10.622 -2.065 1.00 0.77 50 PHE A O 8
ATOM 14041 N N . GLN A 1 51 ? -14.590 11.369 -4.122 1.00 0.72 51 GLN A N 8
ATOM 14042 C CA . GLN A 1 51 ? -14.582 12.782 -3.776 1.00 0.79 51 GLN A CA 8
ATOM 14043 C C . GLN A 1 51 ? -13.475 13.074 -2.765 1.00 0.66 51 GLN A C 8
ATOM 14044 O O . GLN A 1 51 ? -13.616 13.920 -1.882 1.00 0.83 51 GLN A O 8
ATOM 14058 N N . SER A 1 52 ? -12.367 12.362 -2.904 1.00 0.53 52 SER A N 8
ATOM 14059 C CA . SER A 1 52 ? -11.229 12.539 -2.022 1.00 0.50 52 SER A CA 8
ATOM 14060 C C . SER A 1 52 ? -9.988 12.919 -2.829 1.00 0.42 52 SER A C 8
ATOM 14061 O O . SER A 1 52 ? -9.777 12.420 -3.935 1.00 0.44 52 SER A O 8
ATOM 14069 N N . ALA A 1 53 ? -9.187 13.817 -2.278 1.00 0.48 53 ALA A N 8
ATOM 14070 C CA . ALA A 1 53 ? -7.945 14.244 -2.912 1.00 0.52 53 ALA A CA 8
ATOM 14071 C C . ALA A 1 53 ? -6.801 13.325 -2.498 1.00 0.41 53 ALA A C 8
ATOM 14072 O O . ALA A 1 53 ? -6.788 12.842 -1.366 1.00 0.44 53 ALA A O 8
ATOM 14079 N N . PRO A 1 54 ? -5.857 13.043 -3.429 1.00 0.39 54 PRO A N 8
ATOM 14080 C CA . PRO A 1 54 ? -4.682 12.196 -3.167 1.00 0.32 54 PRO A CA 8
ATOM 14081 C C . PRO A 1 54 ? -4.072 12.460 -1.795 1.00 0.29 54 PRO A C 8
ATOM 14082 O O . PRO A 1 54 ? -3.474 13.511 -1.553 1.00 0.36 54 PRO A O 8
ATOM 14093 N N . ARG A 1 55 ? -4.232 11.493 -0.906 1.00 0.26 55 ARG A N 8
ATOM 14094 C CA . ARG A 1 55 ? -3.886 11.668 0.493 1.00 0.31 55 ARG A CA 8
ATOM 14095 C C . ARG A 1 55 ? -2.731 10.745 0.868 1.00 0.24 55 ARG A C 8
ATOM 14096 O O . ARG A 1 55 ? -2.748 9.563 0.535 1.00 0.20 55 ARG A O 8
ATOM 14117 N N . VAL A 1 56 ? -1.737 11.275 1.563 1.00 0.26 56 VAL A N 8
ATOM 14118 C CA . VAL A 1 56 ? -0.626 10.455 2.023 1.00 0.24 56 VAL A CA 8
ATOM 14119 C C . VAL A 1 56 ? -1.000 9.735 3.312 1.00 0.22 56 VAL A C 8
ATOM 14120 O O . VAL A 1 56 ? -1.338 10.363 4.314 1.00 0.25 56 VAL A O 8
ATOM 14133 N N . TYR A 1 57 ? -0.991 8.418 3.268 1.00 0.22 57 TYR A N 8
ATOM 14134 C CA . TYR A 1 57 ? -1.323 7.619 4.431 1.00 0.25 57 TYR A CA 8
ATOM 14135 C C . TYR A 1 57 ? -0.102 6.877 4.953 1.00 0.25 57 TYR A C 8
ATOM 14136 O O . TYR A 1 57 ? 0.729 6.399 4.180 1.00 0.27 57 TYR A O 8
ATOM 14154 N N . ARG A 1 58 ? -0.002 6.792 6.268 1.00 0.27 58 ARG A N 8
ATOM 14155 C CA . ARG A 1 58 ? 1.107 6.116 6.912 1.00 0.31 58 ARG A CA 8
ATOM 14156 C C . ARG A 1 58 ? 0.714 4.679 7.227 1.00 0.27 58 ARG A C 8
ATOM 14157 O O . ARG A 1 58 ? -0.253 4.431 7.946 1.00 0.31 58 ARG A O 8
ATOM 14178 N N . VAL A 1 59 ? 1.462 3.744 6.670 1.00 0.25 59 VAL A N 8
ATOM 14179 C CA . VAL A 1 59 ? 1.165 2.330 6.800 1.00 0.25 59 VAL A CA 8
ATOM 14180 C C . VAL A 1 59 ? 1.699 1.765 8.104 1.00 0.25 59 VAL A C 8
ATOM 14181 O O . VAL A 1 59 ? 2.913 1.762 8.337 1.00 0.26 59 VAL A O 8
ATOM 14194 N N . ASN A 1 60 ? 0.775 1.300 8.941 1.00 0.28 60 ASN A N 8
ATOM 14195 C CA . ASN A 1 60 ? 1.113 0.554 10.146 1.00 0.32 60 ASN A CA 8
ATOM 14196 C C . ASN A 1 60 ? 1.504 -0.866 9.756 1.00 0.32 60 ASN A C 8
ATOM 14197 O O . ASN A 1 60 ? 2.355 -1.494 10.389 1.00 0.37 60 ASN A O 8
ATOM 14208 N N . GLY A 1 61 ? 0.871 -1.356 8.695 1.00 0.40 61 GLY A N 8
ATOM 14209 C CA . GLY A 1 61 ? 1.175 -2.673 8.174 1.00 0.47 61 GLY A CA 8
ATOM 14210 C C . GLY A 1 61 ? 0.081 -3.176 7.256 1.00 0.43 61 GLY A C 8
ATOM 14211 O O . GLY A 1 61 ? -0.556 -2.384 6.560 1.00 0.43 61 GLY A O 8
ATOM 14215 N N . LEU A 1 62 ? -0.158 -4.480 7.252 1.00 0.41 62 LEU A N 8
ATOM 14216 C CA . LEU A 1 62 ? -1.185 -5.065 6.402 1.00 0.38 62 LEU A CA 8
ATOM 14217 C C . LEU A 1 62 ? -2.195 -5.824 7.248 1.00 0.38 62 LEU A C 8
ATOM 14218 O O . LEU A 1 62 ? -1.898 -6.231 8.370 1.00 0.42 62 LEU A O 8
ATOM 14234 N N . SER A 1 63 ? -3.394 -5.986 6.709 1.00 0.36 63 SER A N 8
ATOM 14235 C CA . SER A 1 63 ? -4.519 -6.505 7.470 1.00 0.40 63 SER A CA 8
ATOM 14236 C C . SER A 1 63 ? -4.576 -8.032 7.521 1.00 0.46 63 SER A C 8
ATOM 14237 O O . SER A 1 63 ? -3.771 -8.737 6.905 1.00 0.62 63 SER A O 8
ATOM 14245 N N . ARG A 1 64 ? -5.550 -8.503 8.280 1.00 0.73 64 ARG A N 8
ATOM 14246 C CA . ARG A 1 64 ? -5.772 -9.920 8.524 1.00 0.94 64 ARG A CA 8
ATOM 14247 C C . ARG A 1 64 ? -6.210 -10.680 7.263 1.00 0.65 64 ARG A C 8
ATOM 14248 O O . ARG A 1 64 ? -5.729 -11.785 7.009 1.00 0.72 64 ARG A O 8
ATOM 14269 N N . ALA A 1 65 ? -7.108 -10.101 6.466 1.00 0.45 65 ALA A N 8
ATOM 14270 C CA . ALA A 1 65 ? -7.683 -10.832 5.339 1.00 0.32 65 ALA A CA 8
ATOM 14271 C C . ALA A 1 65 ? -7.728 -9.993 4.061 1.00 0.30 65 ALA A C 8
ATOM 14272 O O . ALA A 1 65 ? -7.654 -8.764 4.107 1.00 0.33 65 ALA A O 8
ATOM 14279 N N . PRO A 1 66 ? -7.822 -10.668 2.897 1.00 0.27 66 PRO A N 8
ATOM 14280 C CA . PRO A 1 66 ? -7.992 -10.009 1.592 1.00 0.29 66 PRO A CA 8
ATOM 14281 C C . PRO A 1 66 ? -9.294 -9.217 1.504 1.00 0.27 66 PRO A C 8
ATOM 14282 O O . PRO A 1 66 ? -10.290 -9.547 2.153 1.00 0.26 66 PRO A O 8
ATOM 14293 N N . ALA A 1 67 ? -9.278 -8.193 0.650 1.00 0.29 67 ALA A N 8
ATOM 14294 C CA . ALA A 1 67 ? -10.379 -7.237 0.524 1.00 0.28 67 ALA A CA 8
ATOM 14295 C C . ALA A 1 67 ? -11.690 -7.897 0.109 1.00 0.26 67 ALA A C 8
ATOM 14296 O O . ALA A 1 67 ? -12.767 -7.329 0.306 1.00 0.27 67 ALA A O 8
ATOM 14303 N N . SER A 1 68 ? -11.598 -9.087 -0.465 1.00 0.30 68 SER A N 8
ATOM 14304 C CA . SER A 1 68 ? -12.776 -9.816 -0.911 1.00 0.35 68 SER A CA 8
ATOM 14305 C C . SER A 1 68 ? -13.590 -10.355 0.270 1.00 0.31 68 SER A C 8
ATOM 14306 O O . SER A 1 68 ? -14.797 -10.576 0.153 1.00 0.40 68 SER A O 8
ATOM 14314 N N . SER A 1 69 ? -12.930 -10.559 1.405 1.00 0.28 69 SER A N 8
ATOM 14315 C CA . SER A 1 69 ? -13.585 -11.151 2.563 1.00 0.37 69 SER A CA 8
ATOM 14316 C C . SER A 1 69 ? -13.507 -10.231 3.780 1.00 0.33 69 SER A C 8
ATOM 14317 O O . SER A 1 69 ? -14.183 -10.459 4.783 1.00 0.42 69 SER A O 8
ATOM 14325 N N . GLU A 1 70 ? -12.695 -9.189 3.685 1.00 0.28 70 GLU A N 8
ATOM 14326 C CA . GLU A 1 70 ? -12.486 -8.288 4.806 1.00 0.35 70 GLU A CA 8
ATOM 14327 C C . GLU A 1 70 ? -13.696 -7.374 4.988 1.00 0.37 70 GLU A C 8
ATOM 14328 O O . GLU A 1 70 ? -14.031 -6.583 4.102 1.00 0.37 70 GLU A O 8
ATOM 14340 N N . THR A 1 71 ? -14.352 -7.506 6.132 1.00 0.44 71 THR A N 8
ATOM 14341 C CA . THR A 1 71 ? -15.484 -6.664 6.475 1.00 0.48 71 THR A CA 8
ATOM 14342 C C . THR A 1 71 ? -15.051 -5.554 7.418 1.00 0.58 71 THR A C 8
ATOM 14343 O O . THR A 1 71 ? -14.158 -5.741 8.250 1.00 0.85 71 THR A O 8
ATOM 14354 N N . PHE A 1 72 ? -15.680 -4.403 7.277 1.00 0.51 72 PHE A N 8
ATOM 14355 C CA . PHE A 1 72 ? -15.354 -3.248 8.088 1.00 0.59 72 PHE A CA 8
ATOM 14356 C C . PHE A 1 72 ? -16.598 -2.399 8.261 1.00 0.68 72 PHE A C 8
ATOM 14357 O O . PHE A 1 72 ? -17.472 -2.385 7.389 1.00 0.64 72 PHE A O 8
ATOM 14374 N N . GLU A 1 73 ? -16.690 -1.715 9.387 1.00 0.83 73 GLU A N 8
ATOM 14375 C CA . GLU A 1 73 ? -17.870 -0.933 9.696 1.00 0.94 73 GLU A CA 8
ATOM 14376 C C . GLU A 1 73 ? -17.707 0.490 9.178 1.00 0.99 73 GLU A C 8
ATOM 14377 O O . GLU A 1 73 ? -16.906 1.271 9.698 1.00 1.09 73 GLU A O 8
ATOM 14389 N N . HIS A 1 74 ? -18.472 0.811 8.149 1.00 0.97 74 HIS A N 8
ATOM 14390 C CA . HIS A 1 74 ? -18.407 2.111 7.501 1.00 1.06 74 HIS A CA 8
ATOM 14391 C C . HIS A 1 74 ? -19.812 2.690 7.409 1.00 1.17 74 HIS A C 8
ATOM 14392 O O . HIS A 1 74 ? -20.702 2.067 6.830 1.00 1.05 74 HIS A O 8
ATOM 14406 N N . ASP A 1 75 ? -20.016 3.853 8.027 1.00 1.43 75 ASP A N 8
ATOM 14407 C CA . ASP A 1 75 ? -21.337 4.486 8.089 1.00 1.59 75 ASP A CA 8
ATOM 14408 C C . ASP A 1 75 ? -22.299 3.635 8.911 1.00 1.49 75 ASP A C 8
ATOM 14409 O O . ASP A 1 75 ? -23.517 3.758 8.792 1.00 1.50 75 ASP A O 8
ATOM 14418 N N . GLY A 1 76 ? -21.736 2.779 9.756 1.00 1.43 76 GLY A N 8
ATOM 14419 C CA . GLY A 1 76 ? -22.543 1.895 10.574 1.00 1.41 76 GLY A CA 8
ATOM 14420 C C . GLY A 1 76 ? -22.874 0.596 9.864 1.00 1.19 76 GLY A C 8
ATOM 14421 O O . GLY A 1 76 ? -23.534 -0.278 10.426 1.00 1.18 76 GLY A O 8
ATOM 14425 N N . LYS A 1 77 ? -22.412 0.468 8.628 1.00 1.06 77 LYS A N 8
ATOM 14426 C CA . LYS A 1 77 ? -22.677 -0.720 7.830 1.00 0.89 77 LYS A CA 8
ATOM 14427 C C . LYS A 1 77 ? -21.393 -1.515 7.633 1.00 0.77 77 LYS A C 8
ATOM 14428 O O . LYS A 1 77 ? -20.362 -0.952 7.267 1.00 0.74 77 LYS A O 8
ATOM 14447 N N . LYS A 1 78 ? -21.444 -2.813 7.889 1.00 0.76 78 LYS A N 8
ATOM 14448 C CA . LYS A 1 78 ? -20.289 -3.667 7.652 1.00 0.71 78 LYS A CA 8
ATOM 14449 C C . LYS A 1 78 ? -20.342 -4.235 6.245 1.00 0.61 78 LYS A C 8
ATOM 14450 O O . LYS A 1 78 ? -21.243 -5.001 5.901 1.00 0.70 78 LYS A O 8
ATOM 14469 N N . VAL A 1 79 ? -19.383 -3.838 5.433 1.00 0.51 79 VAL A N 8
ATOM 14470 C CA . VAL A 1 79 ? -19.310 -4.285 4.055 1.00 0.42 79 VAL A CA 8
ATOM 14471 C C . VAL A 1 79 ? -17.942 -4.891 3.789 1.00 0.37 79 VAL A C 8
ATOM 14472 O O . VAL A 1 79 ? -17.081 -4.884 4.670 1.00 0.38 79 VAL A O 8
ATOM 14485 N N . THR A 1 80 ? -17.740 -5.401 2.586 1.00 0.34 80 THR A N 8
ATOM 14486 C CA . THR A 1 80 ? -16.444 -5.910 2.184 1.00 0.30 80 THR A CA 8
ATOM 14487 C C . THR A 1 80 ? -15.788 -4.891 1.271 1.00 0.23 80 THR A C 8
ATOM 14488 O O . THR A 1 80 ? -16.463 -4.254 0.463 1.00 0.21 80 THR A O 8
ATOM 14499 N N . ILE A 1 81 ? -14.476 -4.748 1.399 1.00 0.24 81 ILE A N 8
ATOM 14500 C CA . ILE A 1 81 ? -13.728 -3.733 0.664 1.00 0.23 81 ILE A CA 8
ATOM 14501 C C . ILE A 1 81 ? -13.856 -3.924 -0.847 1.00 0.20 81 ILE A C 8
ATOM 14502 O O . ILE A 1 81 ? -13.873 -2.953 -1.600 1.00 0.22 81 ILE A O 8
ATOM 14518 N N . ALA A 1 82 ? -13.970 -5.171 -1.287 1.00 0.17 82 ALA A N 8
ATOM 14519 C CA . ALA A 1 82 ? -14.116 -5.454 -2.709 1.00 0.17 82 ALA A CA 8
ATOM 14520 C C . ALA A 1 82 ? -15.425 -4.882 -3.258 1.00 0.18 82 ALA A C 8
ATOM 14521 O O . ALA A 1 82 ? -15.416 -4.127 -4.230 1.00 0.21 82 ALA A O 8
ATOM 14528 N N . SER A 1 83 ? -16.541 -5.197 -2.604 1.00 0.18 83 SER A N 8
ATOM 14529 C CA . SER A 1 83 ? -17.848 -4.706 -3.042 1.00 0.20 83 SER A CA 8
ATOM 14530 C C . SER A 1 83 ? -17.960 -3.206 -2.782 1.00 0.21 83 SER A C 8
ATOM 14531 O O . SER A 1 83 ? -18.654 -2.475 -3.497 1.00 0.25 83 SER A O 8
ATOM 14539 N N . TYR A 1 84 ? -17.260 -2.770 -1.748 1.00 0.21 84 TYR A N 8
ATOM 14540 C CA . TYR A 1 84 ? -17.202 -1.375 -1.358 1.00 0.24 84 TYR A CA 8
ATOM 14541 C C . TYR A 1 84 ? -16.579 -0.522 -2.461 1.00 0.25 84 TYR A C 8
ATOM 14542 O O . TYR A 1 84 ? -17.115 0.529 -2.804 1.00 0.30 84 TYR A O 8
ATOM 14560 N N . PHE A 1 85 ? -15.467 -0.982 -3.029 1.00 0.22 85 PHE A N 8
ATOM 14561 C CA . PHE A 1 85 ? -14.846 -0.273 -4.144 1.00 0.23 85 PHE A CA 8
ATOM 14562 C C . PHE A 1 85 ? -15.646 -0.467 -5.429 1.00 0.25 85 PHE A C 8
ATOM 14563 O O . PHE A 1 85 ? -15.794 0.470 -6.211 1.00 0.28 85 PHE A O 8
ATOM 14580 N N . HIS A 1 86 ? -16.177 -1.674 -5.641 1.00 0.24 86 HIS A N 8
ATOM 14581 C CA . HIS A 1 86 ? -17.000 -1.951 -6.824 1.00 0.29 86 HIS A CA 8
ATOM 14582 C C . HIS A 1 86 ? -18.159 -0.961 -6.939 1.00 0.31 86 HIS A C 8
ATOM 14583 O O . HIS A 1 86 ? -18.359 -0.344 -7.987 1.00 0.36 86 HIS A O 8
ATOM 14597 N N . SER A 1 87 ? -18.902 -0.794 -5.849 1.00 0.33 87 SER A N 8
ATOM 14598 C CA . SER A 1 87 ? -20.056 0.095 -5.837 1.00 0.37 87 SER A CA 8
ATOM 14599 C C . SER A 1 87 ? -19.611 1.554 -5.817 1.00 0.36 87 SER A C 8
ATOM 14600 O O . SER A 1 87 ? -20.362 2.454 -6.188 1.00 0.44 87 SER A O 8
ATOM 14608 N N . ARG A 1 88 ? -18.378 1.770 -5.384 1.00 0.32 88 ARG A N 8
ATOM 14609 C CA . ARG A 1 88 ? -17.786 3.102 -5.380 1.00 0.36 88 ARG A CA 8
ATOM 14610 C C . ARG A 1 88 ? -17.172 3.416 -6.743 1.00 0.38 88 ARG A C 8
ATOM 14611 O O . ARG A 1 88 ? -16.389 4.356 -6.881 1.00 0.47 88 ARG A O 8
ATOM 14632 N N . ASN A 1 89 ? -17.520 2.591 -7.731 1.00 0.37 89 ASN A N 8
ATOM 14633 C CA . ASN A 1 89 ? -17.131 2.795 -9.126 1.00 0.44 89 ASN A CA 8
ATOM 14634 C C . ASN A 1 89 ? -15.643 2.565 -9.348 1.00 0.48 89 ASN A C 8
ATOM 14635 O O . ASN A 1 89 ? -15.011 3.244 -10.160 1.00 0.66 89 ASN A O 8
ATOM 14646 N N . TYR A 1 90 ? -15.089 1.607 -8.625 1.00 0.36 90 TYR A N 8
ATOM 14647 C CA . TYR A 1 90 ? -13.730 1.159 -8.871 1.00 0.36 90 TYR A CA 8
ATOM 14648 C C . TYR A 1 90 ? -13.641 -0.357 -8.739 1.00 0.33 90 TYR A C 8
ATOM 14649 O O . TYR A 1 90 ? -13.492 -0.890 -7.641 1.00 0.30 90 TYR A O 8
ATOM 14667 N N . PRO A 1 91 ? -13.746 -1.078 -9.858 1.00 0.38 91 PRO A N 8
ATOM 14668 C CA . PRO A 1 91 ? -13.583 -2.526 -9.861 1.00 0.38 91 PRO A CA 8
ATOM 14669 C C . PRO A 1 91 ? -12.122 -2.917 -9.648 1.00 0.36 91 PRO A C 8
ATOM 14670 O O . PRO A 1 91 ? -11.270 -2.684 -10.511 1.00 0.45 91 PRO A O 8
ATOM 14681 N N . LEU A 1 92 ? -11.835 -3.469 -8.476 1.00 0.32 92 LEU A N 8
ATOM 14682 C CA . LEU A 1 92 ? -10.479 -3.848 -8.104 1.00 0.32 92 LEU A CA 8
ATOM 14683 C C . LEU A 1 92 ? -9.846 -4.797 -9.112 1.00 0.30 92 LEU A C 8
ATOM 14684 O O . LEU A 1 92 ? -10.446 -5.792 -9.519 1.00 0.30 92 LEU A O 8
ATOM 14700 N N . LYS A 1 93 ? -8.621 -4.471 -9.497 1.00 0.30 93 LYS A N 8
ATOM 14701 C CA . LYS A 1 93 ? -7.864 -5.299 -10.416 1.00 0.30 93 LYS A CA 8
ATOM 14702 C C . LYS A 1 93 ? -7.218 -6.457 -9.669 1.00 0.31 93 LYS A C 8
ATOM 14703 O O . LYS A 1 93 ? -6.877 -7.484 -10.252 1.00 0.36 93 LYS A O 8
ATOM 14722 N N . PHE A 1 94 ? -7.065 -6.276 -8.365 1.00 0.35 94 PHE A N 8
ATOM 14723 C CA . PHE A 1 94 ? -6.534 -7.316 -7.496 1.00 0.44 94 PHE A CA 8
ATOM 14724 C C . PHE A 1 94 ? -7.284 -7.290 -6.162 1.00 0.44 94 PHE A C 8
ATOM 14725 O O . PHE A 1 94 ? -6.745 -6.857 -5.154 1.00 0.48 94 PHE A O 8
ATOM 14742 N N . PRO A 1 95 ? -8.554 -7.731 -6.141 1.00 0.45 95 PRO A N 8
ATOM 14743 C CA . PRO A 1 95 ? -9.371 -7.729 -4.921 1.00 0.52 95 PRO A CA 8
ATOM 14744 C C . PRO A 1 95 ? -8.896 -8.769 -3.913 1.00 0.51 95 PRO A C 8
ATOM 14745 O O . PRO A 1 95 ? -9.146 -8.658 -2.713 1.00 0.55 95 PRO A O 8
ATOM 14756 N N . GLN A 1 96 ? -8.182 -9.763 -4.414 1.00 0.56 96 GLN A N 8
ATOM 14757 C CA . GLN A 1 96 ? -7.794 -10.913 -3.618 1.00 0.70 96 GLN A CA 8
ATOM 14758 C C . GLN A 1 96 ? -6.449 -10.699 -2.922 1.00 0.75 96 GLN A C 8
ATOM 14759 O O . GLN A 1 96 ? -5.742 -11.662 -2.626 1.00 0.96 96 GLN A O 8
ATOM 14773 N N . LEU A 1 97 ? -6.100 -9.445 -2.661 1.00 0.67 97 LEU A N 8
ATOM 14774 C CA . LEU A 1 97 ? -4.873 -9.138 -1.936 1.00 0.81 97 LEU A CA 8
ATOM 14775 C C . LEU A 1 97 ? -5.187 -8.743 -0.501 1.00 0.61 97 LEU A C 8
ATOM 14776 O O . LEU A 1 97 ? -6.309 -8.332 -0.197 1.00 0.55 97 LEU A O 8
ATOM 14792 N N . HIS A 1 98 ? -4.204 -8.898 0.378 1.00 0.58 98 HIS A N 8
ATOM 14793 C CA . HIS A 1 98 ? -4.318 -8.401 1.740 1.00 0.51 98 HIS A CA 8
ATOM 14794 C C . HIS A 1 98 ? -4.472 -6.890 1.720 1.00 0.54 98 HIS A C 8
ATOM 14795 O O . HIS A 1 98 ? -3.784 -6.191 0.972 1.00 0.68 98 HIS A O 8
ATOM 14809 N N . CYS A 1 99 ? -5.349 -6.392 2.565 1.00 0.46 99 CYS A N 8
ATOM 14810 C CA . CYS A 1 99 ? -5.705 -4.988 2.536 1.00 0.52 99 CYS A CA 8
ATOM 14811 C C . CYS A 1 99 ? -4.626 -4.168 3.221 1.00 0.45 99 CYS A C 8
ATOM 14812 O O . CYS A 1 99 ? -4.148 -4.539 4.297 1.00 0.53 99 CYS A O 8
ATOM 14820 N N . LEU A 1 100 ? -4.231 -3.077 2.589 1.00 0.34 100 LEU A N 8
ATOM 14821 C CA . LEU A 1 100 ? -3.286 -2.156 3.188 1.00 0.30 100 LEU A CA 8
ATOM 14822 C C . LEU A 1 100 ? -3.923 -1.524 4.404 1.00 0.29 100 LEU A C 8
ATOM 14823 O O . LEU A 1 100 ? -5.032 -0.992 4.329 1.00 0.28 100 LEU A O 8
ATOM 14839 N N . ASN A 1 101 ? -3.232 -1.589 5.521 1.00 0.30 101 ASN A N 8
ATOM 14840 C CA . ASN A 1 101 ? -3.778 -1.088 6.760 1.00 0.32 101 ASN A CA 8
ATOM 14841 C C . ASN A 1 101 ? -2.993 0.133 7.192 1.00 0.30 101 ASN A C 8
ATOM 14842 O O . ASN A 1 101 ? -1.932 0.024 7.820 1.00 0.35 101 ASN A O 8
ATOM 14853 N N . VAL A 1 102 ? -3.505 1.292 6.844 1.00 0.26 102 VAL A N 8
ATOM 14854 C CA . VAL A 1 102 ? -2.848 2.534 7.195 1.00 0.25 102 VAL A CA 8
ATOM 14855 C C . VAL A 1 102 ? -3.501 3.144 8.424 1.00 0.32 102 VAL A C 8
ATOM 14856 O O . VAL A 1 102 ? -4.607 2.757 8.808 1.00 0.36 102 VAL A O 8
ATOM 14869 N N . GLY A 1 103 ? -2.805 4.078 9.043 1.00 0.38 103 GLY A N 8
ATOM 14870 C CA . GLY A 1 103 ? -3.278 4.672 10.271 1.00 0.50 103 GLY A CA 8
ATOM 14871 C C . GLY A 1 103 ? -2.749 3.931 11.477 1.00 0.65 103 GLY A C 8
ATOM 14872 O O . GLY A 1 103 ? -1.834 3.117 11.358 1.00 0.90 103 GLY A O 8
ATOM 14876 N N . SER A 1 104 ? -3.315 4.205 12.636 1.00 0.67 104 SER A N 8
ATOM 14877 C CA . SER A 1 104 ? -2.908 3.534 13.859 1.00 0.79 104 SER A CA 8
ATOM 14878 C C . SER A 1 104 ? -3.801 2.322 14.094 1.00 0.79 104 SER A C 8
ATOM 14879 O O . SER A 1 104 ? -4.948 2.300 13.663 1.00 0.74 104 SER A O 8
ATOM 14887 N N . SER A 1 105 ? -3.275 1.322 14.794 1.00 0.95 105 SER A N 8
ATOM 14888 C CA . SER A 1 105 ? -3.959 0.040 14.956 1.00 1.05 105 SER A CA 8
ATOM 14889 C C . SER A 1 105 ? -5.255 0.164 15.766 1.00 1.13 105 SER A C 8
ATOM 14890 O O . SER A 1 105 ? -6.012 -0.799 15.884 1.00 1.21 105 SER A O 8
ATOM 14898 N N . ILE A 1 106 ? -5.499 1.344 16.325 1.00 1.17 106 ILE A N 8
ATOM 14899 C CA . ILE A 1 106 ? -6.745 1.614 17.030 1.00 1.29 106 ILE A CA 8
ATOM 14900 C C . ILE A 1 106 ? -7.874 1.913 16.041 1.00 1.21 106 ILE A C 8
ATOM 14901 O O . ILE A 1 106 ? -9.039 1.622 16.308 1.00 1.34 106 ILE A O 8
ATOM 14917 N N . LYS A 1 107 ? -7.521 2.495 14.902 1.00 1.03 107 LYS A N 8
ATOM 14918 C CA . LYS A 1 107 ? -8.479 2.754 13.838 1.00 0.98 107 LYS A CA 8
ATOM 14919 C C . LYS A 1 107 ? -7.860 2.426 12.492 1.00 0.82 107 LYS A C 8
ATOM 14920 O O . LYS A 1 107 ? -7.012 3.162 11.988 1.00 0.77 107 LYS A O 8
ATOM 14939 N N . SER A 1 108 ? -8.304 1.330 11.912 1.00 0.80 108 SER A N 8
ATOM 14940 C CA . SER A 1 108 ? -7.707 0.804 10.704 1.00 0.69 108 SER A CA 8
ATOM 14941 C C . SER A 1 108 ? -8.321 1.420 9.450 1.00 0.60 108 SER A C 8
ATOM 14942 O O . SER A 1 108 ? -9.538 1.372 9.253 1.00 0.74 108 SER A O 8
ATOM 14950 N N . ILE A 1 109 ? -7.480 2.018 8.615 1.00 0.44 109 ILE A N 8
ATOM 14951 C CA . ILE A 1 109 ? -7.913 2.457 7.300 1.00 0.39 109 ILE A CA 8
ATOM 14952 C C . ILE A 1 109 ? -7.499 1.404 6.288 1.00 0.35 109 ILE A C 8
ATOM 14953 O O . ILE A 1 109 ? -6.308 1.216 6.035 1.00 0.34 109 ILE A O 8
ATOM 14969 N N . LEU A 1 110 ? -8.465 0.711 5.724 1.00 0.36 110 LEU A N 8
ATOM 14970 C CA . LEU A 1 110 ? -8.161 -0.396 4.839 1.00 0.31 110 LEU A CA 8
ATOM 14971 C C . LEU A 1 110 ? -8.383 -0.027 3.375 1.00 0.31 110 LEU A C 8
ATOM 14972 O O . LEU A 1 110 ? -9.466 0.422 2.985 1.00 0.37 110 LEU A O 8
ATOM 14988 N N . LEU A 1 111 ? -7.334 -0.207 2.582 1.00 0.28 111 LEU A N 8
ATOM 14989 C CA . LEU A 1 111 ? -7.373 0.075 1.144 1.00 0.30 111 LEU A CA 8
ATOM 14990 C C . LEU A 1 111 ? -6.372 -0.817 0.406 1.00 0.30 111 LEU A C 8
ATOM 14991 O O . LEU A 1 111 ? -5.380 -1.217 0.972 1.00 0.61 111 LEU A O 8
ATOM 15007 N N . PRO A 1 112 ? -6.630 -1.167 -0.860 1.00 0.34 112 PRO A N 8
ATOM 15008 C CA . PRO A 1 112 ? -5.685 -1.954 -1.669 1.00 0.33 112 PRO A CA 8
ATOM 15009 C C . PRO A 1 112 ? -4.542 -1.093 -2.208 1.00 0.32 112 PRO A C 8
ATOM 15010 O O . PRO A 1 112 ? -4.734 0.078 -2.538 1.00 0.33 112 PRO A O 8
ATOM 15021 N N . ILE A 1 113 ? -3.363 -1.695 -2.322 1.00 0.33 113 ILE A N 8
ATOM 15022 C CA . ILE A 1 113 ? -2.147 -0.965 -2.673 1.00 0.29 113 ILE A CA 8
ATOM 15023 C C . ILE A 1 113 ? -2.131 -0.535 -4.153 1.00 0.30 113 ILE A C 8
ATOM 15024 O O . ILE A 1 113 ? -1.295 0.270 -4.561 1.00 0.28 113 ILE A O 8
ATOM 15040 N N . GLU A 1 114 ? -3.061 -1.062 -4.949 1.00 0.36 114 GLU A N 8
ATOM 15041 C CA . GLU A 1 114 ? -3.172 -0.681 -6.361 1.00 0.42 114 GLU A CA 8
ATOM 15042 C C . GLU A 1 114 ? -3.437 0.823 -6.497 1.00 0.33 114 GLU A C 8
ATOM 15043 O O . GLU A 1 114 ? -2.967 1.465 -7.433 1.00 0.41 114 GLU A O 8
ATOM 15055 N N . LEU A 1 115 ? -4.133 1.389 -5.524 1.00 0.24 115 LEU A N 8
ATOM 15056 C CA . LEU A 1 115 ? -4.486 2.804 -5.565 1.00 0.24 115 LEU A CA 8
ATOM 15057 C C . LEU A 1 115 ? -3.495 3.640 -4.769 1.00 0.21 115 LEU A C 8
ATOM 15058 O O . LEU A 1 115 ? -3.793 4.767 -4.369 1.00 0.29 115 LEU A O 8
ATOM 15074 N N . CYS A 1 116 ? -2.316 3.091 -4.541 1.00 0.24 116 CYS A N 8
ATOM 15075 C CA . CYS A 1 116 ? -1.301 3.782 -3.772 1.00 0.23 116 CYS A CA 8
ATOM 15076 C C . CYS A 1 116 ? -0.025 3.945 -4.585 1.00 0.22 116 CYS A C 8
ATOM 15077 O O . CYS A 1 116 ? 0.382 3.046 -5.319 1.00 0.25 116 CYS A O 8
ATOM 15085 N N . SER A 1 117 ? 0.586 5.107 -4.474 1.00 0.24 117 SER A N 8
ATOM 15086 C CA . SER A 1 117 ? 1.869 5.357 -5.098 1.00 0.24 117 SER A CA 8
ATOM 15087 C C . SER A 1 117 ? 2.895 5.683 -4.027 1.00 0.24 117 SER A C 8
ATOM 15088 O O . SER A 1 117 ? 2.583 6.336 -3.038 1.00 0.25 117 SER A O 8
ATOM 15096 N N . ILE A 1 118 ? 4.109 5.229 -4.222 1.00 0.26 118 ILE A N 8
ATOM 15097 C CA . ILE A 1 118 ? 5.164 5.449 -3.264 1.00 0.28 118 ILE A CA 8
ATOM 15098 C C . ILE A 1 118 ? 5.997 6.651 -3.700 1.00 0.34 118 ILE A C 8
ATOM 15099 O O . ILE A 1 118 ? 6.247 6.846 -4.893 1.00 0.36 118 ILE A O 8
ATOM 15115 N N . GLU A 1 119 ? 6.378 7.478 -2.738 1.00 0.41 119 GLU A N 8
ATOM 15116 C CA . GLU A 1 119 ? 7.091 8.712 -3.026 1.00 0.50 119 GLU A CA 8
ATOM 15117 C C . GLU A 1 119 ? 8.495 8.392 -3.541 1.00 0.55 119 GLU A C 8
ATOM 15118 O O . GLU A 1 119 ? 9.326 7.834 -2.817 1.00 0.56 119 GLU A O 8
ATOM 15130 N N . GLU A 1 120 ? 8.744 8.756 -4.793 1.00 0.68 120 GLU A N 8
ATOM 15131 C CA . GLU A 1 120 ? 9.985 8.405 -5.474 1.00 0.84 120 GLU A CA 8
ATOM 15132 C C . GLU A 1 120 ? 11.158 9.229 -4.964 1.00 0.98 120 GLU A C 8
ATOM 15133 O O . GLU A 1 120 ? 12.313 8.808 -5.053 1.00 1.08 120 GLU A O 8
ATOM 15145 N N . ALA A 1 4 ? 5.198 10.453 -7.108 1.00 0.61 4 ALA A N 9
ATOM 15146 C CA . ALA A 1 4 ? 4.881 9.159 -6.547 1.00 0.53 4 ALA A CA 9
ATOM 15147 C C . ALA A 1 4 ? 4.994 8.059 -7.592 1.00 0.44 4 ALA A C 9
ATOM 15148 O O . ALA A 1 4 ? 4.778 8.283 -8.783 1.00 0.54 4 ALA A O 9
ATOM 15155 N N . MET A 1 5 ? 5.337 6.873 -7.131 1.00 0.39 5 MET A N 9
ATOM 15156 C CA . MET A 1 5 ? 5.467 5.712 -7.993 1.00 0.37 5 MET A CA 9
ATOM 15157 C C . MET A 1 5 ? 4.354 4.718 -7.708 1.00 0.30 5 MET A C 9
ATOM 15158 O O . MET A 1 5 ? 4.187 4.293 -6.569 1.00 0.29 5 MET A O 9
ATOM 15172 N N . PRO A 1 6 ? 3.570 4.351 -8.733 1.00 0.30 6 PRO A N 9
ATOM 15173 C CA . PRO A 1 6 ? 2.502 3.355 -8.601 1.00 0.28 6 PRO A CA 9
ATOM 15174 C C . PRO A 1 6 ? 2.978 2.133 -7.825 1.00 0.27 6 PRO A C 9
ATOM 15175 O O . PRO A 1 6 ? 3.896 1.435 -8.256 1.00 0.30 6 PRO A O 9
ATOM 15186 N N . MET A 1 7 ? 2.350 1.875 -6.681 1.00 0.24 7 MET A N 9
ATOM 15187 C CA . MET A 1 7 ? 2.834 0.859 -5.761 1.00 0.24 7 MET A CA 9
ATOM 15188 C C . MET A 1 7 ? 2.675 -0.533 -6.359 1.00 0.28 7 MET A C 9
ATOM 15189 O O . MET A 1 7 ? 3.469 -1.421 -6.085 1.00 0.32 7 MET A O 9
ATOM 15203 N N . ILE A 1 8 ? 1.650 -0.718 -7.186 1.00 0.29 8 ILE A N 9
ATOM 15204 C CA . ILE A 1 8 ? 1.469 -1.983 -7.894 1.00 0.33 8 ILE A CA 9
ATOM 15205 C C . ILE A 1 8 ? 2.634 -2.218 -8.852 1.00 0.36 8 ILE A C 9
ATOM 15206 O O . ILE A 1 8 ? 3.159 -3.328 -8.951 1.00 0.39 8 ILE A O 9
ATOM 15222 N N . GLU A 1 9 ? 3.044 -1.164 -9.548 1.00 0.38 9 GLU A N 9
ATOM 15223 C CA . GLU A 1 9 ? 4.187 -1.250 -10.445 1.00 0.42 9 GLU A CA 9
ATOM 15224 C C . GLU A 1 9 ? 5.472 -1.431 -9.634 1.00 0.39 9 GLU A C 9
ATOM 15225 O O . GLU A 1 9 ? 6.412 -2.083 -10.081 1.00 0.39 9 GLU A O 9
ATOM 15237 N N . TYR A 1 10 ? 5.494 -0.854 -8.433 1.00 0.41 10 TYR A N 9
ATOM 15238 C CA . TYR A 1 10 ? 6.609 -1.035 -7.509 1.00 0.42 10 TYR A CA 9
ATOM 15239 C C . TYR A 1 10 ? 6.691 -2.498 -7.088 1.00 0.43 10 TYR A C 9
ATOM 15240 O O . TYR A 1 10 ? 7.777 -3.072 -6.999 1.00 0.45 10 TYR A O 9
ATOM 15258 N N . LEU A 1 11 ? 5.528 -3.095 -6.857 1.00 0.43 11 LEU A N 9
ATOM 15259 C CA . LEU A 1 11 ? 5.435 -4.516 -6.548 1.00 0.46 11 LEU A CA 9
ATOM 15260 C C . LEU A 1 11 ? 6.008 -5.328 -7.696 1.00 0.44 11 LEU A C 9
ATOM 15261 O O . LEU A 1 11 ? 6.821 -6.225 -7.495 1.00 0.48 11 LEU A O 9
ATOM 15277 N N . GLU A 1 12 ? 5.592 -4.978 -8.899 1.00 0.40 12 GLU A N 9
ATOM 15278 C CA . GLU A 1 12 ? 6.011 -5.678 -10.102 1.00 0.40 12 GLU A CA 9
ATOM 15279 C C . GLU A 1 12 ? 7.517 -5.532 -10.346 1.00 0.44 12 GLU A C 9
ATOM 15280 O O . GLU A 1 12 ? 8.237 -6.526 -10.449 1.00 0.49 12 GLU A O 9
ATOM 15292 N N . ARG A 1 13 ? 7.989 -4.292 -10.380 1.00 0.45 13 ARG A N 9
ATOM 15293 C CA . ARG A 1 13 ? 9.372 -3.998 -10.749 1.00 0.52 13 ARG A CA 9
ATOM 15294 C C . ARG A 1 13 ? 10.356 -4.262 -9.609 1.00 0.58 13 ARG A C 9
ATOM 15295 O O . ARG A 1 13 ? 11.386 -4.902 -9.809 1.00 0.62 13 ARG A O 9
ATOM 15316 N N . PHE A 1 14 ? 10.047 -3.769 -8.420 1.00 0.60 14 PHE A N 9
ATOM 15317 C CA . PHE A 1 14 ? 11.016 -3.790 -7.328 1.00 0.69 14 PHE A CA 9
ATOM 15318 C C . PHE A 1 14 ? 10.824 -4.972 -6.382 1.00 0.71 14 PHE A C 9
ATOM 15319 O O . PHE A 1 14 ? 11.803 -5.579 -5.947 1.00 0.83 14 PHE A O 9
ATOM 15336 N N . SER A 1 15 ? 9.580 -5.300 -6.054 1.00 0.63 15 SER A N 9
ATOM 15337 C CA . SER A 1 15 ? 9.325 -6.326 -5.047 1.00 0.67 15 SER A CA 9
ATOM 15338 C C . SER A 1 15 ? 9.377 -7.730 -5.652 1.00 0.69 15 SER A C 9
ATOM 15339 O O . SER A 1 15 ? 9.938 -8.651 -5.055 1.00 0.78 15 SER A O 9
ATOM 15347 N N . LEU A 1 16 ? 8.800 -7.886 -6.834 1.00 0.63 16 LEU A N 9
ATOM 15348 C CA . LEU A 1 16 ? 8.834 -9.158 -7.538 1.00 0.68 16 LEU A CA 9
ATOM 15349 C C . LEU A 1 16 ? 10.023 -9.221 -8.481 1.00 0.79 16 LEU A C 9
ATOM 15350 O O . LEU A 1 16 ? 10.586 -10.291 -8.726 1.00 0.89 16 LEU A O 9
ATOM 15366 N N . LYS A 1 17 ? 10.385 -8.050 -9.008 1.00 0.83 17 LYS A N 9
ATOM 15367 C CA . LYS A 1 17 ? 11.475 -7.912 -9.969 1.00 0.97 17 LYS A CA 9
ATOM 15368 C C . LYS A 1 17 ? 11.143 -8.624 -11.272 1.00 1.01 17 LYS A C 9
ATOM 15369 O O . LYS A 1 17 ? 12.031 -9.044 -12.016 1.00 1.15 17 LYS A O 9
ATOM 15388 N N . ALA A 1 18 ? 9.852 -8.728 -11.549 1.00 0.95 18 ALA A N 9
ATOM 15389 C CA . ALA A 1 18 ? 9.359 -9.428 -12.722 1.00 1.03 18 ALA A CA 9
ATOM 15390 C C . ALA A 1 18 ? 8.061 -8.783 -13.196 1.00 1.02 18 ALA A C 9
ATOM 15391 O O . ALA A 1 18 ? 7.987 -7.565 -13.318 1.00 1.34 18 ALA A O 9
ATOM 15398 N N . LYS A 1 19 ? 7.050 -9.592 -13.465 1.00 0.80 19 LYS A N 9
ATOM 15399 C CA . LYS A 1 19 ? 5.748 -9.082 -13.856 1.00 0.77 19 LYS A CA 9
ATOM 15400 C C . LYS A 1 19 ? 4.710 -9.358 -12.771 1.00 0.64 19 LYS A C 9
ATOM 15401 O O . LYS A 1 19 ? 4.784 -10.369 -12.073 1.00 0.74 19 LYS A O 9
ATOM 15420 N N . ILE A 1 20 ? 3.759 -8.443 -12.625 1.00 0.57 20 ILE A N 9
ATOM 15421 C CA . ILE A 1 20 ? 2.686 -8.583 -11.650 1.00 0.52 20 ILE A CA 9
ATOM 15422 C C . ILE A 1 20 ? 1.371 -8.856 -12.392 1.00 0.54 20 ILE A C 9
ATOM 15423 O O . ILE A 1 20 ? 1.145 -8.314 -13.480 1.00 0.64 20 ILE A O 9
ATOM 15439 N N . ASN A 1 21 ? 0.525 -9.719 -11.840 1.00 0.58 21 ASN A N 9
ATOM 15440 C CA . ASN A 1 21 ? -0.760 -10.011 -12.461 1.00 0.72 21 ASN A CA 9
ATOM 15441 C C . ASN A 1 21 ? -1.647 -10.835 -11.529 1.00 0.78 21 ASN A C 9
ATOM 15442 O O . ASN A 1 21 ? -1.396 -10.915 -10.325 1.00 0.77 21 ASN A O 9
ATOM 15453 N N . ASN A 1 22 ? -2.675 -11.452 -12.094 1.00 0.97 22 ASN A N 9
ATOM 15454 C CA . ASN A 1 22 ? -3.637 -12.241 -11.332 1.00 1.09 22 ASN A CA 9
ATOM 15455 C C . ASN A 1 22 ? -3.008 -13.521 -10.799 1.00 1.03 22 ASN A C 9
ATOM 15456 O O . ASN A 1 22 ? -3.279 -13.939 -9.674 1.00 1.07 22 ASN A O 9
ATOM 15467 N N . THR A 1 23 ? -2.165 -14.139 -11.613 1.00 1.00 23 THR A N 9
ATOM 15468 C CA . THR A 1 23 ? -1.607 -15.442 -11.288 1.00 1.05 23 THR A CA 9
ATOM 15469 C C . THR A 1 23 ? -0.167 -15.349 -10.787 1.00 1.02 23 THR A C 9
ATOM 15470 O O . THR A 1 23 ? 0.552 -16.349 -10.765 1.00 1.21 23 THR A O 9
ATOM 15481 N N . THR A 1 24 ? 0.260 -14.161 -10.378 1.00 0.87 24 THR A N 9
ATOM 15482 C CA . THR A 1 24 ? 1.617 -13.981 -9.883 1.00 0.91 24 THR A CA 9
ATOM 15483 C C . THR A 1 24 ? 1.641 -13.968 -8.361 1.00 0.98 24 THR A C 9
ATOM 15484 O O . THR A 1 24 ? 2.210 -13.060 -7.748 1.00 1.91 24 THR A O 9
ATOM 15495 N N . ASN A 1 25 ? 0.999 -14.984 -7.771 1.00 0.72 25 ASN A N 9
ATOM 15496 C CA . ASN A 1 25 ? 0.903 -15.160 -6.318 1.00 0.79 25 ASN A CA 9
ATOM 15497 C C . ASN A 1 25 ? 0.672 -13.837 -5.586 1.00 0.73 25 ASN A C 9
ATOM 15498 O O . ASN A 1 25 ? 1.431 -13.461 -4.687 1.00 0.72 25 ASN A O 9
ATOM 15509 N N . LEU A 1 26 ? -0.415 -13.160 -5.955 1.00 0.82 26 LEU A N 9
ATOM 15510 C CA . LEU A 1 26 ? -0.741 -11.845 -5.408 1.00 0.88 26 LEU A CA 9
ATOM 15511 C C . LEU A 1 26 ? -0.938 -11.883 -3.893 1.00 0.83 26 LEU A C 9
ATOM 15512 O O . LEU A 1 26 ? -0.763 -10.862 -3.215 1.00 0.86 26 LEU A O 9
ATOM 15528 N N . ASP A 1 27 ? -1.304 -13.052 -3.370 1.00 0.81 27 ASP A N 9
ATOM 15529 C CA . ASP A 1 27 ? -1.399 -13.252 -1.925 1.00 0.84 27 ASP A CA 9
ATOM 15530 C C . ASP A 1 27 ? -0.022 -13.133 -1.298 1.00 0.70 27 ASP A C 9
ATOM 15531 O O . ASP A 1 27 ? 0.195 -12.378 -0.352 1.00 0.67 27 ASP A O 9
ATOM 15540 N N . TYR A 1 28 ? 0.912 -13.874 -1.868 1.00 0.69 28 TYR A N 9
ATOM 15541 C CA . TYR A 1 28 ? 2.238 -14.012 -1.300 1.00 0.70 28 TYR A CA 9
ATOM 15542 C C . TYR A 1 28 ? 3.025 -12.719 -1.396 1.00 0.63 28 TYR A C 9
ATOM 15543 O O . TYR A 1 28 ? 3.873 -12.449 -0.550 1.00 0.68 28 TYR A O 9
ATOM 15561 N N . SER A 1 29 ? 2.744 -11.913 -2.416 1.00 0.59 29 SER A N 9
ATOM 15562 C CA . SER A 1 29 ? 3.373 -10.609 -2.519 1.00 0.62 29 SER A CA 9
ATOM 15563 C C . SER A 1 29 ? 2.947 -9.750 -1.341 1.00 0.51 29 SER A C 9
ATOM 15564 O O . SER A 1 29 ? 3.772 -9.316 -0.553 1.00 0.53 29 SER A O 9
ATOM 15572 N N . ARG A 1 30 ? 1.639 -9.552 -1.209 1.00 0.48 30 ARG A N 9
ATOM 15573 C CA . ARG A 1 30 ? 1.094 -8.681 -0.173 1.00 0.45 30 ARG A CA 9
ATOM 15574 C C . ARG A 1 30 ? 1.464 -9.179 1.224 1.00 0.46 30 ARG A C 9
ATOM 15575 O O . ARG A 1 30 ? 1.897 -8.403 2.065 1.00 0.56 30 ARG A O 9
ATOM 15596 N N . ARG A 1 31 ? 1.327 -10.478 1.454 1.00 0.45 31 ARG A N 9
ATOM 15597 C CA . ARG A 1 31 ? 1.595 -11.047 2.772 1.00 0.47 31 ARG A CA 9
ATOM 15598 C C . ARG A 1 31 ? 3.074 -10.896 3.154 1.00 0.45 31 ARG A C 9
ATOM 15599 O O . ARG A 1 31 ? 3.397 -10.600 4.303 1.00 0.50 31 ARG A O 9
ATOM 15620 N N . PHE A 1 32 ? 3.966 -11.073 2.186 1.00 0.45 32 PHE A N 9
ATOM 15621 C CA . PHE A 1 32 ? 5.400 -10.944 2.434 1.00 0.53 32 PHE A CA 9
ATOM 15622 C C . PHE A 1 32 ? 5.828 -9.471 2.385 1.00 0.53 32 PHE A C 9
ATOM 15623 O O . PHE A 1 32 ? 6.863 -9.088 2.929 1.00 0.57 32 PHE A O 9
ATOM 15640 N N . LEU A 1 33 ? 4.994 -8.652 1.762 1.00 0.51 33 LEU A N 9
ATOM 15641 C CA . LEU A 1 33 ? 5.228 -7.213 1.671 1.00 0.53 33 LEU A CA 9
ATOM 15642 C C . LEU A 1 33 ? 4.877 -6.516 2.989 1.00 0.45 33 LEU A C 9
ATOM 15643 O O . LEU A 1 33 ? 5.224 -5.353 3.197 1.00 0.44 33 LEU A O 9
ATOM 15659 N N . GLU A 1 34 ? 4.214 -7.245 3.884 1.00 0.39 34 GLU A N 9
ATOM 15660 C CA . GLU A 1 34 ? 3.715 -6.676 5.138 1.00 0.35 34 GLU A CA 9
ATOM 15661 C C . GLU A 1 34 ? 4.845 -6.093 6.005 1.00 0.35 34 GLU A C 9
ATOM 15662 O O . GLU A 1 34 ? 4.795 -4.914 6.368 1.00 0.30 34 GLU A O 9
ATOM 15674 N N . PRO A 1 35 ? 5.888 -6.886 6.351 1.00 0.43 35 PRO A N 9
ATOM 15675 C CA . PRO A 1 35 ? 6.990 -6.397 7.190 1.00 0.48 35 PRO A CA 9
ATOM 15676 C C . PRO A 1 35 ? 7.766 -5.266 6.523 1.00 0.45 35 PRO A C 9
ATOM 15677 O O . PRO A 1 35 ? 8.432 -4.473 7.191 1.00 0.47 35 PRO A O 9
ATOM 15688 N N . PHE A 1 36 ? 7.663 -5.194 5.204 1.00 0.44 36 PHE A N 9
ATOM 15689 C CA . PHE A 1 36 ? 8.345 -4.167 4.434 1.00 0.49 36 PHE A CA 9
ATOM 15690 C C . PHE A 1 36 ? 7.592 -2.846 4.526 1.00 0.39 36 PHE A C 9
ATOM 15691 O O . PHE A 1 36 ? 8.193 -1.773 4.553 1.00 0.43 36 PHE A O 9
ATOM 15708 N N . LEU A 1 37 ? 6.274 -2.944 4.600 1.00 0.30 37 LEU A N 9
ATOM 15709 C CA . LEU A 1 37 ? 5.406 -1.776 4.589 1.00 0.29 37 LEU A CA 9
ATOM 15710 C C . LEU A 1 37 ? 5.273 -1.151 5.971 1.00 0.24 37 LEU A C 9
ATOM 15711 O O . LEU A 1 37 ? 4.968 0.033 6.084 1.00 0.27 37 LEU A O 9
ATOM 15727 N N . ARG A 1 38 ? 5.481 -1.947 7.017 1.00 0.24 38 ARG A N 9
ATOM 15728 C CA . ARG A 1 38 ? 5.394 -1.455 8.394 1.00 0.31 38 ARG A CA 9
ATOM 15729 C C . ARG A 1 38 ? 6.249 -0.205 8.603 1.00 0.30 38 ARG A C 9
ATOM 15730 O O . ARG A 1 38 ? 7.473 -0.287 8.726 1.00 0.41 38 ARG A O 9
ATOM 15751 N N . GLY A 1 39 ? 5.596 0.950 8.633 1.00 0.28 39 GLY A N 9
ATOM 15752 C CA . GLY A 1 39 ? 6.291 2.188 8.898 1.00 0.31 39 GLY A CA 9
ATOM 15753 C C . GLY A 1 39 ? 6.710 2.911 7.636 1.00 0.28 39 GLY A C 9
ATOM 15754 O O . GLY A 1 39 ? 7.816 3.449 7.566 1.00 0.35 39 GLY A O 9
ATOM 15758 N N . ILE A 1 40 ? 5.845 2.921 6.633 1.00 0.24 40 ILE A N 9
ATOM 15759 C CA . ILE A 1 40 ? 6.123 3.676 5.411 1.00 0.22 40 ILE A CA 9
ATOM 15760 C C . ILE A 1 40 ? 5.008 4.675 5.152 1.00 0.21 40 ILE A C 9
ATOM 15761 O O . ILE A 1 40 ? 4.017 4.711 5.879 1.00 0.21 40 ILE A O 9
ATOM 15777 N N . ASN A 1 41 ? 5.170 5.493 4.128 1.00 0.21 41 ASN A N 9
ATOM 15778 C CA . ASN A 1 41 ? 4.134 6.439 3.749 1.00 0.20 41 ASN A CA 9
ATOM 15779 C C . ASN A 1 41 ? 3.792 6.261 2.278 1.00 0.16 41 ASN A C 9
ATOM 15780 O O . ASN A 1 41 ? 4.681 6.094 1.437 1.00 0.18 41 ASN A O 9
ATOM 15791 N N . VAL A 1 42 ? 2.506 6.268 1.975 1.00 0.13 42 VAL A N 9
ATOM 15792 C CA . VAL A 1 42 ? 2.037 6.091 0.608 1.00 0.14 42 VAL A CA 9
ATOM 15793 C C . VAL A 1 42 ? 0.948 7.098 0.285 1.00 0.15 42 VAL A C 9
ATOM 15794 O O . VAL A 1 42 ? 0.189 7.510 1.163 1.00 0.18 42 VAL A O 9
ATOM 15807 N N . VAL A 1 43 ? 0.877 7.499 -0.968 1.00 0.18 43 VAL A N 9
ATOM 15808 C CA . VAL A 1 43 ? -0.170 8.394 -1.411 1.00 0.22 43 VAL A CA 9
ATOM 15809 C C . VAL A 1 43 ? -1.294 7.611 -2.075 1.00 0.20 43 VAL A C 9
ATOM 15810 O O . VAL A 1 43 ? -1.092 6.933 -3.081 1.00 0.20 43 VAL A O 9
ATOM 15823 N N . TYR A 1 44 ? -2.472 7.697 -1.495 1.00 0.21 44 TYR A N 9
ATOM 15824 C CA . TYR A 1 44 ? -3.635 7.003 -2.006 1.00 0.22 44 TYR A CA 9
ATOM 15825 C C . TYR A 1 44 ? -4.342 7.883 -3.020 1.00 0.22 44 TYR A C 9
ATOM 15826 O O . TYR A 1 44 ? -4.780 8.989 -2.700 1.00 0.24 44 TYR A O 9
ATOM 15844 N N . THR A 1 45 ? -4.421 7.398 -4.248 1.00 0.24 45 THR A N 9
ATOM 15845 C CA . THR A 1 45 ? -5.056 8.139 -5.320 1.00 0.28 45 THR A CA 9
ATOM 15846 C C . THR A 1 45 ? -6.518 7.722 -5.447 1.00 0.28 45 THR A C 9
ATOM 15847 O O . THR A 1 45 ? -6.822 6.623 -5.913 1.00 0.30 45 THR A O 9
ATOM 15858 N N . PRO A 1 46 ? -7.439 8.589 -5.011 1.00 0.31 46 PRO A N 9
ATOM 15859 C CA . PRO A 1 46 ? -8.867 8.314 -5.040 1.00 0.35 46 PRO A CA 9
ATOM 15860 C C . PRO A 1 46 ? -9.452 8.524 -6.427 1.00 0.38 46 PRO A C 9
ATOM 15861 O O . PRO A 1 46 ? -9.268 9.581 -7.036 1.00 0.38 46 PRO A O 9
ATOM 15872 N N . PRO A 1 47 ? -10.145 7.507 -6.949 1.00 0.45 47 PRO A N 9
ATOM 15873 C CA . PRO A 1 47 ? -10.876 7.609 -8.213 1.00 0.56 47 PRO A CA 9
ATOM 15874 C C . PRO A 1 47 ? -11.823 8.803 -8.200 1.00 0.59 47 PRO A C 9
ATOM 15875 O O . PRO A 1 47 ? -12.316 9.202 -7.145 1.00 0.56 47 PRO A O 9
ATOM 15886 N N . GLN A 1 48 ? -12.068 9.369 -9.375 1.00 0.70 48 GLN A N 9
ATOM 15887 C CA . GLN A 1 48 ? -12.805 10.626 -9.499 1.00 0.79 48 GLN A CA 9
ATOM 15888 C C . GLN A 1 48 ? -14.225 10.524 -8.951 1.00 0.77 48 GLN A C 9
ATOM 15889 O O . GLN A 1 48 ? -14.855 11.543 -8.673 1.00 0.83 48 GLN A O 9
ATOM 15903 N N . SER A 1 49 ? -14.724 9.303 -8.796 1.00 0.72 49 SER A N 9
ATOM 15904 C CA . SER A 1 49 ? -16.038 9.089 -8.212 1.00 0.74 49 SER A CA 9
ATOM 15905 C C . SER A 1 49 ? -16.010 9.359 -6.705 1.00 0.71 49 SER A C 9
ATOM 15906 O O . SER A 1 49 ? -17.052 9.577 -6.084 1.00 0.78 49 SER A O 9
ATOM 15914 N N . PHE A 1 50 ? -14.814 9.350 -6.122 1.00 0.65 50 PHE A N 9
ATOM 15915 C CA . PHE A 1 50 ? -14.657 9.615 -4.697 1.00 0.64 50 PHE A CA 9
ATOM 15916 C C . PHE A 1 50 ? -14.606 11.113 -4.424 1.00 0.71 50 PHE A C 9
ATOM 15917 O O . PHE A 1 50 ? -14.883 11.562 -3.309 1.00 0.77 50 PHE A O 9
ATOM 15934 N N . GLN A 1 51 ? -14.211 11.876 -5.450 1.00 0.72 51 GLN A N 9
ATOM 15935 C CA . GLN A 1 51 ? -14.198 13.339 -5.396 1.00 0.79 51 GLN A CA 9
ATOM 15936 C C . GLN A 1 51 ? -13.186 13.839 -4.370 1.00 0.66 51 GLN A C 9
ATOM 15937 O O . GLN A 1 51 ? -13.410 14.846 -3.703 1.00 0.83 51 GLN A O 9
ATOM 15951 N N . SER A 1 52 ? -12.060 13.143 -4.270 1.00 0.53 52 SER A N 9
ATOM 15952 C CA . SER A 1 52 ? -11.057 13.454 -3.261 1.00 0.50 52 SER A CA 9
ATOM 15953 C C . SER A 1 52 ? -9.661 13.541 -3.881 1.00 0.42 52 SER A C 9
ATOM 15954 O O . SER A 1 52 ? -9.366 12.873 -4.873 1.00 0.44 52 SER A O 9
ATOM 15962 N N . ALA A 1 53 ? -8.819 14.380 -3.293 1.00 0.48 53 ALA A N 9
ATOM 15963 C CA . ALA A 1 53 ? -7.437 14.536 -3.730 1.00 0.52 53 ALA A CA 9
ATOM 15964 C C . ALA A 1 53 ? -6.543 13.515 -3.035 1.00 0.41 53 ALA A C 9
ATOM 15965 O O . ALA A 1 53 ? -6.783 13.170 -1.880 1.00 0.44 53 ALA A O 9
ATOM 15972 N N . PRO A 1 54 ? -5.526 12.991 -3.750 1.00 0.39 54 PRO A N 9
ATOM 15973 C CA . PRO A 1 54 ? -4.589 11.993 -3.212 1.00 0.32 54 PRO A CA 9
ATOM 15974 C C . PRO A 1 54 ? -4.054 12.355 -1.828 1.00 0.29 54 PRO A C 9
ATOM 15975 O O . PRO A 1 54 ? -3.470 13.423 -1.631 1.00 0.36 54 PRO A O 9
ATOM 15986 N N . ARG A 1 55 ? -4.255 11.453 -0.876 1.00 0.26 55 ARG A N 9
ATOM 15987 C CA . ARG A 1 55 ? -3.856 11.687 0.506 1.00 0.31 55 ARG A CA 9
ATOM 15988 C C . ARG A 1 55 ? -2.709 10.764 0.888 1.00 0.24 55 ARG A C 9
ATOM 15989 O O . ARG A 1 55 ? -2.658 9.618 0.450 1.00 0.20 55 ARG A O 9
ATOM 16010 N N . VAL A 1 56 ? -1.794 11.258 1.706 1.00 0.26 56 VAL A N 9
ATOM 16011 C CA . VAL A 1 56 ? -0.662 10.457 2.144 1.00 0.24 56 VAL A CA 9
ATOM 16012 C C . VAL A 1 56 ? -0.970 9.795 3.487 1.00 0.22 56 VAL A C 9
ATOM 16013 O O . VAL A 1 56 ? -1.190 10.469 4.495 1.00 0.25 56 VAL A O 9
ATOM 16026 N N . TYR A 1 57 ? -1.018 8.472 3.489 1.00 0.22 57 TYR A N 9
ATOM 16027 C CA . TYR A 1 57 ? -1.361 7.728 4.688 1.00 0.25 57 TYR A CA 9
ATOM 16028 C C . TYR A 1 57 ? -0.145 7.020 5.264 1.00 0.25 57 TYR A C 9
ATOM 16029 O O . TYR A 1 57 ? 0.746 6.584 4.528 1.00 0.27 57 TYR A O 9
ATOM 16047 N N . ARG A 1 58 ? -0.110 6.925 6.586 1.00 0.27 58 ARG A N 9
ATOM 16048 C CA . ARG A 1 58 ? 0.955 6.221 7.280 1.00 0.31 58 ARG A CA 9
ATOM 16049 C C . ARG A 1 58 ? 0.651 4.735 7.325 1.00 0.27 58 ARG A C 9
ATOM 16050 O O . ARG A 1 58 ? -0.318 4.311 7.952 1.00 0.31 58 ARG A O 9
ATOM 16071 N N . VAL A 1 59 ? 1.475 3.957 6.650 1.00 0.25 59 VAL A N 9
ATOM 16072 C CA . VAL A 1 59 ? 1.302 2.521 6.609 1.00 0.25 59 VAL A CA 9
ATOM 16073 C C . VAL A 1 59 ? 1.833 1.889 7.882 1.00 0.25 59 VAL A C 9
ATOM 16074 O O . VAL A 1 59 ? 3.045 1.904 8.137 1.00 0.26 59 VAL A O 9
ATOM 16087 N N . ASN A 1 60 ? 0.918 1.350 8.678 1.00 0.28 60 ASN A N 9
ATOM 16088 C CA . ASN A 1 60 ? 1.274 0.677 9.914 1.00 0.32 60 ASN A CA 9
ATOM 16089 C C . ASN A 1 60 ? 1.583 -0.786 9.630 1.00 0.32 60 ASN A C 9
ATOM 16090 O O . ASN A 1 60 ? 2.507 -1.364 10.203 1.00 0.37 60 ASN A O 9
ATOM 16101 N N . GLY A 1 61 ? 0.802 -1.378 8.736 1.00 0.40 61 GLY A N 9
ATOM 16102 C CA . GLY A 1 61 ? 1.005 -2.762 8.364 1.00 0.47 61 GLY A CA 9
ATOM 16103 C C . GLY A 1 61 ? -0.057 -3.243 7.399 1.00 0.43 61 GLY A C 9
ATOM 16104 O O . GLY A 1 61 ? -0.691 -2.433 6.721 1.00 0.43 61 GLY A O 9
ATOM 16108 N N . LEU A 1 62 ? -0.268 -4.551 7.341 1.00 0.41 62 LEU A N 9
ATOM 16109 C CA . LEU A 1 62 ? -1.244 -5.138 6.434 1.00 0.38 62 LEU A CA 9
ATOM 16110 C C . LEU A 1 62 ? -2.143 -6.109 7.184 1.00 0.38 62 LEU A C 9
ATOM 16111 O O . LEU A 1 62 ? -1.774 -6.609 8.245 1.00 0.42 62 LEU A O 9
ATOM 16127 N N . SER A 1 63 ? -3.330 -6.344 6.659 1.00 0.36 63 SER A N 9
ATOM 16128 C CA . SER A 1 63 ? -4.216 -7.355 7.213 1.00 0.40 63 SER A CA 9
ATOM 16129 C C . SER A 1 63 ? -4.029 -8.664 6.451 1.00 0.46 63 SER A C 9
ATOM 16130 O O . SER A 1 63 ? -4.145 -8.692 5.226 1.00 0.62 63 SER A O 9
ATOM 16138 N N . ARG A 1 64 ? -3.696 -9.734 7.180 1.00 0.73 64 ARG A N 9
ATOM 16139 C CA . ARG A 1 64 ? -3.539 -11.068 6.586 1.00 0.94 64 ARG A CA 9
ATOM 16140 C C . ARG A 1 64 ? -4.791 -11.535 5.837 1.00 0.65 64 ARG A C 9
ATOM 16141 O O . ARG A 1 64 ? -4.750 -12.539 5.124 1.00 0.72 64 ARG A O 9
ATOM 16162 N N . ALA A 1 65 ? -5.895 -10.826 6.009 1.00 0.45 65 ALA A N 9
ATOM 16163 C CA . ALA A 1 65 ? -7.109 -11.122 5.267 1.00 0.32 65 ALA A CA 9
ATOM 16164 C C . ALA A 1 65 ? -7.241 -10.188 4.066 1.00 0.30 65 ALA A C 9
ATOM 16165 O O . ALA A 1 65 ? -7.165 -8.963 4.206 1.00 0.33 65 ALA A O 9
ATOM 16172 N N . PRO A 1 66 ? -7.411 -10.764 2.868 1.00 0.27 66 PRO A N 9
ATOM 16173 C CA . PRO A 1 66 ? -7.578 -10.002 1.623 1.00 0.29 66 PRO A CA 9
ATOM 16174 C C . PRO A 1 66 ? -8.845 -9.148 1.624 1.00 0.27 66 PRO A C 9
ATOM 16175 O O . PRO A 1 66 ? -9.806 -9.432 2.343 1.00 0.26 66 PRO A O 9
ATOM 16186 N N . ALA A 1 67 ? -8.834 -8.109 0.791 1.00 0.29 67 ALA A N 9
ATOM 16187 C CA . ALA A 1 67 ? -9.917 -7.126 0.728 1.00 0.28 67 ALA A CA 9
ATOM 16188 C C . ALA A 1 67 ? -11.244 -7.747 0.305 1.00 0.26 67 ALA A C 9
ATOM 16189 O O . ALA A 1 67 ? -12.307 -7.155 0.502 1.00 0.27 67 ALA A O 9
ATOM 16196 N N . SER A 1 68 ? -11.179 -8.928 -0.292 1.00 0.30 68 SER A N 9
ATOM 16197 C CA . SER A 1 68 ? -12.375 -9.640 -0.707 1.00 0.35 68 SER A CA 9
ATOM 16198 C C . SER A 1 68 ? -13.007 -10.394 0.464 1.00 0.31 68 SER A C 9
ATOM 16199 O O . SER A 1 68 ? -14.176 -10.774 0.408 1.00 0.40 68 SER A O 9
ATOM 16207 N N . SER A 1 69 ? -12.237 -10.594 1.527 1.00 0.28 69 SER A N 9
ATOM 16208 C CA . SER A 1 69 ? -12.706 -11.364 2.671 1.00 0.37 69 SER A CA 9
ATOM 16209 C C . SER A 1 69 ? -12.833 -10.493 3.924 1.00 0.33 69 SER A C 9
ATOM 16210 O O . SER A 1 69 ? -13.331 -10.944 4.958 1.00 0.42 69 SER A O 9
ATOM 16218 N N . GLU A 1 70 ? -12.370 -9.254 3.835 1.00 0.28 70 GLU A N 9
ATOM 16219 C CA . GLU A 1 70 ? -12.422 -8.331 4.956 1.00 0.35 70 GLU A CA 9
ATOM 16220 C C . GLU A 1 70 ? -13.696 -7.503 4.946 1.00 0.37 70 GLU A C 9
ATOM 16221 O O . GLU A 1 70 ? -13.945 -6.736 4.012 1.00 0.37 70 GLU A O 9
ATOM 16233 N N . THR A 1 71 ? -14.508 -7.673 5.978 1.00 0.44 71 THR A N 9
ATOM 16234 C CA . THR A 1 71 ? -15.668 -6.823 6.161 1.00 0.48 71 THR A CA 9
ATOM 16235 C C . THR A 1 71 ? -15.410 -5.806 7.265 1.00 0.58 71 THR A C 9
ATOM 16236 O O . THR A 1 71 ? -15.158 -6.170 8.415 1.00 0.85 71 THR A O 9
ATOM 16247 N N . PHE A 1 72 ? -15.481 -4.534 6.913 1.00 0.51 72 PHE A N 9
ATOM 16248 C CA . PHE A 1 72 ? -15.326 -3.466 7.890 1.00 0.59 72 PHE A CA 9
ATOM 16249 C C . PHE A 1 72 ? -16.639 -2.722 8.086 1.00 0.68 72 PHE A C 9
ATOM 16250 O O . PHE A 1 72 ? -17.551 -2.827 7.263 1.00 0.64 72 PHE A O 9
ATOM 16267 N N . GLU A 1 73 ? -16.727 -1.983 9.183 1.00 0.83 73 GLU A N 9
ATOM 16268 C CA . GLU A 1 73 ? -17.926 -1.231 9.501 1.00 0.94 73 GLU A CA 9
ATOM 16269 C C . GLU A 1 73 ? -17.846 0.173 8.917 1.00 0.99 73 GLU A C 9
ATOM 16270 O O . GLU A 1 73 ? -16.964 0.960 9.270 1.00 1.09 73 GLU A O 9
ATOM 16282 N N . HIS A 1 74 ? -18.776 0.472 8.027 1.00 0.97 74 HIS A N 9
ATOM 16283 C CA . HIS A 1 74 ? -18.856 1.768 7.384 1.00 1.06 74 HIS A CA 9
ATOM 16284 C C . HIS A 1 74 ? -20.299 2.257 7.457 1.00 1.17 74 HIS A C 9
ATOM 16285 O O . HIS A 1 74 ? -21.199 1.617 6.914 1.00 1.05 74 HIS A O 9
ATOM 16299 N N . ASP A 1 75 ? -20.512 3.371 8.156 1.00 1.43 75 ASP A N 9
ATOM 16300 C CA . ASP A 1 75 ? -21.862 3.883 8.433 1.00 1.59 75 ASP A CA 9
ATOM 16301 C C . ASP A 1 75 ? -22.670 2.855 9.218 1.00 1.49 75 ASP A C 9
ATOM 16302 O O . ASP A 1 75 ? -23.889 2.751 9.065 1.00 1.50 75 ASP A O 9
ATOM 16311 N N . GLY A 1 76 ? -21.973 2.079 10.042 1.00 1.43 76 GLY A N 9
ATOM 16312 C CA . GLY A 1 76 ? -22.624 1.067 10.851 1.00 1.41 76 GLY A CA 9
ATOM 16313 C C . GLY A 1 76 ? -23.010 -0.164 10.051 1.00 1.19 76 GLY A C 9
ATOM 16314 O O . GLY A 1 76 ? -23.768 -1.007 10.525 1.00 1.18 76 GLY A O 9
ATOM 16318 N N . LYS A 1 77 ? -22.505 -0.259 8.828 1.00 1.06 77 LYS A N 9
ATOM 16319 C CA . LYS A 1 77 ? -22.782 -1.407 7.976 1.00 0.89 77 LYS A CA 9
ATOM 16320 C C . LYS A 1 77 ? -21.492 -2.152 7.673 1.00 0.77 77 LYS A C 9
ATOM 16321 O O . LYS A 1 77 ? -20.437 -1.539 7.553 1.00 0.74 77 LYS A O 9
ATOM 16340 N N . LYS A 1 78 ? -21.571 -3.464 7.552 1.00 0.76 78 LYS A N 9
ATOM 16341 C CA . LYS A 1 78 ? -20.407 -4.244 7.167 1.00 0.71 78 LYS A CA 9
ATOM 16342 C C . LYS A 1 78 ? -20.431 -4.534 5.677 1.00 0.61 78 LYS A C 9
ATOM 16343 O O . LYS A 1 78 ? -21.439 -4.998 5.135 1.00 0.70 78 LYS A O 9
ATOM 16362 N N . VAL A 1 79 ? -19.320 -4.251 5.017 1.00 0.51 79 VAL A N 9
ATOM 16363 C CA . VAL A 1 79 ? -19.167 -4.520 3.597 1.00 0.42 79 VAL A CA 9
ATOM 16364 C C . VAL A 1 79 ? -17.745 -4.996 3.342 1.00 0.37 79 VAL A C 9
ATOM 16365 O O . VAL A 1 79 ? -16.862 -4.780 4.177 1.00 0.38 79 VAL A O 9
ATOM 16378 N N . THR A 1 80 ? -17.514 -5.633 2.208 1.00 0.34 80 THR A N 9
ATOM 16379 C CA . THR A 1 80 ? -16.171 -6.038 1.840 1.00 0.30 80 THR A CA 9
ATOM 16380 C C . THR A 1 80 ? -15.549 -4.943 1.000 1.00 0.23 80 THR A C 9
ATOM 16381 O O . THR A 1 80 ? -16.237 -4.314 0.205 1.00 0.21 80 THR A O 9
ATOM 16392 N N . ILE A 1 81 ? -14.254 -4.723 1.171 1.00 0.24 81 ILE A N 9
ATOM 16393 C CA . ILE A 1 81 ? -13.551 -3.665 0.452 1.00 0.23 81 ILE A CA 9
ATOM 16394 C C . ILE A 1 81 ? -13.641 -3.874 -1.063 1.00 0.20 81 ILE A C 9
ATOM 16395 O O . ILE A 1 81 ? -13.620 -2.914 -1.835 1.00 0.22 81 ILE A O 9
ATOM 16411 N N . ALA A 1 82 ? -13.779 -5.128 -1.481 1.00 0.17 82 ALA A N 9
ATOM 16412 C CA . ALA A 1 82 ? -13.947 -5.446 -2.894 1.00 0.17 82 ALA A CA 9
ATOM 16413 C C . ALA A 1 82 ? -15.238 -4.836 -3.442 1.00 0.18 82 ALA A C 9
ATOM 16414 O O . ALA A 1 82 ? -15.226 -4.146 -4.462 1.00 0.21 82 ALA A O 9
ATOM 16421 N N . SER A 1 83 ? -16.347 -5.068 -2.749 1.00 0.18 83 SER A N 9
ATOM 16422 C CA . SER A 1 83 ? -17.631 -4.519 -3.161 1.00 0.20 83 SER A CA 9
ATOM 16423 C C . SER A 1 83 ? -17.687 -3.024 -2.858 1.00 0.21 83 SER A C 9
ATOM 16424 O O . SER A 1 83 ? -18.320 -2.244 -3.573 1.00 0.25 83 SER A O 9
ATOM 16432 N N . TYR A 1 84 ? -17.002 -2.647 -1.793 1.00 0.21 84 TYR A N 9
ATOM 16433 C CA . TYR A 1 84 ? -16.936 -1.273 -1.326 1.00 0.24 84 TYR A CA 9
ATOM 16434 C C . TYR A 1 84 ? -16.346 -0.353 -2.394 1.00 0.25 84 TYR A C 9
ATOM 16435 O O . TYR A 1 84 ? -16.902 0.704 -2.682 1.00 0.30 84 TYR A O 9
ATOM 16453 N N . PHE A 1 85 ? -15.231 -0.755 -2.987 1.00 0.22 85 PHE A N 9
ATOM 16454 C CA . PHE A 1 85 ? -14.645 0.019 -4.073 1.00 0.23 85 PHE A CA 9
ATOM 16455 C C . PHE A 1 85 ? -15.434 -0.155 -5.361 1.00 0.25 85 PHE A C 9
ATOM 16456 O O . PHE A 1 85 ? -15.604 0.795 -6.122 1.00 0.28 85 PHE A O 9
ATOM 16473 N N . HIS A 1 86 ? -15.927 -1.365 -5.595 1.00 0.24 86 HIS A N 9
ATOM 16474 C CA . HIS A 1 86 ? -16.666 -1.665 -6.816 1.00 0.29 86 HIS A CA 9
ATOM 16475 C C . HIS A 1 86 ? -17.896 -0.766 -6.949 1.00 0.31 86 HIS A C 9
ATOM 16476 O O . HIS A 1 86 ? -18.135 -0.182 -8.006 1.00 0.36 86 HIS A O 9
ATOM 16490 N N . SER A 1 87 ? -18.658 -0.642 -5.870 1.00 0.33 87 SER A N 9
ATOM 16491 C CA . SER A 1 87 ? -19.854 0.196 -5.862 1.00 0.37 87 SER A CA 9
ATOM 16492 C C . SER A 1 87 ? -19.480 1.673 -5.968 1.00 0.36 87 SER A C 9
ATOM 16493 O O . SER A 1 87 ? -20.239 2.489 -6.488 1.00 0.44 87 SER A O 9
ATOM 16501 N N . ARG A 1 88 ? -18.290 2.000 -5.483 1.00 0.32 88 ARG A N 9
ATOM 16502 C CA . ARG A 1 88 ? -17.778 3.363 -5.548 1.00 0.36 88 ARG A CA 9
ATOM 16503 C C . ARG A 1 88 ? -17.040 3.604 -6.865 1.00 0.38 88 ARG A C 9
ATOM 16504 O O . ARG A 1 88 ? -16.300 4.578 -7.006 1.00 0.47 88 ARG A O 9
ATOM 16525 N N . ASN A 1 89 ? -17.243 2.679 -7.807 1.00 0.37 89 ASN A N 9
ATOM 16526 C CA . ASN A 1 89 ? -16.788 2.824 -9.192 1.00 0.44 89 ASN A CA 9
ATOM 16527 C C . ASN A 1 89 ? -15.284 2.616 -9.343 1.00 0.48 89 ASN A C 9
ATOM 16528 O O . ASN A 1 89 ? -14.643 3.262 -10.172 1.00 0.66 89 ASN A O 9
ATOM 16539 N N . TYR A 1 90 ? -14.722 1.709 -8.557 1.00 0.36 90 TYR A N 9
ATOM 16540 C CA . TYR A 1 90 ? -13.342 1.295 -8.761 1.00 0.36 90 TYR A CA 9
ATOM 16541 C C . TYR A 1 90 ? -13.202 -0.209 -8.578 1.00 0.33 90 TYR A C 9
ATOM 16542 O O . TYR A 1 90 ? -13.144 -0.704 -7.456 1.00 0.30 90 TYR A O 9
ATOM 16560 N N . PRO A 1 91 ? -13.168 -0.955 -9.684 1.00 0.38 91 PRO A N 9
ATOM 16561 C CA . PRO A 1 91 ? -12.915 -2.391 -9.649 1.00 0.38 91 PRO A CA 9
ATOM 16562 C C . PRO A 1 91 ? -11.429 -2.690 -9.425 1.00 0.36 91 PRO A C 9
ATOM 16563 O O . PRO A 1 91 ? -10.564 -2.191 -10.149 1.00 0.45 91 PRO A O 9
ATOM 16574 N N . LEU A 1 92 ? -11.140 -3.492 -8.413 1.00 0.32 92 LEU A N 9
ATOM 16575 C CA . LEU A 1 92 ? -9.765 -3.810 -8.053 1.00 0.32 92 LEU A CA 9
ATOM 16576 C C . LEU A 1 92 ? -9.149 -4.773 -9.057 1.00 0.30 92 LEU A C 9
ATOM 16577 O O . LEU A 1 92 ? -9.796 -5.723 -9.503 1.00 0.30 92 LEU A O 9
ATOM 16593 N N . LYS A 1 93 ? -7.899 -4.514 -9.415 1.00 0.30 93 LYS A N 9
ATOM 16594 C CA . LYS A 1 93 ? -7.186 -5.373 -10.342 1.00 0.30 93 LYS A CA 9
ATOM 16595 C C . LYS A 1 93 ? -6.741 -6.648 -9.644 1.00 0.31 93 LYS A C 9
ATOM 16596 O O . LYS A 1 93 ? -6.476 -7.667 -10.285 1.00 0.36 93 LYS A O 9
ATOM 16615 N N . PHE A 1 94 ? -6.667 -6.581 -8.321 1.00 0.35 94 PHE A N 9
ATOM 16616 C CA . PHE A 1 94 ? -6.382 -7.745 -7.498 1.00 0.44 94 PHE A CA 9
ATOM 16617 C C . PHE A 1 94 ? -7.292 -7.725 -6.271 1.00 0.44 94 PHE A C 9
ATOM 16618 O O . PHE A 1 94 ? -6.839 -7.420 -5.174 1.00 0.48 94 PHE A O 9
ATOM 16635 N N . PRO A 1 95 ? -8.589 -8.023 -6.438 1.00 0.45 95 PRO A N 9
ATOM 16636 C CA . PRO A 1 95 ? -9.556 -8.050 -5.325 1.00 0.52 95 PRO A CA 9
ATOM 16637 C C . PRO A 1 95 ? -9.086 -8.900 -4.145 1.00 0.51 95 PRO A C 9
ATOM 16638 O O . PRO A 1 95 ? -9.489 -8.676 -3.003 1.00 0.55 95 PRO A O 9
ATOM 16649 N N . GLN A 1 96 ? -8.217 -9.862 -4.428 1.00 0.56 96 GLN A N 9
ATOM 16650 C CA . GLN A 1 96 ? -7.731 -10.782 -3.411 1.00 0.70 96 GLN A CA 9
ATOM 16651 C C . GLN A 1 96 ? -6.409 -10.308 -2.808 1.00 0.75 96 GLN A C 9
ATOM 16652 O O . GLN A 1 96 ? -5.619 -11.116 -2.328 1.00 0.96 96 GLN A O 9
ATOM 16666 N N . LEU A 1 97 ? -6.158 -9.007 -2.841 1.00 0.67 97 LEU A N 9
ATOM 16667 C CA . LEU A 1 97 ? -4.954 -8.472 -2.220 1.00 0.81 97 LEU A CA 9
ATOM 16668 C C . LEU A 1 97 ? -5.213 -8.167 -0.751 1.00 0.61 97 LEU A C 9
ATOM 16669 O O . LEU A 1 97 ? -6.333 -7.823 -0.363 1.00 0.55 97 LEU A O 9
ATOM 16685 N N . HIS A 1 98 ? -4.180 -8.330 0.058 1.00 0.58 98 HIS A N 9
ATOM 16686 C CA . HIS A 1 98 ? -4.254 -8.049 1.483 1.00 0.51 98 HIS A CA 9
ATOM 16687 C C . HIS A 1 98 ? -4.475 -6.565 1.736 1.00 0.54 98 HIS A C 9
ATOM 16688 O O . HIS A 1 98 ? -3.813 -5.710 1.137 1.00 0.68 98 HIS A O 9
ATOM 16702 N N . CYS A 1 99 ? -5.415 -6.276 2.622 1.00 0.46 99 CYS A N 9
ATOM 16703 C CA . CYS A 1 99 ? -5.808 -4.909 2.932 1.00 0.52 99 CYS A CA 9
ATOM 16704 C C . CYS A 1 99 ? -4.660 -4.129 3.556 1.00 0.45 99 CYS A C 9
ATOM 16705 O O . CYS A 1 99 ? -4.030 -4.597 4.510 1.00 0.53 99 CYS A O 9
ATOM 16713 N N . LEU A 1 100 ? -4.392 -2.944 3.020 1.00 0.34 100 LEU A N 9
ATOM 16714 C CA . LEU A 1 100 ? -3.407 -2.064 3.611 1.00 0.30 100 LEU A CA 9
ATOM 16715 C C . LEU A 1 100 ? -4.012 -1.413 4.834 1.00 0.29 100 LEU A C 9
ATOM 16716 O O . LEU A 1 100 ? -5.121 -0.885 4.774 1.00 0.28 100 LEU A O 9
ATOM 16732 N N . ASN A 1 101 ? -3.294 -1.457 5.935 1.00 0.30 101 ASN A N 9
ATOM 16733 C CA . ASN A 1 101 ? -3.815 -0.939 7.177 1.00 0.32 101 ASN A CA 9
ATOM 16734 C C . ASN A 1 101 ? -3.065 0.329 7.540 1.00 0.30 101 ASN A C 9
ATOM 16735 O O . ASN A 1 101 ? -1.924 0.285 8.018 1.00 0.35 101 ASN A O 9
ATOM 16746 N N . VAL A 1 102 ? -3.700 1.453 7.272 1.00 0.26 102 VAL A N 9
ATOM 16747 C CA . VAL A 1 102 ? -3.110 2.752 7.532 1.00 0.25 102 VAL A CA 9
ATOM 16748 C C . VAL A 1 102 ? -3.899 3.498 8.594 1.00 0.32 102 VAL A C 9
ATOM 16749 O O . VAL A 1 102 ? -5.017 3.113 8.937 1.00 0.36 102 VAL A O 9
ATOM 16762 N N . GLY A 1 103 ? -3.301 4.543 9.137 1.00 0.38 103 GLY A N 9
ATOM 16763 C CA . GLY A 1 103 ? -3.996 5.366 10.097 1.00 0.50 103 GLY A CA 9
ATOM 16764 C C . GLY A 1 103 ? -3.465 5.189 11.500 1.00 0.65 103 GLY A C 9
ATOM 16765 O O . GLY A 1 103 ? -2.421 5.743 11.850 1.00 0.90 103 GLY A O 9
ATOM 16769 N N . SER A 1 104 ? -4.185 4.435 12.314 1.00 0.67 104 SER A N 9
ATOM 16770 C CA . SER A 1 104 ? -3.777 4.192 13.685 1.00 0.79 104 SER A CA 9
ATOM 16771 C C . SER A 1 104 ? -4.243 2.819 14.152 1.00 0.79 104 SER A C 9
ATOM 16772 O O . SER A 1 104 ? -4.961 2.128 13.432 1.00 0.74 104 SER A O 9
ATOM 16780 N N . SER A 1 105 ? -3.836 2.424 15.346 1.00 0.95 105 SER A N 9
ATOM 16781 C CA . SER A 1 105 ? -4.238 1.139 15.899 1.00 1.05 105 SER A CA 9
ATOM 16782 C C . SER A 1 105 ? -5.694 1.166 16.371 1.00 1.13 105 SER A C 9
ATOM 16783 O O . SER A 1 105 ? -6.440 0.207 16.164 1.00 1.21 105 SER A O 9
ATOM 16791 N N . ILE A 1 106 ? -6.100 2.278 16.982 1.00 1.17 106 ILE A N 9
ATOM 16792 C CA . ILE A 1 106 ? -7.453 2.411 17.518 1.00 1.29 106 ILE A CA 9
ATOM 16793 C C . ILE A 1 106 ? -8.493 2.485 16.397 1.00 1.21 106 ILE A C 9
ATOM 16794 O O . ILE A 1 106 ? -9.635 2.065 16.570 1.00 1.34 106 ILE A O 9
ATOM 16810 N N . LYS A 1 107 ? -8.092 3.020 15.250 1.00 1.03 107 LYS A N 9
ATOM 16811 C CA . LYS A 1 107 ? -8.957 3.046 14.081 1.00 0.98 107 LYS A CA 9
ATOM 16812 C C . LYS A 1 107 ? -8.134 2.705 12.848 1.00 0.82 107 LYS A C 9
ATOM 16813 O O . LYS A 1 107 ? -7.316 3.507 12.392 1.00 0.77 107 LYS A O 9
ATOM 16832 N N . SER A 1 108 ? -8.348 1.510 12.327 1.00 0.80 108 SER A N 9
ATOM 16833 C CA . SER A 1 108 ? -7.596 1.024 11.184 1.00 0.69 108 SER A CA 9
ATOM 16834 C C . SER A 1 108 ? -8.298 1.363 9.871 1.00 0.60 108 SER A C 9
ATOM 16835 O O . SER A 1 108 ? -9.485 1.074 9.702 1.00 0.74 108 SER A O 9
ATOM 16843 N N . ILE A 1 109 ? -7.572 1.985 8.952 1.00 0.44 109 ILE A N 9
ATOM 16844 C CA . ILE A 1 109 ? -8.103 2.253 7.624 1.00 0.39 109 ILE A CA 9
ATOM 16845 C C . ILE A 1 109 ? -7.604 1.190 6.663 1.00 0.35 109 ILE A C 9
ATOM 16846 O O . ILE A 1 109 ? -6.414 1.144 6.357 1.00 0.34 109 ILE A O 9
ATOM 16862 N N . LEU A 1 110 ? -8.493 0.334 6.201 1.00 0.36 110 LEU A N 9
ATOM 16863 C CA . LEU A 1 110 ? -8.113 -0.690 5.250 1.00 0.31 110 LEU A CA 9
ATOM 16864 C C . LEU A 1 110 ? -8.411 -0.249 3.827 1.00 0.31 110 LEU A C 9
ATOM 16865 O O . LEU A 1 110 ? -9.570 -0.101 3.438 1.00 0.37 110 LEU A O 9
ATOM 16881 N N . LEU A 1 111 ? -7.359 -0.032 3.064 1.00 0.28 111 LEU A N 9
ATOM 16882 C CA . LEU A 1 111 ? -7.492 0.306 1.653 1.00 0.30 111 LEU A CA 9
ATOM 16883 C C . LEU A 1 111 ? -6.432 -0.421 0.833 1.00 0.30 111 LEU A C 9
ATOM 16884 O O . LEU A 1 111 ? -5.289 -0.513 1.240 1.00 0.61 111 LEU A O 9
ATOM 16900 N N . PRO A 1 112 ? -6.820 -0.992 -0.314 1.00 0.34 112 PRO A N 9
ATOM 16901 C CA . PRO A 1 112 ? -5.908 -1.755 -1.175 1.00 0.33 112 PRO A CA 9
ATOM 16902 C C . PRO A 1 112 ? -4.747 -0.914 -1.686 1.00 0.32 112 PRO A C 9
ATOM 16903 O O . PRO A 1 112 ? -4.938 0.201 -2.172 1.00 0.33 112 PRO A O 9
ATOM 16914 N N . ILE A 1 113 ? -3.547 -1.482 -1.595 1.00 0.33 113 ILE A N 9
ATOM 16915 C CA . ILE A 1 113 ? -2.328 -0.817 -2.043 1.00 0.29 113 ILE A CA 9
ATOM 16916 C C . ILE A 1 113 ? -2.371 -0.552 -3.558 1.00 0.30 113 ILE A C 9
ATOM 16917 O O . ILE A 1 113 ? -1.553 0.192 -4.097 1.00 0.28 113 ILE A O 9
ATOM 16933 N N . GLU A 1 114 ? -3.344 -1.171 -4.220 1.00 0.36 114 GLU A N 9
ATOM 16934 C CA . GLU A 1 114 ? -3.599 -0.973 -5.645 1.00 0.42 114 GLU A CA 9
ATOM 16935 C C . GLU A 1 114 ? -3.721 0.512 -5.995 1.00 0.33 114 GLU A C 9
ATOM 16936 O O . GLU A 1 114 ? -3.226 0.963 -7.026 1.00 0.41 114 GLU A O 9
ATOM 16948 N N . LEU A 1 115 ? -4.351 1.272 -5.109 1.00 0.24 115 LEU A N 9
ATOM 16949 C CA . LEU A 1 115 ? -4.639 2.674 -5.383 1.00 0.24 115 LEU A CA 9
ATOM 16950 C C . LEU A 1 115 ? -3.579 3.566 -4.764 1.00 0.21 115 LEU A C 9
ATOM 16951 O O . LEU A 1 115 ? -3.663 4.794 -4.832 1.00 0.29 115 LEU A O 9
ATOM 16967 N N . CYS A 1 116 ? -2.579 2.948 -4.170 1.00 0.24 116 CYS A N 9
ATOM 16968 C CA . CYS A 1 116 ? -1.546 3.684 -3.476 1.00 0.23 116 CYS A CA 9
ATOM 16969 C C . CYS A 1 116 ? -0.306 3.807 -4.339 1.00 0.22 116 CYS A C 9
ATOM 16970 O O . CYS A 1 116 ? -0.037 2.965 -5.196 1.00 0.25 116 CYS A O 9
ATOM 16978 N N . SER A 1 117 ? 0.414 4.886 -4.140 1.00 0.24 117 SER A N 9
ATOM 16979 C CA . SER A 1 117 ? 1.690 5.084 -4.778 1.00 0.24 117 SER A CA 9
ATOM 16980 C C . SER A 1 117 ? 2.743 5.349 -3.711 1.00 0.24 117 SER A C 9
ATOM 16981 O O . SER A 1 117 ? 2.464 5.984 -2.697 1.00 0.25 117 SER A O 9
ATOM 16989 N N . ILE A 1 118 ? 3.932 4.841 -3.933 1.00 0.26 118 ILE A N 9
ATOM 16990 C CA . ILE A 1 118 ? 5.012 4.985 -2.981 1.00 0.28 118 ILE A CA 9
ATOM 16991 C C . ILE A 1 118 ? 5.909 6.159 -3.374 1.00 0.34 118 ILE A C 9
ATOM 16992 O O . ILE A 1 118 ? 6.146 6.405 -4.556 1.00 0.36 118 ILE A O 9
ATOM 17008 N N . GLU A 1 119 ? 6.374 6.897 -2.376 1.00 0.41 119 GLU A N 9
ATOM 17009 C CA . GLU A 1 119 ? 7.151 8.107 -2.602 1.00 0.50 119 GLU A CA 9
ATOM 17010 C C . GLU A 1 119 ? 8.589 7.761 -2.979 1.00 0.55 119 GLU A C 9
ATOM 17011 O O . GLU A 1 119 ? 9.261 7.019 -2.261 1.00 0.56 119 GLU A O 9
ATOM 17023 N N . GLU A 1 120 ? 9.058 8.303 -4.101 1.00 0.68 120 GLU A N 9
ATOM 17024 C CA . GLU A 1 120 ? 10.423 8.058 -4.550 1.00 0.84 120 GLU A CA 9
ATOM 17025 C C . GLU A 1 120 ? 11.394 8.954 -3.792 1.00 0.98 120 GLU A C 9
ATOM 17026 O O . GLU A 1 120 ? 12.596 8.692 -3.753 1.00 1.08 120 GLU A O 9
ATOM 17038 N N . ALA A 1 4 ? 5.640 10.259 -7.235 1.00 0.61 4 ALA A N 10
ATOM 17039 C CA . ALA A 1 4 ? 4.795 9.249 -6.631 1.00 0.53 4 ALA A CA 10
ATOM 17040 C C . ALA A 1 4 ? 4.862 7.976 -7.462 1.00 0.44 4 ALA A C 10
ATOM 17041 O O . ALA A 1 4 ? 4.066 7.777 -8.379 1.00 0.54 4 ALA A O 10
ATOM 17048 N N . MET A 1 5 ? 5.827 7.130 -7.145 1.00 0.39 5 MET A N 10
ATOM 17049 C CA . MET A 1 5 ? 6.056 5.906 -7.898 1.00 0.37 5 MET A CA 10
ATOM 17050 C C . MET A 1 5 ? 4.968 4.892 -7.591 1.00 0.30 5 MET A C 10
ATOM 17051 O O . MET A 1 5 ? 4.783 4.527 -6.439 1.00 0.29 5 MET A O 10
ATOM 17065 N N . PRO A 1 6 ? 4.229 4.420 -8.604 1.00 0.30 6 PRO A N 10
ATOM 17066 C CA . PRO A 1 6 ? 3.200 3.400 -8.402 1.00 0.28 6 PRO A CA 10
ATOM 17067 C C . PRO A 1 6 ? 3.753 2.217 -7.616 1.00 0.27 6 PRO A C 10
ATOM 17068 O O . PRO A 1 6 ? 4.728 1.589 -8.030 1.00 0.30 6 PRO A O 10
ATOM 17079 N N . MET A 1 7 ? 3.135 1.921 -6.472 1.00 0.24 7 MET A N 10
ATOM 17080 C CA . MET A 1 7 ? 3.638 0.883 -5.580 1.00 0.24 7 MET A CA 10
ATOM 17081 C C . MET A 1 7 ? 3.609 -0.471 -6.271 1.00 0.28 7 MET A C 10
ATOM 17082 O O . MET A 1 7 ? 4.476 -1.308 -6.045 1.00 0.32 7 MET A O 10
ATOM 17096 N N . ILE A 1 8 ? 2.610 -0.668 -7.124 1.00 0.29 8 ILE A N 10
ATOM 17097 C CA . ILE A 1 8 ? 2.519 -1.872 -7.935 1.00 0.33 8 ILE A CA 10
ATOM 17098 C C . ILE A 1 8 ? 3.760 -2.022 -8.815 1.00 0.36 8 ILE A C 10
ATOM 17099 O O . ILE A 1 8 ? 4.302 -3.116 -8.961 1.00 0.39 8 ILE A O 10
ATOM 17115 N N . GLU A 1 9 ? 4.227 -0.903 -9.356 1.00 0.38 9 GLU A N 10
ATOM 17116 C CA . GLU A 1 9 ? 5.407 -0.889 -10.214 1.00 0.42 9 GLU A CA 10
ATOM 17117 C C . GLU A 1 9 ? 6.660 -1.230 -9.409 1.00 0.39 9 GLU A C 10
ATOM 17118 O O . GLU A 1 9 ? 7.514 -1.997 -9.857 1.00 0.39 9 GLU A O 10
ATOM 17130 N N . TYR A 1 10 ? 6.751 -0.659 -8.213 1.00 0.41 10 TYR A N 10
ATOM 17131 C CA . TYR A 1 10 ? 7.862 -0.927 -7.308 1.00 0.42 10 TYR A CA 10
ATOM 17132 C C . TYR A 1 10 ? 7.885 -2.406 -6.922 1.00 0.43 10 TYR A C 10
ATOM 17133 O O . TYR A 1 10 ? 8.948 -3.024 -6.817 1.00 0.45 10 TYR A O 10
ATOM 17151 N N . LEU A 1 11 ? 6.702 -2.970 -6.737 1.00 0.43 11 LEU A N 10
ATOM 17152 C CA . LEU A 1 11 ? 6.577 -4.374 -6.378 1.00 0.46 11 LEU A CA 10
ATOM 17153 C C . LEU A 1 11 ? 6.944 -5.258 -7.558 1.00 0.44 11 LEU A C 10
ATOM 17154 O O . LEU A 1 11 ? 7.738 -6.183 -7.424 1.00 0.48 11 LEU A O 10
ATOM 17170 N N . GLU A 1 12 ? 6.385 -4.932 -8.714 1.00 0.40 12 GLU A N 10
ATOM 17171 C CA . GLU A 1 12 ? 6.571 -5.717 -9.927 1.00 0.40 12 GLU A CA 10
ATOM 17172 C C . GLU A 1 12 ? 8.047 -5.826 -10.309 1.00 0.44 12 GLU A C 10
ATOM 17173 O O . GLU A 1 12 ? 8.592 -6.926 -10.441 1.00 0.49 12 GLU A O 10
ATOM 17185 N N . ARG A 1 13 ? 8.699 -4.683 -10.433 1.00 0.45 13 ARG A N 10
ATOM 17186 C CA . ARG A 1 13 ? 10.052 -4.634 -10.969 1.00 0.52 13 ARG A CA 10
ATOM 17187 C C . ARG A 1 13 ? 11.108 -5.029 -9.937 1.00 0.58 13 ARG A C 10
ATOM 17188 O O . ARG A 1 13 ? 12.089 -5.689 -10.277 1.00 0.62 13 ARG A O 10
ATOM 17209 N N . PHE A 1 14 ? 10.907 -4.646 -8.683 1.00 0.60 14 PHE A N 10
ATOM 17210 C CA . PHE A 1 14 ? 11.942 -4.834 -7.671 1.00 0.69 14 PHE A CA 10
ATOM 17211 C C . PHE A 1 14 ? 11.643 -5.996 -6.723 1.00 0.71 14 PHE A C 10
ATOM 17212 O O . PHE A 1 14 ? 12.501 -6.846 -6.487 1.00 0.83 14 PHE A O 10
ATOM 17229 N N . SER A 1 15 ? 10.436 -6.039 -6.184 1.00 0.63 15 SER A N 10
ATOM 17230 C CA . SER A 1 15 ? 10.114 -6.998 -5.133 1.00 0.67 15 SER A CA 10
ATOM 17231 C C . SER A 1 15 ? 9.779 -8.382 -5.695 1.00 0.69 15 SER A C 10
ATOM 17232 O O . SER A 1 15 ? 10.161 -9.403 -5.122 1.00 0.78 15 SER A O 10
ATOM 17240 N N . LEU A 1 16 ? 9.072 -8.412 -6.812 1.00 0.63 16 LEU A N 10
ATOM 17241 C CA . LEU A 1 16 ? 8.634 -9.669 -7.407 1.00 0.68 16 LEU A CA 10
ATOM 17242 C C . LEU A 1 16 ? 9.663 -10.229 -8.377 1.00 0.79 16 LEU A C 10
ATOM 17243 O O . LEU A 1 16 ? 9.938 -11.430 -8.362 1.00 0.89 16 LEU A O 10
ATOM 17259 N N . LYS A 1 17 ? 10.220 -9.353 -9.214 1.00 0.83 17 LYS A N 10
ATOM 17260 C CA . LYS A 1 17 ? 11.046 -9.774 -10.348 1.00 0.97 17 LYS A CA 10
ATOM 17261 C C . LYS A 1 17 ? 10.186 -10.601 -11.301 1.00 1.01 17 LYS A C 10
ATOM 17262 O O . LYS A 1 17 ? 10.646 -11.545 -11.947 1.00 1.15 17 LYS A O 10
ATOM 17281 N N . ALA A 1 18 ? 8.919 -10.212 -11.357 1.00 0.95 18 ALA A N 10
ATOM 17282 C CA . ALA A 1 18 ? 7.905 -10.844 -12.186 1.00 1.03 18 ALA A CA 10
ATOM 17283 C C . ALA A 1 18 ? 6.805 -9.820 -12.419 1.00 1.02 18 ALA A C 10
ATOM 17284 O O . ALA A 1 18 ? 6.806 -8.777 -11.768 1.00 1.34 18 ALA A O 10
ATOM 17291 N N . LYS A 1 19 ? 5.871 -10.088 -13.320 1.00 0.80 19 LYS A N 10
ATOM 17292 C CA . LYS A 1 19 ? 4.890 -9.070 -13.655 1.00 0.77 19 LYS A CA 10
ATOM 17293 C C . LYS A 1 19 ? 3.672 -9.134 -12.741 1.00 0.64 19 LYS A C 10
ATOM 17294 O O . LYS A 1 19 ? 3.207 -10.215 -12.372 1.00 0.74 19 LYS A O 10
ATOM 17313 N N . ILE A 1 20 ? 3.162 -7.957 -12.393 1.00 0.57 20 ILE A N 10
ATOM 17314 C CA . ILE A 1 20 ? 1.978 -7.834 -11.558 1.00 0.52 20 ILE A CA 10
ATOM 17315 C C . ILE A 1 20 ? 0.723 -8.131 -12.347 1.00 0.54 20 ILE A C 10
ATOM 17316 O O . ILE A 1 20 ? 0.573 -7.687 -13.488 1.00 0.64 20 ILE A O 10
ATOM 17332 N N . ASN A 1 21 ? -0.170 -8.886 -11.732 1.00 0.58 21 ASN A N 10
ATOM 17333 C CA . ASN A 1 21 ? -1.471 -9.127 -12.304 1.00 0.72 21 ASN A CA 10
ATOM 17334 C C . ASN A 1 21 ? -2.400 -9.689 -11.228 1.00 0.78 21 ASN A C 10
ATOM 17335 O O . ASN A 1 21 ? -1.982 -9.864 -10.087 1.00 0.77 21 ASN A O 10
ATOM 17346 N N . ASN A 1 22 ? -3.638 -9.979 -11.585 1.00 0.97 22 ASN A N 10
ATOM 17347 C CA . ASN A 1 22 ? -4.589 -10.577 -10.654 1.00 1.09 22 ASN A CA 10
ATOM 17348 C C . ASN A 1 22 ? -4.250 -12.053 -10.428 1.00 1.03 22 ASN A C 10
ATOM 17349 O O . ASN A 1 22 ? -4.647 -12.650 -9.430 1.00 1.07 22 ASN A O 10
ATOM 17360 N N . THR A 1 23 ? -3.481 -12.621 -11.350 1.00 1.00 23 THR A N 10
ATOM 17361 C CA . THR A 1 23 ? -3.159 -14.043 -11.318 1.00 1.05 23 THR A CA 10
ATOM 17362 C C . THR A 1 23 ? -1.995 -14.361 -10.368 1.00 1.02 23 THR A C 10
ATOM 17363 O O . THR A 1 23 ? -1.897 -15.479 -9.861 1.00 1.21 23 THR A O 10
ATOM 17374 N N . THR A 1 24 ? -1.122 -13.387 -10.109 1.00 0.87 24 THR A N 10
ATOM 17375 C CA . THR A 1 24 ? 0.050 -13.642 -9.274 1.00 0.91 24 THR A CA 10
ATOM 17376 C C . THR A 1 24 ? -0.359 -13.806 -7.807 1.00 0.98 24 THR A C 10
ATOM 17377 O O . THR A 1 24 ? -1.392 -13.281 -7.378 1.00 1.91 24 THR A O 10
ATOM 17388 N N . ASN A 1 25 ? 0.452 -14.553 -7.057 1.00 0.72 25 ASN A N 10
ATOM 17389 C CA . ASN A 1 25 ? 0.130 -14.946 -5.684 1.00 0.79 25 ASN A CA 10
ATOM 17390 C C . ASN A 1 25 ? 0.307 -13.786 -4.702 1.00 0.73 25 ASN A C 10
ATOM 17391 O O . ASN A 1 25 ? 1.051 -13.873 -3.721 1.00 0.72 25 ASN A O 10
ATOM 17402 N N . LEU A 1 26 ? -0.423 -12.712 -4.943 1.00 0.82 26 LEU A N 10
ATOM 17403 C CA . LEU A 1 26 ? -0.300 -11.516 -4.135 1.00 0.88 26 LEU A CA 10
ATOM 17404 C C . LEU A 1 26 ? -0.975 -11.667 -2.775 1.00 0.83 26 LEU A C 10
ATOM 17405 O O . LEU A 1 26 ? -0.802 -10.808 -1.916 1.00 0.86 26 LEU A O 10
ATOM 17421 N N . ASP A 1 27 ? -1.737 -12.745 -2.575 1.00 0.81 27 ASP A N 10
ATOM 17422 C CA . ASP A 1 27 ? -2.294 -13.034 -1.250 1.00 0.84 27 ASP A CA 10
ATOM 17423 C C . ASP A 1 27 ? -1.158 -13.253 -0.267 1.00 0.70 27 ASP A C 10
ATOM 17424 O O . ASP A 1 27 ? -1.044 -12.586 0.760 1.00 0.67 27 ASP A O 10
ATOM 17433 N N . TYR A 1 28 ? -0.292 -14.175 -0.634 1.00 0.69 28 TYR A N 10
ATOM 17434 C CA . TYR A 1 28 ? 0.819 -14.564 0.210 1.00 0.70 28 TYR A CA 10
ATOM 17435 C C . TYR A 1 28 ? 1.908 -13.506 0.174 1.00 0.63 28 TYR A C 10
ATOM 17436 O O . TYR A 1 28 ? 2.657 -13.339 1.135 1.00 0.68 28 TYR A O 10
ATOM 17454 N N . SER A 1 29 ? 1.967 -12.770 -0.930 1.00 0.59 29 SER A N 10
ATOM 17455 C CA . SER A 1 29 ? 2.923 -11.682 -1.058 1.00 0.62 29 SER A CA 10
ATOM 17456 C C . SER A 1 29 ? 2.551 -10.531 -0.131 1.00 0.51 29 SER A C 10
ATOM 17457 O O . SER A 1 29 ? 3.402 -9.987 0.563 1.00 0.53 29 SER A O 10
ATOM 17465 N N . ARG A 1 30 ? 1.268 -10.177 -0.114 1.00 0.48 30 ARG A N 10
ATOM 17466 C CA . ARG A 1 30 ? 0.766 -9.132 0.774 1.00 0.45 30 ARG A CA 10
ATOM 17467 C C . ARG A 1 30 ? 0.989 -9.540 2.236 1.00 0.46 30 ARG A C 10
ATOM 17468 O O . ARG A 1 30 ? 1.155 -8.701 3.111 1.00 0.56 30 ARG A O 10
ATOM 17489 N N . ARG A 1 31 ? 1.015 -10.839 2.490 1.00 0.45 31 ARG A N 10
ATOM 17490 C CA . ARG A 1 31 ? 1.229 -11.336 3.842 1.00 0.47 31 ARG A CA 10
ATOM 17491 C C . ARG A 1 31 ? 2.681 -11.117 4.293 1.00 0.45 31 ARG A C 10
ATOM 17492 O O . ARG A 1 31 ? 2.924 -10.718 5.432 1.00 0.50 31 ARG A O 10
ATOM 17513 N N . PHE A 1 32 ? 3.645 -11.366 3.403 1.00 0.45 32 PHE A N 10
ATOM 17514 C CA . PHE A 1 32 ? 5.060 -11.217 3.761 1.00 0.53 32 PHE A CA 10
ATOM 17515 C C . PHE A 1 32 ? 5.512 -9.767 3.577 1.00 0.53 32 PHE A C 10
ATOM 17516 O O . PHE A 1 32 ? 6.560 -9.354 4.072 1.00 0.57 32 PHE A O 10
ATOM 17533 N N . LEU A 1 33 ? 4.689 -9.001 2.878 1.00 0.51 33 LEU A N 10
ATOM 17534 C CA . LEU A 1 33 ? 4.979 -7.608 2.564 1.00 0.53 33 LEU A CA 10
ATOM 17535 C C . LEU A 1 33 ? 4.559 -6.705 3.724 1.00 0.45 33 LEU A C 10
ATOM 17536 O O . LEU A 1 33 ? 4.876 -5.516 3.751 1.00 0.44 33 LEU A O 10
ATOM 17552 N N . GLU A 1 34 ? 3.855 -7.298 4.684 1.00 0.39 34 GLU A N 10
ATOM 17553 C CA . GLU A 1 34 ? 3.310 -6.561 5.824 1.00 0.35 34 GLU A CA 10
ATOM 17554 C C . GLU A 1 34 ? 4.429 -5.865 6.618 1.00 0.35 34 GLU A C 10
ATOM 17555 O O . GLU A 1 34 ? 4.367 -4.653 6.836 1.00 0.30 34 GLU A O 10
ATOM 17567 N N . PRO A 1 35 ? 5.478 -6.610 7.057 1.00 0.43 35 PRO A N 10
ATOM 17568 C CA . PRO A 1 35 ? 6.585 -6.032 7.831 1.00 0.48 35 PRO A CA 10
ATOM 17569 C C . PRO A 1 35 ? 7.365 -4.999 7.028 1.00 0.45 35 PRO A C 10
ATOM 17570 O O . PRO A 1 35 ? 7.878 -4.022 7.575 1.00 0.47 35 PRO A O 10
ATOM 17581 N N . PHE A 1 36 ? 7.438 -5.222 5.722 1.00 0.44 36 PHE A N 10
ATOM 17582 C CA . PHE A 1 36 ? 8.183 -4.350 4.829 1.00 0.49 36 PHE A CA 10
ATOM 17583 C C . PHE A 1 36 ? 7.485 -3.006 4.694 1.00 0.39 36 PHE A C 10
ATOM 17584 O O . PHE A 1 36 ? 8.128 -1.961 4.582 1.00 0.43 36 PHE A O 10
ATOM 17601 N N . LEU A 1 37 ? 6.162 -3.041 4.729 1.00 0.30 37 LEU A N 10
ATOM 17602 C CA . LEU A 1 37 ? 5.360 -1.847 4.542 1.00 0.29 37 LEU A CA 10
ATOM 17603 C C . LEU A 1 37 ? 5.075 -1.128 5.855 1.00 0.24 37 LEU A C 10
ATOM 17604 O O . LEU A 1 37 ? 4.649 0.027 5.848 1.00 0.27 37 LEU A O 10
ATOM 17620 N N . ARG A 1 38 ? 5.288 -1.798 6.981 1.00 0.24 38 ARG A N 10
ATOM 17621 C CA . ARG A 1 38 ? 5.101 -1.146 8.267 1.00 0.31 38 ARG A CA 10
ATOM 17622 C C . ARG A 1 38 ? 6.156 -0.071 8.465 1.00 0.30 38 ARG A C 10
ATOM 17623 O O . ARG A 1 38 ? 7.335 -0.367 8.673 1.00 0.41 38 ARG A O 10
ATOM 17644 N N . GLY A 1 39 ? 5.725 1.173 8.376 1.00 0.28 39 GLY A N 10
ATOM 17645 C CA . GLY A 1 39 ? 6.632 2.279 8.540 1.00 0.31 39 GLY A CA 10
ATOM 17646 C C . GLY A 1 39 ? 6.973 2.935 7.223 1.00 0.28 39 GLY A C 10
ATOM 17647 O O . GLY A 1 39 ? 8.099 3.384 7.022 1.00 0.35 39 GLY A O 10
ATOM 17651 N N . ILE A 1 40 ? 6.015 2.987 6.309 1.00 0.24 40 ILE A N 10
ATOM 17652 C CA . ILE A 1 40 ? 6.240 3.698 5.050 1.00 0.22 40 ILE A CA 10
ATOM 17653 C C . ILE A 1 40 ? 5.188 4.779 4.867 1.00 0.21 40 ILE A C 10
ATOM 17654 O O . ILE A 1 40 ? 4.284 4.905 5.682 1.00 0.21 40 ILE A O 10
ATOM 17670 N N . ASN A 1 41 ? 5.321 5.579 3.821 1.00 0.21 41 ASN A N 10
ATOM 17671 C CA . ASN A 1 41 ? 4.285 6.544 3.472 1.00 0.20 41 ASN A CA 10
ATOM 17672 C C . ASN A 1 41 ? 3.877 6.332 2.029 1.00 0.16 41 ASN A C 10
ATOM 17673 O O . ASN A 1 41 ? 4.733 6.172 1.155 1.00 0.18 41 ASN A O 10
ATOM 17684 N N . VAL A 1 42 ? 2.580 6.321 1.775 1.00 0.13 42 VAL A N 10
ATOM 17685 C CA . VAL A 1 42 ? 2.081 6.178 0.419 1.00 0.14 42 VAL A CA 10
ATOM 17686 C C . VAL A 1 42 ? 1.063 7.258 0.094 1.00 0.15 42 VAL A C 10
ATOM 17687 O O . VAL A 1 42 ? 0.294 7.696 0.954 1.00 0.18 42 VAL A O 10
ATOM 17700 N N . VAL A 1 43 ? 1.080 7.688 -1.150 1.00 0.18 43 VAL A N 10
ATOM 17701 C CA . VAL A 1 43 ? 0.105 8.625 -1.658 1.00 0.22 43 VAL A CA 10
ATOM 17702 C C . VAL A 1 43 ? -1.082 7.844 -2.200 1.00 0.20 43 VAL A C 10
ATOM 17703 O O . VAL A 1 43 ? -0.988 7.212 -3.257 1.00 0.20 43 VAL A O 10
ATOM 17716 N N . TYR A 1 44 ? -2.176 7.860 -1.463 1.00 0.21 44 TYR A N 10
ATOM 17717 C CA . TYR A 1 44 ? -3.366 7.127 -1.853 1.00 0.22 44 TYR A CA 10
ATOM 17718 C C . TYR A 1 44 ? -4.252 7.999 -2.725 1.00 0.22 44 TYR A C 10
ATOM 17719 O O . TYR A 1 44 ? -4.758 9.029 -2.283 1.00 0.24 44 TYR A O 10
ATOM 17737 N N . THR A 1 45 ? -4.414 7.589 -3.969 1.00 0.24 45 THR A N 10
ATOM 17738 C CA . THR A 1 45 ? -5.261 8.299 -4.901 1.00 0.28 45 THR A CA 10
ATOM 17739 C C . THR A 1 45 ? -6.644 7.663 -4.940 1.00 0.28 45 THR A C 10
ATOM 17740 O O . THR A 1 45 ? -6.809 6.564 -5.472 1.00 0.30 45 THR A O 10
ATOM 17751 N N . PRO A 1 46 ? -7.644 8.325 -4.347 1.00 0.31 46 PRO A N 10
ATOM 17752 C CA . PRO A 1 46 ? -9.018 7.837 -4.355 1.00 0.35 46 PRO A CA 10
ATOM 17753 C C . PRO A 1 46 ? -9.619 7.920 -5.748 1.00 0.38 46 PRO A C 10
ATOM 17754 O O . PRO A 1 46 ? -9.450 8.924 -6.444 1.00 0.38 46 PRO A O 10
ATOM 17765 N N . PRO A 1 47 ? -10.303 6.850 -6.185 1.00 0.45 47 PRO A N 10
ATOM 17766 C CA . PRO A 1 47 ? -10.986 6.829 -7.478 1.00 0.56 47 PRO A CA 10
ATOM 17767 C C . PRO A 1 47 ? -11.907 8.033 -7.634 1.00 0.59 47 PRO A C 10
ATOM 17768 O O . PRO A 1 47 ? -12.460 8.535 -6.659 1.00 0.56 47 PRO A O 10
ATOM 17779 N N . GLN A 1 48 ? -12.073 8.479 -8.873 1.00 0.70 48 GLN A N 10
ATOM 17780 C CA . GLN A 1 48 ? -12.711 9.765 -9.163 1.00 0.79 48 GLN A CA 10
ATOM 17781 C C . GLN A 1 48 ? -14.152 9.845 -8.665 1.00 0.77 48 GLN A C 10
ATOM 17782 O O . GLN A 1 48 ? -14.679 10.939 -8.469 1.00 0.83 48 GLN A O 10
ATOM 17796 N N . SER A 1 49 ? -14.783 8.697 -8.452 1.00 0.72 49 SER A N 10
ATOM 17797 C CA . SER A 1 49 ? -16.144 8.669 -7.940 1.00 0.74 49 SER A CA 10
ATOM 17798 C C . SER A 1 49 ? -16.161 8.937 -6.434 1.00 0.71 49 SER A C 10
ATOM 17799 O O . SER A 1 49 ? -17.226 9.124 -5.840 1.00 0.78 49 SER A O 10
ATOM 17807 N N . PHE A 1 50 ? -14.986 8.941 -5.816 1.00 0.65 50 PHE A N 10
ATOM 17808 C CA . PHE A 1 50 ? -14.875 9.235 -4.393 1.00 0.64 50 PHE A CA 10
ATOM 17809 C C . PHE A 1 50 ? -14.747 10.732 -4.148 1.00 0.71 50 PHE A C 10
ATOM 17810 O O . PHE A 1 50 ? -15.053 11.202 -3.055 1.00 0.77 50 PHE A O 10
ATOM 17827 N N . GLN A 1 51 ? -14.220 11.455 -5.155 1.00 0.72 51 GLN A N 10
ATOM 17828 C CA . GLN A 1 51 ? -14.086 12.926 -5.156 1.00 0.79 51 GLN A CA 10
ATOM 17829 C C . GLN A 1 51 ? -13.225 13.434 -4.000 1.00 0.66 51 GLN A C 10
ATOM 17830 O O . GLN A 1 51 ? -13.140 14.633 -3.748 1.00 0.83 51 GLN A O 10
ATOM 17844 N N . SER A 1 52 ? -12.581 12.504 -3.317 1.00 0.53 52 SER A N 10
ATOM 17845 C CA . SER A 1 52 ? -11.594 12.834 -2.304 1.00 0.50 52 SER A CA 10
ATOM 17846 C C . SER A 1 52 ? -10.228 13.045 -2.954 1.00 0.42 52 SER A C 10
ATOM 17847 O O . SER A 1 52 ? -9.900 12.416 -3.964 1.00 0.44 52 SER A O 10
ATOM 17855 N N . ALA A 1 53 ? -9.452 13.954 -2.382 1.00 0.48 53 ALA A N 10
ATOM 17856 C CA . ALA A 1 53 ? -8.135 14.292 -2.895 1.00 0.52 53 ALA A CA 10
ATOM 17857 C C . ALA A 1 53 ? -7.113 13.268 -2.428 1.00 0.41 53 ALA A C 10
ATOM 17858 O O . ALA A 1 53 ? -7.232 12.737 -1.331 1.00 0.44 53 ALA A O 10
ATOM 17865 N N . PRO A 1 54 ? -6.124 12.942 -3.280 1.00 0.39 54 PRO A N 10
ATOM 17866 C CA . PRO A 1 54 ? -5.048 12.005 -2.935 1.00 0.32 54 PRO A CA 10
ATOM 17867 C C . PRO A 1 54 ? -4.385 12.345 -1.602 1.00 0.29 54 PRO A C 10
ATOM 17868 O O . PRO A 1 54 ? -3.725 13.377 -1.473 1.00 0.36 54 PRO A O 10
ATOM 17879 N N . ARG A 1 55 ? -4.559 11.469 -0.622 1.00 0.26 55 ARG A N 10
ATOM 17880 C CA . ARG A 1 55 ? -4.051 11.709 0.723 1.00 0.31 55 ARG A CA 10
ATOM 17881 C C . ARG A 1 55 ? -2.838 10.825 0.983 1.00 0.24 55 ARG A C 10
ATOM 17882 O O . ARG A 1 55 ? -2.808 9.667 0.571 1.00 0.20 55 ARG A O 10
ATOM 17903 N N . VAL A 1 56 ? -1.838 11.371 1.659 1.00 0.26 56 VAL A N 10
ATOM 17904 C CA . VAL A 1 56 ? -0.655 10.597 2.012 1.00 0.24 56 VAL A CA 10
ATOM 17905 C C . VAL A 1 56 ? -0.830 9.973 3.393 1.00 0.22 56 VAL A C 10
ATOM 17906 O O . VAL A 1 56 ? -1.168 10.660 4.361 1.00 0.25 56 VAL A O 10
ATOM 17919 N N . TYR A 1 57 ? -0.649 8.668 3.478 1.00 0.22 57 TYR A N 10
ATOM 17920 C CA . TYR A 1 57 ? -0.842 7.963 4.735 1.00 0.25 57 TYR A CA 10
ATOM 17921 C C . TYR A 1 57 ? 0.430 7.260 5.183 1.00 0.25 57 TYR A C 10
ATOM 17922 O O . TYR A 1 57 ? 1.234 6.813 4.361 1.00 0.27 57 TYR A O 10
ATOM 17940 N N . ARG A 1 58 ? 0.593 7.159 6.494 1.00 0.27 58 ARG A N 10
ATOM 17941 C CA . ARG A 1 58 ? 1.707 6.433 7.077 1.00 0.31 58 ARG A CA 10
ATOM 17942 C C . ARG A 1 58 ? 1.279 4.986 7.286 1.00 0.27 58 ARG A C 10
ATOM 17943 O O . ARG A 1 58 ? 0.450 4.686 8.148 1.00 0.31 58 ARG A O 10
ATOM 17964 N N . VAL A 1 59 ? 1.829 4.106 6.470 1.00 0.25 59 VAL A N 10
ATOM 17965 C CA . VAL A 1 59 ? 1.396 2.724 6.425 1.00 0.25 59 VAL A CA 10
ATOM 17966 C C . VAL A 1 59 ? 1.930 1.930 7.599 1.00 0.25 59 VAL A C 10
ATOM 17967 O O . VAL A 1 59 ? 3.147 1.904 7.850 1.00 0.26 59 VAL A O 10
ATOM 17980 N N . ASN A 1 60 ? 0.998 1.285 8.299 1.00 0.28 60 ASN A N 10
ATOM 17981 C CA . ASN A 1 60 ? 1.310 0.377 9.393 1.00 0.32 60 ASN A CA 10
ATOM 17982 C C . ASN A 1 60 ? 1.567 -1.017 8.825 1.00 0.32 60 ASN A C 10
ATOM 17983 O O . ASN A 1 60 ? 2.027 -1.919 9.521 1.00 0.37 60 ASN A O 10
ATOM 17994 N N . GLY A 1 61 ? 1.240 -1.184 7.553 1.00 0.40 61 GLY A N 10
ATOM 17995 C CA . GLY A 1 61 ? 1.555 -2.413 6.860 1.00 0.47 61 GLY A CA 10
ATOM 17996 C C . GLY A 1 61 ? 0.386 -2.940 6.056 1.00 0.43 61 GLY A C 10
ATOM 17997 O O . GLY A 1 61 ? -0.289 -2.180 5.364 1.00 0.43 61 GLY A O 10
ATOM 18001 N N . LEU A 1 62 ? 0.136 -4.236 6.145 1.00 0.41 62 LEU A N 10
ATOM 18002 C CA . LEU A 1 62 ? -0.928 -4.867 5.381 1.00 0.38 62 LEU A CA 10
ATOM 18003 C C . LEU A 1 62 ? -1.815 -5.686 6.308 1.00 0.38 62 LEU A C 10
ATOM 18004 O O . LEU A 1 62 ? -1.376 -6.109 7.377 1.00 0.42 62 LEU A O 10
ATOM 18020 N N . SER A 1 63 ? -3.061 -5.887 5.912 1.00 0.36 63 SER A N 10
ATOM 18021 C CA . SER A 1 63 ? -3.997 -6.650 6.722 1.00 0.40 63 SER A CA 10
ATOM 18022 C C . SER A 1 63 ? -4.023 -8.110 6.286 1.00 0.46 63 SER A C 10
ATOM 18023 O O . SER A 1 63 ? -4.101 -8.413 5.095 1.00 0.62 63 SER A O 10
ATOM 18031 N N . ARG A 1 64 ? -3.950 -8.997 7.271 1.00 0.73 64 ARG A N 10
ATOM 18032 C CA . ARG A 1 64 ? -3.962 -10.446 7.053 1.00 0.94 64 ARG A CA 10
ATOM 18033 C C . ARG A 1 64 ? -5.217 -10.947 6.320 1.00 0.65 64 ARG A C 10
ATOM 18034 O O . ARG A 1 64 ? -5.271 -12.110 5.914 1.00 0.72 64 ARG A O 10
ATOM 18055 N N . ALA A 1 65 ? -6.224 -10.097 6.167 1.00 0.45 65 ALA A N 10
ATOM 18056 C CA . ALA A 1 65 ? -7.456 -10.499 5.504 1.00 0.32 65 ALA A CA 10
ATOM 18057 C C . ALA A 1 65 ? -7.615 -9.809 4.148 1.00 0.30 65 ALA A C 10
ATOM 18058 O O . ALA A 1 65 ? -7.528 -8.583 4.047 1.00 0.33 65 ALA A O 10
ATOM 18065 N N . PRO A 1 66 ? -7.821 -10.607 3.083 1.00 0.27 66 PRO A N 10
ATOM 18066 C CA . PRO A 1 66 ? -8.090 -10.098 1.729 1.00 0.29 66 PRO A CA 10
ATOM 18067 C C . PRO A 1 66 ? -9.359 -9.255 1.666 1.00 0.27 66 PRO A C 10
ATOM 18068 O O . PRO A 1 66 ? -10.321 -9.493 2.404 1.00 0.26 66 PRO A O 10
ATOM 18079 N N . ALA A 1 67 ? -9.358 -8.292 0.750 1.00 0.29 67 ALA A N 10
ATOM 18080 C CA . ALA A 1 67 ? -10.428 -7.304 0.633 1.00 0.28 67 ALA A CA 10
ATOM 18081 C C . ALA A 1 67 ? -11.773 -7.940 0.304 1.00 0.26 67 ALA A C 10
ATOM 18082 O O . ALA A 1 67 ? -12.825 -7.359 0.569 1.00 0.27 67 ALA A O 10
ATOM 18089 N N . SER A 1 68 ? -11.741 -9.126 -0.282 1.00 0.30 68 SER A N 10
ATOM 18090 C CA . SER A 1 68 ? -12.967 -9.818 -0.645 1.00 0.35 68 SER A CA 10
ATOM 18091 C C . SER A 1 68 ? -13.524 -10.621 0.530 1.00 0.31 68 SER A C 10
ATOM 18092 O O . SER A 1 68 ? -14.640 -11.135 0.459 1.00 0.40 68 SER A O 10
ATOM 18100 N N . SER A 1 69 ? -12.760 -10.721 1.608 1.00 0.28 69 SER A N 10
ATOM 18101 C CA . SER A 1 69 ? -13.189 -11.500 2.761 1.00 0.37 69 SER A CA 10
ATOM 18102 C C . SER A 1 69 ? -13.249 -10.651 4.028 1.00 0.33 69 SER A C 10
ATOM 18103 O O . SER A 1 69 ? -13.907 -11.024 5.000 1.00 0.42 69 SER A O 10
ATOM 18111 N N . GLU A 1 70 ? -12.569 -9.512 4.018 1.00 0.28 70 GLU A N 10
ATOM 18112 C CA . GLU A 1 70 ? -12.525 -8.651 5.189 1.00 0.35 70 GLU A CA 10
ATOM 18113 C C . GLU A 1 70 ? -13.713 -7.701 5.200 1.00 0.37 70 GLU A C 10
ATOM 18114 O O . GLU A 1 70 ? -14.053 -7.095 4.179 1.00 0.37 70 GLU A O 10
ATOM 18126 N N . THR A 1 71 ? -14.336 -7.585 6.357 1.00 0.44 71 THR A N 10
ATOM 18127 C CA . THR A 1 71 ? -15.482 -6.722 6.525 1.00 0.48 71 THR A CA 10
ATOM 18128 C C . THR A 1 71 ? -15.138 -5.527 7.407 1.00 0.58 71 THR A C 10
ATOM 18129 O O . THR A 1 71 ? -14.245 -5.596 8.253 1.00 0.85 71 THR A O 10
ATOM 18140 N N . PHE A 1 72 ? -15.858 -4.441 7.209 1.00 0.51 72 PHE A N 10
ATOM 18141 C CA . PHE A 1 72 ? -15.678 -3.236 7.999 1.00 0.59 72 PHE A CA 10
ATOM 18142 C C . PHE A 1 72 ? -17.006 -2.507 8.055 1.00 0.68 72 PHE A C 10
ATOM 18143 O O . PHE A 1 72 ? -17.868 -2.726 7.199 1.00 0.64 72 PHE A O 10
ATOM 18160 N N . GLU A 1 73 ? -17.184 -1.667 9.056 1.00 0.83 73 GLU A N 10
ATOM 18161 C CA . GLU A 1 73 ? -18.458 -1.011 9.262 1.00 0.94 73 GLU A CA 10
ATOM 18162 C C . GLU A 1 73 ? -18.472 0.367 8.613 1.00 0.99 73 GLU A C 10
ATOM 18163 O O . GLU A 1 73 ? -17.674 1.244 8.953 1.00 1.09 73 GLU A O 10
ATOM 18175 N N . HIS A 1 74 ? -19.388 0.532 7.678 1.00 0.97 74 HIS A N 10
ATOM 18176 C CA . HIS A 1 74 ? -19.561 1.774 6.950 1.00 1.06 74 HIS A CA 10
ATOM 18177 C C . HIS A 1 74 ? -21.039 2.140 6.964 1.00 1.17 74 HIS A C 10
ATOM 18178 O O . HIS A 1 74 ? -21.862 1.424 6.390 1.00 1.05 74 HIS A O 10
ATOM 18192 N N . ASP A 1 75 ? -21.370 3.228 7.656 1.00 1.43 75 ASP A N 10
ATOM 18193 C CA . ASP A 1 75 ? -22.762 3.656 7.834 1.00 1.59 75 ASP A CA 10
ATOM 18194 C C . ASP A 1 75 ? -23.564 2.613 8.605 1.00 1.49 75 ASP A C 10
ATOM 18195 O O . ASP A 1 75 ? -24.755 2.418 8.359 1.00 1.50 75 ASP A O 10
ATOM 18204 N N . GLY A 1 76 ? -22.900 1.941 9.537 1.00 1.43 76 GLY A N 10
ATOM 18205 C CA . GLY A 1 76 ? -23.568 0.946 10.355 1.00 1.41 76 GLY A CA 10
ATOM 18206 C C . GLY A 1 76 ? -23.792 -0.363 9.621 1.00 1.19 76 GLY A C 10
ATOM 18207 O O . GLY A 1 76 ? -24.530 -1.230 10.095 1.00 1.18 76 GLY A O 10
ATOM 18211 N N . LYS A 1 77 ? -23.165 -0.505 8.463 1.00 1.06 77 LYS A N 10
ATOM 18212 C CA . LYS A 1 77 ? -23.255 -1.732 7.678 1.00 0.89 77 LYS A CA 10
ATOM 18213 C C . LYS A 1 77 ? -21.876 -2.352 7.544 1.00 0.77 77 LYS A C 10
ATOM 18214 O O . LYS A 1 77 ? -20.898 -1.642 7.339 1.00 0.74 77 LYS A O 10
ATOM 18233 N N . LYS A 1 78 ? -21.786 -3.662 7.658 1.00 0.76 78 LYS A N 10
ATOM 18234 C CA . LYS A 1 78 ? -20.528 -4.334 7.412 1.00 0.71 78 LYS A CA 10
ATOM 18235 C C . LYS A 1 78 ? -20.477 -4.805 5.972 1.00 0.61 78 LYS A C 10
ATOM 18236 O O . LYS A 1 78 ? -21.337 -5.566 5.524 1.00 0.70 78 LYS A O 10
ATOM 18255 N N . VAL A 1 79 ? -19.483 -4.336 5.248 1.00 0.51 79 VAL A N 10
ATOM 18256 C CA . VAL A 1 79 ? -19.323 -4.675 3.847 1.00 0.42 79 VAL A CA 10
ATOM 18257 C C . VAL A 1 79 ? -17.921 -5.211 3.623 1.00 0.37 79 VAL A C 10
ATOM 18258 O O . VAL A 1 79 ? -17.069 -5.107 4.505 1.00 0.38 79 VAL A O 10
ATOM 18271 N N . THR A 1 80 ? -17.678 -5.776 2.455 1.00 0.34 80 THR A N 10
ATOM 18272 C CA . THR A 1 80 ? -16.347 -6.217 2.095 1.00 0.30 80 THR A CA 10
ATOM 18273 C C . THR A 1 80 ? -15.716 -5.158 1.206 1.00 0.23 80 THR A C 10
ATOM 18274 O O . THR A 1 80 ? -16.398 -4.551 0.385 1.00 0.21 80 THR A O 10
ATOM 18285 N N . ILE A 1 81 ? -14.417 -4.943 1.373 1.00 0.24 81 ILE A N 10
ATOM 18286 C CA . ILE A 1 81 ? -13.717 -3.859 0.691 1.00 0.23 81 ILE A CA 10
ATOM 18287 C C . ILE A 1 81 ? -13.749 -4.038 -0.827 1.00 0.20 81 ILE A C 10
ATOM 18288 O O . ILE A 1 81 ? -13.736 -3.059 -1.576 1.00 0.22 81 ILE A O 10
ATOM 18304 N N . ALA A 1 82 ? -13.815 -5.287 -1.275 1.00 0.17 82 ALA A N 10
ATOM 18305 C CA . ALA A 1 82 ? -13.926 -5.579 -2.699 1.00 0.17 82 ALA A CA 10
ATOM 18306 C C . ALA A 1 82 ? -15.217 -4.999 -3.275 1.00 0.18 82 ALA A C 10
ATOM 18307 O O . ALA A 1 82 ? -15.199 -4.292 -4.281 1.00 0.21 82 ALA A O 10
ATOM 18314 N N . SER A 1 83 ? -16.331 -5.283 -2.612 1.00 0.18 83 SER A N 10
ATOM 18315 C CA . SER A 1 83 ? -17.633 -4.781 -3.043 1.00 0.20 83 SER A CA 10
ATOM 18316 C C . SER A 1 83 ? -17.746 -3.289 -2.735 1.00 0.21 83 SER A C 10
ATOM 18317 O O . SER A 1 83 ? -18.432 -2.535 -3.428 1.00 0.25 83 SER A O 10
ATOM 18325 N N . TYR A 1 84 ? -17.051 -2.885 -1.685 1.00 0.21 84 TYR A N 10
ATOM 18326 C CA . TYR A 1 84 ? -17.044 -1.512 -1.220 1.00 0.24 84 TYR A CA 10
ATOM 18327 C C . TYR A 1 84 ? -16.529 -0.558 -2.295 1.00 0.25 84 TYR A C 10
ATOM 18328 O O . TYR A 1 84 ? -17.161 0.458 -2.577 1.00 0.30 84 TYR A O 10
ATOM 18346 N N . PHE A 1 85 ? -15.403 -0.889 -2.911 1.00 0.22 85 PHE A N 10
ATOM 18347 C CA . PHE A 1 85 ? -14.891 -0.077 -4.007 1.00 0.23 85 PHE A CA 10
ATOM 18348 C C . PHE A 1 85 ? -15.721 -0.301 -5.268 1.00 0.25 85 PHE A C 10
ATOM 18349 O O . PHE A 1 85 ? -15.923 0.621 -6.058 1.00 0.28 85 PHE A O 10
ATOM 18366 N N . HIS A 1 86 ? -16.225 -1.522 -5.428 1.00 0.24 86 HIS A N 10
ATOM 18367 C CA . HIS A 1 86 ? -16.989 -1.905 -6.616 1.00 0.29 86 HIS A CA 10
ATOM 18368 C C . HIS A 1 86 ? -18.222 -1.018 -6.813 1.00 0.31 86 HIS A C 10
ATOM 18369 O O . HIS A 1 86 ? -18.385 -0.403 -7.867 1.00 0.36 86 HIS A O 10
ATOM 18383 N N . SER A 1 87 ? -19.078 -0.930 -5.795 1.00 0.33 87 SER A N 10
ATOM 18384 C CA . SER A 1 87 ? -20.306 -0.146 -5.899 1.00 0.37 87 SER A CA 10
ATOM 18385 C C . SER A 1 87 ? -19.996 1.354 -5.917 1.00 0.36 87 SER A C 10
ATOM 18386 O O . SER A 1 87 ? -20.832 2.171 -6.297 1.00 0.44 87 SER A O 10
ATOM 18394 N N . ARG A 1 88 ? -18.786 1.693 -5.493 1.00 0.32 88 ARG A N 10
ATOM 18395 C CA . ARG A 1 88 ? -18.306 3.071 -5.516 1.00 0.36 88 ARG A CA 10
ATOM 18396 C C . ARG A 1 88 ? -17.692 3.407 -6.874 1.00 0.38 88 ARG A C 10
ATOM 18397 O O . ARG A 1 88 ? -16.975 4.395 -7.017 1.00 0.47 88 ARG A O 10
ATOM 18418 N N . ASN A 1 89 ? -17.975 2.548 -7.852 1.00 0.37 89 ASN A N 10
ATOM 18419 C CA . ASN A 1 89 ? -17.588 2.754 -9.252 1.00 0.44 89 ASN A CA 10
ATOM 18420 C C . ASN A 1 89 ? -16.090 2.589 -9.449 1.00 0.48 89 ASN A C 10
ATOM 18421 O O . ASN A 1 89 ? -15.459 3.323 -10.216 1.00 0.66 89 ASN A O 10
ATOM 18432 N N . TYR A 1 90 ? -15.515 1.631 -8.741 1.00 0.36 90 TYR A N 10
ATOM 18433 C CA . TYR A 1 90 ? -14.143 1.230 -8.985 1.00 0.36 90 TYR A CA 10
ATOM 18434 C C . TYR A 1 90 ? -13.995 -0.272 -8.808 1.00 0.33 90 TYR A C 10
ATOM 18435 O O . TYR A 1 90 ? -13.767 -0.761 -7.704 1.00 0.30 90 TYR A O 10
ATOM 18453 N N . PRO A 1 91 ? -14.146 -1.029 -9.895 1.00 0.38 91 PRO A N 10
ATOM 18454 C CA . PRO A 1 91 ? -13.911 -2.466 -9.871 1.00 0.38 91 PRO A CA 10
ATOM 18455 C C . PRO A 1 91 ? -12.426 -2.765 -9.698 1.00 0.36 91 PRO A C 10
ATOM 18456 O O . PRO A 1 91 ? -11.622 -2.535 -10.606 1.00 0.45 91 PRO A O 10
ATOM 18467 N N . LEU A 1 92 ? -12.077 -3.245 -8.510 1.00 0.32 92 LEU A N 10
ATOM 18468 C CA . LEU A 1 92 ? -10.690 -3.479 -8.124 1.00 0.32 92 LEU A CA 10
ATOM 18469 C C . LEU A 1 92 ? -9.950 -4.360 -9.114 1.00 0.30 92 LEU A C 10
ATOM 18470 O O . LEU A 1 92 ? -10.487 -5.344 -9.621 1.00 0.30 92 LEU A O 10
ATOM 18486 N N . LYS A 1 93 ? -8.709 -3.985 -9.381 1.00 0.30 93 LYS A N 10
ATOM 18487 C CA . LYS A 1 93 ? -7.835 -4.785 -10.211 1.00 0.30 93 LYS A CA 10
ATOM 18488 C C . LYS A 1 93 ? -7.366 -6.013 -9.438 1.00 0.31 93 LYS A C 10
ATOM 18489 O O . LYS A 1 93 ? -6.973 -7.018 -10.024 1.00 0.36 93 LYS A O 10
ATOM 18508 N N . PHE A 1 94 ? -7.394 -5.905 -8.112 1.00 0.35 94 PHE A N 10
ATOM 18509 C CA . PHE A 1 94 ? -7.002 -7.005 -7.238 1.00 0.44 94 PHE A CA 10
ATOM 18510 C C . PHE A 1 94 ? -7.970 -7.124 -6.054 1.00 0.44 94 PHE A C 10
ATOM 18511 O O . PHE A 1 94 ? -7.579 -6.906 -4.907 1.00 0.48 94 PHE A O 10
ATOM 18528 N N . PRO A 1 95 ? -9.245 -7.473 -6.310 1.00 0.45 95 PRO A N 10
ATOM 18529 C CA . PRO A 1 95 ? -10.284 -7.516 -5.272 1.00 0.52 95 PRO A CA 10
ATOM 18530 C C . PRO A 1 95 ? -10.113 -8.679 -4.298 1.00 0.51 95 PRO A C 10
ATOM 18531 O O . PRO A 1 95 ? -10.479 -8.581 -3.128 1.00 0.55 95 PRO A O 10
ATOM 18542 N N . GLN A 1 96 ? -9.562 -9.780 -4.790 1.00 0.56 96 GLN A N 10
ATOM 18543 C CA . GLN A 1 96 ? -9.444 -11.004 -4.000 1.00 0.70 96 GLN A CA 10
ATOM 18544 C C . GLN A 1 96 ? -8.252 -10.953 -3.055 1.00 0.75 96 GLN A C 10
ATOM 18545 O O . GLN A 1 96 ? -8.060 -11.859 -2.254 1.00 0.96 96 GLN A O 10
ATOM 18559 N N . LEU A 1 97 ? -7.463 -9.899 -3.133 1.00 0.67 97 LEU A N 10
ATOM 18560 C CA . LEU A 1 97 ? -6.164 -9.890 -2.477 1.00 0.81 97 LEU A CA 10
ATOM 18561 C C . LEU A 1 97 ? -6.168 -9.048 -1.202 1.00 0.61 97 LEU A C 10
ATOM 18562 O O . LEU A 1 97 ? -7.091 -8.266 -0.964 1.00 0.55 97 LEU A O 10
ATOM 18578 N N . HIS A 1 98 ? -5.131 -9.235 -0.385 1.00 0.58 98 HIS A N 10
ATOM 18579 C CA . HIS A 1 98 ? -5.003 -8.580 0.921 1.00 0.51 98 HIS A CA 10
ATOM 18580 C C . HIS A 1 98 ? -4.987 -7.060 0.825 1.00 0.54 98 HIS A C 10
ATOM 18581 O O . HIS A 1 98 ? -4.517 -6.476 -0.159 1.00 0.68 98 HIS A O 10
ATOM 18595 N N . CYS A 1 99 ? -5.491 -6.433 1.878 1.00 0.46 99 CYS A N 10
ATOM 18596 C CA . CYS A 1 99 ? -5.650 -4.992 1.928 1.00 0.52 99 CYS A CA 10
ATOM 18597 C C . CYS A 1 99 ? -4.435 -4.303 2.548 1.00 0.45 99 CYS A C 10
ATOM 18598 O O . CYS A 1 99 ? -3.706 -4.886 3.354 1.00 0.53 99 CYS A O 10
ATOM 18606 N N . LEU A 1 100 ? -4.239 -3.062 2.140 1.00 0.34 100 LEU A N 10
ATOM 18607 C CA . LEU A 1 100 ? -3.267 -2.165 2.730 1.00 0.30 100 LEU A CA 10
ATOM 18608 C C . LEU A 1 100 ? -3.823 -1.616 4.028 1.00 0.29 100 LEU A C 10
ATOM 18609 O O . LEU A 1 100 ? -4.948 -1.125 4.060 1.00 0.28 100 LEU A O 10
ATOM 18625 N N . ASN A 1 101 ? -3.044 -1.696 5.090 1.00 0.30 101 ASN A N 10
ATOM 18626 C CA . ASN A 1 101 ? -3.504 -1.247 6.391 1.00 0.32 101 ASN A CA 10
ATOM 18627 C C . ASN A 1 101 ? -2.720 -0.025 6.840 1.00 0.30 101 ASN A C 10
ATOM 18628 O O . ASN A 1 101 ? -1.541 -0.116 7.197 1.00 0.35 101 ASN A O 10
ATOM 18639 N N . VAL A 1 102 ? -3.373 1.119 6.801 1.00 0.26 102 VAL A N 10
ATOM 18640 C CA . VAL A 1 102 ? -2.755 2.359 7.233 1.00 0.25 102 VAL A CA 10
ATOM 18641 C C . VAL A 1 102 ? -3.520 2.950 8.413 1.00 0.32 102 VAL A C 10
ATOM 18642 O O . VAL A 1 102 ? -4.671 2.587 8.659 1.00 0.36 102 VAL A O 10
ATOM 18655 N N . GLY A 1 103 ? -2.881 3.849 9.142 1.00 0.38 103 GLY A N 10
ATOM 18656 C CA . GLY A 1 103 ? -3.517 4.449 10.297 1.00 0.50 103 GLY A CA 10
ATOM 18657 C C . GLY A 1 103 ? -2.983 3.903 11.607 1.00 0.65 103 GLY A C 10
ATOM 18658 O O . GLY A 1 103 ? -1.822 4.127 11.953 1.00 0.90 103 GLY A O 10
ATOM 18662 N N . SER A 1 104 ? -3.826 3.178 12.328 1.00 0.67 104 SER A N 10
ATOM 18663 C CA . SER A 1 104 ? -3.473 2.666 13.645 1.00 0.79 104 SER A CA 10
ATOM 18664 C C . SER A 1 104 ? -4.113 1.300 13.885 1.00 0.79 104 SER A C 10
ATOM 18665 O O . SER A 1 104 ? -4.837 0.795 13.029 1.00 0.74 104 SER A O 10
ATOM 18673 N N . SER A 1 105 ? -3.829 0.691 15.030 1.00 0.95 105 SER A N 10
ATOM 18674 C CA . SER A 1 105 ? -4.393 -0.612 15.354 1.00 1.05 105 SER A CA 10
ATOM 18675 C C . SER A 1 105 ? -5.916 -0.527 15.484 1.00 1.13 105 SER A C 10
ATOM 18676 O O . SER A 1 105 ? -6.645 -1.364 14.942 1.00 1.21 105 SER A O 10
ATOM 18684 N N . ILE A 1 106 ? -6.390 0.497 16.190 1.00 1.17 106 ILE A N 10
ATOM 18685 C CA . ILE A 1 106 ? -7.819 0.659 16.437 1.00 1.29 106 ILE A CA 10
ATOM 18686 C C . ILE A 1 106 ? -8.530 1.248 15.222 1.00 1.21 106 ILE A C 10
ATOM 18687 O O . ILE A 1 106 ? -9.662 0.874 14.911 1.00 1.34 106 ILE A O 10
ATOM 18703 N N . LYS A 1 107 ? -7.871 2.168 14.539 1.00 1.03 107 LYS A N 10
ATOM 18704 C CA . LYS A 1 107 ? -8.409 2.722 13.310 1.00 0.98 107 LYS A CA 10
ATOM 18705 C C . LYS A 1 107 ? -7.611 2.212 12.124 1.00 0.82 107 LYS A C 10
ATOM 18706 O O . LYS A 1 107 ? -6.515 2.695 11.844 1.00 0.77 107 LYS A O 10
ATOM 18725 N N . SER A 1 108 ? -8.189 1.268 11.405 1.00 0.80 108 SER A N 10
ATOM 18726 C CA . SER A 1 108 ? -7.503 0.630 10.304 1.00 0.69 108 SER A CA 10
ATOM 18727 C C . SER A 1 108 ? -8.094 1.073 8.977 1.00 0.60 108 SER A C 10
ATOM 18728 O O . SER A 1 108 ? -9.197 0.657 8.608 1.00 0.74 108 SER A O 10
ATOM 18736 N N . ILE A 1 109 ? -7.378 1.933 8.274 1.00 0.44 109 ILE A N 10
ATOM 18737 C CA . ILE A 1 109 ? -7.789 2.340 6.947 1.00 0.39 109 ILE A CA 10
ATOM 18738 C C . ILE A 1 109 ? -7.318 1.287 5.964 1.00 0.35 109 ILE A C 10
ATOM 18739 O O . ILE A 1 109 ? -6.117 1.149 5.724 1.00 0.34 109 ILE A O 10
ATOM 18755 N N . LEU A 1 110 ? -8.250 0.543 5.405 1.00 0.36 110 LEU A N 10
ATOM 18756 C CA . LEU A 1 110 ? -7.893 -0.572 4.550 1.00 0.31 110 LEU A CA 10
ATOM 18757 C C . LEU A 1 110 ? -8.105 -0.230 3.081 1.00 0.31 110 LEU A C 10
ATOM 18758 O O . LEU A 1 110 ? -9.226 0.025 2.642 1.00 0.37 110 LEU A O 10
ATOM 18774 N N . LEU A 1 111 ? -7.007 -0.215 2.340 1.00 0.28 111 LEU A N 10
ATOM 18775 C CA . LEU A 1 111 ? -7.024 0.141 0.921 1.00 0.30 111 LEU A CA 10
ATOM 18776 C C . LEU A 1 111 ? -6.483 -1.029 0.094 1.00 0.30 111 LEU A C 10
ATOM 18777 O O . LEU A 1 111 ? -6.155 -2.065 0.639 1.00 0.61 111 LEU A O 10
ATOM 18793 N N . PRO A 1 112 ? -6.445 -0.915 -1.235 1.00 0.34 112 PRO A N 10
ATOM 18794 C CA . PRO A 1 112 ? -5.613 -1.761 -2.077 1.00 0.33 112 PRO A CA 10
ATOM 18795 C C . PRO A 1 112 ? -4.374 -0.999 -2.545 1.00 0.32 112 PRO A C 10
ATOM 18796 O O . PRO A 1 112 ? -4.453 0.171 -2.920 1.00 0.33 112 PRO A O 10
ATOM 18807 N N . ILE A 1 113 ? -3.232 -1.670 -2.543 1.00 0.33 113 ILE A N 10
ATOM 18808 C CA . ILE A 1 113 ? -1.957 -1.013 -2.815 1.00 0.29 113 ILE A CA 10
ATOM 18809 C C . ILE A 1 113 ? -1.861 -0.500 -4.269 1.00 0.30 113 ILE A C 10
ATOM 18810 O O . ILE A 1 113 ? -0.991 0.308 -4.592 1.00 0.28 113 ILE A O 10
ATOM 18826 N N . GLU A 1 114 ? -2.772 -0.950 -5.135 1.00 0.36 114 GLU A N 10
ATOM 18827 C CA . GLU A 1 114 ? -2.834 -0.454 -6.516 1.00 0.42 114 GLU A CA 10
ATOM 18828 C C . GLU A 1 114 ? -3.192 1.035 -6.531 1.00 0.33 114 GLU A C 10
ATOM 18829 O O . GLU A 1 114 ? -2.774 1.782 -7.416 1.00 0.41 114 GLU A O 10
ATOM 18841 N N . LEU A 1 115 ? -3.918 1.470 -5.513 1.00 0.24 115 LEU A N 10
ATOM 18842 C CA . LEU A 1 115 ? -4.394 2.848 -5.449 1.00 0.24 115 LEU A CA 10
ATOM 18843 C C . LEU A 1 115 ? -3.444 3.714 -4.636 1.00 0.21 115 LEU A C 10
ATOM 18844 O O . LEU A 1 115 ? -3.806 4.804 -4.191 1.00 0.29 115 LEU A O 10
ATOM 18860 N N . CYS A 1 116 ? -2.232 3.228 -4.439 1.00 0.24 116 CYS A N 10
ATOM 18861 C CA . CYS A 1 116 ? -1.256 3.946 -3.648 1.00 0.23 116 CYS A CA 10
ATOM 18862 C C . CYS A 1 116 ? 0.087 3.987 -4.357 1.00 0.22 116 CYS A C 10
ATOM 18863 O O . CYS A 1 116 ? 0.530 2.998 -4.941 1.00 0.25 116 CYS A O 10
ATOM 18871 N N . SER A 1 117 ? 0.717 5.143 -4.327 1.00 0.24 117 SER A N 10
ATOM 18872 C CA . SER A 1 117 ? 2.050 5.295 -4.869 1.00 0.24 117 SER A CA 10
ATOM 18873 C C . SER A 1 117 ? 3.026 5.584 -3.737 1.00 0.24 117 SER A C 10
ATOM 18874 O O . SER A 1 117 ? 2.656 6.173 -2.731 1.00 0.25 117 SER A O 10
ATOM 18882 N N . ILE A 1 118 ? 4.256 5.162 -3.899 1.00 0.26 118 ILE A N 10
ATOM 18883 C CA . ILE A 1 118 ? 5.253 5.322 -2.861 1.00 0.28 118 ILE A CA 10
ATOM 18884 C C . ILE A 1 118 ? 6.042 6.610 -3.080 1.00 0.34 118 ILE A C 10
ATOM 18885 O O . ILE A 1 118 ? 6.354 6.979 -4.215 1.00 0.36 118 ILE A O 10
ATOM 18901 N N . GLU A 1 119 ? 6.312 7.311 -1.987 1.00 0.41 119 GLU A N 10
ATOM 18902 C CA . GLU A 1 119 ? 6.985 8.597 -2.051 1.00 0.50 119 GLU A CA 10
ATOM 18903 C C . GLU A 1 119 ? 8.487 8.416 -2.229 1.00 0.55 119 GLU A C 10
ATOM 18904 O O . GLU A 1 119 ? 9.123 7.628 -1.521 1.00 0.56 119 GLU A O 10
ATOM 18916 N N . GLU A 1 120 ? 9.046 9.167 -3.172 1.00 0.68 120 GLU A N 10
ATOM 18917 C CA . GLU A 1 120 ? 10.478 9.137 -3.451 1.00 0.84 120 GLU A CA 10
ATOM 18918 C C . GLU A 1 120 ? 11.280 9.689 -2.278 1.00 0.98 120 GLU A C 10
ATOM 18919 O O . GLU A 1 120 ? 12.494 9.519 -2.214 1.00 1.08 120 GLU A O 10
#

Sequence (117 aa):
AMPMIEYLERFSLKAKINNTTNLDYSRRFLEPFLRGINVVYTPPQSFQSAPRVYRVNGLSRAPASSETFEHDGKKVTIASYFHSRNYPLKFPQLHCLNVGSSIKSILLPIELCSIEEAMPMIEYLERFSLKAKINNTTNLDYSRRFLEPFLRGINVVYTPPQSFQSAPRVYRVNGLSRAPASSETFEHDGKKVTIASYFHSRNYPLKFPQLHCLNVGSSIKSILLPIELCSIEEAMPMIEYLERFSLKAKINNTTNLDYSRRFLEPFLRGINVVYTPPQSFQSAPRVYRVNGLSRAPASSETFEHDGKKVTIASYFHSRNYPLKFPQLHCLNVGSSIKSILLPIELCSIEEAMPMIEYLERFSLKAKINNTTNLDYSRRFLEPFLRGINVVYTPPQSFQSAPRVYRVNGLSRAPASSETFEHDGKKVTIASYFHSRNYPLKFPQLHCLNVGSSIKSILLPIELCSIEEAMPMIEYLERFSLKAKINNTTNLDYSRRFLEPFLRGINVVYTPPQSFQSAPRVYRVNGLSRAPASSETFEHDGKKVTIASYFHSRNYPLKFPQLHCLNVGSSIKSILLPIELCSIEEAMPMIEYLERFSLKAKINNTTNLDYSRRFLEPFLRGINVVYTPPQSFQSAPRVYRVNGLSRAPASSETFEHDGKKVTIASYFHSRNYPLKFPQLHCLNVGSSIKSILLPIELCSIEEAMPMIEYLERFSLKAKINNTTNLDYSRRFLEPFLRGINVVYTPPQSFQSAPRVYRVNGLSRAPASSETFEHDGKKVTIASYFHSRNYPLKFPQLHCLNVGSSIKSILLPIELCSIEEAMPMIEYLERFSLKAKINNTTNLDYSRRFLEPFLRGINVVYTPPQSFQSAPRVYRVNGLSRAPASSETFEHDGKKVTIASYFHSRNYPLKFPQLHCLNVGSSIKSILLPIELCSIEEAMPMIEYLERFSLKAKINNTTNLDYSRRFLEPFLRGINVVYTPPQSFQSAPRVYRVNGLSRAPASSETFEHDGKKVTIASYFHSRNYPLKFPQLHCLNVGSSIKSILLPIELCSIEEAMPMIEYLERFSLKAKINNTTNLDYSRRFLEPFLRGINVVYTPPQSFQSAPRVYRVNGLSRAPASSETFEHDGKKVTIASYFHSRNYPLKFPQLHCLNVGSSIKSILLPIELCSIEE

B-factor: mean 0.94, std 0.73, range [0.12, 5.2]

Nearest PDB structures (foldseek):
  1vyn-assembly1_A  TM=9.856E-01  e=6.817E-23  Drosophila melanogaster
  1t2s-assembly1_A  TM=9.174E-01  e=9.927E-22  Drosophila melanogaster
  3mj0-assembly1_A  TM=8.936E-01  e=8.087E-20  Drosophila melanogaster
  1r6z-assembly1_Z  TM=8.776E-01  e=1.631E-19  Escherichia coli
  1si2-assembly1_A  TM=8.049E-01  e=2.081E-08  Homo sapiens

Foldseek 3Di:
DAQVQVVCDVPVPVHHDALPDPQQVVQVVFFVVLQFFKWFFDQPVLVVDHGDIFGFRGWDNAAQQGDWDADPNDTDGNQVVVVVSPDRDRHRRHTWTFTDDPVDTDTHHSSRIGGDD

Organism: Drosophila melanogaster (NCBI:txid7227)

GO terms:
  GO:0140364 GW body (C, IDA)
  GO:0070551 endoribonuclease activity, cleaving siRNA-paired mRNA (F, IDA)
  GO:0035194 regulatory ncRNA-mediated post-transcriptional gene silencing (P, IDA)
  GO:0005634 nucleus (C, IDA)
  GO:0005737 cytoplasm (C, IDA)
  GO:0003727 single-stranded RNA binding (F, IDA)
  GO:0016891 RNA endonuclease activity producing 5'-phosphomonoesters, hydrolytic mechanism (F, IDA)
  GO:0035197 siRNA binding (F, IDA)
  GO:0016442 RISC complex (C, IDA)
  GO:0070578 RISC-loading complex (C, IDA)
  GO:0004521 RNA endonuclease activity (F, IDA)
  GO:0030422 siRNA processing (P, IDA)
  GO:0051214 RNAi-mediated antiviral immunity against RNA virus (P, IDA)
  GO:0090625 siRNA-mediated gene silencing by mRNA destabilization (P, IDA)
  GO:0070922 RISC complex assembly (P, IDA)
  GO:0016442 RISC complex (C, TAS)
  GO:0070578 RISC-loading complex (C, IGI)
  GO:0141194 siRNA-mediated heterochromatin formation (P, IGI)
  GO:0051607 defense response to virus (P, IGI)
  GO:0007367 segment polarity determination (P, IGI)

Radius of gyration: 13.25 Å; Cα contacts (8 Å, |Δi|>4): 227; chains: 1; bounding box: 34×29×31 Å